Protein AF-A0A960W4I3-F1 (afdb_monomer)

Foldseek 3Di:
DDDVVVVVVVLVVQLPQDPPDPVSNVVSLVVLLLVLLVVVCVVLVLLVLLLVLLVLCVVLVLLQLLVVVLVCVVPPVCVVCVVVVVVVVVQVCLVLVNPDDCVVVVVVSVVSNVVLVVVPPVSVVVNLCSQCRSLVSLLVSLCSLLVPPDDDPPVVSSVLSVCCVPVVVVCLVVLVVVLVVVLVVQFFWFWFEWEAALVLWIWIFFAQLWIFTAHLQGHTDDTPVQAAEDPVPAFEAELQLDGPPDDDDDPSRHFTFNYWYDDHQWIWTATQQAWIWIDNHNRRYTHIYRHRRFGFHDKADLDRFWIWTAGPQQFIWIAGNPVSDIDGAEEPPDDRFRWQDKAAQHNQWIWTATQQQWIWIGRGRRNYIYTADRDDRFGWQDWADAHQAWIWIFAAQQWIWITRGNRNDIDTLGDRRFGWHDKFWDQDAPFIKIWIATPVQWIWIDRPRRPDTDTADHDPDFHWNDKWFNFCVSVFPDTPSRDHHRPPDNPVPPPGDPPNPATMWITTGQRWIWGWHQDPNHTDIDTPDPHQDCPRPSNVSVVVSVLVSQLVVQLCSLCPSHPDHFDSVLSSVLSNVLSVVVVVCVVVLSVVVVVCCVPPPDPCSVVVVVVSSSVVSSVNSSSSSSSSSSSSCVRDVCQSVDPPDSDDPVRVVLVVLLVVLLVLVLVQVLCCVVPVFFDAPVRSCVVVVDDPVSSVVSVCLCVVLQQWDADPRRGIDGRDDLQRDFSLVSSCSSCVVVPPDPPDPDCPPVVVVCVVVVVVVNVVVNVVRRVDRSVVVSVD

Radius of gyration: 38.79 Å; Cα contacts (8 Å, |Δi|>4): 1262; chains: 1; bounding box: 96×65×116 Å

Nearest PDB structures (foldseek):
  5ojr-assembly4_D  TM=7.569E-01  e=9.743E-11  Thermosynechococcus vestitus
  5ojp-assembly3_C  TM=5.994E-01  e=2.593E-09  Thermosynechococcus vestitus
  5n1a-assembly1_A  TM=5.872E-01  e=1.623E-08  Thermochaetoides thermophila DSM 1495
  5n1a-assembly2_B  TM=5.791E-01  e=2.168E-08  Thermochaetoides thermophila DSM 1495
  4a2l-assembly1_B  TM=3.421E-01  e=1.463E-05  Bacteroides thetaiotaomicron VPI-5482

Secondary structure (DSSP, 8-state):
--SSHHHHHHHHHHH---TT-HHHHHHHHHHHHHHHHHHHHHHTTHHHHHHHHHHHHHHHHHHHHHHHHHHHHHHH-GGGTHHHHHHHHHHHHHHTT-----HHHHHHHHHHHHHHHHTTHHHHHHHHHHHTHHHHHHHHHHHHHTT-S-PPPHHHHHHHHHHHHHHHHHHHHHHHHHHHHHHHHHSPPPEEEEEE-TTS-EEEEETTTEEEEE-TTS-EEEEGGGSEEEEEEEEEB-TTS-B-S--PPP-TTT--EEEEEEETTEEEEEETTSEEEEESSTTSEEEEEE-TT--EEEEEESSSSEEEEEETTS-EEEEETTTTEEEPPEETT-S---EEEEEESSSS-EEEEETTSEEEEESSSSSEEEEEEE--SS-EEEEEEETTTEEEEEEGGG-EEEESSTTSS-EE---TT--EEEEEEEEETTEEEEEEEETT--EEEESSTTSS-EEPPPPSSS-EEEEEE--GGG--S---TTSS-------TT----TT---SEEEEETTTEEEEEEEETTEEEEEEEE--S-TTSHHHHHHHHHHHHHHHHHHHHHHHHSSSS---HHHHHHHHHHHHHHHHHHHHHHHHHHHHHHHHHTTT-TTTTHHHHHHHHHHHHHHHHHHHHHHHHHHH-THHHH-SS----HHHHHHHHHHHHHHHHHHHHHHHHHHHSSPEEHHHHHHHHT--HHHHHHHHHHHHHTTSEEE-TTSEEEESS-TTT-BHHHHHHHHHTTTT-----TT-HHHHHHHHHHHHHHHHHHHHHHHSSBHHHHHH-

Structure (mmCIF, N/CA/C/O backbone):
data_AF-A0A960W4I3-F1
#
_entry.id   AF-A0A960W4I3-F1
#
loop_
_atom_site.group_PDB
_atom_site.id
_atom_site.type_symbol
_atom_site.label_atom_id
_atom_site.label_alt_id
_atom_site.label_comp_id
_atom_site.label_asym_id
_atom_site.label_entity_id
_atom_site.label_seq_id
_atom_site.pdbx_PDB_ins_code
_atom_site.Cartn_x
_atom_site.Cartn_y
_atom_site.Cartn_z
_atom_site.occupancy
_atom_site.B_iso_or_equiv
_atom_site.auth_seq_id
_atom_site.auth_comp_id
_atom_site.auth_asym_id
_atom_site.auth_atom_id
_atom_site.pdbx_PDB_model_num
ATOM 1 N N . MET A 1 1 ? 55.298 -3.498 -25.624 1.00 36.88 1 MET A N 1
ATOM 2 C CA . MET A 1 1 ? 55.144 -4.957 -25.841 1.00 36.88 1 MET A CA 1
ATOM 3 C C . MET A 1 1 ? 55.468 -5.607 -24.498 1.00 36.88 1 MET A C 1
ATOM 5 O O . MET A 1 1 ? 56.548 -5.331 -24.017 1.00 36.88 1 MET A O 1
ATOM 9 N N . THR A 1 2 ? 54.632 -6.303 -23.728 1.00 35.41 2 THR A N 1
ATOM 10 C CA . THR A 1 2 ? 53.445 -7.141 -23.965 1.00 35.41 2 THR A CA 1
ATOM 11 C C . THR A 1 2 ? 52.685 -7.308 -22.629 1.00 35.41 2 THR A C 1
ATOM 13 O O . THR A 1 2 ? 53.119 -8.071 -21.771 1.00 35.41 2 THR A O 1
ATOM 16 N N . THR A 1 3 ? 51.552 -6.630 -22.425 1.00 30.50 3 THR A N 1
ATOM 17 C CA . THR A 1 3 ? 50.623 -6.917 -21.298 1.00 30.50 3 THR A CA 1
ATOM 18 C C . THR A 1 3 ? 49.149 -6.916 -21.714 1.00 30.50 3 THR A C 1
ATOM 20 O O . THR A 1 3 ? 48.306 -7.422 -20.980 1.00 30.50 3 THR A O 1
ATOM 23 N N . THR A 1 4 ? 48.824 -6.449 -22.923 1.00 35.94 4 THR A N 1
ATOM 24 C CA . THR A 1 4 ? 47.460 -6.441 -23.475 1.00 35.94 4 THR A CA 1
ATOM 25 C C . THR A 1 4 ? 47.004 -7.808 -24.005 1.00 35.94 4 THR A C 1
ATOM 27 O O . THR A 1 4 ? 45.820 -8.111 -23.935 1.00 35.94 4 THR A O 1
ATOM 30 N N . GLY A 1 5 ? 47.922 -8.683 -24.440 1.00 32.22 5 GLY A N 1
ATOM 31 C CA . GLY A 1 5 ? 47.574 -9.988 -25.030 1.00 32.22 5 GLY A CA 1
ATOM 32 C C . GLY A 1 5 ? 47.015 -11.036 -24.053 1.00 32.22 5 GLY A C 1
ATOM 33 O O . GLY A 1 5 ? 46.162 -11.826 -24.431 1.00 32.22 5 GLY A O 1
ATOM 34 N N . LYS A 1 6 ? 47.425 -11.028 -22.774 1.00 36.38 6 LYS A N 1
ATOM 35 C CA . LYS A 1 6 ? 46.988 -12.051 -21.797 1.00 36.38 6 LYS A CA 1
ATOM 36 C C . LYS A 1 6 ? 45.564 -11.841 -21.258 1.00 36.38 6 LYS A C 1
ATOM 38 O O . LYS A 1 6 ? 44.947 -12.800 -20.809 1.00 36.38 6 LYS A O 1
ATOM 43 N N . LYS A 1 7 ? 45.034 -10.609 -21.286 1.00 41.50 7 LYS A N 1
ATOM 44 C CA . LYS A 1 7 ? 43.649 -10.322 -20.857 1.00 41.50 7 LYS A CA 1
ATOM 45 C C . LYS A 1 7 ? 42.609 -10.724 -21.911 1.00 41.50 7 LYS A C 1
ATOM 47 O O . LYS A 1 7 ? 41.525 -11.151 -21.525 1.00 41.50 7 LYS A O 1
ATOM 52 N N . HIS A 1 8 ? 42.943 -10.620 -23.200 1.00 43.59 8 HIS A N 1
ATOM 53 C CA . HIS A 1 8 ? 42.061 -11.046 -24.295 1.00 43.59 8 HIS A CA 1
ATOM 54 C C . HIS A 1 8 ? 41.866 -12.572 -24.314 1.00 43.59 8 HIS A C 1
ATOM 56 O O . HIS A 1 8 ? 40.732 -13.039 -24.373 1.00 43.59 8 HIS A O 1
ATOM 62 N N . ASP A 1 9 ? 42.942 -13.338 -24.109 1.00 46.53 9 ASP A N 1
ATOM 63 C CA . ASP A 1 9 ? 42.926 -14.811 -24.145 1.00 46.53 9 ASP A CA 1
ATOM 64 C C . ASP A 1 9 ? 42.040 -15.446 -23.043 1.00 46.53 9 ASP A C 1
ATOM 66 O O . ASP A 1 9 ? 41.340 -16.434 -23.261 1.00 46.53 9 ASP A O 1
ATOM 70 N N . PHE A 1 10 ? 41.987 -14.840 -21.849 1.00 47.94 10 PHE A N 1
ATOM 71 C CA . PHE A 1 10 ? 41.143 -15.325 -20.747 1.00 47.94 10 PHE A CA 1
ATOM 72 C C . PHE A 1 10 ? 39.641 -15.090 -20.988 1.00 47.94 10 PHE A C 1
ATOM 74 O O . PHE A 1 10 ? 38.822 -15.969 -20.708 1.00 47.94 10 PHE A O 1
ATOM 81 N N . LEU A 1 11 ? 39.272 -13.923 -21.528 1.00 46.06 11 LEU A N 1
ATOM 82 C CA . LEU A 1 11 ? 37.881 -13.584 -21.846 1.00 46.06 11 LEU A CA 1
ATOM 83 C C . LEU A 1 11 ? 37.356 -14.414 -23.024 1.00 46.06 11 LEU A C 1
ATOM 85 O O . LEU A 1 11 ? 36.238 -14.921 -22.955 1.00 46.06 11 LEU A O 1
ATOM 89 N N . GLU A 1 12 ? 38.167 -14.633 -24.060 1.00 51.50 12 GLU A N 1
ATOM 90 C CA . GLU A 1 12 ? 37.805 -15.509 -25.181 1.00 51.50 12 GLU A CA 1
ATOM 91 C C . GLU A 1 12 ? 37.559 -16.954 -24.732 1.00 51.50 12 GLU A C 1
ATOM 93 O O . GLU A 1 12 ? 36.610 -17.596 -25.188 1.00 51.50 12 GLU A O 1
ATOM 98 N N . ARG A 1 13 ? 38.374 -17.465 -23.801 1.00 50.94 13 ARG A N 1
ATOM 99 C CA . ARG A 1 13 ? 38.276 -18.848 -23.316 1.00 50.94 13 ARG A CA 1
ATOM 100 C C . ARG A 1 13 ? 37.033 -19.102 -22.460 1.00 50.94 13 ARG A C 1
ATOM 102 O O . ARG A 1 13 ? 36.449 -20.176 -22.573 1.00 50.94 13 ARG A O 1
ATOM 109 N N . ILE A 1 14 ? 36.612 -18.126 -21.651 1.00 51.62 14 ILE A N 1
ATOM 110 C CA . ILE A 1 14 ? 35.393 -18.209 -20.819 1.00 51.62 14 ILE A CA 1
ATOM 111 C C . ILE A 1 14 ? 34.118 -18.027 -21.648 1.00 51.62 14 ILE A C 1
ATOM 113 O O . ILE A 1 14 ? 33.072 -18.571 -21.300 1.00 51.62 14 ILE A O 1
ATOM 117 N N . LEU A 1 15 ? 34.188 -17.281 -22.752 1.00 53.25 15 LEU A N 1
ATOM 118 C CA . LEU A 1 15 ? 33.009 -16.935 -23.538 1.00 53.25 15 LEU A CA 1
ATOM 119 C C . LEU A 1 15 ? 32.723 -17.913 -24.683 1.00 53.25 15 LEU A C 1
ATOM 121 O O . LEU A 1 15 ? 31.699 -17.723 -25.333 1.00 53.25 15 LEU A O 1
ATOM 125 N N . ARG A 1 16 ? 33.547 -18.935 -24.967 1.00 56.81 16 ARG A N 1
ATOM 126 C CA . ARG A 1 16 ? 33.256 -19.940 -26.019 1.00 56.81 16 ARG A CA 1
ATOM 127 C C . ARG A 1 16 ? 31.893 -20.598 -25.783 1.00 56.81 16 ARG A C 1
ATOM 129 O O . ARG A 1 16 ? 31.634 -21.093 -24.695 1.00 56.81 16 ARG A O 1
ATOM 136 N N . ILE A 1 17 ? 31.034 -20.590 -26.805 1.00 56.00 17 ILE A N 1
ATOM 137 C CA . ILE A 1 17 ? 29.678 -21.148 -26.730 1.00 56.00 17 ILE A CA 1
ATOM 138 C C . ILE A 1 17 ? 29.792 -22.682 -26.722 1.00 56.00 17 ILE A C 1
ATOM 140 O O . ILE A 1 17 ? 30.289 -23.242 -27.698 1.00 56.00 17 ILE A O 1
ATOM 144 N N . PRO A 1 18 ? 29.391 -23.378 -25.645 1.00 54.22 18 PRO A N 1
ATOM 145 C CA . PRO A 1 18 ? 29.440 -24.829 -25.595 1.00 54.22 18 PRO A CA 1
ATOM 146 C C . PRO A 1 18 ? 28.271 -25.404 -26.398 1.00 54.22 18 PRO A C 1
ATOM 148 O O . PRO A 1 18 ? 27.114 -25.209 -26.041 1.00 54.22 18 PRO A O 1
ATOM 151 N N . GLU A 1 19 ? 28.572 -26.159 -27.453 1.00 54.84 19 GLU A N 1
ATOM 152 C CA . GLU A 1 19 ? 27.568 -26.721 -28.374 1.00 54.84 19 GLU A CA 1
ATOM 153 C C . GLU A 1 19 ? 26.652 -27.781 -27.729 1.00 54.84 19 GLU A C 1
ATOM 155 O O . GLU A 1 19 ? 25.603 -28.113 -28.273 1.00 54.84 19 GLU A O 1
ATOM 160 N N . ASN A 1 20 ? 27.022 -28.312 -26.556 1.00 54.16 20 ASN A N 1
ATOM 161 C CA . ASN A 1 20 ? 26.423 -29.531 -26.003 1.00 54.16 20 ASN A CA 1
ATOM 162 C C . ASN A 1 20 ? 25.460 -29.311 -24.814 1.00 54.16 20 ASN A C 1
ATOM 164 O O . ASN A 1 20 ? 24.875 -30.271 -24.317 1.00 54.16 20 ASN A O 1
ATOM 168 N N . ASN A 1 21 ? 25.272 -28.075 -24.324 1.00 70.81 21 ASN A N 1
ATOM 169 C CA . ASN A 1 21 ? 24.360 -27.792 -23.204 1.00 70.81 21 ASN A CA 1
ATOM 170 C C . ASN A 1 21 ? 23.607 -26.462 -23.387 1.00 70.81 21 ASN A C 1
ATOM 172 O O . ASN A 1 21 ? 24.147 -25.389 -23.119 1.00 70.81 21 ASN A O 1
ATOM 176 N N . LYS A 1 22 ? 22.319 -26.557 -23.752 1.00 69.62 22 LYS A N 1
ATOM 177 C CA . LYS A 1 22 ? 21.426 -25.411 -24.015 1.00 69.62 22 LYS A CA 1
ATOM 178 C C . LYS A 1 22 ? 21.293 -24.437 -22.836 1.00 69.62 22 LYS A C 1
ATOM 180 O O . LYS A 1 22 ? 21.096 -23.243 -23.046 1.00 69.62 22 LYS A O 1
ATOM 185 N N . PHE A 1 23 ? 21.390 -24.921 -21.594 1.00 72.94 23 PHE A N 1
ATOM 186 C CA . PHE A 1 23 ? 21.315 -24.059 -20.409 1.00 72.94 23 PHE A CA 1
ATOM 187 C C . PHE A 1 23 ? 22.592 -23.225 -20.245 1.00 72.94 23 PHE A C 1
ATOM 189 O O . PHE A 1 23 ? 22.523 -22.010 -20.058 1.00 72.94 23 PHE A O 1
ATOM 196 N N . LEU A 1 24 ? 23.759 -23.862 -20.387 1.00 70.06 24 LEU A N 1
ATOM 197 C CA . LEU A 1 24 ? 25.056 -23.181 -20.328 1.00 70.06 24 LEU A CA 1
ATOM 198 C C . LEU A 1 24 ? 25.237 -22.202 -21.497 1.00 70.06 24 LEU A C 1
ATOM 200 O O . LEU A 1 24 ? 25.736 -21.098 -21.295 1.00 70.06 24 LEU A O 1
ATOM 204 N N . GLU A 1 25 ? 24.785 -22.579 -22.694 1.00 70.25 25 GLU A N 1
ATOM 205 C CA . GLU A 1 25 ? 24.730 -21.706 -23.869 1.00 70.25 25 GLU A CA 1
ATOM 206 C C . GLU A 1 25 ? 23.920 -20.435 -23.576 1.00 70.25 25 GLU A C 1
ATOM 208 O O . GLU A 1 25 ? 24.416 -19.327 -23.785 1.00 70.25 25 GLU A O 1
ATOM 213 N N . SER A 1 26 ? 22.712 -20.571 -23.016 1.00 72.38 26 SER A N 1
ATOM 214 C CA . SER A 1 26 ? 21.868 -19.418 -22.682 1.00 72.38 26 SER A CA 1
ATOM 215 C C . SER A 1 26 ? 22.514 -18.498 -21.641 1.00 72.38 26 SER A C 1
ATOM 217 O O . SER A 1 26 ? 22.414 -17.276 -21.766 1.00 72.38 26 SER A O 1
ATOM 219 N N . ILE A 1 27 ? 23.194 -19.054 -20.632 1.00 75.75 27 ILE A N 1
ATOM 220 C CA . ILE A 1 27 ? 23.919 -18.265 -19.623 1.00 75.75 27 ILE A CA 1
ATOM 221 C C . ILE A 1 27 ? 25.090 -17.517 -20.262 1.00 75.75 27 ILE A C 1
ATOM 223 O O . ILE A 1 27 ? 25.242 -16.317 -20.042 1.00 75.75 27 ILE A O 1
ATOM 22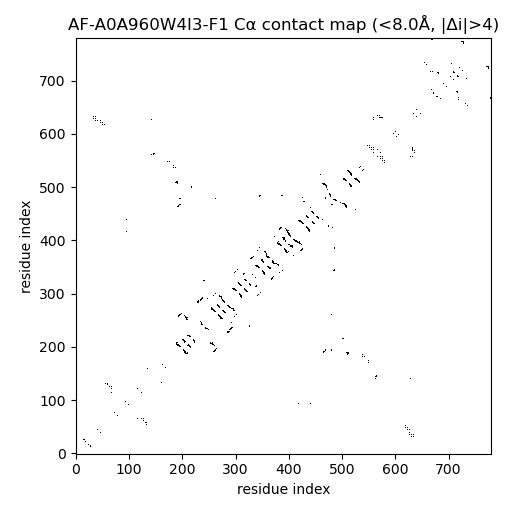7 N N . ILE A 1 28 ? 25.901 -18.188 -21.081 1.00 72.50 28 ILE A N 1
ATOM 228 C CA . ILE A 1 28 ? 27.069 -17.575 -21.727 1.00 72.50 28 ILE A CA 1
ATOM 229 C C . ILE A 1 28 ? 26.638 -16.469 -22.693 1.00 72.50 28 ILE A C 1
ATOM 231 O O . ILE A 1 28 ? 27.252 -15.403 -22.712 1.00 72.50 28 ILE A O 1
ATOM 235 N N . VAL A 1 29 ? 25.552 -16.667 -23.443 1.00 73.06 29 VAL A N 1
ATOM 236 C CA . VAL A 1 29 ? 24.968 -15.621 -24.296 1.00 73.06 29 VAL A CA 1
ATOM 237 C C . VAL A 1 29 ? 24.490 -14.434 -23.458 1.00 73.06 29 VAL A C 1
ATOM 239 O O . VAL A 1 29 ? 24.769 -13.292 -23.818 1.00 73.06 29 VAL A O 1
ATOM 242 N N . MET A 1 30 ? 23.840 -14.671 -22.316 1.00 79.75 30 MET A N 1
ATOM 243 C CA . MET A 1 30 ? 23.405 -13.600 -21.414 1.00 79.75 30 MET A CA 1
ATOM 244 C C . MET A 1 30 ? 24.594 -12.806 -20.850 1.00 79.75 30 MET A C 1
ATOM 246 O O . MET A 1 30 ? 24.578 -11.575 -20.870 1.00 79.75 30 MET A O 1
ATOM 250 N N . VAL A 1 31 ? 25.660 -13.490 -20.425 1.00 79.38 31 VAL A N 1
ATOM 251 C CA . VAL A 1 31 ? 26.904 -12.856 -19.957 1.00 79.38 31 VAL A CA 1
ATOM 252 C C . VAL A 1 31 ? 27.562 -12.047 -21.078 1.00 79.38 31 VAL A C 1
ATOM 254 O O . VAL A 1 31 ? 27.955 -10.902 -20.851 1.00 79.38 31 VAL A O 1
ATOM 257 N N . ARG A 1 32 ? 27.629 -12.585 -22.305 1.00 75.25 32 ARG A N 1
ATOM 258 C CA . ARG A 1 32 ? 28.133 -11.856 -23.483 1.00 75.25 32 ARG A CA 1
ATOM 259 C C . ARG A 1 32 ? 27.326 -10.590 -23.750 1.00 75.25 32 ARG A C 1
ATOM 261 O O . ARG A 1 32 ? 27.926 -9.539 -23.948 1.00 75.25 32 ARG A O 1
ATOM 268 N N . ILE A 1 33 ? 25.994 -10.671 -23.725 1.00 83.00 33 ILE A N 1
ATOM 269 C CA . ILE A 1 33 ? 25.113 -9.511 -23.923 1.00 83.00 33 ILE A CA 1
ATOM 270 C C . ILE A 1 33 ? 25.438 -8.423 -22.899 1.00 83.00 33 ILE A C 1
ATOM 272 O O . ILE A 1 33 ? 25.596 -7.268 -23.288 1.00 83.00 33 ILE A O 1
ATOM 276 N N . ILE A 1 34 ? 25.596 -8.775 -21.621 1.00 84.50 34 ILE A N 1
ATOM 277 C CA . ILE A 1 34 ? 25.927 -7.810 -20.562 1.00 84.50 34 ILE A CA 1
ATOM 278 C C . ILE A 1 34 ? 27.302 -7.175 -20.810 1.00 84.50 34 ILE A C 1
ATOM 280 O O . ILE A 1 34 ? 27.410 -5.950 -20.834 1.00 84.50 34 ILE A O 1
ATOM 284 N N . LEU A 1 35 ? 28.343 -7.978 -21.049 1.00 80.38 35 LEU A N 1
ATOM 285 C CA . LEU A 1 35 ? 29.708 -7.477 -21.261 1.00 80.38 35 LEU A CA 1
ATOM 286 C C . LEU A 1 35 ? 29.814 -6.572 -22.495 1.00 80.38 35 LEU A C 1
ATOM 288 O O . LEU A 1 35 ? 30.424 -5.502 -22.438 1.00 80.38 35 LEU A O 1
ATOM 292 N N . VAL A 1 36 ? 29.189 -6.975 -23.602 1.00 78.75 36 VAL A N 1
ATOM 293 C CA . VAL A 1 36 ? 29.138 -6.187 -24.838 1.00 78.75 36 VAL A CA 1
ATOM 294 C C . VAL A 1 36 ? 28.367 -4.892 -24.615 1.00 78.75 36 VAL A C 1
ATOM 296 O O . VAL A 1 36 ? 28.831 -3.840 -25.049 1.00 78.75 36 VAL A O 1
ATOM 299 N N . SER A 1 37 ? 27.238 -4.946 -23.904 1.00 86.81 37 SER A N 1
ATOM 300 C CA . SER A 1 37 ? 26.444 -3.753 -23.591 1.00 86.81 37 SER A CA 1
ATOM 301 C C . SER A 1 37 ? 27.236 -2.765 -22.737 1.00 86.81 37 SER A C 1
ATOM 303 O O . SER A 1 37 ? 27.201 -1.578 -23.024 1.00 86.81 37 SER A O 1
ATOM 305 N N . ILE A 1 38 ? 28.019 -3.228 -21.755 1.00 84.94 38 ILE A N 1
ATOM 306 C CA . ILE A 1 38 ? 28.894 -2.363 -20.940 1.00 84.94 38 ILE A CA 1
ATOM 307 C C . ILE A 1 38 ? 29.991 -1.719 -21.798 1.00 84.94 38 ILE A C 1
ATOM 309 O O . ILE A 1 38 ? 30.236 -0.519 -21.696 1.00 84.94 38 ILE A O 1
ATOM 313 N N . ASN A 1 39 ? 30.644 -2.486 -22.675 1.00 80.50 39 ASN A N 1
ATOM 314 C CA . ASN A 1 39 ? 31.664 -1.937 -23.573 1.00 80.50 39 ASN A CA 1
ATOM 315 C C . ASN A 1 39 ? 31.067 -0.888 -24.526 1.00 80.50 39 ASN A C 1
ATOM 317 O O . ASN A 1 39 ? 31.641 0.179 -24.738 1.00 80.50 39 ASN A O 1
ATOM 321 N N . ARG A 1 40 ? 29.885 -1.171 -25.081 1.00 80.94 40 ARG A N 1
ATOM 322 C CA . ARG A 1 40 ? 29.154 -0.233 -25.936 1.00 80.94 40 ARG A CA 1
ATOM 323 C C . ARG A 1 40 ? 28.702 1.007 -25.189 1.00 80.94 40 ARG A C 1
ATOM 325 O O . ARG A 1 40 ? 28.880 2.094 -25.710 1.00 80.94 40 ARG A O 1
ATOM 332 N N . PHE A 1 41 ? 28.214 0.858 -23.965 1.00 87.44 41 PHE A N 1
ATOM 333 C CA . PHE A 1 41 ? 27.813 1.968 -23.110 1.00 87.44 41 PHE A CA 1
ATOM 334 C C . PHE A 1 41 ? 28.937 3.003 -22.947 1.00 87.44 41 PHE A C 1
ATOM 336 O O . PHE A 1 41 ? 28.689 4.208 -22.973 1.00 87.44 41 PHE A O 1
ATOM 343 N N . MET A 1 42 ? 30.186 2.537 -22.838 1.00 83.31 42 MET A N 1
ATOM 344 C CA . MET A 1 42 ? 31.361 3.413 -22.830 1.00 83.31 42 MET A CA 1
ATOM 345 C C . MET A 1 42 ? 31.642 4.034 -24.205 1.00 83.31 42 MET A C 1
ATOM 347 O O . MET A 1 42 ? 31.939 5.219 -24.277 1.00 83.31 42 MET A O 1
ATOM 351 N N . LYS A 1 43 ? 31.548 3.255 -25.292 1.00 79.69 43 LYS A N 1
ATOM 352 C CA . LYS A 1 43 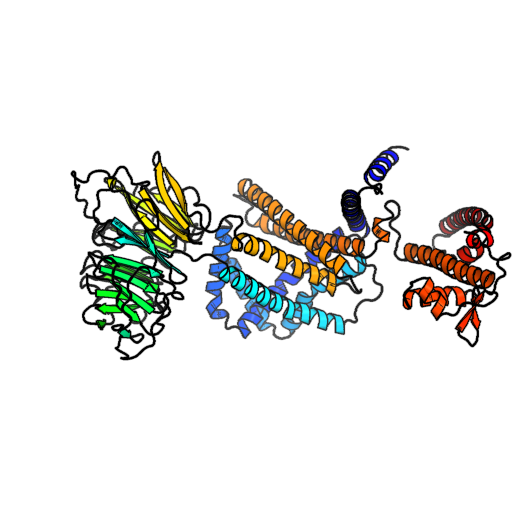? 31.819 3.724 -26.667 1.00 79.69 43 LYS A CA 1
ATOM 353 C C . LYS A 1 43 ? 30.779 4.703 -27.210 1.00 79.69 43 LYS A C 1
ATOM 355 O O . LYS A 1 43 ? 31.128 5.578 -27.990 1.00 79.69 43 LYS A O 1
ATOM 360 N N . ASP A 1 44 ? 29.517 4.526 -26.842 1.00 81.06 44 ASP A N 1
ATOM 361 C CA . ASP A 1 44 ? 28.398 5.355 -27.283 1.00 81.06 44 ASP A CA 1
ATOM 362 C C . ASP A 1 44 ? 28.229 6.595 -26.358 1.00 81.06 44 ASP A C 1
ATOM 364 O O . ASP A 1 44 ? 27.226 7.307 -26.446 1.00 81.06 44 ASP A O 1
ATOM 368 N N . ASP A 1 45 ? 29.223 6.895 -25.502 1.00 87.44 45 ASP A N 1
ATOM 369 C CA . ASP A 1 45 ? 29.294 8.039 -24.575 1.00 87.44 45 ASP A CA 1
ATOM 370 C C . ASP A 1 45 ? 28.087 8.155 -23.628 1.00 87.44 45 ASP A C 1
ATOM 372 O O . ASP A 1 45 ? 27.655 9.249 -23.242 1.00 87.44 45 ASP A O 1
ATOM 376 N N . CYS A 1 46 ? 27.513 7.020 -23.217 1.00 91.38 46 CYS A N 1
ATOM 377 C CA . CYS A 1 46 ? 26.300 7.007 -22.401 1.00 91.38 46 CYS A CA 1
ATOM 378 C C . CYS A 1 46 ? 26.479 7.697 -21.041 1.00 91.38 46 CYS A C 1
ATOM 380 O O . CYS A 1 46 ? 25.513 8.250 -20.523 1.00 91.38 46 CYS A O 1
ATOM 382 N N . MET A 1 47 ? 27.697 7.748 -20.489 1.00 93.19 47 MET A N 1
ATOM 383 C CA . MET A 1 47 ? 27.982 8.517 -19.268 1.00 93.19 47 MET A CA 1
ATOM 384 C C . MET A 1 47 ? 27.763 10.021 -19.468 1.00 93.19 47 MET A C 1
ATOM 386 O O . MET A 1 47 ? 27.074 10.660 -18.678 1.00 93.19 47 MET A O 1
ATOM 390 N N . ILE A 1 48 ? 28.282 10.585 -20.562 1.00 93.38 48 ILE A N 1
ATOM 391 C CA . ILE A 1 48 ? 28.115 12.011 -20.882 1.00 93.38 48 ILE A CA 1
ATOM 392 C C . ILE A 1 48 ? 26.635 12.315 -21.144 1.00 93.38 48 ILE A C 1
ATOM 394 O O . ILE A 1 48 ? 26.100 13.325 -20.683 1.00 93.38 48 ILE A O 1
ATOM 398 N N . ARG A 1 49 ? 25.934 11.407 -21.830 1.00 93.56 49 ARG A N 1
ATOM 399 C CA . ARG A 1 49 ? 24.488 11.529 -22.071 1.00 93.56 49 ARG A CA 1
ATOM 400 C C . ARG A 1 49 ? 23.678 11.476 -20.787 1.00 93.56 49 ARG A C 1
ATOM 402 O O . ARG A 1 49 ? 22.739 12.255 -20.648 1.00 93.56 49 ARG A O 1
ATOM 409 N N . ALA A 1 50 ? 24.033 10.591 -19.858 1.00 95.12 50 ALA A N 1
ATOM 410 C CA . ALA A 1 50 ? 23.390 10.513 -18.553 1.00 95.12 50 ALA A CA 1
ATOM 411 C C . ALA A 1 50 ? 23.533 11.838 -17.795 1.00 95.12 50 ALA A C 1
ATOM 413 O O . ALA A 1 50 ? 22.547 12.317 -17.238 1.00 95.12 50 ALA A O 1
ATOM 414 N N . SER A 1 51 ? 24.700 12.488 -17.863 1.00 94.25 51 SER A N 1
ATOM 415 C CA . SER A 1 51 ? 24.892 13.838 -17.314 1.00 94.25 51 SER A CA 1
ATOM 416 C C . SER A 1 51 ? 23.966 14.860 -17.974 1.00 94.25 51 SER A C 1
ATOM 418 O O . SER A 1 51 ? 23.348 15.663 -17.280 1.00 94.25 51 SER A O 1
ATOM 420 N N . GLY A 1 52 ? 23.804 14.806 -19.301 1.00 94.00 52 GLY A N 1
ATOM 421 C CA . GLY A 1 52 ? 22.872 15.671 -20.032 1.00 94.00 52 GLY A CA 1
ATOM 422 C C . GLY A 1 52 ? 21.404 15.454 -19.643 1.00 94.00 52 GLY A C 1
ATOM 423 O O . GLY A 1 52 ? 20.668 16.423 -19.446 1.00 94.00 52 GLY A O 1
ATOM 424 N N . ILE A 1 53 ? 20.977 14.198 -19.473 1.00 93.50 53 ILE A N 1
ATOM 425 C CA . ILE A 1 53 ? 19.632 13.849 -18.985 1.00 93.50 53 ILE A CA 1
ATOM 426 C C . ILE A 1 53 ? 19.440 14.348 -17.551 1.00 93.50 53 ILE A C 1
ATOM 428 O O . ILE A 1 53 ? 18.396 14.922 -17.243 1.00 93.50 53 ILE A O 1
ATOM 432 N N . ALA A 1 54 ? 20.435 14.166 -16.683 1.00 93.31 54 ALA A N 1
ATOM 433 C CA . ALA A 1 54 ? 20.360 14.606 -15.297 1.00 93.31 54 ALA A CA 1
ATOM 434 C C . ALA A 1 54 ? 20.261 16.132 -15.193 1.00 93.31 54 ALA A C 1
ATOM 436 O O . ALA A 1 54 ? 19.354 16.648 -14.543 1.00 93.31 54 ALA A O 1
ATOM 437 N N . PHE A 1 55 ? 21.119 16.852 -15.915 1.00 92.06 55 PHE A N 1
ATOM 438 C CA . PHE A 1 55 ? 21.089 18.311 -15.995 1.00 92.06 55 PHE A CA 1
ATOM 439 C C . PHE A 1 55 ? 19.754 18.832 -16.539 1.00 92.06 55 PHE A C 1
ATOM 441 O O . PHE A 1 55 ? 19.154 19.735 -15.957 1.00 92.06 55 PHE A O 1
ATOM 448 N N . THR A 1 56 ? 19.243 18.213 -17.610 1.00 92.06 56 THR A N 1
ATOM 449 C CA . THR A 1 56 ? 17.928 18.559 -18.168 1.00 92.06 56 THR A CA 1
ATOM 450 C C . THR A 1 56 ? 16.820 18.308 -17.147 1.00 92.06 56 THR A C 1
ATOM 452 O O . THR A 1 56 ? 15.959 19.165 -16.970 1.00 92.06 56 THR A O 1
ATOM 455 N N . SER A 1 57 ? 16.843 17.174 -16.440 1.00 91.25 57 SER A N 1
ATOM 456 C CA . SER A 1 57 ? 15.866 16.855 -15.390 1.00 91.25 57 SER A CA 1
ATOM 457 C C . SER A 1 57 ? 15.850 17.919 -14.296 1.00 91.25 57 SER A C 1
ATOM 459 O O . SER A 1 57 ? 14.779 18.354 -13.903 1.00 91.25 57 SER A O 1
ATOM 461 N N . ILE A 1 58 ? 17.011 18.412 -13.860 1.00 89.31 58 ILE A N 1
ATOM 462 C CA . ILE A 1 58 ? 17.103 19.453 -12.824 1.00 89.31 58 ILE A CA 1
ATOM 463 C C . ILE A 1 58 ? 16.533 20.787 -13.316 1.00 89.31 58 ILE A C 1
ATOM 465 O O . ILE A 1 58 ? 15.712 21.391 -12.629 1.00 89.31 58 ILE A O 1
ATOM 469 N N . ILE A 1 59 ? 16.930 21.235 -14.512 1.00 87.81 59 ILE A N 1
ATOM 470 C CA . ILE A 1 59 ? 16.448 22.506 -15.081 1.00 87.81 59 ILE A CA 1
ATOM 471 C C . ILE A 1 59 ? 14.939 22.472 -15.307 1.00 87.81 59 ILE A C 1
ATOM 473 O O . ILE A 1 59 ? 14.252 23.467 -15.091 1.00 87.81 59 ILE A O 1
ATOM 477 N N . THR A 1 60 ? 14.422 21.331 -15.753 1.00 88.44 60 THR A N 1
ATOM 478 C CA . THR A 1 60 ? 12.999 21.171 -16.058 1.00 88.44 60 THR A CA 1
ATOM 479 C C . THR A 1 60 ? 12.157 20.910 -14.813 1.00 88.44 60 THR A C 1
ATOM 481 O O . THR A 1 60 ? 10.962 21.202 -14.846 1.00 88.44 60 THR A O 1
ATOM 484 N N . LEU A 1 61 ? 12.746 20.437 -13.709 1.00 84.75 61 LEU A N 1
ATOM 485 C CA . LEU A 1 61 ? 12.028 20.095 -12.480 1.00 84.75 61 LEU A CA 1
ATOM 486 C C . LEU A 1 61 ? 11.286 21.296 -11.894 1.00 84.75 61 LEU A C 1
ATOM 488 O O . LEU A 1 61 ? 10.083 21.208 -11.667 1.00 84.75 61 LEU A O 1
ATOM 492 N N . VAL A 1 62 ? 11.983 22.416 -11.679 1.00 78.94 62 VAL A N 1
ATOM 493 C CA . VAL A 1 62 ? 11.403 23.588 -11.000 1.00 78.94 62 VAL A CA 1
ATOM 494 C C . VAL A 1 62 ? 10.249 24.201 -11.808 1.00 78.94 62 VAL A C 1
ATOM 496 O O . VAL A 1 62 ? 9.161 24.329 -11.246 1.00 78.94 62 VAL A O 1
ATOM 499 N N . PRO A 1 63 ? 10.390 24.508 -13.116 1.00 77.12 63 PRO A N 1
ATOM 500 C CA . PRO A 1 63 ? 9.283 25.048 -13.909 1.00 77.12 63 PRO A CA 1
ATOM 501 C C . PRO A 1 63 ? 8.114 24.068 -14.060 1.00 77.12 63 PRO A C 1
ATOM 503 O O . PRO A 1 63 ? 6.956 24.483 -14.053 1.00 77.12 63 PRO A O 1
ATOM 506 N N . THR A 1 64 ? 8.403 22.767 -14.182 1.00 80.44 64 THR A N 1
ATOM 507 C CA . THR A 1 64 ? 7.361 21.736 -14.316 1.00 80.44 64 THR A CA 1
ATOM 508 C C . THR A 1 64 ? 6.559 21.598 -13.028 1.00 80.44 64 THR A C 1
ATOM 510 O O . THR A 1 64 ? 5.333 21.554 -13.071 1.00 80.44 64 THR A O 1
ATOM 513 N N . LEU A 1 65 ? 7.235 21.585 -11.879 1.00 77.81 65 LEU A N 1
ATOM 514 C CA . LEU A 1 65 ? 6.597 21.504 -10.569 1.00 77.81 65 LEU A CA 1
ATOM 515 C C . LEU A 1 65 ? 5.772 22.764 -10.276 1.00 77.81 65 LEU A C 1
ATOM 517 O O . LEU A 1 65 ? 4.620 22.650 -9.868 1.00 77.81 65 LEU A O 1
ATOM 521 N N . ALA A 1 66 ? 6.322 23.948 -10.562 1.00 73.25 66 ALA A N 1
ATOM 522 C CA . ALA A 1 66 ? 5.647 25.232 -10.382 1.00 73.25 66 ALA A CA 1
ATOM 523 C C . ALA A 1 66 ? 4.310 25.305 -11.136 1.00 73.25 66 ALA A C 1
ATOM 525 O O . ALA A 1 66 ? 3.264 25.580 -10.549 1.00 73.25 66 ALA A O 1
ATOM 526 N N . VAL A 1 67 ? 4.337 25.026 -12.442 1.00 72.12 67 VAL A N 1
ATOM 527 C CA . VAL A 1 67 ? 3.147 25.146 -13.294 1.00 72.12 67 VAL A CA 1
ATOM 528 C C . VAL A 1 67 ? 2.206 23.951 -13.126 1.00 72.12 67 VAL A C 1
ATOM 530 O O . VAL A 1 67 ? 0.992 24.124 -13.200 1.00 72.12 67 VAL A O 1
ATOM 533 N N . GLY A 1 68 ? 2.728 22.755 -12.838 1.00 73.00 68 GLY A N 1
ATOM 534 C CA . GLY A 1 68 ? 1.912 21.581 -12.524 1.00 73.00 68 GLY A CA 1
ATOM 535 C C . GLY A 1 68 ? 1.075 21.776 -11.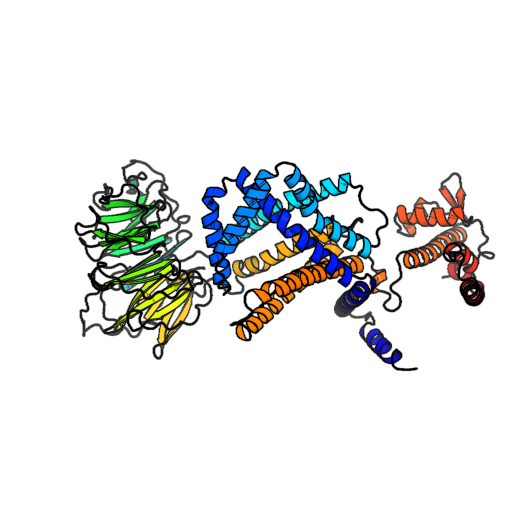258 1.00 73.00 68 GLY A C 1
ATOM 536 O O . GLY A 1 68 ? -0.128 21.520 -11.275 1.00 73.00 68 GLY A O 1
ATOM 537 N N . LEU A 1 69 ? 1.683 22.297 -10.188 1.00 71.19 69 LEU A N 1
ATOM 538 C CA . LEU A 1 69 ? 0.962 22.657 -8.965 1.00 71.19 69 LEU A CA 1
ATOM 539 C C . LEU A 1 69 ? -0.043 23.785 -9.218 1.00 71.19 69 LEU A C 1
ATOM 541 O O . LEU A 1 69 ? -1.189 23.658 -8.804 1.00 71.19 69 LEU A O 1
ATOM 545 N N . ALA A 1 70 ? 0.332 24.829 -9.965 1.00 69.75 70 ALA A N 1
ATOM 546 C CA . ALA A 1 70 ? -0.598 25.895 -10.349 1.00 69.75 70 ALA A CA 1
ATOM 547 C C . ALA A 1 70 ? -1.825 25.362 -11.115 1.00 69.75 70 ALA A C 1
ATOM 549 O O . ALA A 1 70 ? -2.954 25.771 -10.852 1.00 69.75 70 ALA A O 1
ATOM 550 N N . PHE A 1 71 ? -1.628 24.412 -12.033 1.00 69.94 71 PHE A N 1
ATOM 551 C CA . PHE A 1 71 ? -2.722 23.772 -12.763 1.00 69.94 71 PHE A CA 1
ATOM 552 C C . PHE A 1 71 ? -3.628 22.927 -11.853 1.00 69.94 71 PHE A C 1
ATOM 554 O O . PHE A 1 71 ? -4.852 22.979 -11.991 1.00 69.94 71 PHE A O 1
ATOM 561 N N . LEU A 1 72 ? -3.059 22.174 -10.905 1.00 68.00 72 LEU A N 1
ATOM 562 C CA . LEU A 1 72 ? -3.838 21.421 -9.912 1.00 68.00 72 LEU A CA 1
ATOM 563 C C . LEU A 1 72 ? -4.659 22.358 -9.021 1.00 68.00 72 LEU A C 1
ATOM 565 O O . LEU A 1 72 ? -5.854 22.134 -8.838 1.00 68.00 72 LEU A O 1
ATOM 569 N N . THR A 1 73 ? -4.066 23.460 -8.559 1.00 68.75 73 THR A N 1
ATOM 570 C CA . THR A 1 73 ? -4.775 24.504 -7.810 1.00 68.75 73 THR A CA 1
ATOM 571 C C . THR A 1 73 ? -5.996 25.028 -8.565 1.00 68.75 73 THR A C 1
ATOM 573 O O . THR A 1 73 ? -7.067 25.159 -7.973 1.00 68.75 73 THR A O 1
ATOM 576 N N . LEU A 1 74 ? -5.874 25.249 -9.877 1.00 66.81 74 LEU A N 1
ATOM 577 C CA . LEU A 1 74 ? -6.966 25.742 -10.723 1.00 66.81 74 LEU A CA 1
ATOM 578 C C . LEU A 1 74 ? -8.058 24.698 -11.009 1.00 66.81 74 LEU A C 1
ATOM 580 O O . LEU A 1 74 ? -9.215 25.070 -11.188 1.00 66.81 74 LEU A O 1
ATOM 584 N N . THR A 1 75 ? -7.709 23.410 -11.098 1.00 64.69 75 THR A N 1
ATOM 585 C CA . THR A 1 75 ? -8.618 22.366 -11.615 1.00 64.69 75 THR A CA 1
ATOM 586 C C . THR A 1 75 ? -9.236 21.467 -10.551 1.00 64.69 75 THR A C 1
ATOM 588 O O . THR A 1 75 ? -10.316 20.929 -10.787 1.00 64.69 75 THR A O 1
ATOM 591 N N . SER A 1 76 ? -8.598 21.293 -9.390 1.00 61.91 76 SER A N 1
ATOM 592 C CA . SER A 1 76 ? -9.026 20.310 -8.384 1.00 61.91 76 SER A CA 1
ATOM 593 C C . SER A 1 76 ? -9.490 20.909 -7.053 1.00 61.91 76 SER A C 1
ATOM 595 O O . SER A 1 76 ? -9.732 20.151 -6.116 1.00 61.91 76 SER A O 1
ATOM 597 N N . GLY A 1 77 ? -9.565 22.241 -6.924 1.00 61.22 77 GLY A N 1
ATOM 598 C CA . GLY A 1 77 ? -9.862 22.899 -5.642 1.00 61.22 77 GLY A CA 1
ATOM 599 C C . GLY A 1 77 ? -8.786 22.643 -4.578 1.00 61.22 77 GLY A C 1
ATOM 600 O O . GLY A 1 77 ? -9.090 22.571 -3.390 1.00 61.22 77 GLY A O 1
ATOM 601 N N . PHE A 1 78 ? -7.530 22.454 -5.011 1.00 63.06 78 PHE A N 1
ATOM 602 C CA . PHE A 1 78 ? -6.413 21.994 -4.176 1.00 63.06 78 PHE A CA 1
ATOM 603 C C . PHE A 1 78 ? -6.116 22.896 -2.969 1.00 63.06 78 PHE A C 1
ATOM 605 O O . PHE A 1 78 ? -5.550 22.404 -2.000 1.00 63.06 78 PHE A O 1
ATOM 612 N N . GLU A 1 79 ? -6.527 24.171 -2.981 1.00 61.72 79 GLU A N 1
ATOM 613 C CA . GLU A 1 79 ? -6.306 25.098 -1.858 1.00 61.72 79 GLU A CA 1
ATOM 614 C C . GLU A 1 79 ? -6.799 24.548 -0.509 1.00 61.72 79 GLU A C 1
ATOM 616 O O . GLU A 1 79 ? -6.123 24.739 0.494 1.00 61.72 79 GLU A O 1
ATOM 621 N N . GLN A 1 80 ? -7.907 23.793 -0.474 1.00 57.41 80 GLN A N 1
ATOM 622 C CA . GLN A 1 80 ? -8.420 23.196 0.772 1.00 57.41 80 GLN A CA 1
ATOM 623 C C . GLN A 1 80 ? -7.725 21.890 1.192 1.00 57.41 80 GLN A C 1
ATOM 625 O O . GLN A 1 80 ? -7.791 21.534 2.358 1.00 57.41 80 GLN A O 1
ATOM 630 N N . LYS A 1 81 ? -7.068 21.165 0.275 1.00 58.72 81 LYS A N 1
ATOM 631 C CA . LYS A 1 81 ? -6.427 19.850 0.543 1.00 58.72 81 LYS A CA 1
ATOM 632 C C . LYS A 1 81 ? -4.906 19.912 0.638 1.00 58.72 81 LYS A C 1
ATOM 634 O O . LYS A 1 81 ? -4.217 18.896 0.725 1.00 58.72 81 LYS A O 1
ATOM 639 N N . LYS A 1 82 ? -4.377 21.121 0.531 1.00 61.12 82 LYS A N 1
ATOM 640 C CA . LYS A 1 82 ? -2.955 21.404 0.488 1.00 61.12 82 LYS A CA 1
ATOM 641 C C . LYS A 1 82 ? -2.282 21.067 1.814 1.00 61.12 82 LYS A C 1
ATOM 643 O O . LYS A 1 82 ? -1.239 20.422 1.802 1.00 61.12 82 LYS A O 1
ATOM 648 N N . GLU A 1 83 ? -2.911 21.441 2.927 1.00 61.78 83 GLU A N 1
ATOM 649 C CA . GLU A 1 83 ? -2.439 21.117 4.277 1.00 61.78 83 GLU A CA 1
ATOM 650 C C . GLU A 1 83 ? -2.411 19.596 4.501 1.00 61.78 83 GLU A C 1
ATOM 652 O O . GLU A 1 83 ? -1.353 19.068 4.826 1.00 61.78 83 GLU A O 1
ATOM 657 N N . ASP A 1 84 ? -3.479 18.870 4.147 1.00 59.78 84 ASP A N 1
ATOM 658 C CA . ASP A 1 84 ? -3.542 17.400 4.263 1.00 59.78 84 ASP A CA 1
ATOM 659 C C . ASP A 1 84 ? -2.435 16.667 3.481 1.00 59.78 84 ASP A C 1
ATOM 661 O O . ASP A 1 84 ? -1.852 15.678 3.947 1.00 59.78 84 ASP A O 1
ATOM 665 N N . LEU A 1 85 ? -2.141 17.122 2.255 1.00 62.38 85 LEU A N 1
ATOM 666 C CA . LEU A 1 85 ? -1.103 16.512 1.423 1.00 62.38 85 LEU A CA 1
ATOM 667 C C . LEU A 1 85 ? 0.295 16.801 1.979 1.00 62.38 85 LEU A C 1
ATOM 669 O O . LEU A 1 85 ? 1.165 15.928 1.944 1.00 62.38 85 LEU A O 1
ATOM 673 N N . PHE A 1 86 ? 0.514 18.005 2.505 1.00 65.75 86 PHE A N 1
ATOM 674 C CA . PHE A 1 86 ? 1.784 18.372 3.119 1.00 65.75 86 PHE A CA 1
ATOM 675 C C . PHE A 1 86 ? 2.008 17.681 4.459 1.00 65.75 86 PHE A C 1
ATOM 677 O O . PHE A 1 86 ? 3.126 17.224 4.704 1.00 65.75 86 PHE A O 1
ATOM 684 N N . ASP A 1 87 ? 0.962 17.490 5.257 1.00 61.38 87 ASP A N 1
ATOM 685 C CA . ASP A 1 87 ? 1.018 16.662 6.459 1.00 61.38 87 ASP A CA 1
ATOM 686 C C . ASP A 1 87 ? 1.328 15.207 6.102 1.00 61.38 87 ASP A C 1
ATOM 688 O O . ASP A 1 87 ? 2.231 14.612 6.689 1.00 61.38 87 ASP A O 1
ATOM 692 N N . SER A 1 88 ? 0.710 14.664 5.048 1.00 63.75 88 SER A N 1
ATOM 693 C CA . SER A 1 88 ? 1.032 13.321 4.540 1.00 63.75 88 SER A CA 1
ATOM 694 C C . SER A 1 88 ? 2.487 13.197 4.068 1.00 63.75 88 SER A C 1
ATOM 696 O O . SER A 1 88 ? 3.143 12.182 4.318 1.00 63.75 88 SER A O 1
ATOM 698 N N . MET A 1 89 ? 3.027 14.222 3.397 1.00 60.22 89 MET A N 1
ATOM 699 C CA . MET A 1 89 ? 4.442 14.266 3.010 1.00 60.22 89 MET A CA 1
ATOM 700 C C . MET A 1 89 ? 5.358 14.342 4.232 1.00 60.22 89 MET A C 1
ATOM 702 O O . MET A 1 89 ? 6.375 13.648 4.269 1.00 60.22 89 MET A O 1
ATOM 706 N N . ASN A 1 90 ? 5.000 15.146 5.234 1.00 61.44 90 ASN A N 1
ATOM 707 C CA . ASN A 1 90 ? 5.740 15.253 6.485 1.00 61.44 90 ASN A CA 1
ATOM 708 C C . ASN A 1 90 ? 5.765 13.901 7.215 1.00 61.44 90 ASN A C 1
ATOM 710 O O . ASN A 1 90 ? 6.837 13.424 7.586 1.00 61.44 90 ASN A O 1
ATOM 714 N N . THR A 1 91 ? 4.621 13.217 7.310 1.00 60.25 91 THR A N 1
ATOM 715 C CA . THR A 1 91 ? 4.513 11.856 7.856 1.00 60.25 91 THR A CA 1
ATOM 716 C C . THR A 1 91 ? 5.354 10.857 7.062 1.00 60.25 91 THR A C 1
ATOM 718 O O . THR A 1 91 ? 6.086 10.066 7.651 1.00 60.25 91 THR A O 1
ATOM 721 N N . PHE A 1 92 ? 5.333 10.904 5.726 1.00 58.75 92 PHE A N 1
ATOM 722 C CA . PHE A 1 92 ? 6.168 10.027 4.899 1.00 58.75 92 PHE A CA 1
ATOM 723 C C . PHE A 1 92 ? 7.670 10.252 5.132 1.00 58.75 92 PHE A C 1
ATOM 725 O O . PHE A 1 92 ? 8.433 9.289 5.238 1.00 58.75 92 PHE A O 1
ATOM 732 N N . LEU A 1 93 ? 8.112 11.508 5.213 1.00 57.56 93 LEU A N 1
ATOM 733 C CA . LEU A 1 93 ? 9.511 11.849 5.482 1.00 57.56 93 LEU A CA 1
ATOM 734 C C . LEU A 1 93 ? 9.935 11.381 6.880 1.00 57.56 93 LEU A C 1
ATOM 736 O O . LEU A 1 93 ? 11.009 10.796 7.032 1.00 57.56 93 LEU A O 1
ATOM 740 N N . GLN A 1 94 ? 9.065 11.542 7.875 1.00 54.47 94 GLN A N 1
ATOM 741 C CA . GLN A 1 94 ? 9.297 11.080 9.245 1.00 54.47 94 GLN A CA 1
ATOM 742 C C . GLN A 1 94 ? 9.340 9.552 9.353 1.00 54.47 94 GLN A C 1
ATOM 744 O O . GLN A 1 94 ? 10.260 9.024 9.976 1.00 54.47 94 GLN A O 1
ATOM 749 N N . ASN A 1 95 ? 8.453 8.835 8.654 1.00 52.47 95 ASN A N 1
ATOM 750 C CA . ASN A 1 95 ? 8.474 7.367 8.562 1.00 52.47 95 ASN A CA 1
ATOM 751 C C . ASN A 1 95 ? 9.771 6.825 7.942 1.00 52.47 95 ASN A C 1
ATOM 753 O O . ASN A 1 95 ? 10.127 5.667 8.149 1.00 52.47 95 ASN A O 1
ATOM 757 N N . ASN A 1 96 ? 10.510 7.674 7.223 1.00 53.06 96 ASN A N 1
ATOM 758 C CA . ASN A 1 96 ? 11.830 7.376 6.675 1.00 53.06 96 ASN A CA 1
ATOM 759 C C . ASN A 1 96 ? 12.978 8.072 7.442 1.00 53.06 96 ASN A C 1
ATOM 761 O O . ASN A 1 96 ? 14.076 8.217 6.905 1.00 53.06 96 ASN A O 1
ATOM 765 N N . ASN A 1 97 ? 12.755 8.486 8.698 1.00 49.50 97 ASN A N 1
ATOM 766 C CA . ASN A 1 97 ? 13.726 9.137 9.594 1.00 49.50 97 ASN A CA 1
ATOM 767 C C . ASN A 1 97 ? 14.310 10.474 9.085 1.00 49.50 97 ASN A C 1
ATOM 769 O O . ASN A 1 97 ? 15.406 10.892 9.483 1.00 49.50 97 ASN A O 1
ATOM 773 N N . VAL A 1 98 ? 13.587 11.193 8.227 1.00 51.84 98 VAL A N 1
ATOM 774 C CA . VAL A 1 98 ? 13.992 12.507 7.714 1.00 51.84 98 VAL A CA 1
ATOM 775 C C . VAL A 1 98 ? 13.341 13.610 8.559 1.00 51.84 98 VAL A C 1
ATOM 777 O O . VAL A 1 98 ? 12.201 13.991 8.331 1.00 51.84 98 VAL A O 1
ATOM 780 N N . LEU A 1 99 ? 14.075 14.141 9.548 1.00 50.72 99 LEU A N 1
ATOM 781 C CA . LEU A 1 99 ? 13.622 15.250 10.410 1.00 50.72 99 LEU A CA 1
ATOM 782 C C . LEU A 1 99 ? 13.973 16.602 9.760 1.00 50.72 99 LEU A C 1
ATOM 784 O O . LEU A 1 99 ? 15.003 17.201 10.086 1.00 50.72 99 LEU A O 1
ATOM 788 N N . ILE A 1 100 ? 13.165 17.047 8.799 1.00 58.22 100 ILE A N 1
ATOM 789 C CA . ILE A 1 100 ? 13.288 18.363 8.153 1.00 58.22 100 ILE A CA 1
ATOM 790 C C . ILE A 1 100 ? 12.004 19.144 8.442 1.00 58.22 100 ILE A C 1
ATOM 792 O O . ILE A 1 100 ? 10.921 18.649 8.148 1.00 58.22 100 ILE A O 1
ATOM 796 N N . ASP A 1 101 ? 12.118 20.354 8.998 1.00 57.78 101 ASP A N 1
ATOM 797 C CA . ASP A 1 101 ? 10.988 21.287 9.060 1.00 57.78 101 ASP A CA 1
ATOM 798 C C . ASP A 1 101 ? 10.698 21.791 7.642 1.00 57.78 101 ASP A C 1
ATOM 800 O O . ASP A 1 101 ? 11.510 22.497 7.035 1.00 57.78 101 ASP A O 1
ATOM 804 N N . ILE A 1 102 ? 9.572 21.353 7.081 1.00 63.72 102 ILE A N 1
ATOM 805 C CA . ILE A 1 102 ? 9.208 21.648 5.696 1.00 63.72 102 ILE A CA 1
ATOM 806 C C . ILE A 1 102 ? 8.570 23.031 5.536 1.00 63.72 102 ILE A C 1
ATOM 808 O O . ILE A 1 102 ? 8.515 23.523 4.411 1.00 63.72 102 ILE A O 1
ATOM 812 N N . ASN A 1 103 ? 8.146 23.692 6.619 1.00 65.19 103 ASN A N 1
ATOM 813 C CA . ASN A 1 103 ? 7.366 24.934 6.552 1.00 65.19 103 ASN A CA 1
ATOM 814 C C . ASN A 1 103 ? 8.025 26.054 5.715 1.00 65.19 103 ASN A C 1
ATOM 816 O O . ASN A 1 103 ? 7.342 26.622 4.860 1.00 65.19 103 ASN A O 1
ATOM 820 N N . PRO A 1 104 ? 9.344 26.328 5.824 1.00 68.88 104 PRO A N 1
ATOM 821 C CA . PRO A 1 104 ? 10.004 27.325 4.968 1.00 68.88 104 PRO A CA 1
ATOM 822 C C . PRO A 1 104 ? 9.997 26.951 3.474 1.00 68.88 104 PRO A C 1
ATOM 824 O O . PRO A 1 104 ? 9.932 27.807 2.586 1.00 68.88 104 PRO A O 1
ATOM 827 N N . TYR A 1 105 ? 10.039 25.651 3.171 1.00 69.44 105 TYR A N 1
ATOM 828 C CA . TYR A 1 105 ? 9.941 25.148 1.802 1.00 69.44 105 TYR A CA 1
ATOM 829 C C . TYR A 1 105 ? 8.508 25.262 1.272 1.00 69.44 105 TYR A C 1
ATOM 831 O O . TYR A 1 105 ? 8.328 25.563 0.093 1.00 69.44 105 TYR A O 1
ATOM 839 N N . LEU A 1 106 ? 7.498 25.090 2.133 1.00 65.19 106 LEU A N 1
ATOM 840 C CA . LEU A 1 106 ? 6.086 25.283 1.786 1.00 65.19 106 LEU A CA 1
ATOM 841 C C . LEU A 1 106 ? 5.798 26.736 1.402 1.00 65.19 106 LEU A C 1
ATOM 843 O O . LEU A 1 106 ? 5.156 26.985 0.382 1.00 65.19 106 LEU A O 1
ATOM 847 N N . GLU A 1 107 ? 6.324 27.697 2.160 1.00 71.50 107 GLU A N 1
ATOM 848 C CA . GLU A 1 107 ? 6.196 29.119 1.828 1.00 71.50 107 GLU A CA 1
ATOM 849 C C . GLU A 1 107 ? 6.861 29.439 0.479 1.00 71.50 107 GLU A C 1
ATOM 851 O O . GLU A 1 107 ? 6.278 30.106 -0.380 1.00 71.50 107 GLU A O 1
ATOM 856 N N . THR A 1 108 ? 8.043 28.869 0.234 1.00 76.19 108 THR A N 1
ATOM 857 C CA . THR A 1 108 ? 8.752 29.012 -1.045 1.00 76.19 108 THR A CA 1
ATOM 858 C C . THR A 1 108 ? 7.949 28.423 -2.210 1.00 76.19 108 THR A C 1
ATOM 860 O O . THR A 1 108 ? 7.818 29.061 -3.256 1.00 76.19 108 THR A O 1
ATOM 863 N N . LEU A 1 109 ? 7.372 27.229 -2.042 1.00 67.38 109 LEU A N 1
ATOM 864 C CA . LEU A 1 109 ? 6.516 26.599 -3.050 1.00 67.38 109 LEU A CA 1
ATOM 865 C C . LEU A 1 109 ? 5.265 27.435 -3.333 1.00 67.38 109 LEU A C 1
ATOM 867 O O . LEU A 1 109 ? 4.911 27.614 -4.497 1.00 67.38 109 LEU A O 1
ATOM 871 N N . ASN A 1 110 ? 4.636 28.002 -2.303 1.00 72.69 110 ASN A N 1
ATOM 872 C CA . ASN A 1 110 ? 3.472 28.879 -2.455 1.00 72.69 110 ASN A CA 1
ATOM 873 C C . ASN A 1 110 ? 3.807 30.127 -3.267 1.00 72.69 110 ASN A C 1
ATOM 875 O O . ASN A 1 110 ? 3.066 30.490 -4.180 1.00 72.69 110 ASN A O 1
ATOM 879 N N . ASN A 1 111 ? 4.957 30.738 -2.990 1.00 77.81 111 ASN A N 1
ATOM 880 C CA . ASN A 1 111 ? 5.438 31.896 -3.735 1.00 77.81 111 ASN A CA 1
ATOM 881 C C . ASN A 1 111 ? 5.720 31.548 -5.205 1.00 77.81 111 ASN A C 1
ATOM 883 O O . ASN A 1 111 ? 5.355 32.313 -6.098 1.00 77.81 111 ASN A O 1
ATOM 887 N N . ILE A 1 112 ? 6.298 30.373 -5.476 1.00 70.56 112 ILE A N 1
ATOM 888 C CA . ILE A 1 112 ? 6.542 29.879 -6.840 1.00 70.56 112 ILE A CA 1
ATOM 889 C C . ILE A 1 112 ? 5.225 29.627 -7.591 1.00 70.56 112 ILE A C 1
ATOM 891 O O . ILE A 1 112 ? 5.100 30.018 -8.753 1.00 70.56 112 ILE A O 1
ATOM 895 N N . VAL A 1 113 ? 4.239 28.998 -6.945 1.00 69.88 113 VAL A N 1
ATOM 896 C CA . VAL A 1 113 ? 2.921 28.723 -7.543 1.00 69.88 113 VAL A CA 1
ATOM 897 C C . VAL A 1 113 ? 2.186 30.026 -7.855 1.00 69.88 113 VAL A C 1
ATOM 899 O O . VAL A 1 113 ? 1.693 30.192 -8.970 1.00 69.88 113 VAL A O 1
ATOM 902 N N . ASN A 1 114 ? 2.181 30.983 -6.925 1.00 73.69 114 ASN A N 1
ATOM 903 C CA . ASN A 1 114 ? 1.553 32.292 -7.119 1.00 73.69 114 ASN A CA 1
ATOM 904 C C . ASN A 1 114 ? 2.244 33.119 -8.215 1.00 73.69 114 ASN A C 1
ATOM 906 O O . ASN A 1 114 ? 1.579 33.803 -8.990 1.00 73.69 114 ASN A O 1
ATOM 910 N N . ALA A 1 115 ? 3.571 33.033 -8.333 1.00 71.00 115 ALA A N 1
ATOM 911 C CA . ALA A 1 115 ? 4.289 33.648 -9.446 1.00 71.00 115 ALA A CA 1
ATOM 912 C C . ALA A 1 115 ? 3.926 32.982 -10.787 1.00 71.00 115 ALA A C 1
ATOM 914 O O . ALA A 1 115 ? 3.722 33.666 -11.788 1.00 71.00 115 ALA A O 1
ATOM 915 N N . ALA A 1 116 ? 3.793 31.652 -10.819 1.00 65.50 116 ALA A N 1
ATOM 916 C CA . ALA A 1 116 ? 3.425 30.914 -12.024 1.00 65.50 116 ALA A CA 1
ATOM 917 C C . ALA A 1 116 ? 1.992 31.220 -12.503 1.00 65.50 116 ALA A C 1
ATOM 919 O O . ALA A 1 116 ? 1.780 31.350 -13.711 1.00 65.50 116 ALA A O 1
ATOM 920 N N . THR A 1 117 ? 1.023 31.384 -11.592 1.00 65.31 117 THR A N 1
ATOM 921 C CA . THR A 1 117 ? -0.360 31.767 -11.942 1.00 65.31 117 THR A CA 1
ATOM 922 C C . THR A 1 117 ? -0.441 33.186 -12.506 1.00 65.31 117 THR A C 1
ATOM 924 O O . THR A 1 117 ? -1.195 33.421 -13.451 1.00 65.31 117 THR A O 1
ATOM 927 N N . GLN A 1 118 ? 0.378 34.117 -12.005 1.00 71.56 118 GLN A N 1
ATOM 928 C CA . GLN A 1 118 ? 0.428 35.505 -12.486 1.00 71.56 118 GLN A CA 1
ATOM 929 C C . GLN A 1 118 ? 0.979 35.645 -13.916 1.00 71.56 118 GLN A C 1
ATOM 931 O O . GLN A 1 118 ? 0.576 36.552 -14.642 1.00 71.56 118 GLN A O 1
ATOM 936 N N . ILE A 1 119 ? 1.875 34.750 -14.350 1.00 64.94 119 ILE A N 1
ATOM 937 C CA . ILE A 1 119 ? 2.523 34.813 -15.677 1.00 64.94 119 ILE A CA 1
ATOM 938 C C . ILE A 1 119 ? 1.578 34.347 -16.815 1.00 64.94 119 ILE A C 1
ATOM 940 O O . ILE A 1 119 ? 1.824 34.623 -17.994 1.00 64.94 119 ILE A O 1
ATOM 944 N N . GLY A 1 120 ? 0.467 33.670 -16.499 1.00 71.25 120 GLY A N 1
ATOM 945 C CA . GLY A 1 120 ? -0.557 33.285 -17.478 1.00 71.25 120 GLY A CA 1
ATOM 946 C C . GLY A 1 120 ? -0.043 32.352 -18.591 1.00 71.25 120 GLY A C 1
ATOM 947 O O . GLY A 1 120 ? 0.640 31.359 -18.338 1.00 71.25 120 GLY A O 1
ATOM 948 N N . ALA A 1 121 ? -0.371 32.661 -19.854 1.00 68.75 121 ALA A N 1
ATOM 949 C CA . ALA A 1 121 ? -0.099 31.802 -21.017 1.00 68.75 121 ALA A CA 1
ATOM 950 C C . ALA A 1 121 ? 1.398 31.606 -21.344 1.00 68.75 121 ALA A C 1
ATOM 952 O O . ALA A 1 121 ? 1.777 30.567 -21.888 1.00 68.75 121 ALA A O 1
ATOM 953 N N . ILE A 1 122 ? 2.268 32.564 -20.995 1.00 72.19 122 ILE A N 1
ATOM 954 C CA . ILE A 1 122 ? 3.721 32.453 -21.229 1.00 72.19 122 ILE A CA 1
ATOM 955 C C . ILE A 1 122 ? 4.318 31.350 -20.342 1.00 72.19 122 ILE A C 1
ATOM 957 O O . ILE A 1 122 ? 5.110 30.533 -20.814 1.00 72.19 122 ILE A O 1
ATOM 961 N N . GLY A 1 123 ? 3.877 31.266 -19.082 1.00 68.25 123 GLY A N 1
ATOM 962 C CA . GLY A 1 123 ? 4.282 30.214 -18.148 1.00 68.25 123 GLY A CA 1
ATOM 963 C C . GLY A 1 123 ? 3.843 28.831 -18.627 1.00 68.25 123 GLY A C 1
ATOM 964 O O . GLY A 1 123 ? 4.605 27.872 -18.529 1.00 68.25 123 GLY A O 1
ATOM 965 N N . PHE A 1 124 ? 2.666 28.740 -19.252 1.00 71.75 124 PHE A N 1
ATOM 966 C CA . PHE A 1 124 ? 2.165 27.500 -19.846 1.00 71.75 124 PHE A CA 1
ATOM 967 C C . PHE A 1 124 ? 3.011 27.014 -21.040 1.00 71.75 124 PHE A C 1
ATOM 969 O O . PHE A 1 124 ? 3.283 25.819 -21.165 1.00 71.75 124 PHE A O 1
ATOM 976 N N . ILE A 1 125 ? 3.501 27.919 -21.894 1.00 76.38 125 ILE A N 1
ATOM 977 C CA . ILE A 1 125 ? 4.409 27.554 -22.999 1.00 76.38 125 ILE A CA 1
ATOM 978 C C . ILE A 1 125 ? 5.758 27.064 -22.453 1.00 76.38 125 ILE A C 1
ATOM 980 O O . ILE A 1 125 ? 6.262 26.022 -22.886 1.00 76.38 125 ILE A O 1
ATOM 984 N N . VAL A 1 126 ? 6.327 27.777 -21.474 1.00 75.69 126 VAL A N 1
ATOM 985 C CA . VAL A 1 126 ? 7.570 27.371 -20.792 1.00 75.69 126 VAL A CA 1
ATOM 986 C C . VAL A 1 126 ? 7.396 26.018 -20.103 1.00 75.69 126 VAL A C 1
ATOM 988 O O . VAL A 1 126 ? 8.306 25.189 -20.147 1.00 75.69 126 VAL A O 1
ATOM 991 N N . PHE A 1 127 ? 6.222 25.755 -19.533 1.00 76.69 127 PHE A N 1
ATOM 992 C CA . PHE A 1 127 ? 5.871 24.471 -18.943 1.00 76.69 127 PHE A CA 1
ATOM 993 C C . PHE A 1 127 ? 5.873 23.342 -19.964 1.00 76.69 127 PHE A C 1
ATOM 995 O O . PHE A 1 127 ? 6.575 22.362 -19.749 1.00 76.69 127 PHE A O 1
ATOM 1002 N N . ILE A 1 128 ? 5.179 23.474 -21.099 1.00 77.00 128 ILE A N 1
ATOM 1003 C CA . ILE A 1 128 ? 5.176 22.429 -22.139 1.00 77.00 128 ILE A CA 1
ATOM 1004 C C . ILE A 1 128 ? 6.603 22.164 -22.641 1.00 77.00 128 ILE A C 1
ATOM 1006 O O . ILE A 1 128 ? 7.021 21.012 -22.805 1.00 77.00 128 ILE A O 1
ATOM 1010 N N . PHE A 1 129 ? 7.385 23.220 -22.858 1.00 80.81 129 PHE A N 1
ATOM 1011 C CA . PHE A 1 129 ? 8.767 23.078 -23.307 1.00 80.81 129 PHE A CA 1
ATOM 1012 C C . PHE A 1 129 ? 9.660 22.392 -22.260 1.00 80.81 129 PHE A C 1
ATOM 1014 O O . PHE A 1 129 ? 10.491 21.550 -22.619 1.00 80.81 129 PHE A O 1
ATOM 1021 N N . SER A 1 130 ? 9.472 22.725 -20.980 1.00 82.12 130 SER A N 1
ATOM 1022 C CA . SER A 1 130 ? 10.216 22.145 -19.856 1.00 82.12 130 SER A CA 1
ATOM 1023 C C . SER A 1 130 ? 9.809 20.695 -19.606 1.00 82.12 130 SER A C 1
ATOM 1025 O O . SER A 1 130 ? 10.668 19.818 -19.578 1.00 82.12 130 SER A O 1
ATOM 1027 N N . ALA A 1 131 ? 8.509 20.413 -19.548 1.00 78.69 131 ALA A N 1
ATOM 1028 C CA . ALA A 1 131 ? 7.953 19.085 -19.316 1.00 78.69 131 ALA A CA 1
ATOM 1029 C C . ALA A 1 131 ? 8.400 18.076 -20.390 1.00 78.69 131 ALA A C 1
ATOM 1031 O O . ALA A 1 131 ? 8.707 16.924 -20.090 1.00 78.69 131 ALA A O 1
ATOM 1032 N N . THR A 1 132 ? 8.539 18.520 -21.645 1.00 86.31 132 THR A N 1
ATOM 1033 C CA . THR A 1 132 ? 9.061 17.675 -22.737 1.00 86.31 132 THR A CA 1
ATOM 1034 C C . THR A 1 132 ? 10.588 17.604 -22.797 1.00 86.31 132 THR A C 1
ATOM 1036 O O . THR A 1 132 ? 11.126 16.804 -23.563 1.00 86.31 132 THR A O 1
ATOM 1039 N N . GLY A 1 133 ? 11.318 18.425 -22.034 1.00 88.50 133 GLY A N 1
ATOM 1040 C CA . GLY A 1 133 ? 12.778 18.524 -22.102 1.00 88.50 133 GLY A CA 1
ATOM 1041 C C . GLY A 1 133 ? 13.479 17.195 -21.823 1.00 88.50 133 GLY A C 1
ATOM 1042 O O . GLY A 1 133 ? 14.297 16.755 -22.628 1.00 88.50 133 GLY A O 1
ATOM 1043 N N . VAL A 1 134 ? 13.104 16.510 -20.738 1.00 89.94 134 VAL A N 1
ATOM 1044 C CA . VAL A 1 134 ? 13.690 15.207 -20.374 1.00 89.94 134 VAL A CA 1
ATOM 1045 C C . VAL A 1 134 ? 13.410 14.155 -21.446 1.00 89.94 134 VAL A C 1
ATOM 1047 O O . VAL A 1 134 ? 14.330 13.447 -21.851 1.00 89.94 134 VAL A O 1
ATOM 1050 N N . LEU A 1 135 ? 12.174 14.088 -21.958 1.00 89.56 135 LEU A N 1
ATOM 1051 C CA . LEU A 1 135 ? 11.804 13.147 -23.021 1.00 89.56 135 LEU A CA 1
ATOM 1052 C C . LEU A 1 135 ? 12.596 13.408 -24.306 1.00 89.56 135 LEU A C 1
ATOM 1054 O O . LEU A 1 135 ? 13.053 12.455 -24.931 1.00 89.56 135 LEU A O 1
ATOM 1058 N N . ARG A 1 136 ? 12.809 14.678 -24.674 1.00 88.56 136 ARG A N 1
ATOM 1059 C CA . ARG A 1 136 ? 13.636 15.050 -25.832 1.00 88.56 136 ARG A CA 1
ATOM 1060 C C . ARG A 1 136 ? 15.068 14.571 -25.673 1.00 88.56 136 ARG A C 1
ATOM 1062 O O . ARG A 1 136 ? 15.587 13.910 -26.570 1.00 88.56 136 ARG A O 1
ATOM 1069 N N . THR A 1 137 ? 15.701 14.876 -24.542 1.00 91.69 137 THR A N 1
ATOM 1070 C CA . THR A 1 137 ? 17.087 14.467 -24.277 1.00 91.69 137 THR A CA 1
ATOM 1071 C C . THR A 1 137 ? 17.217 12.942 -24.244 1.00 91.69 137 THR A C 1
ATOM 1073 O O . THR A 1 137 ? 18.172 12.390 -24.794 1.00 91.69 137 THR A O 1
ATOM 1076 N N . LEU A 1 138 ? 16.231 12.249 -23.671 1.00 92.06 138 LEU A N 1
ATOM 1077 C CA . LEU A 1 138 ? 16.180 10.790 -23.614 1.00 92.06 138 LEU A CA 1
ATOM 1078 C C . LEU A 1 138 ? 15.982 10.168 -25.008 1.00 92.06 138 LEU A C 1
ATOM 1080 O O . LEU A 1 138 ? 16.708 9.240 -25.361 1.00 92.06 138 LEU A O 1
ATOM 1084 N N . GLU A 1 139 ? 15.093 10.713 -25.843 1.00 91.31 139 GLU A N 1
ATOM 1085 C CA . GLU A 1 139 ? 14.921 10.276 -27.235 1.00 91.31 139 GLU A CA 1
ATOM 1086 C C . GLU A 1 139 ? 16.204 10.464 -28.051 1.00 91.31 139 GLU A C 1
ATOM 1088 O O . GLU A 1 139 ? 16.619 9.542 -28.752 1.00 91.31 139 GLU A O 1
ATOM 1093 N N . HIS A 1 140 ? 16.878 11.612 -27.930 1.00 90.56 140 HIS A N 1
ATOM 1094 C CA . HIS A 1 140 ? 18.155 11.832 -28.616 1.00 90.56 140 HIS A CA 1
ATOM 1095 C C . HIS A 1 140 ? 19.233 10.843 -28.155 1.00 90.56 140 HIS A C 1
ATOM 1097 O O . HIS A 1 140 ? 20.012 10.364 -28.980 1.00 90.56 140 HIS A O 1
ATOM 1103 N N . ALA A 1 141 ? 19.278 10.495 -26.866 1.00 92.81 141 ALA A N 1
ATOM 1104 C CA . ALA A 1 141 ? 20.196 9.476 -26.368 1.00 92.81 141 ALA A CA 1
ATOM 1105 C C . ALA A 1 141 ? 19.869 8.086 -26.942 1.00 92.81 141 ALA A C 1
ATOM 1107 O O . ALA A 1 141 ? 20.767 7.397 -27.426 1.00 92.81 141 ALA A O 1
ATOM 1108 N N . PHE A 1 142 ? 18.591 7.697 -26.969 1.00 92.06 142 PHE A N 1
ATOM 1109 C CA . PHE A 1 142 ? 18.156 6.422 -27.546 1.00 92.06 142 PHE A CA 1
ATOM 1110 C C . PHE A 1 142 ? 18.438 6.358 -29.051 1.00 92.06 142 PHE A C 1
ATOM 1112 O O . PHE A 1 142 ? 19.041 5.404 -29.534 1.00 92.06 142 PHE A O 1
ATOM 1119 N N . ASN A 1 143 ? 18.104 7.391 -29.815 1.00 89.12 143 ASN A N 1
ATOM 1120 C CA . ASN A 1 143 ? 18.362 7.416 -31.256 1.00 89.12 143 ASN A CA 1
ATOM 1121 C C . ASN A 1 143 ? 19.850 7.219 -31.592 1.00 89.12 143 ASN A C 1
ATOM 1123 O O . ASN A 1 143 ? 20.177 6.600 -32.607 1.00 89.12 143 ASN A O 1
ATOM 1127 N N . GLN A 1 144 ? 20.755 7.655 -30.712 1.00 86.19 144 GLN A N 1
ATOM 1128 C CA . GLN A 1 144 ? 22.191 7.421 -30.867 1.00 86.19 144 GLN A CA 1
ATOM 1129 C C . GLN A 1 144 ? 22.602 5.979 -30.518 1.00 86.19 144 GLN A C 1
ATOM 1131 O O . GLN A 1 144 ? 23.327 5.369 -31.303 1.00 86.19 144 GLN A O 1
ATOM 1136 N N . ILE A 1 145 ? 22.051 5.375 -29.457 1.00 87.44 145 ILE A N 1
ATOM 1137 C CA . ILE A 1 145 ? 22.232 3.941 -29.117 1.00 87.44 145 ILE A CA 1
ATOM 1138 C C . ILE A 1 145 ? 21.780 3.021 -30.274 1.00 87.44 145 ILE A C 1
ATOM 1140 O O . ILE A 1 145 ? 22.456 2.056 -30.676 1.00 87.44 145 ILE A O 1
ATOM 1144 N N . TRP A 1 146 ? 20.618 3.330 -30.858 1.00 84.69 146 TRP A N 1
ATOM 1145 C CA . TRP A 1 146 ? 20.051 2.593 -31.992 1.00 84.69 146 TRP A CA 1
ATOM 1146 C C . TRP A 1 146 ? 20.609 3.032 -33.356 1.00 84.69 146 TRP A C 1
ATOM 1148 O O . TRP A 1 146 ? 20.310 2.381 -34.363 1.00 84.69 146 TRP A O 1
ATOM 1158 N N . LYS A 1 147 ? 21.449 4.077 -33.405 1.00 78.50 147 LYS A N 1
ATOM 1159 C CA . LYS A 1 147 ? 22.054 4.650 -34.623 1.00 78.50 147 LYS A CA 1
ATOM 1160 C C . LYS A 1 147 ? 21.009 4.875 -35.725 1.00 78.50 147 LYS A C 1
ATOM 1162 O O . LYS A 1 147 ? 21.103 4.330 -36.834 1.00 78.50 147 LYS A O 1
ATOM 1167 N N . THR A 1 148 ? 19.945 5.601 -35.391 1.00 76.94 148 THR A N 1
ATOM 1168 C CA . THR A 1 148 ? 18.833 5.917 -36.302 1.00 76.94 148 THR A CA 1
ATOM 1169 C C . THR A 1 148 ? 19.094 7.227 -37.040 1.00 76.94 148 THR A C 1
ATOM 1171 O O . THR A 1 148 ? 19.384 8.231 -36.402 1.00 76.94 148 THR A O 1
ATOM 1174 N N . ALA A 1 149 ? 18.961 7.225 -38.371 1.00 58.34 149 ALA A N 1
ATOM 1175 C CA . ALA A 1 149 ? 19.217 8.402 -39.210 1.00 58.34 149 ALA A CA 1
ATOM 1176 C C . ALA A 1 149 ? 18.014 9.359 -39.330 1.00 58.34 149 ALA A C 1
ATOM 1178 O O . ALA A 1 149 ? 18.201 10.535 -39.618 1.00 58.34 149 ALA A O 1
ATOM 1179 N N . ASN A 1 150 ? 16.791 8.866 -39.096 1.00 62.91 150 ASN A N 1
ATOM 1180 C CA . ASN A 1 150 ? 15.563 9.645 -39.254 1.00 62.91 150 ASN A CA 1
ATOM 1181 C C . ASN A 1 150 ? 14.929 9.909 -37.886 1.00 62.91 150 ASN A C 1
ATOM 1183 O O . ASN A 1 150 ? 14.458 8.978 -37.232 1.00 62.91 150 ASN A O 1
ATOM 1187 N N . GLU A 1 151 ? 14.900 11.172 -37.464 1.00 67.75 151 GLU A N 1
ATOM 1188 C CA . GLU A 1 151 ? 14.099 11.605 -36.318 1.00 67.75 151 GLU A CA 1
ATOM 1189 C C . GLU A 1 151 ? 12.633 11.815 -36.732 1.00 67.75 151 GLU A C 1
ATOM 1191 O O . GLU A 1 151 ? 12.324 12.098 -37.893 1.00 67.75 151 GLU A O 1
ATOM 1196 N N . ARG A 1 152 ? 11.702 11.678 -35.780 1.00 75.69 152 ARG A N 1
ATOM 1197 C CA . ARG A 1 152 ? 10.290 12.014 -36.017 1.00 75.69 152 ARG A CA 1
ATOM 1198 C C . ARG A 1 152 ? 10.176 13.513 -36.307 1.00 75.69 152 ARG A C 1
ATOM 1200 O O . ARG A 1 152 ? 10.831 14.318 -35.652 1.00 75.69 152 ARG A O 1
ATOM 1207 N N . SER A 1 153 ? 9.303 13.897 -37.241 1.00 81.00 153 SER A N 1
ATOM 1208 C CA . SER A 1 153 ? 9.006 15.318 -37.475 1.00 81.00 153 SER A CA 1
ATOM 1209 C C . SER A 1 153 ? 8.509 15.986 -36.185 1.00 81.00 153 SER A C 1
ATOM 1211 O O . SER A 1 153 ? 7.761 15.374 -35.415 1.00 81.00 153 SER A O 1
ATOM 1213 N N . TYR A 1 154 ? 8.911 17.243 -35.959 1.00 79.25 154 TYR A N 1
ATOM 1214 C CA . TYR A 1 154 ? 8.646 18.005 -34.731 1.00 79.25 154 TYR A CA 1
ATOM 1215 C C . TYR A 1 154 ? 7.173 17.979 -34.296 1.00 79.25 154 TYR A C 1
ATOM 1217 O O . TYR A 1 154 ? 6.890 17.882 -33.104 1.00 79.25 154 TYR A O 1
ATOM 1225 N N . PHE A 1 155 ? 6.234 18.000 -35.246 1.00 79.50 155 PHE A N 1
ATOM 1226 C CA . PHE A 1 155 ? 4.801 17.954 -34.949 1.00 79.50 155 PHE A CA 1
ATOM 1227 C C . PHE A 1 155 ? 4.368 16.617 -34.322 1.00 79.50 155 PHE A C 1
ATOM 1229 O O . PHE A 1 155 ? 3.760 16.593 -33.253 1.00 79.50 155 PHE A O 1
ATOM 1236 N N . TYR A 1 156 ? 4.751 15.490 -34.930 1.00 79.88 156 TYR A N 1
ATOM 1237 C CA . TYR A 1 156 ? 4.464 14.158 -34.385 1.00 79.88 156 TYR A CA 1
ATOM 1238 C C . TYR A 1 156 ? 5.202 13.904 -33.070 1.00 79.88 156 TYR A C 1
ATOM 1240 O O . TYR A 1 156 ? 4.678 13.216 -32.197 1.00 79.88 156 TYR A O 1
ATOM 1248 N N . LYS A 1 157 ? 6.393 14.489 -32.910 1.00 82.75 157 LYS A N 1
ATOM 1249 C CA . LYS A 1 157 ? 7.170 14.460 -31.667 1.00 82.75 157 LYS A CA 1
ATOM 1250 C C . LYS A 1 157 ? 6.407 15.153 -30.527 1.00 82.75 157 LYS A C 1
ATOM 1252 O O . LYS A 1 157 ? 6.261 14.565 -29.460 1.00 82.75 157 LYS A O 1
ATOM 1257 N N . MET A 1 158 ? 5.822 16.331 -30.776 1.00 78.75 158 MET A N 1
ATOM 1258 C CA . MET A 1 158 ? 4.979 17.030 -29.792 1.00 78.75 158 MET A CA 1
ATOM 1259 C C . MET A 1 158 ? 3.716 16.247 -29.419 1.00 78.75 158 MET A C 1
ATOM 1261 O O . MET A 1 158 ? 3.433 16.094 -28.233 1.00 78.75 158 MET A O 1
ATOM 1265 N N . ILE A 1 159 ? 2.988 15.709 -30.403 1.00 81.88 159 ILE A N 1
ATOM 1266 C CA . ILE A 1 159 ? 1.787 14.892 -30.154 1.00 81.88 159 ILE A CA 1
ATOM 1267 C C . ILE A 1 159 ? 2.138 13.651 -29.325 1.00 81.88 159 ILE A C 1
ATOM 1269 O O . ILE A 1 159 ? 1.465 13.338 -28.345 1.00 81.88 159 ILE A O 1
ATOM 1273 N N . PHE A 1 160 ? 3.217 12.958 -29.688 1.00 83.50 160 PHE A N 1
ATOM 1274 C CA . PHE A 1 160 ? 3.683 11.772 -28.978 1.00 83.50 160 PHE A CA 1
ATOM 1275 C C . PHE A 1 160 ? 4.048 12.076 -27.519 1.00 83.50 160 PHE A C 1
ATOM 1277 O O . PHE A 1 160 ? 3.641 11.341 -26.619 1.00 83.50 160 PHE A O 1
ATOM 1284 N N . TYR A 1 161 ? 4.757 13.179 -27.264 1.00 86.12 161 TYR A N 1
ATOM 1285 C CA . TYR A 1 161 ? 5.078 13.588 -25.898 1.00 86.12 161 TYR A CA 1
ATOM 1286 C C . TYR A 1 161 ? 3.851 14.001 -25.103 1.00 86.12 161 TYR A C 1
ATOM 1288 O O . TYR A 1 161 ? 3.745 13.623 -23.940 1.00 86.12 161 TYR A O 1
ATOM 1296 N N . PHE A 1 162 ? 2.912 14.723 -25.716 1.00 81.19 162 PHE A N 1
ATOM 1297 C CA . PHE A 1 162 ? 1.651 15.067 -25.069 1.00 81.19 162 PHE A CA 1
ATOM 1298 C C . PHE A 1 162 ? 0.913 13.806 -24.605 1.00 81.19 162 PHE A C 1
ATOM 1300 O O . PHE A 1 162 ? 0.499 13.732 -23.449 1.00 81.19 162 PHE A O 1
ATOM 1307 N N . PHE A 1 163 ? 0.821 12.781 -25.457 1.00 83.12 163 PHE A N 1
ATOM 1308 C CA . PHE A 1 163 ? 0.195 11.514 -25.087 1.00 83.12 163 PHE A CA 1
ATOM 1309 C C . PHE A 1 163 ? 0.948 10.778 -23.976 1.00 83.12 163 PHE A C 1
ATOM 1311 O O . PHE A 1 163 ? 0.312 10.317 -23.035 1.00 83.12 163 PHE A O 1
ATOM 1318 N N . ILE A 1 164 ? 2.282 10.695 -24.019 1.00 83.69 164 ILE A N 1
ATOM 1319 C CA . ILE A 1 164 ? 3.044 10.053 -22.932 1.00 83.69 164 ILE A CA 1
ATOM 1320 C C . ILE A 1 164 ? 2.862 10.799 -21.609 1.00 83.69 164 ILE A C 1
ATOM 1322 O O . ILE A 1 164 ? 2.662 10.159 -20.580 1.00 83.69 164 ILE A O 1
ATOM 1326 N N . MET A 1 165 ? 2.906 12.132 -21.626 1.00 78.00 165 MET A N 1
ATOM 1327 C CA . MET A 1 165 ? 2.795 12.938 -20.410 1.00 78.00 165 MET A CA 1
ATOM 1328 C C . MET A 1 165 ? 1.381 12.949 -19.817 1.00 78.00 165 MET A C 1
ATOM 1330 O O . MET A 1 165 ? 1.251 13.086 -18.608 1.00 78.00 165 MET A O 1
ATOM 1334 N N . THR A 1 166 ? 0.330 12.792 -20.629 1.00 79.12 166 THR A N 1
ATOM 1335 C CA . THR A 1 166 ? -1.068 12.801 -20.152 1.00 79.12 166 THR A CA 1
ATOM 1336 C C . THR A 1 166 ? -1.619 11.394 -19.922 1.00 79.12 166 THR A C 1
ATOM 1338 O O . THR A 1 166 ? -2.059 11.066 -18.822 1.00 79.12 166 THR A O 1
ATOM 1341 N N . ILE A 1 167 ? -1.561 10.528 -20.937 1.00 82.19 167 ILE A N 1
ATOM 1342 C CA . ILE A 1 167 ? -2.096 9.163 -20.876 1.00 82.19 167 ILE A CA 1
ATOM 1343 C C . ILE A 1 167 ? -1.205 8.261 -20.017 1.00 82.19 167 ILE A C 1
ATOM 1345 O O . ILE A 1 167 ? -1.724 7.390 -19.325 1.00 82.19 167 ILE A O 1
ATOM 1349 N N . GLY A 1 168 ? 0.117 8.462 -20.015 1.00 79.69 168 GLY A N 1
ATOM 1350 C CA . GLY A 1 168 ? 1.051 7.637 -19.239 1.00 79.69 168 GLY A CA 1
ATOM 1351 C C . GLY A 1 168 ? 0.722 7.595 -17.739 1.00 79.69 168 GLY A C 1
ATOM 1352 O O . GLY A 1 168 ? 0.479 6.503 -17.219 1.00 79.69 168 GLY A O 1
ATOM 1353 N N . PRO A 1 169 ? 0.648 8.746 -17.043 1.00 79.31 169 PRO A N 1
ATOM 1354 C CA . PRO A 1 169 ? 0.245 8.799 -15.637 1.00 79.31 169 PRO A CA 1
ATOM 1355 C C . PRO A 1 169 ? -1.167 8.265 -15.386 1.00 79.31 169 PRO A C 1
ATOM 1357 O O . PRO A 1 169 ? -1.381 7.575 -14.393 1.00 79.31 169 PRO A O 1
ATOM 1360 N N . LEU A 1 170 ? -2.118 8.516 -16.293 1.00 80.31 170 LEU A N 1
ATOM 1361 C CA . LEU A 1 170 ? -3.483 7.997 -16.170 1.00 80.31 170 LEU A CA 1
ATOM 1362 C C . LEU A 1 170 ? -3.508 6.463 -16.220 1.00 80.31 170 LEU A C 1
ATOM 1364 O O . LEU A 1 170 ? -4.136 5.825 -15.378 1.00 80.31 170 LEU A O 1
ATOM 1368 N N . LEU A 1 171 ? -2.785 5.856 -17.164 1.00 81.25 171 LEU A N 1
ATOM 1369 C CA . LEU A 1 171 ? -2.646 4.401 -17.251 1.00 81.25 171 LEU A CA 1
ATOM 1370 C C . LEU A 1 171 ? -1.926 3.826 -16.032 1.00 81.25 171 LEU A C 1
ATOM 1372 O O . LEU A 1 171 ? -2.303 2.756 -15.559 1.00 81.25 171 LEU A O 1
ATOM 1376 N N . PHE A 1 172 ? -0.922 4.529 -15.505 1.00 79.19 172 PHE A N 1
ATOM 1377 C CA . PHE A 1 172 ? -0.249 4.133 -14.271 1.00 79.19 172 PHE A CA 1
ATOM 1378 C C . PHE A 1 172 ? -1.203 4.176 -13.071 1.00 79.19 172 PHE A C 1
ATOM 1380 O O . PHE A 1 172 ? -1.224 3.227 -12.295 1.00 79.19 172 PHE A O 1
ATOM 1387 N N . MET A 1 173 ? -2.027 5.222 -12.949 1.00 78.12 173 MET A N 1
ATOM 1388 C CA . MET A 1 173 ? -3.023 5.376 -11.883 1.00 78.12 173 MET A CA 1
ATOM 1389 C C . MET A 1 173 ? -4.118 4.306 -11.960 1.00 78.12 173 MET A C 1
ATOM 1391 O O . MET A 1 173 ? -4.466 3.694 -10.955 1.00 78.12 173 MET A O 1
ATOM 1395 N N . VAL A 1 174 ? -4.647 4.039 -13.154 1.00 83.88 174 VAL A N 1
ATOM 1396 C CA . VAL A 1 174 ? -5.639 2.972 -13.351 1.00 83.88 174 VAL A CA 1
ATOM 1397 C C . VAL A 1 174 ? -5.006 1.604 -13.088 1.00 83.88 174 VAL A C 1
ATOM 1399 O O . VAL A 1 174 ? -5.589 0.778 -12.388 1.00 83.88 174 VAL A O 1
ATOM 1402 N N . GLY A 1 175 ? -3.795 1.367 -13.597 1.00 82.31 175 GLY A N 1
ATOM 1403 C CA . GLY A 1 175 ? -3.060 0.120 -13.399 1.00 82.31 175 GLY A CA 1
ATOM 1404 C C . GLY A 1 175 ? -2.732 -0.148 -11.931 1.00 82.31 175 GLY A C 1
ATOM 1405 O O . GLY A 1 175 ? -2.947 -1.263 -11.453 1.00 82.31 175 GLY A O 1
ATOM 1406 N N . SER A 1 176 ? -2.275 0.868 -11.194 1.00 80.56 176 SER A N 1
ATOM 1407 C CA . SER A 1 176 ? -2.035 0.763 -9.754 1.00 80.56 176 SER A CA 1
ATOM 1408 C C . SER A 1 176 ? -3.339 0.547 -8.987 1.00 80.56 176 SER A C 1
ATOM 1410 O O . SER A 1 176 ? -3.372 -0.313 -8.113 1.00 80.56 176 SER A O 1
ATOM 1412 N N . GLY A 1 177 ? -4.434 1.217 -9.361 1.00 81.56 177 GLY A N 1
ATOM 1413 C CA . GLY A 1 177 ? -5.760 1.000 -8.775 1.00 81.56 177 GLY A CA 1
ATOM 1414 C C . GLY A 1 177 ? -6.265 -0.436 -8.947 1.00 81.56 177 GLY A C 1
ATOM 1415 O O . GLY A 1 177 ? -6.714 -1.054 -7.981 1.00 81.56 177 GLY A O 1
ATOM 1416 N N . ILE A 1 178 ? -6.121 -1.011 -10.147 1.00 85.06 178 ILE A N 1
ATOM 1417 C CA . ILE A 1 178 ? -6.465 -2.418 -10.416 1.00 85.06 178 ILE A CA 1
ATOM 1418 C C . ILE A 1 178 ? -5.605 -3.352 -9.562 1.00 85.06 178 ILE A C 1
ATOM 1420 O O . ILE A 1 178 ? -6.133 -4.276 -8.946 1.00 85.06 178 ILE A O 1
ATOM 1424 N N . ILE A 1 179 ? -4.294 -3.108 -9.500 1.00 82.31 179 ILE A N 1
ATOM 1425 C CA . ILE A 1 179 ? -3.356 -3.887 -8.683 1.00 82.31 179 ILE A CA 1
ATOM 1426 C C . ILE A 1 179 ? -3.739 -3.839 -7.203 1.00 82.31 179 ILE A C 1
ATOM 1428 O O . ILE A 1 179 ? -3.780 -4.885 -6.555 1.00 82.31 179 ILE A O 1
ATOM 1432 N N . VAL A 1 180 ? -4.026 -2.650 -6.668 1.00 82.31 180 VAL A N 1
ATOM 1433 C CA . VAL A 1 180 ? -4.426 -2.468 -5.269 1.00 82.31 180 VAL A CA 1
ATOM 1434 C C . VAL A 1 180 ? -5.727 -3.216 -5.008 1.00 82.31 180 VAL A C 1
ATOM 1436 O O . VAL A 1 180 ? -5.790 -3.989 -4.058 1.00 82.31 180 VAL A O 1
ATOM 1439 N N . ASN A 1 181 ? -6.729 -3.080 -5.877 1.00 83.06 181 ASN A N 1
ATOM 1440 C CA . ASN A 1 181 ? -8.010 -3.765 -5.719 1.00 83.06 181 ASN A CA 1
ATOM 1441 C C . ASN A 1 181 ? -7.878 -5.301 -5.786 1.00 83.06 181 ASN A C 1
ATOM 1443 O O . ASN A 1 181 ? -8.428 -6.022 -4.950 1.00 83.06 181 ASN A O 1
ATOM 1447 N N . LEU A 1 182 ? -7.092 -5.814 -6.739 1.00 83.19 182 LEU A N 1
ATOM 1448 C CA . LEU A 1 182 ? -6.781 -7.243 -6.855 1.00 83.19 182 LEU A CA 1
ATOM 1449 C C . LEU A 1 182 ? -6.105 -7.757 -5.576 1.00 83.19 182 LEU A C 1
ATOM 1451 O O . LEU A 1 182 ? -6.490 -8.787 -5.023 1.00 83.19 182 LEU A O 1
ATOM 1455 N N . THR A 1 183 ? -5.120 -7.006 -5.088 1.00 80.38 183 THR A N 1
ATOM 1456 C CA . THR A 1 183 ? -4.353 -7.337 -3.886 1.00 80.38 183 THR A CA 1
ATOM 1457 C C . THR A 1 183 ? -5.253 -7.319 -2.643 1.00 80.38 183 THR A C 1
ATOM 1459 O O . THR A 1 183 ? -5.218 -8.264 -1.858 1.00 80.38 183 THR A O 1
ATOM 1462 N N . GLN A 1 184 ? -6.141 -6.328 -2.504 1.00 78.88 184 GLN A N 1
ATOM 1463 C CA . GLN A 1 184 ? -7.130 -6.239 -1.417 1.00 78.88 184 GLN A CA 1
ATOM 1464 C C . GLN A 1 184 ? -8.157 -7.380 -1.449 1.00 78.88 184 GLN A C 1
ATOM 1466 O O . GLN A 1 184 ? -8.552 -7.891 -0.402 1.00 78.88 184 GLN A O 1
ATOM 1471 N N . THR A 1 185 ? -8.555 -7.836 -2.638 1.00 81.38 185 THR A N 1
ATOM 1472 C CA . THR A 1 185 ? -9.502 -8.954 -2.786 1.00 81.38 185 THR A CA 1
ATOM 1473 C C . THR A 1 185 ? -8.907 -10.268 -2.271 1.00 81.38 185 THR A C 1
ATOM 1475 O O . THR A 1 185 ? -9.587 -11.043 -1.601 1.00 81.38 185 THR A O 1
ATOM 1478 N N . ILE A 1 186 ? -7.622 -10.509 -2.543 1.00 80.94 186 ILE A N 1
ATOM 1479 C CA . ILE A 1 186 ? -6.922 -11.755 -2.186 1.00 80.94 186 ILE A CA 1
ATOM 1480 C C . ILE A 1 186 ? -6.409 -11.735 -0.734 1.00 80.94 186 ILE A C 1
ATOM 1482 O O . ILE A 1 186 ? -6.178 -12.792 -0.148 1.00 80.94 186 ILE A O 1
ATOM 1486 N N . ARG A 1 187 ? -6.259 -10.546 -0.137 1.00 81.81 187 ARG A N 1
ATOM 1487 C CA . ARG A 1 187 ? -5.842 -10.351 1.260 1.00 81.81 187 ARG A CA 1
ATOM 1488 C C . ARG A 1 187 ? -6.735 -11.129 2.234 1.00 81.81 187 ARG A C 1
ATOM 1490 O O . ARG A 1 187 ? -7.955 -11.149 2.060 1.00 81.81 187 ARG A O 1
ATOM 1497 N N . SER A 1 188 ? -6.161 -11.722 3.281 1.00 80.25 188 SER A N 1
ATOM 1498 C CA . SER A 1 188 ? -6.924 -12.253 4.425 1.00 80.25 188 SER A CA 1
ATOM 1499 C C . SER A 1 188 ? -7.624 -11.142 5.228 1.00 80.25 188 SER A C 1
ATOM 1501 O O . SER A 1 188 ? -7.147 -10.010 5.272 1.00 80.25 188 SER A O 1
ATOM 1503 N N . SER A 1 189 ? -8.767 -11.438 5.857 1.00 83.06 189 SER A N 1
ATOM 1504 C CA . SER A 1 189 ? -9.521 -10.448 6.647 1.00 83.06 189 SER A CA 1
ATOM 1505 C C . SER A 1 189 ? -8.700 -9.905 7.820 1.00 83.06 189 SER A C 1
ATOM 1507 O O . SER A 1 189 ? -7.973 -10.651 8.477 1.00 83.06 189 SER A O 1
ATOM 1509 N N . HIS A 1 190 ? -8.808 -8.606 8.102 1.00 86.69 190 HIS A N 1
ATOM 1510 C CA . HIS A 1 190 ? -8.245 -8.033 9.325 1.00 86.69 190 HIS A CA 1
ATOM 1511 C C . HIS A 1 190 ? -9.142 -8.375 10.524 1.00 86.69 190 HIS A C 1
ATOM 1513 O O . HIS A 1 190 ? -10.371 -8.318 10.418 1.00 86.69 190 HIS A O 1
ATOM 1519 N N . LEU A 1 191 ? -8.534 -8.714 11.662 1.00 88.56 191 LEU A N 1
ATOM 1520 C CA . LEU A 1 191 ? -9.231 -8.824 12.944 1.00 88.56 191 LEU A CA 1
ATOM 1521 C C . LEU A 1 191 ? -9.167 -7.455 13.616 1.00 88.56 191 LEU A C 1
ATOM 1523 O O . LEU A 1 191 ? -8.088 -6.878 13.692 1.00 88.56 191 LEU A O 1
ATOM 1527 N N . LYS A 1 192 ? -10.308 -6.921 14.053 1.00 89.12 192 LYS A N 1
ATOM 1528 C CA . LYS A 1 192 ? -10.449 -5.510 14.445 1.00 89.12 192 LYS A CA 1
ATOM 1529 C C . LYS A 1 192 ? -10.610 -5.293 15.945 1.00 89.12 192 LYS A C 1
ATOM 1531 O O . LYS A 1 192 ? -10.130 -4.301 16.477 1.00 89.12 192 LYS A O 1
ATOM 1536 N N . SER A 1 193 ? -11.279 -6.205 16.645 1.00 90.44 193 SER A N 1
ATOM 1537 C CA . SER A 1 193 ? -11.533 -6.050 18.078 1.00 90.44 193 SER A CA 1
ATOM 1538 C C . SER A 1 193 ? -11.622 -7.394 18.772 1.00 90.44 193 SER A C 1
ATOM 1540 O O . SER A 1 193 ? -12.037 -8.385 18.170 1.00 90.44 193 SER A O 1
ATOM 1542 N N . VAL A 1 194 ? -11.275 -7.400 20.056 1.00 88.81 194 VAL A N 1
ATOM 1543 C CA . VAL A 1 194 ? -11.378 -8.559 20.939 1.00 88.81 194 VAL A CA 1
ATOM 1544 C C . VAL A 1 194 ? -12.036 -8.166 22.265 1.00 88.81 194 VAL A C 1
ATOM 1546 O O . VAL A 1 194 ? -11.842 -7.045 22.731 1.00 88.81 194 VAL A O 1
ATOM 1549 N N . ALA A 1 195 ? -12.828 -9.065 22.849 1.00 86.00 195 ALA A N 1
ATOM 1550 C CA . ALA A 1 195 ? -13.488 -8.887 24.143 1.00 86.00 195 ALA A CA 1
ATOM 1551 C C . ALA A 1 195 ? -13.527 -10.207 24.935 1.00 86.00 195 ALA A C 1
ATOM 1553 O O . ALA A 1 195 ? -13.634 -11.279 24.337 1.00 86.00 195 ALA A O 1
ATOM 1554 N N . ARG A 1 196 ? -13.458 -10.140 26.272 1.00 83.88 196 ARG A N 1
ATOM 1555 C CA . ARG A 1 196 ? -13.558 -11.306 27.172 1.00 83.88 196 ARG A CA 1
ATOM 1556 C C . ARG A 1 196 ? -14.960 -11.409 27.746 1.00 83.88 196 ARG A C 1
ATOM 1558 O O . ARG A 1 196 ? -15.400 -10.518 28.464 1.00 83.88 196 ARG A O 1
ATOM 1565 N N . SER A 1 197 ? -15.634 -12.512 27.462 1.00 82.88 197 SER A N 1
ATOM 1566 C CA . SER A 1 197 ? -16.952 -12.832 28.004 1.00 82.88 197 SER A CA 1
ATOM 1567 C C . SER A 1 197 ? -16.852 -13.354 29.447 1.00 82.88 197 SER A C 1
ATOM 1569 O O . SER A 1 197 ? -15.792 -13.794 29.889 1.00 82.88 197 SER A O 1
ATOM 1571 N N . SER A 1 198 ? -17.954 -13.313 30.204 1.00 79.19 198 SER A N 1
ATOM 1572 C CA . SER A 1 198 ? -17.981 -13.738 31.615 1.00 79.19 198 SER A CA 1
ATOM 1573 C C . SER A 1 198 ? -17.811 -15.250 31.823 1.00 79.19 198 SER A C 1
ATOM 1575 O O . SER A 1 198 ? -17.664 -15.691 32.957 1.00 79.19 198 SER A O 1
ATOM 1577 N N . ASP A 1 199 ? -17.900 -16.041 30.751 1.00 77.50 199 ASP A N 1
ATOM 1578 C CA . ASP A 1 199 ? -17.605 -17.481 30.700 1.00 77.50 199 ASP A CA 1
ATOM 1579 C C . ASP A 1 199 ? -16.133 -17.772 30.338 1.00 77.50 199 ASP A C 1
ATOM 1581 O O . ASP A 1 199 ? -15.817 -18.886 29.931 1.00 77.50 199 ASP A O 1
ATOM 1585 N N . ASP A 1 200 ? -15.253 -16.768 30.447 1.00 75.81 200 ASP A N 1
ATOM 1586 C CA . ASP A 1 200 ? -13.810 -16.821 30.156 1.00 75.81 200 ASP A CA 1
ATOM 1587 C C . ASP A 1 200 ? -13.440 -17.141 28.697 1.00 75.81 200 ASP A C 1
ATOM 1589 O O . ASP A 1 200 ? -12.272 -17.314 28.353 1.00 75.81 200 ASP A O 1
ATOM 1593 N N . PHE A 1 201 ? -14.415 -17.129 27.787 1.00 82.94 201 PHE A N 1
ATOM 1594 C CA . PHE A 1 201 ? -14.138 -17.177 26.356 1.00 82.94 201 PHE A CA 1
ATOM 1595 C C . PHE A 1 201 ? -13.838 -15.793 25.788 1.00 82.94 201 PHE A C 1
ATOM 1597 O O . PHE A 1 201 ? -14.399 -14.774 26.204 1.00 82.94 201 PHE A O 1
ATOM 1604 N N . LEU A 1 202 ? -12.991 -15.770 24.764 1.00 86.25 202 LEU A N 1
ATOM 1605 C CA . LEU A 1 202 ? -12.623 -14.552 24.059 1.00 86.25 202 LEU A CA 1
ATOM 1606 C C . LEU A 1 202 ? -13.372 -14.490 22.734 1.00 86.25 202 LEU A C 1
ATOM 1608 O O . LEU A 1 202 ? -13.478 -15.474 21.997 1.00 86.25 202 LEU A O 1
ATOM 1612 N N . TRP A 1 203 ? -13.876 -13.308 22.427 1.00 88.62 203 TRP A N 1
ATOM 1613 C CA . TRP A 1 203 ? -14.617 -13.030 21.215 1.00 88.62 203 TRP A CA 1
ATOM 1614 C C . TRP A 1 203 ? -13.838 -12.067 20.351 1.00 88.62 203 TRP A C 1
ATOM 1616 O O . TRP A 1 203 ? -13.485 -10.981 20.801 1.00 88.62 203 TRP A O 1
ATOM 1626 N N . ILE A 1 204 ? -13.588 -12.459 19.109 1.00 90.44 204 ILE A N 1
ATOM 1627 C CA . ILE A 1 204 ? -12.883 -11.644 18.128 1.00 90.44 204 ILE A CA 1
ATOM 1628 C C . ILE A 1 204 ? -13.835 -11.327 16.989 1.00 90.44 204 ILE A C 1
ATOM 1630 O O . ILE A 1 204 ? -14.501 -12.224 16.468 1.00 90.44 204 ILE A O 1
ATOM 1634 N N . VAL A 1 205 ? -13.845 -10.068 16.566 1.00 92.62 205 VAL A N 1
ATOM 1635 C CA . VAL A 1 205 ? -14.550 -9.638 15.359 1.00 92.62 205 VAL A CA 1
ATOM 1636 C C . VAL A 1 205 ? -13.606 -9.018 14.340 1.00 92.62 205 VAL A C 1
ATOM 1638 O O . VAL A 1 205 ? -12.524 -8.538 14.688 1.00 92.62 205 VAL A O 1
ATOM 1641 N N . GLY A 1 206 ? -14.005 -9.036 13.073 1.00 92.50 206 GLY A N 1
ATOM 1642 C CA . GLY A 1 206 ? -13.233 -8.453 11.986 1.00 92.50 206 GLY A CA 1
ATOM 1643 C C . GLY A 1 206 ? -13.995 -8.355 10.671 1.00 92.50 206 GLY A C 1
ATOM 1644 O O . GLY A 1 206 ? -15.217 -8.501 10.601 1.00 92.50 206 GLY A O 1
ATOM 1645 N N . GLU A 1 207 ? -13.237 -8.131 9.604 1.00 91.06 207 GLU A N 1
ATOM 1646 C CA . GLU A 1 207 ? -13.761 -7.956 8.247 1.00 91.06 207 GLU A CA 1
ATOM 1647 C C . GLU A 1 207 ? -14.413 -9.235 7.697 1.00 91.06 207 GLU A C 1
ATOM 1649 O O . GLU A 1 207 ? -14.081 -10.350 8.118 1.00 91.06 207 GLU A O 1
ATOM 1654 N N . ARG A 1 208 ? -15.284 -9.091 6.689 1.00 89.12 208 ARG A N 1
ATOM 1655 C CA . ARG A 1 208 ? -15.911 -10.213 5.955 1.00 89.12 208 ARG A CA 1
ATOM 1656 C C . ARG A 1 208 ? -16.692 -11.181 6.858 1.00 89.12 208 ARG A C 1
ATOM 1658 O O . ARG A 1 208 ? -16.551 -12.403 6.756 1.00 89.12 208 ARG A O 1
ATOM 1665 N N . GLY A 1 209 ? -17.478 -10.631 7.778 1.00 87.38 209 GLY A N 1
ATOM 1666 C CA . GLY A 1 209 ? -18.345 -11.375 8.689 1.00 87.38 209 GLY A CA 1
ATOM 1667 C C . GLY A 1 209 ? -17.596 -12.214 9.715 1.00 87.38 209 GLY A C 1
ATOM 1668 O O . GLY A 1 209 ? -18.111 -13.232 10.187 1.00 87.38 209 GLY A O 1
ATOM 1669 N N . THR A 1 210 ? -16.351 -11.849 10.021 1.00 89.00 210 THR A N 1
ATOM 1670 C CA . THR A 1 210 ? -15.539 -12.608 10.968 1.00 89.00 210 THR A CA 1
ATOM 1671 C C . THR A 1 210 ? -16.042 -12.336 12.381 1.00 89.00 210 THR A C 1
ATOM 1673 O O . THR A 1 210 ? -15.831 -11.251 12.906 1.00 89.00 210 THR A O 1
ATOM 1676 N N . ILE A 1 211 ? -16.681 -13.333 12.996 1.00 90.25 211 ILE A N 1
ATOM 1677 C CA . ILE A 1 211 ? -16.955 -13.401 14.438 1.00 90.25 211 ILE A CA 1
ATOM 1678 C C . ILE A 1 211 ? -16.490 -14.774 14.920 1.00 90.25 211 ILE A C 1
ATOM 1680 O O . ILE A 1 211 ? -16.940 -15.803 14.402 1.00 90.25 211 ILE A O 1
ATOM 1684 N N . LEU A 1 212 ? -15.550 -14.788 15.860 1.00 88.44 212 LEU A N 1
ATOM 1685 C CA . LEU A 1 212 ? -14.889 -15.986 16.372 1.00 88.44 212 LEU A CA 1
ATOM 1686 C C . LEU A 1 212 ? -15.013 -16.032 17.892 1.00 88.44 212 LEU A C 1
ATOM 1688 O O . LEU A 1 212 ? -14.671 -15.060 18.561 1.00 88.44 212 LEU A O 1
ATOM 1692 N N . LYS A 1 213 ? -15.421 -17.184 18.425 1.00 88.50 213 LYS A N 1
ATOM 1693 C CA . LYS A 1 213 ? -15.281 -17.528 19.843 1.00 88.50 213 LYS A CA 1
ATOM 1694 C C . LYS A 1 213 ? -14.060 -18.427 19.988 1.00 88.50 213 LYS A C 1
ATOM 1696 O O . LYS A 1 213 ? -14.011 -19.497 19.371 1.00 88.50 213 LYS A O 1
ATOM 1701 N N . ILE A 1 214 ? -13.076 -17.997 20.766 1.00 84.12 214 ILE A N 1
ATOM 1702 C CA . ILE A 1 214 ? -11.834 -18.732 21.030 1.00 84.12 214 ILE A CA 1
ATOM 1703 C C . ILE A 1 214 ? -11.672 -18.970 22.536 1.00 84.12 214 ILE A C 1
ATOM 1705 O O . ILE A 1 214 ? -12.217 -18.221 23.349 1.00 84.12 214 ILE A O 1
ATOM 1709 N N . ASP A 1 215 ? -10.946 -20.021 22.910 1.00 78.88 215 ASP A N 1
ATOM 1710 C CA . ASP A 1 215 ? -10.504 -20.199 24.299 1.00 78.88 215 ASP A CA 1
ATOM 1711 C C . ASP A 1 215 ? -9.274 -19.332 24.624 1.00 78.88 215 ASP A C 1
ATOM 1713 O O . ASP A 1 215 ? -8.650 -18.755 23.732 1.00 78.88 215 ASP A O 1
ATOM 1717 N N . GLU A 1 216 ? -8.908 -19.247 25.905 1.00 72.69 216 GLU A N 1
ATOM 1718 C CA . GLU A 1 216 ? -7.732 -18.491 26.371 1.00 72.69 216 GLU A CA 1
ATOM 1719 C C . GLU A 1 216 ? -6.404 -19.021 25.807 1.00 72.69 216 GLU A C 1
ATOM 1721 O O . GLU A 1 216 ? -5.412 -18.299 25.740 1.00 72.69 216 GLU A O 1
ATOM 1726 N N . ALA A 1 217 ? -6.375 -20.274 25.345 1.00 65.81 217 ALA A N 1
ATOM 1727 C CA . ALA A 1 217 ? -5.227 -20.847 24.650 1.00 65.81 217 ALA A CA 1
ATOM 1728 C C . ALA A 1 217 ? -5.180 -20.462 23.155 1.00 65.81 217 ALA A C 1
ATOM 1730 O O . ALA A 1 217 ? -4.260 -20.878 22.445 1.00 65.81 217 ALA A O 1
ATOM 1731 N N . GLY A 1 218 ? -6.144 -19.670 22.676 1.00 68.00 218 GLY A N 1
ATOM 1732 C CA . GLY A 1 218 ? -6.223 -19.169 21.308 1.00 68.00 218 GLY A CA 1
ATOM 1733 C C . GLY A 1 218 ? -6.849 -20.142 20.306 1.00 68.00 218 GLY A C 1
ATOM 1734 O O . GLY A 1 218 ? -6.810 -19.885 19.100 1.00 68.00 218 GLY A O 1
ATOM 1735 N N . ASN A 1 219 ? -7.433 -21.254 20.761 1.00 73.62 219 ASN A N 1
ATOM 1736 C CA . ASN A 1 219 ? -8.046 -22.239 19.874 1.00 73.62 219 ASN A CA 1
ATOM 1737 C C . ASN A 1 219 ? -9.486 -21.835 19.519 1.00 73.62 219 ASN A C 1
ATOM 1739 O O . ASN A 1 219 ? -10.278 -21.524 20.415 1.00 73.62 219 ASN A O 1
ATOM 1743 N N . PRO A 1 220 ? -9.880 -21.906 18.236 1.00 76.25 220 PRO A N 1
ATOM 1744 C CA . PRO A 1 220 ? -11.243 -21.599 17.824 1.00 76.25 220 PRO A CA 1
ATOM 1745 C C . PRO A 1 220 ? -12.233 -22.648 18.340 1.00 76.25 220 PRO A C 1
ATOM 1747 O O . PRO A 1 220 ? -12.023 -23.849 18.166 1.00 76.25 220 PRO A O 1
ATOM 1750 N N . LYS A 1 221 ? -13.334 -22.188 18.942 1.00 82.75 221 LYS A N 1
ATOM 1751 C CA . LYS A 1 221 ? -14.446 -23.027 19.421 1.00 82.75 221 LYS A CA 1
ATOM 1752 C C . LYS A 1 221 ? -15.683 -22.928 18.547 1.00 82.75 221 LYS A C 1
ATOM 1754 O O . LYS A 1 221 ? -16.325 -23.943 18.310 1.00 82.75 221 LYS A O 1
ATOM 1759 N N . ALA A 1 222 ? -16.005 -21.727 18.078 1.00 79.25 222 ALA A N 1
ATOM 1760 C CA . ALA A 1 222 ? -17.165 -21.483 17.231 1.00 79.25 222 ALA A CA 1
ATOM 1761 C C . ALA A 1 222 ? -16.940 -20.258 16.335 1.00 79.25 222 ALA A C 1
ATOM 1763 O O . ALA A 1 222 ? -16.149 -19.363 16.655 1.00 79.25 222 ALA A O 1
ATOM 1764 N N . LYS A 1 223 ? -17.624 -20.232 15.194 1.00 80.00 223 LYS A N 1
ATOM 1765 C CA . LYS A 1 223 ? -17.647 -19.129 14.225 1.00 80.00 223 LYS A CA 1
ATOM 1766 C C . LYS A 1 223 ? -19.072 -18.620 14.052 1.00 80.00 223 LYS A C 1
ATOM 1768 O O . LYS A 1 223 ? -20.013 -19.313 14.407 1.00 80.00 223 LYS A O 1
ATOM 1773 N N . LEU A 1 224 ? -19.237 -17.465 13.402 1.00 72.44 224 LEU A N 1
ATOM 1774 C CA . LEU A 1 224 ? -20.549 -16.851 13.135 1.00 72.44 224 LEU A CA 1
ATOM 1775 C C . LEU A 1 224 ? -21.650 -17.838 12.689 1.00 72.44 224 LEU A C 1
ATOM 1777 O O . LEU A 1 224 ? -22.779 -17.743 13.147 1.00 72.44 224 LEU A O 1
ATOM 1781 N N . LYS A 1 225 ? -21.320 -18.795 11.810 1.00 71.94 225 LYS A N 1
ATOM 1782 C CA . LYS A 1 225 ? -22.273 -19.792 11.282 1.00 71.94 225 LYS A CA 1
ATOM 1783 C C . LYS A 1 225 ? -22.829 -20.756 12.336 1.00 71.94 225 LYS A C 1
ATOM 1785 O O . LYS A 1 225 ? -23.841 -21.395 12.071 1.00 71.94 225 LYS A O 1
ATOM 1790 N N . ASP A 1 226 ? -22.153 -20.883 13.469 1.00 74.56 226 ASP A N 1
ATOM 1791 C CA . ASP A 1 226 ? -22.506 -21.806 14.542 1.00 74.56 226 ASP A CA 1
ATOM 1792 C C . ASP A 1 226 ? -23.487 -21.164 15.543 1.00 74.56 226 ASP A C 1
ATOM 1794 O O . ASP A 1 226 ? -24.046 -21.863 16.386 1.00 74.56 226 ASP A O 1
ATOM 1798 N N . PHE A 1 227 ? -23.724 -19.848 15.445 1.00 79.44 227 PHE A N 1
ATOM 1799 C CA . PHE A 1 227 ? -24.618 -19.103 16.334 1.00 79.44 227 PHE A CA 1
ATOM 1800 C C . PHE A 1 227 ? -25.980 -18.845 15.691 1.00 79.44 227 PHE A C 1
ATOM 1802 O O . PHE A 1 227 ? -26.098 -18.667 14.475 1.00 79.44 227 PHE A O 1
ATOM 1809 N N . LYS A 1 228 ? -27.026 -18.794 16.521 1.00 83.75 228 LYS A N 1
ATOM 1810 C CA . LYS A 1 228 ? -28.375 -18.449 16.068 1.00 83.75 228 LYS A CA 1
ATOM 1811 C C . LYS A 1 228 ? -28.506 -16.933 15.977 1.00 83.75 228 LYS A C 1
ATOM 1813 O O . LYS A 1 228 ? -28.259 -16.230 16.954 1.00 83.75 228 LYS A O 1
ATOM 1818 N N . VAL A 1 229 ? -28.909 -16.448 14.807 1.00 89.69 229 VAL A N 1
ATOM 1819 C CA . VAL A 1 229 ? -29.217 -15.035 14.573 1.00 89.69 229 VAL A CA 1
ATOM 1820 C C . VAL A 1 229 ? -30.706 -14.913 14.284 1.00 89.69 229 VAL A C 1
ATOM 1822 O O . VAL A 1 229 ? -31.215 -15.569 13.374 1.00 89.69 229 VAL A O 1
ATOM 1825 N N . ASP A 1 230 ? -31.394 -14.097 15.074 1.00 89.00 230 ASP A N 1
ATOM 1826 C CA . ASP A 1 230 ? -32.820 -13.829 14.933 1.00 89.00 230 ASP A CA 1
ATOM 1827 C C . ASP A 1 230 ? -33.047 -12.688 13.932 1.00 89.00 230 ASP A C 1
ATOM 1829 O O . ASP A 1 230 ? -32.982 -11.506 14.274 1.00 89.00 230 ASP A O 1
ATOM 1833 N N . PHE A 1 231 ? -33.281 -13.061 12.672 1.00 89.12 231 PHE A N 1
ATOM 1834 C CA . PHE A 1 231 ? -33.685 -12.127 11.619 1.00 89.12 231 PHE A CA 1
ATOM 1835 C C . PHE A 1 231 ? -35.200 -11.885 11.584 1.00 89.12 231 PHE A C 1
ATOM 1837 O O . PHE A 1 231 ? -35.639 -10.954 10.915 1.00 89.12 231 PHE A O 1
ATOM 1844 N N . GLU A 1 232 ? -36.005 -12.707 12.264 1.00 85.88 232 GLU A N 1
ATOM 1845 C CA . GLU A 1 232 ? -37.467 -12.566 12.261 1.00 85.88 232 GLU A CA 1
ATOM 1846 C C . GLU A 1 232 ? -37.900 -11.373 13.114 1.00 85.88 232 GLU A C 1
ATOM 1848 O O . GLU A 1 232 ? -38.803 -10.632 12.728 1.00 85.88 232 GLU A O 1
ATOM 1853 N N . ASN A 1 233 ? -37.208 -11.146 14.233 1.00 86.38 233 ASN A N 1
ATOM 1854 C CA . ASN A 1 233 ? -37.453 -10.023 15.138 1.00 86.38 233 ASN A CA 1
ATOM 1855 C C . ASN A 1 233 ? -36.425 -8.891 14.982 1.00 86.38 233 ASN A C 1
ATOM 1857 O O . ASN A 1 233 ? -36.195 -8.131 15.927 1.00 86.38 233 ASN A O 1
ATOM 1861 N N . MET A 1 234 ? -35.783 -8.774 13.813 1.00 89.50 234 MET A N 1
ATOM 1862 C CA . MET A 1 234 ? -34.789 -7.724 13.580 1.00 89.50 234 MET A CA 1
ATOM 1863 C C . MET A 1 234 ? -35.414 -6.323 13.598 1.00 89.50 234 MET A C 1
ATOM 1865 O O . MET A 1 234 ? -36.557 -6.122 13.179 1.00 89.50 234 MET A O 1
ATOM 1869 N N . LYS A 1 235 ? -34.637 -5.338 14.051 1.00 89.62 235 LYS A N 1
ATOM 1870 C CA . LYS A 1 235 ? -35.034 -3.928 14.071 1.00 89.62 235 LYS A CA 1
ATOM 1871 C C . LYS A 1 235 ? -34.444 -3.178 12.894 1.00 89.62 235 LYS A C 1
ATOM 1873 O O . LYS A 1 235 ? -33.255 -3.289 12.620 1.00 89.62 235 LYS A O 1
ATOM 1878 N N . CYS A 1 236 ? -35.288 -2.391 12.241 1.00 89.75 236 CYS A N 1
ATOM 1879 C CA . CYS A 1 236 ? -34.931 -1.585 11.086 1.00 89.75 236 CYS A CA 1
ATOM 1880 C C . CYS A 1 236 ? -34.988 -0.118 11.488 1.00 89.75 236 CYS A C 1
ATOM 1882 O O . CYS A 1 236 ? -36.065 0.412 11.753 1.00 89.75 236 CYS A O 1
ATOM 1884 N N . LEU A 1 237 ? -33.835 0.524 11.546 1.00 89.50 237 LEU A N 1
ATOM 1885 C CA . LEU A 1 237 ? -33.668 1.880 12.031 1.00 89.50 237 LEU A CA 1
ATOM 1886 C C . LEU A 1 237 ? -33.113 2.756 10.908 1.00 89.50 237 LEU A C 1
ATOM 1888 O O . LEU A 1 237 ? -32.326 2.307 10.075 1.00 89.50 237 LEU A O 1
ATOM 1892 N N . ASP A 1 238 ? -33.524 4.017 10.867 1.00 86.69 238 ASP A N 1
ATOM 1893 C CA . ASP A 1 238 ? -32.829 5.012 10.061 1.00 86.69 238 ASP A CA 1
ATOM 1894 C C . ASP A 1 238 ? -31.538 5.489 10.753 1.00 86.69 238 ASP A C 1
ATOM 1896 O O . ASP A 1 238 ? -31.140 5.006 11.818 1.00 86.69 238 ASP A O 1
ATOM 1900 N N . LYS A 1 239 ? -30.874 6.473 10.143 1.00 83.94 239 LYS A N 1
ATOM 1901 C CA . LYS A 1 239 ? -29.631 7.048 10.672 1.00 83.94 239 LYS A CA 1
ATOM 1902 C C . LYS A 1 239 ? -29.823 7.807 11.986 1.00 83.94 239 LYS A C 1
ATOM 1904 O O . LYS A 1 239 ? -28.848 7.995 12.701 1.00 83.94 239 LYS A O 1
ATOM 1909 N N . ASP A 1 240 ? -31.042 8.219 12.308 1.00 80.56 240 ASP A N 1
ATOM 1910 C CA . ASP A 1 240 ? -31.378 8.914 13.550 1.00 80.56 240 ASP A CA 1
ATOM 1911 C C . ASP A 1 240 ? -31.917 7.936 14.616 1.00 80.56 240 ASP A C 1
ATOM 1913 O O . ASP A 1 240 ? -32.284 8.341 15.720 1.00 80.56 240 ASP A O 1
ATOM 1917 N N . GLY A 1 241 ? -31.939 6.632 14.312 1.00 79.50 241 GLY A N 1
ATOM 1918 C CA . GLY A 1 241 ? -32.444 5.587 15.196 1.00 79.50 241 GLY A CA 1
ATOM 1919 C C . GLY A 1 241 ? -33.971 5.531 15.273 1.00 79.50 241 GLY A C 1
ATOM 1920 O O . GLY A 1 241 ? -34.511 5.023 16.259 1.00 79.50 241 GLY A O 1
ATOM 1921 N N . THR A 1 242 ? -34.674 6.063 14.271 1.00 83.12 242 THR A N 1
ATOM 1922 C CA . THR A 1 242 ? -36.133 5.977 14.156 1.00 83.12 242 THR A CA 1
ATOM 1923 C C . THR A 1 242 ? -36.557 4.701 13.430 1.00 83.12 242 THR A C 1
ATOM 1925 O O . THR A 1 242 ? -35.893 4.245 12.502 1.00 83.12 242 THR A O 1
ATOM 1928 N N . ASP A 1 243 ? -37.658 4.094 13.877 1.00 83.12 243 ASP A N 1
ATOM 1929 C CA . ASP A 1 243 ? -38.133 2.806 13.362 1.00 83.12 243 ASP A CA 1
ATOM 1930 C C . ASP A 1 243 ? -38.720 2.938 11.944 1.00 83.12 243 ASP A C 1
ATOM 1932 O O . ASP A 1 243 ? -39.760 3.570 11.728 1.00 83.12 243 ASP A O 1
ATOM 1936 N N . LEU A 1 244 ? -38.059 2.295 10.980 1.00 80.44 244 LEU A N 1
ATOM 1937 C CA . LEU A 1 244 ? -38.462 2.217 9.573 1.00 80.44 244 LEU A CA 1
ATOM 1938 C C . LEU A 1 244 ? -39.512 1.130 9.307 1.00 80.44 244 LEU A C 1
ATOM 1940 O O . LEU A 1 244 ? -40.058 1.064 8.203 1.00 80.44 244 LEU A O 1
ATOM 1944 N N . LYS A 1 245 ? -39.812 0.280 10.295 1.00 75.25 245 LYS A N 1
ATOM 1945 C CA . LYS A 1 245 ? -40.747 -0.858 10.268 1.00 75.25 245 LYS A CA 1
ATOM 1946 C C . LYS A 1 245 ? -40.385 -2.011 9.329 1.00 75.25 245 LYS A C 1
ATOM 1948 O O . LYS A 1 245 ? -40.758 -3.140 9.629 1.00 75.25 245 LYS A O 1
ATOM 1953 N N . VAL A 1 246 ? -39.715 -1.765 8.198 1.00 80.50 246 VAL A N 1
ATOM 1954 C CA . VAL A 1 246 ? -39.364 -2.799 7.208 1.00 80.50 246 VAL A CA 1
ATOM 1955 C C . VAL A 1 246 ? -37.993 -2.527 6.583 1.00 80.50 246 VAL A C 1
ATOM 1957 O O . VAL A 1 246 ? -37.741 -1.440 6.068 1.00 80.50 246 VAL A O 1
ATOM 1960 N N . CYS A 1 247 ? -37.136 -3.546 6.566 1.00 83.81 247 CYS A N 1
ATOM 1961 C CA . CYS A 1 247 ? -35.856 -3.577 5.861 1.00 83.81 247 CYS A CA 1
ATOM 1962 C C . CYS A 1 247 ? -35.528 -5.016 5.436 1.00 83.81 247 CYS A C 1
ATOM 1964 O O . CYS A 1 247 ? -36.174 -5.969 5.878 1.00 83.81 247 CYS A O 1
ATOM 1966 N N . ASN A 1 248 ? -34.556 -5.178 4.537 1.00 87.44 248 ASN A N 1
ATOM 1967 C CA . ASN A 1 248 ? -34.090 -6.500 4.124 1.00 87.44 248 ASN A CA 1
ATOM 1968 C C . ASN A 1 248 ? -33.032 -7.011 5.111 1.00 87.44 248 ASN A C 1
ATOM 1970 O O . ASN A 1 248 ? -32.181 -6.220 5.509 1.00 87.44 248 ASN A O 1
ATOM 1974 N N . PRO A 1 249 ? -33.019 -8.314 5.451 1.00 88.81 249 PRO A N 1
ATOM 1975 C CA . PRO A 1 249 ? -31.986 -8.870 6.317 1.00 88.81 249 PRO A CA 1
ATOM 1976 C C . PRO A 1 249 ? -30.574 -8.623 5.757 1.00 88.81 249 PRO A C 1
ATOM 1978 O O . PRO A 1 249 ? -30.336 -8.917 4.578 1.00 88.81 249 PRO A O 1
ATOM 1981 N N . PRO A 1 250 ? -29.628 -8.122 6.572 1.00 89.75 250 PRO A N 1
ATOM 1982 C CA . PRO A 1 250 ? -28.270 -7.854 6.114 1.00 89.75 250 PRO A CA 1
ATOM 1983 C C . PRO A 1 250 ? -27.485 -9.149 5.856 1.00 89.75 250 PRO A C 1
ATOM 1985 O O . PRO A 1 250 ? -27.625 -10.152 6.561 1.00 89.75 250 PRO A O 1
ATOM 1988 N N . ASP A 1 251 ? -26.599 -9.128 4.855 1.00 89.88 251 ASP A N 1
ATOM 1989 C CA . ASP A 1 251 ? -25.692 -10.246 4.566 1.00 89.88 251 ASP A CA 1
ATOM 1990 C C . ASP A 1 251 ? -24.466 -10.181 5.483 1.00 89.88 251 ASP A C 1
ATOM 1992 O O . ASP A 1 251 ? -23.414 -9.655 5.115 1.00 89.88 251 ASP A O 1
ATOM 1996 N N . LEU A 1 252 ? -24.587 -10.776 6.674 1.00 90.25 252 LEU A N 1
ATOM 1997 C CA . LEU A 1 252 ? -23.548 -10.743 7.712 1.00 90.25 252 LEU A CA 1
ATOM 1998 C C . LEU A 1 252 ? -22.166 -11.233 7.252 1.00 90.25 252 LEU A C 1
ATOM 2000 O O . LEU A 1 252 ? -21.174 -10.926 7.901 1.00 90.25 252 LEU A O 1
ATOM 2004 N N . LYS A 1 253 ? -22.058 -11.994 6.152 1.00 87.94 253 LYS A N 1
ATOM 2005 C CA . LYS A 1 253 ? -20.760 -12.447 5.611 1.00 87.94 253 LYS A CA 1
ATOM 2006 C C . LYS A 1 253 ? -19.992 -11.339 4.892 1.00 87.94 253 LYS A C 1
ATOM 2008 O O . LYS A 1 253 ? -18.784 -11.473 4.699 1.00 87.94 253 LYS A O 1
ATOM 2013 N N . LYS A 1 254 ? -20.682 -10.293 4.442 1.00 88.75 254 LYS A N 1
ATOM 2014 C CA . LYS A 1 254 ? -20.084 -9.128 3.775 1.00 88.75 254 LYS A CA 1
ATOM 2015 C C . LYS A 1 254 ? -19.826 -7.976 4.738 1.00 88.75 254 LYS A C 1
ATOM 2017 O O . LYS A 1 254 ? -19.029 -7.106 4.411 1.00 88.75 254 LYS A O 1
ATOM 2022 N N . GLU A 1 255 ? -20.456 -8.009 5.908 1.00 91.38 255 GLU A N 1
ATOM 2023 C CA . GLU A 1 255 ? -20.295 -7.000 6.949 1.00 91.38 255 GLU A CA 1
ATOM 2024 C C . GLU A 1 255 ? -18.866 -6.952 7.496 1.00 91.38 255 GLU A C 1
ATOM 2026 O O . GLU A 1 255 ? -18.216 -7.981 7.697 1.00 91.38 255 GLU A O 1
ATOM 2031 N N . ASN A 1 256 ? -18.376 -5.747 7.776 1.00 93.00 256 ASN A N 1
ATOM 2032 C CA . ASN A 1 256 ? -17.087 -5.540 8.424 1.00 93.00 256 ASN A CA 1
ATOM 2033 C C . ASN A 1 256 ? -17.322 -5.165 9.881 1.00 93.00 256 ASN A C 1
ATOM 2035 O O . ASN A 1 256 ? -17.598 -4.009 10.194 1.00 93.00 256 ASN A O 1
ATOM 2039 N N . PHE A 1 257 ? -17.195 -6.136 10.782 1.00 94.19 257 PHE A N 1
ATOM 2040 C CA . PHE A 1 257 ? -17.343 -5.878 12.207 1.00 94.19 257 PHE A CA 1
ATOM 2041 C C . PHE A 1 257 ? -16.104 -5.165 12.748 1.00 94.19 257 PHE A C 1
ATOM 2043 O O . PHE A 1 257 ? -15.002 -5.717 12.763 1.00 94.19 257 PHE A O 1
ATOM 2050 N N . ILE A 1 258 ? -16.298 -3.925 13.190 1.00 93.12 258 ILE A N 1
ATOM 2051 C CA . ILE A 1 258 ? -15.226 -3.022 13.623 1.00 93.12 258 ILE A CA 1
ATOM 2052 C C . ILE A 1 258 ? -14.948 -3.124 15.119 1.00 93.12 258 ILE A C 1
ATOM 2054 O O . ILE A 1 258 ? -13.817 -2.907 15.555 1.00 93.12 258 ILE A O 1
ATOM 2058 N N . LYS A 1 259 ? -15.962 -3.452 15.926 1.00 92.56 259 LYS A N 1
ATOM 2059 C CA . LYS A 1 259 ? -15.839 -3.428 17.382 1.00 92.56 259 LYS A CA 1
ATOM 2060 C C . LYS A 1 259 ? -16.750 -4.461 18.031 1.00 92.56 259 LYS A C 1
ATOM 2062 O O . LYS A 1 259 ? -17.891 -4.643 17.615 1.00 92.56 259 LYS A O 1
ATOM 2067 N N . ILE A 1 260 ? -16.235 -5.112 19.071 1.00 92.88 260 ILE A N 1
ATOM 2068 C CA . ILE A 1 260 ? -16.998 -5.977 19.971 1.00 92.88 260 ILE A CA 1
ATOM 2069 C C . ILE A 1 260 ? -16.726 -5.553 21.405 1.00 92.88 260 ILE A C 1
ATOM 2071 O O . ILE A 1 260 ? -15.577 -5.286 21.761 1.00 92.88 260 ILE A O 1
ATOM 2075 N N . ARG A 1 261 ? -17.783 -5.457 22.208 1.00 89.75 261 ARG A N 1
ATOM 2076 C CA . ARG A 1 261 ? -17.713 -5.153 23.639 1.00 89.75 261 ARG A CA 1
ATOM 2077 C C . ARG A 1 261 ? -18.765 -5.957 24.382 1.00 89.75 261 ARG A C 1
ATOM 2079 O O . ARG A 1 261 ? -19.793 -6.331 23.818 1.00 89.75 261 ARG A O 1
ATOM 2086 N N . ASN A 1 262 ? -18.516 -6.201 25.656 1.00 88.06 262 ASN A N 1
ATOM 2087 C CA . ASN A 1 262 ? -19.447 -6.893 26.528 1.00 88.06 262 ASN A CA 1
ATOM 2088 C C . ASN A 1 262 ? -19.511 -6.220 27.898 1.00 88.06 262 ASN A C 1
ATOM 2090 O O . ASN A 1 262 ? -18.539 -5.610 28.352 1.00 88.06 262 ASN A O 1
ATOM 2094 N N . LYS A 1 263 ? -20.663 -6.370 28.546 1.00 85.12 263 LYS A N 1
ATOM 2095 C CA . LYS A 1 263 ? -20.915 -5.976 29.931 1.00 85.12 263 LYS A CA 1
ATOM 2096 C C . LYS A 1 263 ? -21.852 -7.012 30.536 1.00 85.12 263 LYS A C 1
ATOM 2098 O O . LYS A 1 263 ? -22.882 -7.335 29.948 1.00 85.12 263 LYS A O 1
ATOM 2103 N N . ASN A 1 264 ? -21.466 -7.592 31.670 1.00 83.12 264 ASN A N 1
ATOM 2104 C CA . ASN A 1 264 ? -22.184 -8.712 32.280 1.00 83.12 264 ASN A CA 1
ATOM 2105 C C . ASN A 1 264 ? -22.407 -9.865 31.277 1.00 83.12 264 ASN A C 1
ATOM 2107 O O . ASN A 1 264 ? -21.443 -10.394 30.723 1.00 83.12 264 ASN A O 1
ATOM 2111 N N . LYS A 1 265 ? -23.667 -10.250 31.040 1.00 84.88 265 LYS A N 1
ATOM 2112 C CA . LYS A 1 265 ? -24.047 -11.272 30.051 1.00 84.88 265 LYS A CA 1
ATOM 2113 C C . LYS A 1 265 ? -24.319 -10.709 28.657 1.00 84.88 265 LYS A C 1
ATOM 2115 O O . LYS A 1 265 ? -24.504 -11.482 27.716 1.00 84.88 265 LYS A O 1
ATOM 2120 N N . HIS A 1 266 ? -24.345 -9.383 28.535 1.00 88.38 266 HIS A N 1
ATOM 2121 C CA . HIS A 1 266 ? -24.665 -8.700 27.298 1.00 88.38 266 HIS A CA 1
ATOM 2122 C C . HIS A 1 266 ? -23.433 -8.550 26.417 1.00 88.38 266 HIS A C 1
ATOM 2124 O O . HIS A 1 266 ? -22.355 -8.151 26.867 1.00 88.38 266 HIS A O 1
ATOM 2130 N N . MET A 1 267 ? -23.615 -8.845 25.139 1.00 90.38 267 MET A N 1
ATOM 2131 C CA . MET A 1 267 ? -22.594 -8.758 24.111 1.00 90.38 267 MET A CA 1
ATOM 2132 C C . MET A 1 267 ? -23.083 -7.910 22.950 1.00 90.38 267 MET A C 1
ATOM 2134 O O . MET A 1 267 ? -24.217 -8.056 22.501 1.00 90.38 267 MET A O 1
ATOM 2138 N N . TYR A 1 268 ? -22.197 -7.058 22.448 1.00 93.25 268 TYR A N 1
ATOM 2139 C CA . TYR A 1 268 ? -22.482 -6.106 21.387 1.00 93.25 268 TYR A CA 1
ATOM 2140 C C . TYR A 1 268 ? -21.386 -6.181 20.330 1.00 93.25 268 TYR A C 1
ATOM 2142 O O . TYR A 1 268 ? -20.212 -6.000 20.656 1.00 93.25 268 TYR A O 1
ATOM 2150 N N . ALA A 1 269 ? -21.754 -6.426 19.075 1.00 94.38 269 ALA A N 1
ATOM 2151 C CA . ALA A 1 269 ? -20.841 -6.372 17.937 1.00 94.38 269 ALA A CA 1
ATOM 2152 C C . ALA A 1 269 ? -21.382 -5.404 16.884 1.00 94.38 269 ALA A C 1
ATOM 2154 O O . ALA A 1 269 ? -22.517 -5.541 16.439 1.00 94.38 269 ALA A O 1
ATOM 2155 N N . LEU A 1 270 ? -20.567 -4.430 16.486 1.00 95.44 270 LEU A N 1
ATOM 2156 C CA . LEU A 1 270 ? -20.960 -3.368 15.565 1.00 95.44 270 LEU A CA 1
ATOM 2157 C C . LEU A 1 270 ? -20.217 -3.504 14.234 1.00 95.44 270 LEU A C 1
ATOM 2159 O O . LEU A 1 270 ? -18.987 -3.624 14.213 1.00 95.44 270 LEU A O 1
ATOM 2163 N N . SER A 1 271 ? -20.969 -3.471 13.136 1.00 95.62 271 SER A N 1
ATOM 2164 C CA . SER A 1 271 ? -20.462 -3.344 11.771 1.00 95.62 271 SER A CA 1
ATOM 2165 C C . SER A 1 271 ? -20.230 -1.884 11.397 1.00 95.62 271 SER A C 1
ATOM 2167 O O . SER A 1 271 ? -20.967 -0.992 11.815 1.00 95.62 271 SER A O 1
ATOM 2169 N N . GLU A 1 272 ? -19.230 -1.657 10.549 1.00 93.12 272 GLU A N 1
ATOM 2170 C CA . GLU A 1 272 ? -18.969 -0.371 9.906 1.00 93.12 272 GLU A CA 1
ATOM 2171 C C . GLU A 1 272 ? -20.200 0.172 9.170 1.00 93.12 272 GLU A C 1
ATOM 2173 O O . GLU A 1 272 ? -20.427 1.375 9.199 1.00 93.12 272 GLU A O 1
ATOM 2178 N N . MET A 1 273 ? -21.004 -0.709 8.560 1.00 91.62 273 MET A N 1
ATOM 2179 C CA . MET A 1 273 ? -22.183 -0.363 7.749 1.00 91.62 273 MET A CA 1
ATOM 2180 C C . MET A 1 273 ? -23.500 -0.384 8.542 1.00 91.62 273 MET A C 1
ATOM 2182 O O . MET A 1 273 ? -24.579 -0.474 7.962 1.00 91.62 273 MET A O 1
ATOM 2186 N N . GLY A 1 274 ? -23.435 -0.299 9.873 1.00 90.44 274 GLY A N 1
ATOM 2187 C CA . GLY A 1 274 ? -24.626 -0.047 10.686 1.00 90.44 274 GLY A CA 1
ATOM 2188 C C . GLY A 1 274 ? -25.434 -1.274 11.071 1.00 90.44 274 GLY A C 1
ATOM 2189 O O . GLY A 1 274 ? -26.560 -1.132 11.524 1.00 90.44 274 GLY A O 1
ATOM 2190 N N . VAL A 1 275 ? -24.853 -2.467 10.975 1.00 93.69 275 VAL A N 1
ATOM 2191 C CA . VAL A 1 275 ? -25.417 -3.671 11.597 1.00 93.69 275 VAL A CA 1
ATOM 2192 C C . VAL A 1 275 ? -24.904 -3.793 13.030 1.00 93.69 275 VAL A C 1
ATOM 2194 O O . VAL A 1 275 ? -23.709 -3.999 13.252 1.00 93.69 275 VAL A O 1
ATOM 2197 N N . LEU A 1 276 ? -25.800 -3.702 14.008 1.00 94.56 276 LEU A N 1
ATOM 2198 C CA . LEU A 1 276 ? -25.528 -3.971 15.416 1.00 94.56 276 LEU A CA 1
ATOM 2199 C C . LEU A 1 276 ? -26.094 -5.344 15.790 1.00 94.56 276 LEU A C 1
ATOM 2201 O O . LEU A 1 276 ? -27.297 -5.585 15.699 1.00 94.56 276 LEU A O 1
ATOM 2205 N N . LEU A 1 277 ? -25.222 -6.234 16.253 1.00 93.88 277 LEU A N 1
ATOM 2206 C CA . LEU A 1 277 ? -25.605 -7.503 16.855 1.00 93.88 277 LEU A CA 1
ATOM 2207 C C . LEU A 1 277 ? -25.597 -7.370 18.375 1.00 93.88 277 LEU A C 1
ATOM 2209 O O . LEU A 1 277 ? -24.606 -6.924 18.958 1.00 93.88 277 LEU A O 1
ATOM 2213 N N . HIS A 1 278 ? -26.680 -7.804 19.011 1.00 92.69 278 HIS A N 1
ATOM 2214 C CA . HIS A 1 278 ? -26.843 -7.808 20.463 1.00 92.69 278 HIS A CA 1
ATOM 2215 C C . HIS A 1 278 ? -27.203 -9.203 20.959 1.00 92.69 278 HIS A C 1
ATOM 2217 O O . HIS A 1 278 ? -28.096 -9.848 20.421 1.00 92.69 278 HIS A O 1
ATOM 2223 N N . SER A 1 279 ? -26.525 -9.673 21.995 1.00 91.56 279 SER A N 1
ATOM 2224 C CA . SER A 1 279 ? -26.850 -10.922 22.677 1.00 91.56 279 SER A CA 1
ATOM 2225 C C . SER A 1 279 ? -26.975 -10.675 24.175 1.00 91.56 279 SER A C 1
ATOM 2227 O O . SER A 1 279 ? -26.243 -9.865 24.738 1.00 91.56 279 SER A O 1
ATOM 2229 N N . GLU A 1 280 ? -27.900 -11.381 24.819 1.00 90.44 280 GLU A N 1
ATOM 2230 C CA . GLU A 1 280 ? -28.153 -11.333 26.270 1.00 90.44 280 GLU A CA 1
ATOM 2231 C C . GLU A 1 280 ? -27.696 -12.625 26.976 1.00 90.44 280 GLU A C 1
ATOM 2233 O O . GLU A 1 280 ? -27.839 -12.779 28.190 1.00 90.44 280 GLU A O 1
ATOM 2238 N N . ASP A 1 281 ? -27.153 -13.576 26.211 1.00 88.62 281 ASP A N 1
ATOM 2239 C CA . ASP A 1 281 ? -26.850 -14.938 26.640 1.00 88.62 281 ASP A CA 1
ATOM 2240 C C . ASP A 1 281 ? -25.430 -15.377 26.258 1.00 88.62 281 ASP A C 1
ATOM 2242 O O . ASP A 1 281 ? -25.199 -16.542 25.928 1.00 88.62 281 ASP A O 1
ATOM 2246 N N . LEU A 1 282 ? -24.468 -14.449 26.346 1.00 85.56 282 LEU A N 1
ATOM 2247 C CA . LEU A 1 282 ? -23.045 -14.688 26.055 1.00 85.56 282 LEU A CA 1
ATOM 2248 C C . LEU A 1 282 ? -22.776 -15.115 24.604 1.00 85.56 282 LEU A C 1
ATOM 2250 O O . LEU A 1 282 ? -21.879 -15.917 24.338 1.00 85.56 282 LEU A O 1
ATOM 2254 N N . GLY A 1 283 ? -23.562 -14.592 23.664 1.00 84.69 283 GLY A N 1
ATOM 2255 C CA . GLY A 1 283 ? -23.378 -14.790 22.229 1.00 84.69 283 GLY A CA 1
ATOM 2256 C C . GLY A 1 283 ? -23.963 -16.090 21.677 1.00 84.69 283 GLY A C 1
ATOM 2257 O O . GLY A 1 283 ? -23.585 -16.485 20.573 1.00 84.69 283 GLY A O 1
ATOM 2258 N N . ASN A 1 284 ? -24.856 -16.771 22.405 1.00 85.69 284 ASN A N 1
ATOM 2259 C CA . ASN A 1 284 ? -25.517 -17.979 21.897 1.00 85.69 284 ASN A CA 1
ATOM 2260 C C . ASN A 1 284 ? -26.662 -17.630 20.932 1.00 85.69 284 ASN A C 1
ATOM 2262 O O . ASN A 1 284 ? -26.801 -18.271 19.884 1.00 85.69 284 ASN A O 1
ATOM 2266 N N . ASN A 1 285 ? -27.437 -16.594 21.258 1.00 90.19 285 ASN A N 1
ATOM 2267 C CA . ASN A 1 285 ? -28.465 -16.010 20.406 1.00 90.19 285 ASN A CA 1
ATOM 2268 C C . ASN A 1 285 ? -28.184 -14.519 20.183 1.00 90.19 285 ASN A C 1
ATOM 2270 O O . ASN A 1 285 ? -27.971 -13.766 21.136 1.00 90.19 285 ASN A O 1
ATOM 2274 N N . TRP A 1 286 ? -28.214 -14.095 18.921 1.00 91.94 286 TRP A N 1
ATOM 2275 C CA . TRP A 1 286 ? -27.982 -12.711 18.511 1.00 91.94 286 TRP A CA 1
ATOM 2276 C C . TRP A 1 286 ? -29.243 -12.100 17.904 1.00 91.94 286 TRP A C 1
ATOM 2278 O O . TRP A 1 286 ? -29.799 -12.632 16.944 1.00 91.94 286 TRP A O 1
ATOM 2288 N N . LYS A 1 287 ? -29.655 -10.955 18.440 1.00 92.56 287 LYS A N 1
ATOM 2289 C CA . LYS A 1 287 ? -30.642 -10.040 17.863 1.00 92.56 287 LYS A CA 1
ATOM 2290 C C . LYS A 1 287 ? -29.936 -9.047 16.939 1.00 92.56 287 LYS A C 1
ATOM 2292 O O . LYS A 1 287 ? -28.774 -8.705 17.174 1.00 92.56 287 LYS A O 1
ATOM 2297 N N . VAL A 1 288 ? -30.639 -8.579 15.911 1.00 92.88 288 VAL A N 1
ATOM 2298 C CA . VAL A 1 288 ? -30.096 -7.663 14.895 1.00 92.88 288 VAL A CA 1
ATOM 2299 C C . VAL A 1 288 ? -30.829 -6.327 14.938 1.00 92.88 288 VAL A C 1
ATOM 2301 O O . VAL A 1 288 ? -32.058 -6.295 14.881 1.00 92.88 288 VAL A O 1
ATOM 2304 N N . ALA A 1 289 ? -30.073 -5.233 14.975 1.00 92.69 289 ALA A N 1
ATOM 2305 C CA . ALA A 1 289 ? -30.553 -3.892 14.663 1.00 92.69 289 ALA A CA 1
ATOM 2306 C C . ALA A 1 289 ? -29.763 -3.342 13.464 1.00 92.69 289 ALA A C 1
ATOM 2308 O O . ALA A 1 289 ? -28.540 -3.220 13.531 1.00 92.69 289 ALA A O 1
ATOM 2309 N N . ASP A 1 290 ? -30.452 -3.049 12.365 1.00 92.25 290 ASP A N 1
ATOM 2310 C CA . ASP A 1 290 ? -29.887 -2.488 11.135 1.00 92.25 290 ASP A CA 1
ATOM 2311 C C . ASP A 1 290 ? -30.220 -0.996 11.045 1.00 92.25 290 ASP A C 1
ATOM 2313 O O . ASP A 1 290 ? -31.388 -0.623 11.001 1.00 92.25 290 ASP A O 1
ATOM 2317 N N . PHE A 1 291 ? -29.193 -0.150 11.003 1.00 91.56 291 PHE A N 1
ATOM 2318 C CA . PHE A 1 291 ? -29.287 1.308 10.896 1.00 91.56 291 PHE A CA 1
ATOM 2319 C C . PHE A 1 291 ? -29.232 1.806 9.437 1.00 91.56 291 PHE A C 1
ATOM 2321 O O . PHE A 1 291 ? -28.752 2.910 9.161 1.00 91.56 291 PHE A O 1
ATOM 2328 N N . ASN A 1 292 ? -29.686 0.988 8.482 1.00 88.31 292 ASN A N 1
ATOM 2329 C CA . ASN A 1 292 ? -29.879 1.340 7.073 1.00 88.31 292 ASN A CA 1
ATOM 2330 C C . ASN A 1 292 ? -28.625 1.959 6.424 1.00 88.31 292 ASN A C 1
ATOM 2332 O O . ASN A 1 292 ? -28.656 3.068 5.874 1.00 88.31 292 ASN A O 1
ATOM 2336 N N . ASN A 1 293 ? -27.502 1.237 6.497 1.00 86.25 293 ASN A N 1
ATOM 2337 C CA . ASN A 1 293 ? -26.196 1.670 5.979 1.00 86.25 293 ASN A CA 1
ATOM 2338 C C . ASN A 1 293 ? -25.664 2.968 6.617 1.00 86.25 293 ASN A C 1
ATOM 2340 O O . ASN A 1 293 ? -24.975 3.764 5.971 1.00 86.25 293 ASN A O 1
ATOM 2344 N N . ALA A 1 294 ? -26.005 3.223 7.880 1.00 90.44 294 ALA A N 1
ATOM 2345 C CA . ALA A 1 294 ? -25.302 4.200 8.697 1.00 90.44 294 ALA A CA 1
ATOM 2346 C C . ALA A 1 294 ? -23.836 3.788 8.889 1.00 90.44 294 ALA A C 1
ATOM 2348 O O . ALA A 1 294 ? -23.546 2.653 9.251 1.00 90.44 294 ALA A O 1
ATOM 2349 N N . GLU A 1 295 ? -22.912 4.728 8.689 1.00 92.81 295 GLU A N 1
ATOM 2350 C CA . GLU A 1 295 ? -21.486 4.457 8.856 1.00 92.81 295 GLU A CA 1
ATOM 2351 C C . GLU A 1 295 ? -21.025 4.778 10.280 1.00 92.81 295 GLU A C 1
ATOM 2353 O O . GLU A 1 295 ? -21.049 5.943 10.692 1.00 92.81 295 GLU A O 1
ATOM 2358 N N . PHE A 1 296 ? -20.553 3.769 11.012 1.00 92.38 296 PHE A N 1
ATOM 2359 C CA . PHE A 1 296 ? -20.054 3.911 12.384 1.00 92.38 296 PHE A CA 1
ATOM 2360 C C . PHE A 1 296 ? -18.542 3.696 12.483 1.00 92.38 296 PHE A C 1
ATOM 2362 O O . PHE A 1 296 ? -17.943 3.014 11.653 1.00 92.38 296 PHE A O 1
ATOM 2369 N N . LYS A 1 297 ? -17.922 4.280 13.518 1.00 90.31 297 LYS A N 1
ATOM 2370 C CA . LYS A 1 297 ? -16.481 4.137 13.801 1.00 90.31 297 LYS A CA 1
ATOM 2371 C C . LYS A 1 297 ? -16.143 3.538 15.165 1.00 90.31 297 LYS A C 1
ATOM 2373 O O . LYS A 1 297 ? -15.121 2.871 15.296 1.00 90.31 297 LYS A O 1
ATOM 2378 N N . ASP A 1 298 ? -16.976 3.756 16.179 1.00 90.88 298 ASP A N 1
ATOM 2379 C CA . ASP A 1 298 ? -16.838 3.133 17.500 1.00 90.88 298 ASP A CA 1
ATOM 2380 C C . ASP A 1 298 ? -18.191 3.153 18.225 1.00 90.88 298 ASP A C 1
ATOM 2382 O O . ASP A 1 298 ? -19.127 3.833 17.803 1.00 90.88 298 ASP A O 1
ATOM 2386 N N . PHE A 1 299 ? -18.290 2.438 19.339 1.00 93.06 299 PHE A N 1
ATOM 2387 C CA . PHE A 1 299 ? -19.395 2.581 20.284 1.00 93.06 299 PHE A CA 1
ATOM 2388 C C . PHE A 1 299 ? -18.916 2.351 21.706 1.00 93.06 299 PHE A C 1
ATOM 2390 O O . PHE A 1 299 ? -17.940 1.635 21.892 1.00 93.06 299 PHE A O 1
ATOM 2397 N N . ALA A 1 300 ? -19.604 2.884 22.712 1.00 91.12 300 ALA A N 1
ATOM 2398 C CA . ALA A 1 300 ? -19.391 2.513 24.107 1.00 91.12 300 ALA A CA 1
ATOM 2399 C C . ALA A 1 300 ? -20.663 1.993 24.767 1.00 91.12 300 ALA A C 1
ATOM 2401 O O . ALA A 1 300 ? -21.771 2.356 24.388 1.00 91.12 300 ALA A O 1
ATOM 2402 N N . ILE A 1 301 ? -20.473 1.132 25.763 1.00 90.75 301 ILE A N 1
ATOM 2403 C CA . ILE A 1 301 ? -21.545 0.615 26.605 1.00 90.75 301 ILE A CA 1
ATOM 2404 C C . ILE A 1 301 ? -21.617 1.527 27.830 1.00 90.75 301 ILE A C 1
ATOM 2406 O O . ILE A 1 301 ? -20.619 1.664 28.531 1.00 90.75 301 ILE A O 1
ATOM 2410 N N . GLN A 1 302 ? -22.768 2.154 28.063 1.00 89.38 302 GLN A N 1
ATOM 2411 C CA . GLN A 1 302 ? -23.022 2.940 29.271 1.00 89.38 302 GLN A CA 1
ATOM 2412 C C . GLN A 1 302 ? -23.494 2.000 30.392 1.00 89.38 302 GLN A C 1
ATOM 2414 O O . GLN A 1 302 ? -22.887 1.898 31.457 1.00 89.38 302 GLN A O 1
ATOM 2419 N N . ASP A 1 303 ? -24.545 1.228 30.127 1.00 85.88 303 ASP A N 1
ATOM 2420 C CA . ASP A 1 303 ? -25.080 0.212 31.033 1.00 85.88 303 ASP A CA 1
ATOM 2421 C C . ASP A 1 303 ? -25.526 -1.031 30.249 1.00 85.88 303 ASP A C 1
ATOM 2423 O O . ASP A 1 303 ? -25.261 -1.145 29.054 1.00 85.88 303 ASP A O 1
ATOM 2427 N N . ASP A 1 304 ? -26.163 -1.992 30.920 1.00 85.88 304 ASP A N 1
ATOM 2428 C CA . ASP A 1 304 ? -26.578 -3.257 30.301 1.00 85.88 304 ASP A CA 1
ATOM 2429 C C . ASP A 1 304 ? -27.498 -3.076 29.083 1.00 85.88 304 ASP A C 1
ATOM 2431 O O . ASP A 1 304 ? -27.518 -3.945 28.213 1.00 85.88 304 ASP A O 1
ATOM 2435 N N . ASN A 1 305 ? -28.211 -1.947 28.987 1.00 87.00 305 ASN A N 1
ATOM 2436 C CA . ASN A 1 305 ? -29.230 -1.685 27.970 1.00 87.00 305 ASN A CA 1
ATOM 2437 C C . ASN A 1 305 ? -28.933 -0.456 27.103 1.00 87.00 305 ASN A C 1
ATOM 2439 O O . ASN A 1 305 ? -29.524 -0.315 26.036 1.00 87.00 305 ASN A O 1
ATOM 2443 N N . ASN A 1 306 ? -28.089 0.465 27.560 1.00 90.06 306 ASN A N 1
ATOM 2444 C CA . ASN A 1 306 ? -27.789 1.714 26.874 1.00 90.06 306 ASN A CA 1
ATOM 2445 C C . ASN A 1 306 ? -26.381 1.685 26.285 1.00 90.06 306 ASN A C 1
ATOM 2447 O O . ASN A 1 306 ? -25.385 1.474 26.986 1.00 90.06 306 ASN A O 1
ATOM 2451 N N . ILE A 1 307 ? -26.301 1.971 24.990 1.00 92.56 307 ILE A N 1
ATOM 2452 C CA . ILE A 1 307 ? -25.046 2.136 24.261 1.00 92.56 307 ILE A CA 1
ATOM 2453 C C . ILE A 1 307 ? -25.000 3.513 23.602 1.00 92.56 307 ILE A C 1
ATOM 2455 O O . ILE A 1 307 ? -26.035 4.073 23.250 1.00 92.56 307 ILE A O 1
ATOM 2459 N N . ILE A 1 308 ? -23.800 4.048 23.402 1.00 93.31 308 ILE A N 1
ATOM 2460 C CA . ILE A 1 308 ? -23.569 5.256 22.608 1.00 93.31 308 ILE A CA 1
ATOM 2461 C C . ILE A 1 308 ? -22.752 4.879 21.380 1.00 93.31 308 ILE A C 1
ATOM 2463 O O . ILE A 1 308 ? -21.612 4.433 21.499 1.00 93.31 308 ILE A O 1
ATOM 2467 N N . LEU A 1 309 ? -23.341 5.063 20.207 1.00 93.06 309 LEU A N 1
ATOM 2468 C CA . LEU A 1 309 ? -22.741 4.847 18.899 1.00 93.06 309 LEU A CA 1
ATOM 2469 C C . LEU A 1 309 ? -22.088 6.145 18.405 1.00 93.06 309 LEU A C 1
ATOM 2471 O O . LEU A 1 309 ? -22.632 7.233 18.607 1.00 93.06 309 LEU A O 1
ATOM 2475 N N . ILE A 1 310 ? -20.946 6.025 17.728 1.00 93.06 310 ILE A N 1
ATOM 2476 C CA . ILE A 1 310 ? -20.250 7.141 17.079 1.00 93.06 310 ILE A CA 1
ATOM 2477 C C . ILE A 1 310 ? -20.251 6.917 15.568 1.00 93.06 310 ILE A C 1
ATOM 2479 O O . ILE A 1 310 ? -19.688 5.932 15.078 1.00 93.06 310 ILE A O 1
ATOM 2483 N N . PHE A 1 311 ? -20.845 7.843 14.819 1.00 91.31 311 PHE A N 1
ATOM 2484 C CA . PHE A 1 311 ? -20.798 7.820 13.357 1.00 91.31 311 PHE A CA 1
ATOM 2485 C C . PHE A 1 311 ? -19.400 8.169 12.845 1.00 91.31 311 PHE A C 1
ATOM 2487 O O . PHE A 1 311 ? -18.636 8.872 13.510 1.00 91.31 311 PHE A O 1
ATOM 2494 N N . LYS A 1 312 ? -19.077 7.777 11.610 1.00 89.69 312 LYS A N 1
ATOM 2495 C CA . LYS A 1 312 ? -17.849 8.245 10.948 1.00 89.69 312 LYS A CA 1
ATOM 2496 C C . LYS A 1 312 ? -17.768 9.765 10.836 1.00 89.69 312 LYS A C 1
ATOM 2498 O O . LYS A 1 312 ? -16.675 10.305 10.905 1.00 89.69 312 LYS A O 1
ATOM 2503 N N . THR A 1 313 ? -18.911 10.449 10.750 1.00 86.25 313 THR A N 1
ATOM 2504 C CA . THR A 1 313 ? -18.991 11.920 10.772 1.00 86.25 313 THR A CA 1
ATOM 2505 C C . THR A 1 313 ? -18.742 12.526 12.161 1.00 86.25 313 THR A C 1
ATOM 2507 O O . THR A 1 313 ? -18.948 13.718 12.339 1.00 86.25 313 THR A O 1
ATOM 2510 N N . GLY A 1 314 ? -18.457 11.716 13.187 1.00 86.12 314 GLY A N 1
ATOM 2511 C CA . GLY A 1 314 ? -18.251 12.170 14.564 1.00 86.12 314 GLY A CA 1
ATOM 2512 C C . GLY A 1 314 ? -19.525 12.511 15.346 1.00 86.12 314 GLY A C 1
ATOM 2513 O O . GLY A 1 314 ? -19.436 12.964 16.481 1.00 86.12 314 GLY A O 1
ATOM 2514 N N . LYS A 1 315 ? -20.718 12.274 14.785 1.00 89.12 315 LYS A N 1
ATOM 2515 C CA . LYS A 1 315 ? -21.988 12.434 15.514 1.00 89.12 315 LYS A CA 1
ATOM 2516 C C . LYS A 1 315 ? -22.192 11.299 16.523 1.00 89.12 315 LYS A C 1
ATOM 2518 O O . LYS A 1 315 ? -21.665 10.203 16.335 1.00 89.12 315 LYS A O 1
ATOM 2523 N N . LEU A 1 316 ? -23.002 11.551 17.551 1.00 91.06 316 LEU A N 1
ATOM 2524 C CA . LEU A 1 316 ? -23.355 10.579 18.588 1.00 91.06 316 LEU A CA 1
ATOM 2525 C C . LEU A 1 316 ? -24.815 10.140 18.483 1.00 91.06 316 LEU A C 1
ATOM 2527 O O . LEU A 1 316 ? -25.689 10.960 18.205 1.00 91.06 316 LEU A O 1
ATOM 2531 N N . LEU A 1 317 ? -25.077 8.873 18.797 1.00 91.12 317 LEU A N 1
ATOM 2532 C CA . LEU A 1 317 ? -26.423 8.339 18.997 1.00 91.12 317 LEU A CA 1
ATOM 2533 C C . LEU A 1 317 ? -26.443 7.441 20.227 1.00 91.12 317 LEU A C 1
ATOM 2535 O O . LEU A 1 317 ? -25.753 6.425 20.267 1.00 91.12 317 LEU A O 1
ATOM 2539 N N . LYS A 1 318 ? -27.245 7.794 21.225 1.00 91.88 318 LYS A N 1
ATOM 2540 C CA . LYS A 1 318 ? -27.521 6.934 22.372 1.00 91.88 318 LYS A CA 1
ATOM 2541 C C . LYS A 1 318 ? -28.699 6.036 22.022 1.00 91.88 318 LYS A C 1
ATOM 2543 O O . LYS A 1 318 ? -29.748 6.522 21.616 1.00 91.88 318 LYS A O 1
ATOM 2548 N N . TYR A 1 319 ? -28.527 4.730 22.151 1.00 91.88 319 TYR A N 1
ATOM 2549 C CA . TYR A 1 319 ? -29.517 3.732 21.771 1.00 91.88 319 TYR A CA 1
ATOM 2550 C C . TYR A 1 319 ? -29.779 2.777 22.933 1.00 91.88 319 TYR A C 1
ATOM 2552 O O . TYR A 1 319 ? -28.847 2.205 23.502 1.00 91.88 319 TYR A O 1
ATOM 2560 N N . ASN A 1 320 ? -31.053 2.609 23.283 1.00 91.31 320 ASN A N 1
ATOM 2561 C CA . ASN A 1 320 ? -31.487 1.630 24.267 1.00 91.31 320 ASN A CA 1
ATOM 2562 C C . ASN A 1 320 ? -31.913 0.342 23.559 1.00 91.31 320 ASN A C 1
ATOM 2564 O O . ASN A 1 320 ? -32.894 0.348 22.819 1.00 91.31 320 ASN A O 1
ATOM 2568 N N . THR A 1 321 ? -31.217 -0.760 23.814 1.00 85.31 321 THR A N 1
ATOM 2569 C CA . THR A 1 321 ? -31.396 -2.036 23.104 1.00 85.31 321 THR A CA 1
ATOM 2570 C C . THR A 1 321 ? -32.663 -2.790 23.501 1.00 85.31 321 THR A C 1
ATOM 2572 O O . THR A 1 321 ? -33.151 -3.605 22.729 1.00 85.31 321 THR A O 1
ATOM 2575 N N . VAL A 1 322 ? -33.234 -2.494 24.673 1.00 83.06 322 VAL A N 1
ATOM 2576 C CA . VAL A 1 322 ? -34.457 -3.147 25.177 1.00 83.06 322 VAL A CA 1
ATOM 2577 C C . VAL A 1 322 ? -35.711 -2.354 24.819 1.00 83.06 322 VAL A C 1
ATOM 2579 O O . VAL A 1 322 ? -36.717 -2.915 24.399 1.00 83.06 322 VAL A O 1
ATOM 2582 N N . LYS A 1 323 ? -35.671 -1.033 25.015 1.00 82.38 323 LYS A N 1
ATOM 2583 C CA . LYS A 1 323 ? -36.766 -0.115 24.665 1.00 82.38 323 LYS A CA 1
ATOM 2584 C C . LYS A 1 323 ? -36.778 0.229 23.181 1.00 82.38 323 LYS A C 1
ATOM 2586 O O . LYS A 1 323 ? -37.760 0.811 22.733 1.00 82.38 323 LYS A O 1
ATOM 2591 N N . GLU A 1 324 ? -35.684 -0.061 22.478 1.00 80.25 324 GLU A N 1
ATOM 2592 C CA . GLU A 1 324 ? -35.478 0.207 21.053 1.00 80.25 324 GLU A CA 1
ATOM 2593 C C . GLU A 1 324 ? -35.699 1.683 20.708 1.00 80.25 324 GLU A C 1
ATOM 2595 O O . GLU A 1 324 ? -36.302 2.036 19.698 1.00 80.25 324 GLU A O 1
ATOM 2600 N N . LYS A 1 325 ? -35.233 2.568 21.593 1.00 81.62 325 LYS A N 1
ATOM 2601 C CA . LYS A 1 325 ? -35.347 4.020 21.432 1.00 81.62 325 LYS A CA 1
ATOM 2602 C C . LYS A 1 325 ? -33.973 4.643 21.329 1.00 81.62 325 LYS A C 1
ATOM 2604 O O . LYS A 1 325 ? -33.085 4.303 22.111 1.00 81.62 325 LYS A O 1
ATOM 2609 N N . ALA A 1 326 ? -33.848 5.588 20.409 1.00 85.38 326 ALA A N 1
ATOM 2610 C CA . ALA A 1 326 ? -32.657 6.394 20.251 1.00 85.38 326 ALA A CA 1
ATOM 2611 C C . ALA A 1 326 ? -32.866 7.824 20.769 1.00 85.38 326 ALA A C 1
ATOM 2613 O O . ALA A 1 326 ? -33.973 8.369 20.728 1.00 85.38 326 ALA A O 1
ATOM 2614 N N . SER A 1 327 ? -31.793 8.425 21.265 1.00 83.62 327 SER A N 1
ATOM 2615 C CA . SER A 1 327 ? -31.694 9.836 21.622 1.00 83.62 327 SER A CA 1
ATOM 2616 C C . SER A 1 327 ? -30.327 10.373 21.203 1.00 83.62 327 SER A C 1
ATOM 2618 O O . SER A 1 327 ? -29.359 9.626 21.065 1.00 83.62 327 SER A O 1
ATOM 2620 N N . VAL A 1 328 ? -30.233 11.682 20.981 1.00 82.06 328 VAL A N 1
ATOM 2621 C CA . VAL A 1 328 ? -28.972 12.339 20.619 1.00 82.06 328 VAL A CA 1
ATOM 2622 C C . VAL A 1 328 ? -28.393 13.002 21.872 1.00 82.06 328 VAL A C 1
ATOM 2624 O O . VAL A 1 328 ? -29.052 13.891 22.416 1.00 82.06 328 VAL A O 1
ATOM 2627 N N . PRO A 1 329 ? -27.198 12.594 22.343 1.00 77.75 329 PRO A N 1
ATOM 2628 C CA . PRO A 1 329 ? -26.498 13.272 23.432 1.00 77.75 329 PRO A CA 1
ATOM 2629 C C . PRO A 1 329 ? -26.284 14.761 23.165 1.00 77.75 329 PRO A C 1
ATOM 2631 O O . PRO A 1 329 ? -25.954 15.158 22.043 1.00 77.75 329 PRO A O 1
ATOM 2634 N N . PHE A 1 330 ? -26.409 15.585 24.202 1.00 75.00 330 PHE A N 1
ATOM 2635 C CA . PHE A 1 330 ? -26.166 17.019 24.115 1.00 75.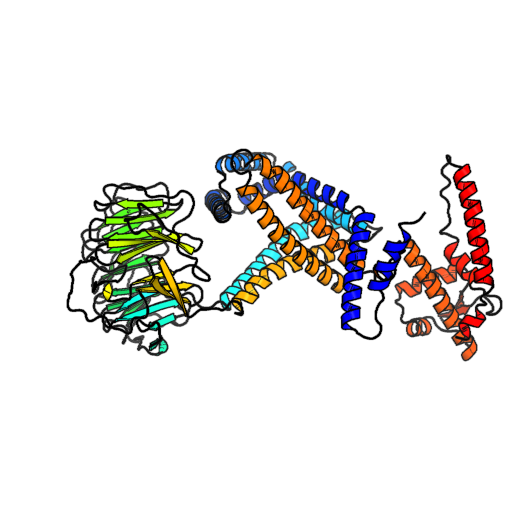00 330 PHE A CA 1
ATOM 2636 C C . PHE A 1 330 ? -24.717 17.370 24.485 1.00 75.00 330 PHE A C 1
ATOM 2638 O O . PHE A 1 330 ? -24.200 16.981 25.533 1.00 75.00 330 PHE A O 1
ATOM 2645 N N . LEU A 1 331 ? -24.050 18.143 23.626 1.00 75.12 331 LEU A N 1
ATOM 2646 C CA . LEU A 1 331 ? -22.693 18.655 23.843 1.00 75.12 331 LEU A CA 1
ATOM 2647 C C . LEU A 1 331 ? -22.777 20.150 24.181 1.00 75.12 331 LEU A C 1
ATOM 2649 O O . LEU A 1 331 ? -23.077 20.979 23.320 1.00 75.12 331 LEU A O 1
ATOM 2653 N N . PHE A 1 332 ? -22.537 20.512 25.444 1.00 65.75 332 PHE A N 1
ATOM 2654 C CA . PHE A 1 332 ? -22.677 21.896 25.901 1.00 65.75 332 PHE A CA 1
ATOM 2655 C C . PHE A 1 332 ? -21.664 22.829 25.221 1.00 65.75 332 PHE A C 1
ATOM 2657 O O . PHE A 1 332 ? -20.455 22.624 25.299 1.00 65.75 332 PHE A O 1
ATOM 2664 N N . GLY A 1 333 ? -22.157 23.917 24.621 1.00 58.25 333 GLY A N 1
ATOM 2665 C CA . GLY A 1 333 ? -21.317 25.017 24.134 1.00 58.25 333 GLY A CA 1
ATOM 2666 C C . GLY A 1 333 ? -20.673 24.817 22.758 1.00 58.25 333 GLY A C 1
ATOM 2667 O O . GLY A 1 333 ? -19.870 25.655 22.358 1.00 58.25 333 GLY A O 1
ATOM 2668 N N . SER A 1 334 ? -21.020 23.764 22.010 1.00 65.62 334 SER A N 1
ATOM 2669 C CA . SER A 1 334 ? -20.610 23.618 20.607 1.00 65.62 334 SER A CA 1
ATOM 2670 C C . SER A 1 334 ? -21.657 22.856 19.799 1.00 65.62 334 SER A C 1
ATOM 2672 O O . SER A 1 334 ? -22.185 21.846 20.250 1.00 65.62 334 SER A O 1
ATOM 2674 N N . THR A 1 335 ? -21.961 23.341 18.596 1.00 59.31 335 THR A N 1
ATOM 2675 C CA . THR A 1 335 ? -22.965 22.741 17.703 1.00 59.31 335 THR A CA 1
ATOM 2676 C C . THR A 1 335 ? -22.363 21.828 16.638 1.00 59.31 335 THR A C 1
ATOM 2678 O O . THR A 1 335 ? -23.113 21.128 15.961 1.00 59.31 335 THR A O 1
ATOM 2681 N N . ASN A 1 336 ? -21.034 21.812 16.480 1.00 72.25 336 ASN A N 1
ATOM 2682 C CA . ASN A 1 336 ? -20.358 21.029 15.448 1.00 72.25 336 ASN A CA 1
ATOM 2683 C C . ASN A 1 336 ? -19.056 20.423 15.994 1.00 72.25 336 ASN A C 1
ATOM 2685 O O . ASN A 1 336 ? -17.970 20.956 15.784 1.00 72.25 336 ASN A O 1
ATOM 2689 N N . VAL A 1 337 ? -19.192 19.349 16.774 1.00 81.12 337 VAL A N 1
ATOM 2690 C CA . VAL A 1 337 ? -18.069 18.593 17.344 1.00 81.12 337 VAL A CA 1
ATOM 2691 C C . VAL A 1 337 ? -17.993 17.247 16.644 1.00 81.12 337 VAL A C 1
ATOM 2693 O O . VAL A 1 337 ? -18.956 16.481 16.671 1.00 81.12 337 VAL A O 1
ATOM 2696 N N . GLU A 1 338 ? -16.842 16.954 16.049 1.00 87.25 338 GLU A N 1
ATOM 2697 C CA . GLU A 1 338 ? -16.559 15.649 15.461 1.00 87.25 338 GLU A CA 1
ATOM 2698 C C . GLU A 1 338 ? -15.883 14.774 16.513 1.00 87.25 338 GLU A C 1
ATOM 2700 O O . GLU A 1 338 ? -14.694 14.889 16.806 1.00 87.25 338 GLU A O 1
ATOM 2705 N N . VAL A 1 339 ? -16.683 13.932 17.161 1.00 89.12 339 VAL A N 1
ATOM 2706 C CA . VAL A 1 339 ? -16.218 13.055 18.234 1.00 89.12 339 VAL A CA 1
ATOM 2707 C C . VAL A 1 339 ? -15.340 11.959 17.660 1.00 89.12 339 VAL A C 1
ATOM 2709 O O . VAL A 1 339 ? -15.789 11.266 16.754 1.00 89.12 339 VAL A O 1
ATOM 2712 N N . ASN A 1 340 ? -14.168 11.706 18.242 1.00 88.00 340 ASN A N 1
ATOM 2713 C CA . ASN A 1 340 ? -13.298 10.596 17.864 1.00 88.00 340 ASN A CA 1
ATOM 2714 C C . ASN A 1 340 ? -13.573 9.308 18.652 1.00 88.00 340 ASN A C 1
ATOM 2716 O O . ASN A 1 340 ? -13.816 8.246 18.073 1.00 88.00 340 ASN A O 1
ATOM 2720 N N . LYS A 1 341 ? -13.560 9.401 19.985 1.00 90.06 341 LYS A N 1
ATOM 2721 C CA . LYS A 1 341 ? -13.578 8.242 20.888 1.00 90.06 341 LYS A CA 1
ATOM 2722 C C . LYS A 1 341 ? -14.407 8.536 22.130 1.00 90.06 341 LYS A C 1
ATOM 2724 O O . LYS A 1 341 ? -14.388 9.655 22.632 1.00 90.06 341 LYS A O 1
ATOM 2729 N N . ILE A 1 342 ? -15.077 7.512 22.656 1.00 90.50 342 ILE A N 1
ATOM 2730 C CA . ILE A 1 342 ? -15.826 7.581 23.917 1.00 90.50 342 ILE A CA 1
ATOM 2731 C C . ILE A 1 342 ? -15.518 6.380 24.813 1.00 90.50 342 ILE A C 1
ATOM 2733 O O . ILE A 1 342 ? -15.356 5.243 24.338 1.00 90.50 342 ILE A O 1
ATOM 2737 N N . ARG A 1 343 ? -15.423 6.637 26.118 1.00 89.12 343 ARG A N 1
ATOM 2738 C CA . ARG A 1 343 ? -15.192 5.648 27.173 1.00 89.12 343 ARG A CA 1
ATOM 2739 C C . ARG A 1 343 ? -16.014 5.983 28.410 1.00 89.12 343 ARG A C 1
ATOM 2741 O O . ARG A 1 343 ? -16.032 7.128 28.842 1.00 89.12 343 ARG A O 1
ATOM 2748 N N . PHE A 1 344 ? -16.659 4.975 28.982 1.00 87.06 344 PHE A N 1
ATOM 2749 C CA . PHE A 1 344 ? -17.352 5.084 30.262 1.00 87.06 344 PHE A CA 1
ATOM 2750 C C . PHE A 1 344 ? -16.492 4.466 31.360 1.00 87.06 344 PHE A C 1
ATOM 2752 O O . PHE A 1 344 ? -15.816 3.466 31.127 1.00 87.06 344 PHE A O 1
ATOM 2759 N N . VAL A 1 345 ? -16.481 5.111 32.525 1.00 82.62 345 VAL A N 1
ATOM 2760 C CA . VAL A 1 345 ? -15.866 4.583 33.751 1.00 82.62 345 VAL A CA 1
ATOM 2761 C C . VAL A 1 345 ? -16.899 3.846 34.590 1.00 82.62 345 VAL A C 1
ATOM 2763 O O . VAL A 1 345 ? -16.559 2.890 35.277 1.00 82.62 345 VAL A O 1
ATOM 2766 N N . ASP A 1 346 ? -18.136 4.329 34.572 1.00 81.81 346 ASP A N 1
ATOM 2767 C CA . ASP A 1 346 ? -19.300 3.667 35.136 1.00 81.81 346 ASP A CA 1
ATOM 2768 C C . ASP A 1 346 ? -20.560 4.111 34.365 1.00 81.81 346 ASP A C 1
ATOM 2770 O O . ASP A 1 346 ? -20.481 4.794 33.341 1.00 81.81 346 ASP A O 1
ATOM 2774 N N . HIS A 1 347 ? -21.738 3.709 34.847 1.00 87.12 347 HIS A N 1
ATOM 2775 C CA . HIS A 1 347 ? -23.022 4.027 34.216 1.00 87.12 347 HIS A CA 1
ATOM 2776 C C . HIS A 1 347 ? -23.368 5.529 34.141 1.00 87.12 347 HIS A C 1
ATOM 2778 O O . HIS A 1 347 ? -24.250 5.893 33.358 1.00 87.12 347 HIS A O 1
ATOM 2784 N N . GLU A 1 348 ? -22.697 6.389 34.914 1.00 87.50 348 GLU A N 1
ATOM 2785 C CA . GLU A 1 348 ? -22.924 7.841 34.949 1.00 87.50 348 GLU A CA 1
ATOM 2786 C C . GLU A 1 348 ? -21.733 8.625 34.385 1.00 87.50 348 GLU A C 1
ATOM 2788 O O . GLU A 1 348 ? -21.912 9.605 33.658 1.00 87.50 348 GLU A O 1
ATOM 2793 N N . PHE A 1 349 ? -20.509 8.203 34.697 1.00 87.38 349 PHE A N 1
ATOM 2794 C CA . PHE A 1 349 ? -19.289 8.932 34.380 1.00 87.38 349 PHE A CA 1
ATOM 2795 C C . PHE A 1 349 ? -18.606 8.405 33.123 1.00 87.38 349 PHE A C 1
ATOM 2797 O O . PHE A 1 349 ? -18.293 7.221 32.999 1.00 87.38 349 PHE A O 1
ATOM 2804 N N . GLY A 1 350 ? -18.271 9.318 32.214 1.00 88.62 350 GLY A N 1
ATOM 2805 C CA . GLY A 1 350 ? -17.567 8.991 30.980 1.00 88.62 350 GLY A CA 1
ATOM 2806 C C . GLY A 1 350 ? -16.765 10.155 30.417 1.00 88.62 350 GLY A C 1
ATOM 2807 O O . GLY A 1 350 ? -16.977 11.319 30.767 1.00 88.62 350 GLY A O 1
ATOM 2808 N N . TYR A 1 351 ? -15.842 9.813 29.527 1.00 89.69 351 TYR A N 1
ATOM 2809 C CA . TYR A 1 351 ? -14.974 10.731 28.812 1.00 89.69 351 TYR A CA 1
ATOM 2810 C C . TYR A 1 351 ? -15.118 10.535 27.310 1.00 89.69 351 TYR A C 1
ATOM 2812 O O . TYR A 1 351 ? -15.309 9.424 26.808 1.00 89.69 351 TYR A O 1
ATOM 2820 N N . LEU A 1 352 ? -14.990 11.637 26.594 1.00 89.75 352 LEU A N 1
ATOM 2821 C CA . LEU A 1 352 ? -15.068 11.686 25.151 1.00 89.75 352 LEU A CA 1
ATOM 2822 C C . LEU A 1 352 ? -13.982 12.616 24.624 1.00 89.75 352 LEU A C 1
ATOM 2824 O O . LEU A 1 352 ? -13.714 13.648 25.229 1.00 89.75 352 LEU A O 1
ATOM 2828 N N . ILE A 1 353 ? -13.375 12.268 23.498 1.00 89.88 353 ILE A N 1
ATOM 2829 C CA . ILE A 1 353 ? -12.408 13.123 22.802 1.00 89.88 353 ILE A CA 1
ATOM 2830 C C . ILE A 1 353 ? -12.916 13.471 21.410 1.00 89.88 353 ILE A C 1
ATOM 2832 O O . ILE A 1 353 ? -13.583 12.648 20.779 1.00 89.88 353 ILE A O 1
ATOM 2836 N N . ASP A 1 354 ? -12.604 14.674 20.938 1.00 86.88 354 ASP A N 1
ATOM 2837 C CA . ASP A 1 354 ? -12.915 15.133 19.581 1.00 86.88 354 ASP A CA 1
ATOM 2838 C C . ASP A 1 354 ? -11.662 15.267 18.702 1.00 86.88 354 ASP A C 1
ATOM 2840 O O . ASP A 1 354 ? -10.529 15.243 19.190 1.00 86.88 354 ASP A O 1
ATOM 2844 N N . ASP A 1 355 ? -11.873 15.409 17.394 1.00 81.06 355 ASP A N 1
ATOM 2845 C CA . ASP A 1 355 ? -10.794 15.514 16.403 1.00 81.06 355 ASP A CA 1
ATOM 2846 C C . ASP A 1 355 ? -9.981 16.819 16.545 1.00 81.06 355 ASP A C 1
ATOM 2848 O O . ASP A 1 355 ? -8.847 16.910 16.080 1.00 81.06 355 ASP A O 1
ATOM 2852 N N . SER A 1 356 ? -10.517 17.817 17.259 1.00 78.56 356 SER A N 1
ATOM 2853 C CA . SER A 1 356 ? -9.801 19.050 17.624 1.00 78.56 356 SER A CA 1
ATOM 2854 C C . SER A 1 356 ? -8.920 18.894 18.871 1.00 78.56 356 SER A C 1
ATOM 2856 O O . SER A 1 356 ? -8.299 19.865 19.302 1.00 78.56 356 SER A O 1
ATOM 2858 N N . GLY A 1 357 ? -8.873 17.701 19.468 1.00 78.44 357 GLY A N 1
ATOM 2859 C CA . GLY A 1 357 ? -8.063 17.398 20.643 1.00 78.44 357 GLY A CA 1
ATOM 2860 C C . GLY A 1 357 ? -8.641 17.916 21.959 1.00 78.44 357 GLY A C 1
ATOM 2861 O O . GLY A 1 357 ? -7.903 18.104 22.927 1.00 78.44 357 GLY A O 1
ATOM 2862 N N . ASN A 1 358 ? -9.952 18.150 22.030 1.00 83.88 358 ASN A N 1
ATOM 2863 C CA . ASN A 1 358 ? -10.613 18.490 23.286 1.00 83.88 358 ASN A CA 1
ATOM 2864 C C . ASN A 1 358 ? -11.077 17.234 24.020 1.00 83.88 358 ASN A C 1
ATOM 2866 O O . ASN A 1 358 ? -11.573 16.286 23.410 1.00 83.88 358 ASN A O 1
ATOM 2870 N N . LEU A 1 359 ? -11.000 17.282 25.348 1.00 88.19 359 LEU A N 1
ATOM 2871 C CA . LEU A 1 359 ? -11.602 16.289 26.227 1.00 88.19 359 LEU A CA 1
ATOM 2872 C C . LEU A 1 359 ? -12.949 16.795 26.742 1.00 88.19 359 LEU A C 1
ATOM 2874 O O . LEU A 1 359 ? -13.090 17.938 27.169 1.00 88.19 359 LEU A O 1
ATOM 2878 N N . TRP A 1 360 ? -13.935 15.915 26.744 1.00 88.81 360 TRP A N 1
ATOM 2879 C CA . TRP A 1 360 ? -15.290 16.146 27.211 1.00 88.81 360 TRP A CA 1
ATOM 2880 C C . TRP A 1 360 ? -15.617 15.140 28.309 1.00 88.81 360 TRP A C 1
ATOM 2882 O O . TRP A 1 360 ? -15.192 13.986 28.246 1.00 88.81 360 TRP A O 1
ATOM 2892 N N . LYS A 1 361 ? -16.385 15.565 29.311 1.00 89.38 361 LYS A N 1
ATOM 2893 C CA . LYS A 1 361 ? -16.789 14.731 30.447 1.00 89.38 361 LYS A CA 1
ATOM 2894 C C . LYS A 1 361 ? -18.302 14.735 30.622 1.00 89.38 361 LYS A C 1
ATOM 2896 O O . LYS A 1 361 ? -18.931 15.792 30.538 1.00 89.38 361 LYS A O 1
ATOM 2901 N N . THR A 1 362 ? -18.855 13.567 30.922 1.00 90.62 362 THR A N 1
ATOM 2902 C CA . THR A 1 362 ? -20.242 13.383 31.365 1.00 90.62 362 THR A CA 1
ATOM 2903 C C . THR A 1 362 ? -20.278 12.848 32.798 1.00 90.62 362 THR A C 1
ATOM 2905 O O . THR A 1 362 ? -19.336 12.189 33.253 1.00 90.62 362 THR A O 1
ATOM 2908 N N . SER A 1 363 ? -21.353 13.177 33.508 1.00 90.44 363 SER A N 1
ATOM 2909 C CA . SER A 1 363 ? -21.699 12.665 34.838 1.00 90.44 363 SER A CA 1
ATOM 2910 C C . SER A 1 363 ? -23.170 12.246 34.925 1.00 90.44 363 SER A C 1
ATOM 2912 O O . SER A 1 363 ? -23.709 12.129 36.018 1.00 90.44 363 SER A O 1
ATOM 2914 N N . ASP A 1 364 ? -23.843 12.111 33.782 1.00 90.25 364 ASP A N 1
ATOM 2915 C CA . ASP A 1 364 ? -25.262 11.763 33.669 1.00 90.25 364 ASP A CA 1
ATOM 2916 C C . ASP A 1 364 ? -25.493 10.638 32.649 1.00 90.25 364 ASP A C 1
ATOM 2918 O O . ASP A 1 364 ? -26.551 10.523 32.034 1.00 90.25 364 ASP A O 1
ATOM 2922 N N . GLY A 1 365 ? -24.479 9.797 32.440 1.00 84.75 365 GLY A N 1
ATOM 2923 C CA . GLY A 1 365 ? -24.584 8.647 31.551 1.00 84.75 365 GLY A CA 1
ATOM 2924 C C . GLY A 1 365 ? -24.563 9.028 30.072 1.00 84.75 365 GLY A C 1
ATOM 2925 O O . GLY A 1 365 ? -25.143 8.334 29.233 1.00 84.75 365 GLY A O 1
ATOM 2926 N N . GLY A 1 366 ? -23.915 10.144 29.743 1.00 86.50 366 GLY A N 1
ATOM 2927 C CA . GLY A 1 366 ? -23.747 10.620 28.376 1.00 86.50 366 GLY A CA 1
ATOM 2928 C C . GLY A 1 366 ? -25.000 11.238 27.770 1.00 86.50 366 GLY A C 1
ATOM 2929 O O . GLY A 1 366 ? -25.104 11.260 26.546 1.00 86.50 366 GLY A O 1
ATOM 2930 N N . ASP A 1 367 ? -25.936 11.726 28.587 1.00 87.38 367 ASP A N 1
ATOM 2931 C CA . ASP A 1 367 ? -27.008 12.596 28.093 1.00 87.38 367 ASP A CA 1
ATOM 2932 C C . ASP A 1 367 ? -26.471 14.011 27.857 1.00 87.38 367 ASP A C 1
ATOM 2934 O O . ASP A 1 367 ? -26.816 14.638 26.854 1.00 87.38 367 ASP A O 1
ATOM 2938 N N . ASN A 1 368 ? -25.554 14.470 28.715 1.00 89.25 368 ASN A N 1
ATOM 2939 C CA . ASN A 1 368 ? -24.850 15.731 28.558 1.00 89.25 368 ASN A CA 1
ATOM 2940 C C . ASN A 1 368 ? -23.329 15.587 28.699 1.00 89.25 368 ASN A C 1
ATOM 2942 O O . ASN A 1 368 ? -22.810 14.923 29.599 1.00 89.25 368 ASN A O 1
ATOM 2946 N N . PHE A 1 369 ? -22.600 16.305 27.844 1.00 90.00 369 PHE A N 1
ATOM 2947 C CA . PHE A 1 369 ? -21.142 16.403 27.877 1.00 90.00 369 PHE A CA 1
ATOM 2948 C C . PHE A 1 369 ? -20.682 17.845 28.079 1.00 90.00 369 PHE A C 1
ATOM 2950 O O . PHE A 1 369 ? -21.140 18.769 27.405 1.00 90.00 369 PHE A O 1
ATOM 2957 N N . THR A 1 370 ? -19.724 18.022 28.986 1.00 88.62 370 THR A N 1
ATOM 2958 C CA . THR A 1 370 ? -19.086 19.305 29.301 1.00 88.62 370 THR A CA 1
ATOM 2959 C C . THR A 1 370 ? -17.633 19.297 28.843 1.00 88.62 370 THR A C 1
ATOM 2961 O O . THR A 1 370 ? -16.891 18.354 29.123 1.00 88.62 370 THR A O 1
ATOM 2964 N N . LYS A 1 371 ? -17.220 20.338 28.117 1.00 85.50 371 LYS A N 1
ATOM 2965 C CA . LYS A 1 371 ? -15.847 20.477 27.625 1.00 85.50 371 LYS A CA 1
ATOM 2966 C C . LYS A 1 371 ? -14.886 20.785 28.778 1.00 85.50 371 LYS A C 1
ATOM 2968 O O . LYS A 1 371 ? -15.144 21.683 29.580 1.00 85.50 371 LYS A O 1
ATOM 2973 N N . LYS A 1 372 ? -13.772 20.060 28.840 1.00 80.75 372 LYS A N 1
ATOM 2974 C CA . LYS A 1 372 ? -12.578 20.397 29.627 1.00 80.75 372 LYS A CA 1
ATOM 2975 C C . LYS A 1 372 ? -11.599 21.184 28.748 1.00 80.75 372 LYS A C 1
ATOM 2977 O O . LYS A 1 372 ? -11.735 21.169 27.526 1.00 80.75 372 LYS A O 1
ATOM 2982 N N . GLU A 1 373 ? -10.696 21.951 29.366 1.00 68.25 373 GLU A N 1
ATOM 2983 C CA . GLU A 1 373 ? -9.793 22.872 28.654 1.00 68.25 373 GLU A CA 1
ATOM 2984 C C . GLU A 1 373 ? -9.102 22.215 27.445 1.00 68.25 373 GLU A C 1
ATOM 2986 O O . GLU A 1 373 ? -8.830 21.015 27.430 1.00 68.25 373 GLU A O 1
ATOM 2991 N N . SER A 1 374 ? -8.863 23.017 26.403 1.00 64.06 374 SER A N 1
ATOM 2992 C CA . SER A 1 374 ? -8.264 22.568 25.141 1.00 64.06 374 SER A CA 1
ATOM 2993 C C . SER A 1 374 ? -6.845 22.056 25.384 1.00 64.06 374 SER A C 1
ATOM 2995 O O . SER A 1 374 ? -6.014 22.790 25.913 1.00 64.06 374 SER A O 1
ATOM 2997 N N . LEU A 1 375 ? -6.566 20.817 24.980 1.00 63.56 375 LEU A N 1
ATOM 2998 C CA . LEU A 1 375 ? -5.375 20.095 25.429 1.00 63.56 375 LEU A CA 1
ATOM 2999 C C . LEU A 1 375 ? -4.137 20.362 24.570 1.00 63.56 375 LEU A C 1
ATOM 3001 O O . LEU A 1 375 ? -3.042 20.486 25.110 1.00 63.56 375 LEU A O 1
ATOM 3005 N N . ILE A 1 376 ? -4.285 20.432 23.239 1.00 61.41 376 ILE A N 1
ATOM 3006 C CA . ILE A 1 376 ? -3.172 20.551 22.276 1.00 61.41 376 ILE A CA 1
ATOM 3007 C C . ILE A 1 376 ? -3.674 21.153 20.948 1.00 61.41 376 ILE A C 1
ATOM 3009 O O . ILE A 1 376 ? -4.845 21.008 20.611 1.00 61.41 376 ILE A O 1
ATOM 3013 N N . SER A 1 377 ? -2.791 21.758 20.137 1.00 55.25 377 SER A N 1
ATOM 3014 C CA . SER A 1 377 ? -3.036 21.962 18.696 1.00 55.25 377 SER A CA 1
ATOM 3015 C C . SER A 1 377 ? -2.685 20.684 17.899 1.00 55.25 377 SER A C 1
ATOM 3017 O O . SER A 1 377 ? -1.608 20.572 17.289 1.00 55.25 377 SER A O 1
ATOM 3019 N N . GLY A 1 378 ? -3.556 19.677 17.949 1.00 63.16 378 GLY A N 1
ATOM 3020 C CA . GLY A 1 378 ? -3.385 18.416 17.216 1.00 63.16 378 GLY A CA 1
ATOM 3021 C C . GLY A 1 378 ? -4.439 17.368 17.573 1.00 63.16 378 GLY A C 1
ATOM 3022 O O . GLY A 1 378 ? -5.000 17.409 18.665 1.00 63.16 378 GLY A O 1
ATOM 3023 N N . GLY A 1 379 ? -4.704 16.437 16.651 1.00 76.69 379 GLY A N 1
ATOM 3024 C CA . GLY A 1 379 ? -5.709 15.389 16.836 1.00 76.69 379 GLY A CA 1
ATOM 3025 C C . GLY A 1 379 ? -5.291 14.353 17.882 1.00 76.69 379 GLY A C 1
ATOM 3026 O O . GLY A 1 379 ? -4.161 13.858 17.869 1.00 76.69 379 GLY A O 1
ATOM 3027 N N . ILE A 1 380 ? -6.209 14.013 18.790 1.00 86.56 380 ILE A N 1
ATOM 3028 C CA . ILE A 1 380 ? -6.053 12.906 19.744 1.00 86.56 380 ILE A CA 1
ATOM 3029 C C . ILE A 1 380 ? -6.695 11.661 19.135 1.00 86.56 380 ILE A C 1
ATOM 3031 O O . ILE A 1 380 ? -7.848 11.697 18.711 1.00 86.56 380 ILE A O 1
ATOM 3035 N N . ASN A 1 381 ? -5.950 10.558 19.099 1.00 87.06 381 ASN A N 1
ATOM 3036 C CA . ASN A 1 381 ? -6.334 9.331 18.403 1.00 87.06 381 ASN A CA 1
ATOM 3037 C C . ASN A 1 381 ? -6.976 8.291 19.333 1.00 87.06 381 ASN A C 1
ATOM 3039 O O . ASN A 1 381 ? -7.870 7.558 18.904 1.00 87.06 381 ASN A O 1
ATOM 3043 N N . ASP A 1 382 ? -6.533 8.199 20.590 1.00 88.88 382 ASP A N 1
ATOM 3044 C CA . ASP A 1 382 ? -7.053 7.207 21.537 1.00 88.88 382 ASP A CA 1
ATOM 3045 C C . ASP A 1 382 ? -6.929 7.671 22.997 1.00 88.88 382 ASP A C 1
ATOM 3047 O O . ASP A 1 382 ? -6.121 8.546 23.327 1.00 88.88 382 ASP A O 1
ATOM 3051 N N . ILE A 1 383 ? -7.756 7.083 23.864 1.00 88.75 383 ILE A N 1
ATOM 3052 C CA . ILE A 1 383 ? -7.870 7.413 25.291 1.00 88.75 383 ILE A CA 1
ATOM 3053 C C . ILE A 1 383 ? -7.915 6.136 26.128 1.00 88.75 383 ILE A C 1
ATOM 3055 O O . ILE A 1 383 ? -8.667 5.207 25.826 1.00 88.75 383 ILE A O 1
ATOM 3059 N N . VAL A 1 384 ? -7.159 6.131 27.223 1.00 87.19 384 VAL A N 1
ATOM 3060 C CA . VAL A 1 384 ? -7.195 5.089 28.254 1.00 87.19 384 VAL A CA 1
ATOM 3061 C C . VAL A 1 384 ? -7.451 5.720 29.616 1.00 87.19 384 VAL A C 1
ATOM 3063 O O . VAL A 1 384 ? -6.929 6.786 29.940 1.00 87.19 384 VAL A O 1
ATOM 3066 N N . LEU A 1 385 ? -8.273 5.041 30.413 1.00 84.00 385 LEU A N 1
ATOM 3067 C CA . LEU A 1 385 ? -8.671 5.461 31.752 1.00 84.00 385 LEU A CA 1
ATOM 3068 C C . LEU A 1 385 ? -8.125 4.459 32.771 1.00 84.00 385 LEU A C 1
ATOM 3070 O O . LEU A 1 385 ? -8.224 3.248 32.568 1.00 84.00 385 LEU A O 1
ATOM 3074 N N . ILE A 1 386 ? -7.557 4.962 33.866 1.00 79.62 386 ILE A N 1
ATOM 3075 C CA . ILE A 1 386 ? -7.113 4.156 35.008 1.00 79.62 386 ILE A CA 1
ATOM 3076 C C . ILE A 1 386 ? -7.895 4.644 36.234 1.00 79.62 386 ILE A C 1
ATOM 3078 O O . ILE A 1 386 ? -7.623 5.692 36.817 1.00 79.62 386 ILE A O 1
ATOM 3082 N N . GLY A 1 387 ? -8.943 3.908 36.601 1.00 73.75 387 GLY A N 1
ATOM 3083 C CA . GLY A 1 387 ? -9.903 4.377 37.606 1.00 73.75 387 GLY A CA 1
ATOM 3084 C C . GLY A 1 387 ? -10.686 5.616 37.139 1.00 73.75 387 GLY A C 1
ATOM 3085 O O . GLY A 1 387 ? -10.921 5.799 35.946 1.00 73.75 387 GLY A O 1
ATOM 3086 N N . LYS A 1 388 ? -11.125 6.463 38.084 1.00 74.19 388 LYS A N 1
ATOM 3087 C CA . LYS A 1 388 ? -11.985 7.636 37.797 1.00 74.19 388 LYS A CA 1
ATOM 3088 C C . LYS A 1 388 ? -11.222 8.919 37.447 1.00 74.19 388 LYS A C 1
ATOM 3090 O O . LYS A 1 388 ? -11.795 9.813 36.817 1.00 74.19 388 LYS A O 1
ATOM 3095 N N . GLU A 1 389 ? -9.959 9.012 37.860 1.00 80.00 389 GLU A N 1
ATOM 3096 C CA . GLU A 1 389 ? -9.185 10.262 37.841 1.00 80.00 389 GLU A CA 1
ATOM 3097 C C . GLU A 1 389 ? -7.980 10.227 36.900 1.00 80.00 389 GLU A C 1
ATOM 3099 O O . GLU A 1 389 ? -7.617 11.263 36.352 1.00 80.00 389 GLU A O 1
ATOM 3104 N N . GLN A 1 390 ? -7.361 9.069 36.672 1.00 85.12 390 GLN A N 1
ATOM 3105 C CA . GLN A 1 390 ? -6.174 9.007 35.827 1.00 85.12 390 GLN A CA 1
ATOM 3106 C C . GLN A 1 390 ? -6.564 8.808 34.360 1.00 85.12 390 GLN A C 1
ATOM 3108 O O . GLN A 1 390 ? -7.263 7.852 34.015 1.00 85.12 390 GLN A O 1
ATOM 3113 N N . VAL A 1 391 ? -6.103 9.713 33.495 1.00 87.12 391 VAL A N 1
ATOM 3114 C CA . VAL A 1 391 ? -6.442 9.743 32.064 1.00 87.12 391 VAL A CA 1
ATOM 3115 C C . VAL A 1 391 ? -5.166 9.814 31.241 1.00 87.12 391 VAL A C 1
ATOM 3117 O O . VAL A 1 391 ? -4.352 10.714 31.440 1.00 87.12 391 VAL A O 1
ATOM 3120 N N . PHE A 1 392 ? -5.016 8.900 30.288 1.00 88.69 392 PHE A N 1
ATOM 3121 C CA . PHE A 1 392 ? -3.959 8.939 29.285 1.00 88.69 392 PHE A CA 1
ATOM 3122 C C . PHE A 1 392 ? -4.540 9.207 27.901 1.00 88.69 392 PHE A C 1
ATOM 3124 O O . PHE A 1 392 ? -5.530 8.588 27.506 1.00 88.69 392 PHE A O 1
ATOM 3131 N N . LEU A 1 393 ? -3.886 10.091 27.154 1.00 89.31 393 LEU A N 1
ATOM 3132 C CA . LEU A 1 393 ? -4.230 10.423 25.776 1.00 89.31 393 LEU A CA 1
ATOM 3133 C C . LEU A 1 393 ? -3.021 10.245 24.877 1.00 89.31 393 LEU A C 1
ATOM 3135 O O . LEU A 1 393 ? -1.908 10.627 25.241 1.00 89.31 393 LEU A O 1
ATOM 3139 N N . VAL A 1 394 ? -3.262 9.727 23.679 1.00 89.06 394 VAL A N 1
ATOM 3140 C CA . VAL A 1 394 ? -2.248 9.662 22.628 1.00 89.06 394 VAL A CA 1
ATOM 3141 C C . VAL A 1 394 ? -2.772 10.262 21.342 1.00 89.06 394 VAL A C 1
ATOM 3143 O O . VAL A 1 394 ? -3.958 10.144 21.027 1.00 89.06 394 VAL A O 1
ATOM 3146 N N . GLY A 1 395 ? -1.894 10.912 20.591 1.00 86.50 395 GLY A N 1
ATOM 3147 C CA . GLY A 1 395 ? -2.306 11.658 19.415 1.00 86.50 395 GLY A CA 1
ATOM 3148 C C . GLY A 1 395 ? -1.217 11.854 18.378 1.00 86.50 395 GLY A C 1
ATOM 3149 O O . GLY A 1 395 ? -0.168 11.199 18.358 1.00 86.50 395 GLY A O 1
ATOM 3150 N N . ASP A 1 396 ? -1.514 12.781 17.484 1.00 80.19 396 ASP A N 1
ATOM 3151 C CA . ASP A 1 396 ? -0.624 13.199 16.417 1.00 80.19 396 ASP A CA 1
ATOM 3152 C C . ASP A 1 396 ? 0.623 13.902 16.971 1.00 80.19 396 ASP A C 1
ATOM 3154 O O . ASP A 1 396 ? 0.687 14.277 18.139 1.00 80.19 396 ASP A O 1
ATOM 3158 N N . LYS A 1 397 ? 1.655 14.066 16.134 1.00 75.31 397 LYS A N 1
ATOM 3159 C CA . LYS A 1 397 ? 2.913 14.761 16.491 1.00 75.31 397 LYS A CA 1
ATOM 3160 C C . LYS A 1 397 ? 3.654 14.187 17.716 1.00 75.31 397 LYS A C 1
ATOM 3162 O O . LYS A 1 397 ? 4.480 14.874 18.315 1.00 75.31 397 LYS A O 1
ATOM 3167 N N . GLY A 1 398 ? 3.404 12.930 18.073 1.00 76.25 398 GLY A N 1
ATOM 3168 C CA . GLY A 1 398 ? 4.068 12.263 19.196 1.00 76.25 398 GLY A CA 1
ATOM 3169 C C . GLY A 1 398 ? 3.438 12.540 20.540 1.00 76.25 398 GLY A C 1
ATOM 3170 O O . GLY A 1 398 ? 4.069 12.237 21.553 1.00 76.25 398 GLY A O 1
ATOM 3171 N N . SER A 1 399 ? 2.226 13.100 20.544 1.00 81.38 399 SER A N 1
ATOM 3172 C CA . SER A 1 399 ? 1.543 13.487 21.763 1.00 81.38 399 SER A CA 1
ATOM 3173 C C . SER A 1 399 ? 1.241 12.285 22.650 1.00 81.38 399 SER A C 1
ATOM 3175 O O . SER A 1 399 ? 0.536 11.368 22.230 1.00 81.38 399 SER A O 1
ATOM 3177 N N . ILE A 1 400 ? 1.763 12.317 23.876 1.00 87.81 400 ILE A N 1
ATOM 3178 C CA . ILE A 1 400 ? 1.391 11.425 24.976 1.00 87.81 400 ILE A CA 1
ATOM 3179 C C . ILE A 1 400 ? 1.116 12.322 26.177 1.00 87.81 400 ILE A C 1
ATOM 3181 O O . ILE A 1 400 ? 2.035 12.944 26.704 1.00 87.81 400 ILE A O 1
ATOM 3185 N N . LEU A 1 401 ? -0.140 12.413 26.601 1.00 87.38 401 LEU A N 1
ATOM 3186 C CA . LEU A 1 401 ? -0.531 13.226 27.746 1.00 87.38 401 LEU A CA 1
ATOM 3187 C C . LEU A 1 401 ? -1.058 12.354 28.873 1.00 87.38 401 LEU A C 1
ATOM 3189 O O . LEU A 1 401 ? -1.823 11.418 28.638 1.00 87.38 401 LEU A O 1
ATOM 3193 N N . PHE A 1 402 ? -0.702 12.718 30.098 1.00 88.75 402 PHE A N 1
ATOM 3194 C CA . PHE A 1 402 ? -1.161 12.050 31.303 1.00 88.75 402 PHE A CA 1
ATOM 3195 C C . PHE A 1 402 ? -1.755 13.049 32.293 1.00 88.75 402 PHE A C 1
ATOM 3197 O O . PHE A 1 402 ? -1.126 14.044 32.639 1.00 88.75 402 PHE A O 1
ATOM 3204 N N . SER A 1 403 ? -2.957 12.772 32.781 1.00 88.19 403 SER A N 1
ATOM 3205 C CA . SER A 1 403 ? -3.601 13.522 33.854 1.00 88.19 403 SER A CA 1
ATOM 3206 C C . SER A 1 403 ? -3.817 12.623 35.064 1.00 88.19 403 SER A C 1
ATOM 3208 O O . SER A 1 403 ? -4.209 11.464 34.921 1.00 88.19 403 SER A O 1
ATOM 3210 N N . LYS A 1 404 ? -3.586 13.172 36.261 1.00 88.19 404 LYS A N 1
ATOM 3211 C CA . LYS A 1 404 ? -3.850 12.505 37.547 1.00 88.19 404 LYS A CA 1
ATOM 3212 C C . LYS A 1 404 ? -5.153 12.965 38.207 1.00 88.19 404 LYS A C 1
ATOM 3214 O O . LYS A 1 404 ? -5.512 12.425 39.243 1.00 88.19 404 LYS A O 1
ATOM 3219 N N . ASP A 1 405 ? -5.824 13.965 37.645 1.00 87.31 405 ASP A N 1
ATOM 3220 C CA . ASP A 1 405 ? -6.906 14.714 38.288 1.00 87.31 405 ASP A CA 1
ATOM 3221 C C . ASP A 1 405 ? -8.121 14.896 37.363 1.00 87.31 405 ASP A C 1
ATOM 3223 O O . ASP A 1 405 ? -8.740 15.960 37.310 1.00 87.31 405 ASP A O 1
ATOM 3227 N N . ALA A 1 406 ? -8.488 13.838 36.640 1.00 82.12 406 ALA A N 1
ATOM 3228 C CA . ALA A 1 406 ? -9.647 13.762 35.750 1.00 82.12 406 ALA A CA 1
ATOM 3229 C C . ALA A 1 406 ? -9.604 14.751 34.570 1.00 82.12 406 ALA A C 1
ATOM 3231 O O . ALA A 1 406 ? -10.649 15.228 34.110 1.00 82.12 406 ALA A O 1
ATOM 3232 N N . GLY A 1 407 ? -8.402 15.053 34.075 1.00 81.25 407 GLY A N 1
ATOM 3233 C CA . GLY A 1 407 ? -8.170 15.939 32.937 1.00 81.25 407 GLY A CA 1
ATOM 3234 C C . GLY A 1 407 ? -8.192 17.427 33.284 1.00 81.25 407 GLY A C 1
ATOM 3235 O O . GLY A 1 407 ? -8.368 18.237 32.373 1.00 81.25 407 GLY A O 1
ATOM 3236 N N . ASN A 1 408 ? -8.055 17.797 34.564 1.00 83.06 408 ASN A N 1
ATOM 3237 C CA . ASN A 1 408 ? -7.960 19.204 34.965 1.00 83.06 408 ASN A CA 1
ATOM 3238 C C . ASN A 1 408 ? -6.532 19.746 34.771 1.00 83.06 408 ASN A C 1
ATOM 3240 O O . ASN A 1 408 ? -6.371 20.883 34.340 1.00 83.06 408 ASN A O 1
ATOM 3244 N N . THR A 1 409 ? -5.505 18.936 35.031 1.00 85.75 409 THR A N 1
ATOM 3245 C CA . THR A 1 409 ? -4.096 19.235 34.749 1.00 85.75 409 THR A CA 1
ATOM 3246 C C . THR A 1 409 ? -3.440 18.103 33.966 1.00 85.75 409 THR A C 1
ATOM 3248 O O . THR A 1 409 ? -3.859 16.943 34.033 1.00 85.75 409 THR A O 1
ATOM 3251 N N . TRP A 1 410 ? -2.404 18.452 33.197 1.00 86.00 410 TRP A N 1
ATOM 3252 C CA . TRP A 1 410 ? -1.751 17.548 32.253 1.00 86.00 410 TRP A CA 1
ATOM 3253 C C . TRP A 1 410 ? -0.237 17.561 32.397 1.00 86.00 410 TRP A C 1
ATOM 3255 O O . TRP A 1 410 ? 0.392 18.610 32.531 1.00 86.00 410 TRP A O 1
ATOM 3265 N N . ILE A 1 411 ? 0.331 16.365 32.329 1.00 86.88 411 ILE A N 1
ATOM 3266 C CA . ILE A 1 411 ? 1.754 16.082 32.236 1.00 86.88 411 ILE A CA 1
ATOM 3267 C C . ILE A 1 411 ? 2.015 15.660 30.791 1.00 86.88 411 ILE A C 1
ATOM 3269 O O . ILE A 1 411 ? 1.434 14.686 30.307 1.00 86.88 411 ILE A O 1
ATOM 3273 N N . ASP A 1 412 ? 2.867 16.412 30.101 1.00 85.38 412 ASP A N 1
ATOM 3274 C CA . ASP A 1 412 ? 3.277 16.111 28.733 1.00 85.38 412 ASP A CA 1
ATOM 3275 C C . ASP A 1 412 ? 4.445 15.108 28.739 1.00 85.38 412 ASP A C 1
ATOM 3277 O O . ASP A 1 412 ? 5.540 15.414 29.213 1.00 85.38 412 ASP A O 1
ATOM 3281 N N . LEU A 1 413 ? 4.194 13.904 28.224 1.00 84.31 413 LEU A N 1
ATOM 3282 C CA . LEU A 1 413 ? 5.138 12.787 28.099 1.00 84.31 413 LEU A CA 1
ATOM 3283 C C . LEU A 1 413 ? 5.537 12.545 26.628 1.00 84.31 413 LEU A C 1
ATOM 3285 O O . LEU A 1 413 ? 6.000 11.460 26.267 1.00 84.31 413 LEU A O 1
ATOM 3289 N N . SER A 1 414 ? 5.307 13.528 25.755 1.00 77.62 414 SER A N 1
ATOM 3290 C CA . SER A 1 414 ? 5.426 13.383 24.303 1.00 77.62 414 SER A CA 1
ATOM 3291 C C . SER A 1 414 ? 6.861 13.184 23.818 1.00 77.62 414 SER A C 1
ATOM 3293 O O . SER A 1 414 ? 7.787 13.906 24.192 1.00 77.62 414 SER A O 1
ATOM 3295 N N . HIS A 1 415 ? 7.026 12.282 22.847 1.00 66.88 415 HIS A N 1
ATOM 3296 C CA . HIS A 1 415 ? 8.281 12.067 22.119 1.00 66.88 415 HIS A CA 1
ATOM 3297 C C . HIS A 1 415 ? 8.093 12.538 20.673 1.00 66.88 415 HIS A C 1
ATOM 3299 O O . HIS A 1 415 ? 7.335 11.920 19.930 1.00 66.88 415 HIS A O 1
ATOM 3305 N N . ARG A 1 416 ? 8.767 13.622 20.255 1.00 58.62 416 ARG A N 1
ATOM 3306 C CA . ARG A 1 416 ? 8.481 14.422 19.031 1.00 58.62 416 ARG A CA 1
ATOM 3307 C C . ARG A 1 416 ? 8.706 13.746 17.659 1.00 58.62 416 ARG A C 1
ATOM 3309 O O . ARG A 1 416 ? 8.962 14.438 16.679 1.00 58.62 416 ARG A O 1
ATOM 3316 N N . ASN A 1 417 ? 8.624 12.423 17.557 1.00 58.12 417 ASN A N 1
ATOM 3317 C CA . ASN A 1 417 ? 9.095 11.696 16.375 1.00 58.12 417 ASN A CA 1
ATOM 3318 C C . ASN A 1 417 ? 8.055 10.797 15.678 1.00 58.12 417 ASN A C 1
ATOM 3320 O O . ASN A 1 417 ? 8.355 10.337 14.582 1.00 58.12 417 ASN A O 1
ATOM 3324 N N . PHE A 1 418 ? 6.875 10.523 16.257 1.00 69.56 418 PHE A N 1
ATOM 3325 C CA . PHE A 1 418 ? 5.934 9.527 15.701 1.00 69.56 418 PHE A CA 1
ATOM 3326 C C . PHE A 1 418 ? 4.464 9.896 15.914 1.00 69.56 418 PHE A C 1
ATOM 3328 O O . PHE A 1 418 ? 4.147 10.526 16.907 1.00 69.56 418 PHE A O 1
ATOM 3335 N N . LYS A 1 419 ? 3.537 9.468 15.050 1.00 80.88 419 LYS A N 1
ATOM 3336 C CA . LYS A 1 419 ? 2.089 9.559 15.323 1.00 80.88 419 LYS A CA 1
ATOM 3337 C C . LYS A 1 419 ? 1.651 8.345 16.142 1.00 80.88 419 LYS A C 1
ATOM 3339 O O . LYS A 1 419 ? 1.780 7.223 15.658 1.00 80.88 419 LYS A O 1
ATOM 3344 N N . TYR A 1 420 ? 1.122 8.547 17.349 1.00 85.00 420 TYR A N 1
ATOM 3345 C CA . TYR A 1 420 ? 0.601 7.450 18.170 1.00 85.00 420 TYR A CA 1
ATOM 3346 C C . TYR A 1 420 ? -0.883 7.229 17.888 1.00 85.00 420 TYR A C 1
ATOM 3348 O O . TYR A 1 420 ? -1.688 8.155 17.973 1.00 85.00 420 TYR A O 1
ATOM 3356 N N . THR A 1 421 ? -1.240 6.002 17.515 1.00 85.56 421 THR A N 1
ATOM 3357 C CA . THR A 1 421 ? -2.584 5.642 17.040 1.00 85.56 421 THR A CA 1
ATOM 3358 C C . THR A 1 421 ? -3.417 4.918 18.088 1.00 85.56 421 THR A C 1
ATOM 3360 O O . THR A 1 421 ? -4.643 4.991 18.024 1.00 85.56 421 THR A O 1
ATOM 3363 N N . LYS A 1 422 ? -2.777 4.202 19.020 1.00 87.19 422 LYS A N 1
ATOM 3364 C CA . LYS A 1 422 ? -3.436 3.381 20.044 1.00 87.19 422 LYS A CA 1
ATOM 3365 C C . LYS A 1 422 ? -2.687 3.432 21.365 1.00 87.19 422 LYS A C 1
ATOM 3367 O O . LYS A 1 422 ? -1.455 3.514 21.379 1.00 87.19 422 LYS A O 1
ATOM 3372 N N . ILE A 1 423 ? -3.440 3.310 22.453 1.00 88.06 423 ILE A N 1
ATOM 3373 C CA . ILE A 1 423 ? -2.916 3.154 23.809 1.00 88.06 423 ILE A CA 1
ATOM 3374 C C . ILE A 1 423 ? -3.686 2.063 24.552 1.00 88.06 423 ILE A C 1
ATOM 3376 O O . ILE A 1 423 ? -4.899 1.930 24.405 1.00 88.06 423 ILE A O 1
ATOM 3380 N N . TRP A 1 424 ? -2.972 1.288 25.363 1.00 85.88 424 TRP A N 1
ATOM 3381 C CA . TRP A 1 424 ? -3.524 0.269 26.248 1.00 85.88 424 TRP A CA 1
ATOM 3382 C C . TRP A 1 424 ? -2.941 0.422 27.650 1.00 85.88 424 TRP A C 1
ATOM 3384 O O . TRP A 1 424 ? -1.757 0.723 27.805 1.00 85.88 424 TRP A O 1
ATOM 3394 N N . SER A 1 425 ? -3.764 0.167 28.664 1.00 80.44 425 SER A N 1
ATOM 3395 C CA . SER A 1 425 ? -3.315 -0.091 30.031 1.00 80.44 425 SER A CA 1
ATOM 3396 C C . SER A 1 425 ? -3.373 -1.587 30.310 1.00 80.44 425 SER A C 1
ATOM 3398 O O . SER A 1 425 ? -4.340 -2.268 29.956 1.00 80.44 425 SER A O 1
ATOM 3400 N N . ILE A 1 426 ? -2.326 -2.106 30.942 1.00 74.50 426 ILE A N 1
ATOM 3401 C CA . ILE A 1 426 ? -2.230 -3.506 31.341 1.00 74.50 426 ILE A CA 1
ATOM 3402 C C . ILE A 1 426 ? -1.912 -3.539 32.830 1.00 74.50 426 ILE A C 1
ATOM 3404 O O . ILE A 1 426 ? -0.867 -3.035 33.241 1.00 74.50 426 ILE A O 1
ATOM 3408 N N . PRO A 1 427 ? -2.798 -4.090 33.667 1.00 66.75 427 PRO A N 1
ATOM 3409 C CA . PRO A 1 427 ? -2.475 -4.268 35.067 1.00 66.75 427 PRO A CA 1
ATOM 3410 C C . PRO A 1 427 ? -1.411 -5.357 35.223 1.00 66.75 427 PRO A C 1
ATOM 3412 O O . PRO A 1 427 ? -1.481 -6.397 34.571 1.00 66.75 427 PRO A O 1
ATOM 3415 N N . ASN A 1 428 ? -0.447 -5.116 36.105 1.00 62.16 428 ASN A N 1
ATOM 3416 C CA . ASN A 1 428 ? 0.630 -6.027 36.460 1.00 62.16 428 ASN A CA 1
ATOM 3417 C C . ASN A 1 428 ? 0.814 -6.031 37.985 1.00 62.16 428 ASN A C 1
ATOM 3419 O O . ASN A 1 428 ? 1.427 -5.118 38.540 1.00 62.16 428 ASN A O 1
ATOM 3423 N N . ASP A 1 429 ? 0.255 -7.042 38.655 1.00 63.72 429 ASP A N 1
ATOM 3424 C CA . ASP A 1 429 ? 0.177 -7.145 40.117 1.00 63.72 429 ASP A CA 1
ATOM 3425 C C . ASP A 1 429 ? -0.358 -5.847 40.770 1.00 63.72 429 ASP A C 1
ATOM 3427 O O . ASP A 1 429 ? -1.552 -5.557 40.682 1.00 63.72 429 ASP A O 1
ATOM 3431 N N . ASP A 1 430 ? 0.525 -5.046 41.383 1.00 57.06 430 ASP A N 1
ATOM 3432 C CA . ASP A 1 430 ? 0.213 -3.782 42.072 1.00 57.06 430 ASP A CA 1
ATOM 3433 C C . ASP A 1 430 ? 0.479 -2.521 41.213 1.00 57.06 430 ASP A C 1
ATOM 3435 O O . ASP A 1 430 ? 0.389 -1.392 41.705 1.00 57.06 430 ASP A O 1
ATOM 3439 N N . LYS A 1 431 ? 0.858 -2.674 39.938 1.00 65.81 431 LYS A N 1
ATOM 3440 C CA . LYS A 1 431 ? 1.194 -1.570 39.020 1.00 65.81 431 LYS A CA 1
ATOM 3441 C C . LYS A 1 431 ? 0.368 -1.628 37.738 1.00 65.81 431 LYS A C 1
ATOM 3443 O O . LYS A 1 431 ? -0.179 -2.663 37.379 1.00 65.81 431 LYS A O 1
ATOM 3448 N N . VAL A 1 432 ? 0.293 -0.503 37.028 1.00 71.38 432 VAL A N 1
ATOM 3449 C CA . VAL A 1 432 ? -0.294 -0.435 35.684 1.00 71.38 432 VAL A CA 1
ATOM 3450 C C . VAL A 1 432 ? 0.808 -0.101 34.692 1.00 71.38 432 VAL A C 1
ATOM 3452 O O . VAL A 1 432 ? 1.490 0.914 34.831 1.00 71.38 432 VAL A O 1
ATOM 3455 N N . GLU A 1 433 ? 0.976 -0.964 33.700 1.00 78.06 433 GLU A N 1
ATOM 3456 C CA . GLU A 1 433 ? 1.857 -0.743 32.562 1.00 78.06 433 GLU A CA 1
ATOM 3457 C C . GLU A 1 433 ? 1.079 -0.086 31.422 1.00 78.06 433 GLU A C 1
ATOM 3459 O O . GLU A 1 433 ? -0.101 -0.377 31.202 1.00 78.06 433 GLU A O 1
ATOM 3464 N N . ILE A 1 434 ? 1.739 0.804 30.687 1.00 84.50 434 ILE A N 1
ATOM 3465 C CA . ILE A 1 434 ? 1.159 1.485 29.530 1.00 84.50 434 ILE A CA 1
ATOM 3466 C C . ILE A 1 434 ? 1.850 0.995 28.270 1.00 84.50 434 ILE A C 1
ATOM 3468 O O . ILE A 1 434 ? 3.077 0.972 28.207 1.00 84.50 434 ILE A O 1
ATOM 3472 N N . ILE A 1 435 ? 1.069 0.656 27.249 1.00 85.88 435 ILE A N 1
ATOM 3473 C CA . ILE A 1 435 ? 1.571 0.317 25.918 1.00 85.88 435 ILE A CA 1
ATOM 3474 C C . ILE A 1 435 ? 1.002 1.309 24.914 1.00 85.88 435 ILE A C 1
ATOM 3476 O O . ILE A 1 435 ? -0.208 1.514 24.866 1.00 85.88 435 ILE A O 1
ATOM 3480 N N . VAL A 1 436 ? 1.859 1.885 24.077 1.00 86.81 436 VAL A N 1
ATOM 3481 C CA . VAL A 1 436 ? 1.451 2.736 22.953 1.00 86.81 436 VAL A CA 1
ATOM 3482 C C . VAL A 1 436 ? 1.941 2.152 21.639 1.00 86.81 436 VAL A C 1
ATOM 3484 O O . VAL A 1 436 ? 3.031 1.577 21.562 1.00 86.81 436 VAL A O 1
ATOM 3487 N N . GLN A 1 437 ? 1.137 2.313 20.593 1.00 86.69 437 GLN A N 1
ATOM 3488 C CA . GLN A 1 437 ? 1.495 1.943 19.229 1.00 86.69 437 GLN A CA 1
ATOM 3489 C C . GLN A 1 437 ? 1.514 3.174 18.336 1.00 86.69 437 GLN A C 1
ATOM 3491 O O . GLN A 1 437 ? 0.618 4.017 18.406 1.00 86.69 437 GLN A O 1
ATOM 3496 N N . ASN A 1 438 ? 2.533 3.266 17.485 1.00 82.50 438 ASN A N 1
ATOM 3497 C CA . ASN A 1 438 ? 2.568 4.265 16.426 1.00 82.50 438 ASN A CA 1
ATOM 3498 C C . ASN A 1 438 ? 1.942 3.759 15.116 1.00 82.50 438 ASN A C 1
ATOM 3500 O O . ASN A 1 438 ? 1.663 2.574 14.946 1.00 82.50 438 ASN A O 1
ATOM 3504 N N . ASP A 1 439 ? 1.743 4.665 14.168 1.00 76.88 439 ASP A N 1
ATOM 3505 C CA . ASP A 1 439 ? 1.236 4.382 12.820 1.00 76.88 439 ASP A CA 1
ATOM 3506 C C . ASP A 1 439 ? 2.072 3.349 12.037 1.00 76.88 439 ASP A C 1
ATOM 3508 O O . ASP A 1 439 ? 1.526 2.599 11.226 1.00 76.88 439 ASP A O 1
ATOM 3512 N N . ALA A 1 440 ? 3.370 3.249 12.337 1.00 71.31 440 ALA A N 1
ATOM 3513 C CA . ALA A 1 440 ? 4.277 2.230 11.807 1.00 71.31 440 ALA A CA 1
ATOM 3514 C C . ALA A 1 440 ? 4.187 0.855 12.514 1.00 71.31 440 ALA A C 1
ATOM 3516 O O . ALA A 1 440 ? 4.953 -0.055 12.186 1.00 71.31 440 ALA A O 1
ATOM 3517 N N . GLY A 1 441 ? 3.308 0.694 13.507 1.00 74.25 441 GLY A N 1
ATOM 3518 C CA . GLY A 1 441 ? 3.085 -0.566 14.223 1.00 74.25 441 GLY A CA 1
ATOM 3519 C C . GLY A 1 441 ? 4.110 -0.884 15.312 1.00 74.25 441 GLY A C 1
ATOM 3520 O O . GLY A 1 441 ? 4.036 -1.948 15.934 1.00 74.25 441 GLY A O 1
ATOM 3521 N N . LYS A 1 442 ? 5.062 0.016 15.581 1.00 77.94 442 LYS A N 1
ATOM 3522 C CA . LYS A 1 442 ? 6.040 -0.129 16.664 1.00 77.94 442 LYS A CA 1
ATOM 3523 C C . LYS A 1 442 ? 5.351 0.056 18.012 1.00 77.94 442 LYS A C 1
ATOM 3525 O O . LYS A 1 442 ? 4.586 1.000 18.194 1.00 77.94 442 LYS A O 1
ATOM 3530 N N . LEU A 1 443 ? 5.669 -0.833 18.948 1.00 80.38 443 LEU A N 1
ATOM 3531 C CA . LEU A 1 443 ? 5.167 -0.793 20.314 1.00 80.38 443 LEU A CA 1
ATOM 3532 C C . LEU A 1 443 ? 6.221 -0.204 21.249 1.00 80.38 443 LEU A C 1
ATOM 3534 O O . LEU A 1 443 ? 7.384 -0.622 21.228 1.00 80.38 443 LEU A O 1
ATOM 3538 N N . LEU A 1 444 ? 5.792 0.733 22.084 1.00 80.94 444 LEU A N 1
ATOM 3539 C CA . LEU A 1 444 ? 6.543 1.191 23.246 1.00 80.94 444 LEU A CA 1
ATOM 3540 C C . LEU A 1 444 ? 5.760 0.809 24.492 1.00 80.94 444 LEU A C 1
ATOM 3542 O O . LEU A 1 444 ? 4.536 0.946 24.512 1.00 80.94 444 LEU A O 1
ATOM 3546 N N . TYR A 1 445 ? 6.458 0.346 25.518 1.00 81.06 445 TYR A N 1
ATOM 3547 C CA . TYR A 1 445 ? 5.856 0.035 26.803 1.00 81.06 445 TYR A CA 1
ATOM 3548 C C . TYR A 1 445 ? 6.556 0.798 27.922 1.00 81.06 445 TYR A C 1
ATOM 3550 O O . TYR A 1 445 ? 7.751 1.083 27.850 1.00 81.06 445 TYR A O 1
ATOM 3558 N N . SER A 1 446 ? 5.795 1.132 28.953 1.00 82.94 446 SER A N 1
ATOM 3559 C CA . SER A 1 446 ? 6.270 1.823 30.141 1.00 82.94 446 SER A CA 1
ATOM 3560 C C . SER A 1 446 ? 5.770 1.111 31.393 1.00 82.94 446 SER A C 1
ATOM 3562 O O . SER A 1 446 ? 4.589 0.775 31.502 1.00 82.94 446 SER A O 1
ATOM 3564 N N . LYS A 1 447 ? 6.685 0.903 32.344 1.00 78.88 447 LYS A N 1
ATOM 3565 C CA . LYS A 1 447 ? 6.434 0.255 33.647 1.00 78.88 447 LYS A CA 1
ATOM 3566 C C . LYS A 1 447 ? 6.198 1.261 34.780 1.00 78.88 447 LYS A C 1
ATOM 3568 O O . LYS A 1 447 ? 5.982 0.875 35.929 1.00 78.88 447 LYS A O 1
ATOM 3573 N N . ASP A 1 448 ? 6.289 2.546 34.464 1.00 79.31 448 ASP A N 1
ATOM 3574 C CA . ASP A 1 448 ? 6.310 3.671 35.394 1.00 79.31 448 ASP A CA 1
ATOM 3575 C C . ASP A 1 448 ? 5.392 4.807 34.921 1.00 79.31 448 ASP A C 1
ATOM 3577 O O . ASP A 1 448 ? 5.705 5.983 35.065 1.00 79.31 448 ASP A O 1
ATOM 3581 N N . LEU A 1 449 ? 4.222 4.447 34.374 1.00 79.00 449 LEU A N 1
ATOM 3582 C CA . LEU A 1 449 ? 3.173 5.393 33.964 1.00 79.00 449 LEU A CA 1
ATOM 3583 C C . LEU A 1 449 ? 3.643 6.442 32.937 1.00 79.00 449 LEU A C 1
ATOM 3585 O O . LEU A 1 449 ? 3.159 7.572 32.907 1.00 79.00 449 LEU A O 1
ATOM 3589 N N . GLY A 1 450 ? 4.557 6.042 32.059 1.00 77.19 450 GLY A N 1
ATOM 3590 C CA . GLY A 1 450 ? 5.040 6.820 30.925 1.00 77.19 450 GLY A CA 1
ATOM 3591 C C . GLY A 1 450 ? 6.269 7.685 31.209 1.00 77.19 450 GLY A C 1
ATOM 3592 O O . GLY A 1 450 ? 6.639 8.467 30.331 1.00 77.19 450 GLY A O 1
ATOM 3593 N N . GLU A 1 451 ? 6.913 7.551 32.375 1.00 78.06 451 GLU A N 1
ATOM 3594 C CA . GLU A 1 451 ? 8.178 8.243 32.670 1.00 78.06 451 GLU A CA 1
ATOM 3595 C C . GLU A 1 451 ? 9.333 7.688 31.822 1.00 78.06 451 GLU A C 1
ATOM 3597 O O . GLU A 1 451 ? 10.075 8.457 31.207 1.00 78.06 451 GLU A O 1
ATOM 3602 N N . ASN A 1 452 ? 9.445 6.362 31.710 1.00 80.69 452 ASN A N 1
ATOM 3603 C CA . ASN A 1 452 ? 10.411 5.684 30.853 1.00 80.69 452 ASN A CA 1
ATOM 3604 C C . ASN A 1 452 ? 9.717 4.743 29.867 1.00 80.69 452 ASN A C 1
ATOM 3606 O O . ASN A 1 452 ? 8.757 4.046 30.197 1.00 80.69 452 ASN A O 1
ATOM 3610 N N . TRP A 1 453 ? 10.247 4.704 28.643 1.00 81.38 453 TRP A N 1
ATOM 3611 C CA . TRP A 1 453 ? 9.713 3.902 27.547 1.00 81.38 453 TRP A CA 1
ATOM 3612 C C . TRP A 1 453 ? 10.763 2.931 27.027 1.00 81.38 453 TRP A C 1
ATOM 3614 O O . TRP A 1 453 ? 11.854 3.327 26.613 1.00 81.38 453 TRP A O 1
ATOM 3624 N N . GLU A 1 454 ? 10.400 1.659 26.989 1.00 79.00 454 GLU A N 1
ATOM 3625 C CA . GLU A 1 454 ? 11.180 0.589 26.386 1.00 79.00 454 GLU A CA 1
ATOM 3626 C C . GLU A 1 454 ? 10.510 0.181 25.063 1.00 79.00 454 GLU A C 1
ATOM 3628 O O . GLU A 1 454 ? 9.284 0.101 24.949 1.00 79.00 454 GLU A O 1
ATOM 3633 N N . ALA A 1 455 ? 11.308 -0.035 24.017 1.00 73.25 455 ALA A N 1
ATOM 3634 C CA . ALA A 1 455 ? 10.788 -0.518 22.743 1.00 73.25 455 ALA A CA 1
ATOM 3635 C C . ALA A 1 455 ? 10.661 -2.043 22.787 1.00 73.25 455 ALA A C 1
ATOM 3637 O O . ALA A 1 455 ? 11.631 -2.735 23.084 1.00 73.25 455 ALA A O 1
ATOM 3638 N N . SER A 1 456 ? 9.481 -2.561 22.449 1.00 67.31 456 SER A N 1
ATOM 3639 C CA . SER A 1 456 ? 9.296 -3.996 22.217 1.00 67.31 456 SER A CA 1
ATOM 3640 C C . SER A 1 456 ? 9.845 -4.378 20.843 1.00 67.31 456 SER A C 1
ATOM 3642 O O . SER A 1 456 ? 9.786 -3.583 19.897 1.00 67.31 456 SER A O 1
ATOM 3644 N N . ASP A 1 457 ? 10.295 -5.628 20.712 1.00 59.44 457 ASP A N 1
ATOM 3645 C CA . ASP A 1 457 ? 10.561 -6.230 19.408 1.00 59.44 457 ASP A CA 1
ATOM 3646 C C . ASP A 1 457 ? 9.326 -6.111 18.509 1.00 59.44 457 ASP A C 1
ATOM 3648 O O . ASP A 1 457 ? 8.178 -6.210 18.961 1.00 59.44 457 ASP A O 1
ATOM 3652 N N . HIS A 1 458 ? 9.568 -5.879 17.218 1.00 56.75 458 HIS A N 1
ATOM 3653 C CA . HIS A 1 458 ? 8.506 -5.818 16.226 1.00 56.75 458 HIS A CA 1
ATOM 3654 C C . HIS A 1 458 ? 7.742 -7.143 16.187 1.00 56.75 458 HIS A C 1
ATOM 3656 O O . HIS A 1 458 ? 8.325 -8.206 15.957 1.00 56.75 458 HIS A O 1
ATOM 3662 N N . LEU A 1 459 ? 6.414 -7.075 16.318 1.00 57.12 459 LEU A N 1
ATOM 3663 C CA . LEU A 1 459 ? 5.566 -8.191 15.923 1.00 57.12 459 LEU A CA 1
ATOM 3664 C C . LEU A 1 459 ? 5.817 -8.521 14.442 1.00 57.12 459 LEU A C 1
ATOM 3666 O O . LEU A 1 459 ? 5.910 -7.610 13.613 1.00 57.12 459 LEU A O 1
ATOM 3670 N N . PRO A 1 460 ? 5.890 -9.807 14.060 1.00 47.53 460 PRO A N 1
ATOM 3671 C CA . PRO A 1 460 ? 6.026 -10.192 12.662 1.00 47.53 460 PRO A CA 1
ATOM 3672 C C . PRO A 1 460 ? 4.786 -9.826 11.814 1.00 47.53 460 PRO A C 1
ATOM 3674 O O . PRO A 1 460 ? 3.894 -10.645 11.580 1.00 47.53 460 PRO A O 1
ATOM 3677 N N . GLY A 1 461 ? 4.762 -8.607 11.267 1.00 51.50 461 GLY A N 1
ATOM 3678 C CA . GLY A 1 461 ? 4.022 -8.216 10.061 1.00 51.50 461 GLY A CA 1
ATOM 3679 C C . GLY A 1 461 ? 2.644 -7.564 10.239 1.00 51.50 461 GLY A C 1
ATOM 3680 O O . GLY A 1 461 ? 1.629 -8.242 10.097 1.00 51.50 461 GLY A O 1
ATOM 3681 N N . GLY A 1 462 ? 2.620 -6.238 10.354 1.00 62.69 462 GLY A N 1
ATOM 3682 C CA . GLY A 1 462 ? 1.404 -5.416 10.287 1.00 62.69 462 GLY A CA 1
ATOM 3683 C C . GLY A 1 462 ? 1.012 -4.815 11.633 1.00 62.69 462 GLY A C 1
ATOM 3684 O O . GLY A 1 462 ? 1.588 -5.166 12.667 1.00 62.69 462 GLY A O 1
ATOM 3685 N N . ASN A 1 463 ? 0.045 -3.902 11.604 1.00 72.94 463 ASN A N 1
ATOM 3686 C CA . ASN A 1 463 ? -0.405 -3.188 12.796 1.00 72.94 463 ASN A CA 1
ATOM 3687 C C . ASN A 1 463 ? -1.309 -4.073 13.668 1.00 72.94 463 ASN A C 1
ATOM 3689 O O . ASN A 1 463 ? -1.975 -5.000 13.189 1.00 72.94 463 ASN A O 1
ATOM 3693 N N . LEU A 1 464 ? -1.316 -3.786 14.970 1.00 79.50 464 LEU A N 1
ATOM 3694 C CA . LEU A 1 464 ? -2.267 -4.399 15.889 1.00 79.50 464 LEU A CA 1
ATOM 3695 C C . LEU A 1 464 ? -3.520 -3.542 15.934 1.00 79.50 464 LEU A C 1
ATOM 3697 O O . LEU A 1 464 ? -3.459 -2.320 15.909 1.00 79.50 464 LEU A O 1
ATOM 3701 N N . GLU A 1 465 ? -4.664 -4.200 16.005 1.00 83.38 465 GLU A N 1
ATOM 3702 C CA . GLU A 1 465 ? -5.956 -3.517 16.010 1.00 83.38 465 GLU A CA 1
ATOM 3703 C C . GLU A 1 465 ? -6.563 -3.532 17.415 1.00 83.38 465 GLU A C 1
ATOM 3705 O O . GLU A 1 465 ? -7.191 -2.560 17.841 1.00 83.38 465 GLU A O 1
ATOM 3710 N N . ALA A 1 466 ? -6.311 -4.603 18.179 1.00 83.00 466 ALA A N 1
ATOM 3711 C CA . ALA A 1 466 ? -6.698 -4.692 19.579 1.00 83.00 466 ALA A CA 1
ATOM 3712 C C . ALA A 1 466 ? -5.776 -5.617 20.392 1.00 83.00 466 ALA A C 1
ATOM 3714 O O . ALA A 1 466 ? -5.242 -6.603 19.879 1.00 83.00 466 ALA A O 1
ATOM 3715 N N . MET A 1 467 ? -5.644 -5.311 21.684 1.00 82.75 467 MET A N 1
ATOM 3716 C CA . MET A 1 467 ? -4.976 -6.135 22.692 1.00 82.75 467 MET A CA 1
ATOM 3717 C C . MET A 1 467 ? -5.893 -6.343 23.899 1.00 82.75 467 MET A C 1
ATOM 3719 O O . MET A 1 467 ? -6.709 -5.476 24.215 1.00 82.75 467 MET A O 1
ATOM 3723 N N . LEU A 1 468 ? -5.741 -7.482 24.573 1.00 79.19 468 LEU A N 1
ATOM 3724 C CA . LEU A 1 468 ? -6.533 -7.877 25.732 1.00 79.19 468 LEU A CA 1
ATOM 3725 C C . LEU A 1 468 ? -5.716 -8.766 26.683 1.00 79.19 468 LEU A C 1
ATOM 3727 O O . LEU A 1 468 ? -5.221 -9.804 26.248 1.00 79.19 468 LEU A O 1
ATOM 3731 N N . PRO A 1 469 ? -5.594 -8.422 27.972 1.00 74.62 469 PRO A N 1
ATOM 3732 C CA . PRO A 1 469 ? -4.970 -9.295 28.969 1.00 74.62 469 PRO A CA 1
ATOM 3733 C C . PRO A 1 469 ? -5.801 -10.564 29.227 1.00 74.62 469 PRO A C 1
ATOM 3735 O O . PRO A 1 469 ? -7.027 -10.493 29.331 1.00 74.62 469 PRO A O 1
ATOM 3738 N N . ILE A 1 470 ? -5.149 -11.728 29.326 1.00 71.56 470 ILE A N 1
ATOM 3739 C CA . ILE A 1 470 ? -5.821 -13.041 29.428 1.00 71.56 470 ILE A CA 1
ATOM 3740 C C . ILE A 1 470 ? -5.404 -13.896 30.639 1.00 71.56 470 ILE A C 1
ATOM 3742 O O . ILE A 1 470 ? -6.168 -14.781 31.012 1.00 71.56 470 ILE A O 1
ATOM 3746 N N . ASN A 1 471 ? -4.271 -13.635 31.306 1.00 63.88 471 ASN A N 1
ATOM 3747 C CA . ASN A 1 471 ? -3.808 -14.461 32.436 1.00 63.88 471 ASN A CA 1
ATOM 3748 C C . ASN A 1 471 ? -4.509 -14.114 33.778 1.00 63.88 471 ASN A C 1
ATOM 3750 O O . ASN A 1 471 ? -4.527 -12.948 34.177 1.00 63.88 471 ASN A O 1
ATOM 3754 N N . PRO A 1 472 ? -5.024 -15.109 34.532 1.00 48.31 472 PRO A N 1
ATOM 3755 C CA . PRO A 1 472 ? -5.675 -14.907 35.828 1.00 48.31 472 PRO A CA 1
ATOM 3756 C C . PRO A 1 472 ? -4.738 -14.509 36.981 1.00 48.31 472 PRO A C 1
ATOM 3758 O O . PRO A 1 472 ? -5.240 -14.037 38.000 1.00 48.31 472 PRO A O 1
ATOM 3761 N N . LYS A 1 473 ? -3.403 -14.634 36.861 1.00 46.81 473 LYS A N 1
ATOM 3762 C CA . LYS A 1 473 ? -2.452 -14.068 37.848 1.00 46.81 473 LYS A CA 1
ATOM 3763 C C . LYS A 1 473 ? -2.639 -12.568 38.042 1.00 46.81 473 LYS A C 1
ATOM 3765 O O . LYS A 1 473 ? -2.392 -12.074 39.134 1.00 46.81 473 LYS A O 1
ATOM 3770 N N . PHE A 1 474 ? -3.133 -11.879 37.016 1.00 51.34 474 PHE A N 1
ATOM 3771 C CA . PHE A 1 474 ? -3.465 -10.471 37.122 1.00 51.34 474 PHE A CA 1
ATOM 3772 C C . PHE A 1 474 ? -4.690 -10.220 38.014 1.00 51.34 474 PHE A C 1
ATOM 3774 O O . PHE A 1 474 ? -4.937 -9.079 38.324 1.00 51.34 474 PHE A O 1
ATOM 3781 N N . GLY A 1 475 ? -5.447 -11.212 38.501 1.00 35.12 475 GLY A N 1
ATOM 3782 C CA . GLY A 1 475 ? -6.398 -11.037 39.617 1.00 35.12 475 GLY A CA 1
ATOM 3783 C C . GLY A 1 475 ? -7.611 -10.119 39.378 1.00 35.12 475 GLY A C 1
ATOM 3784 O O . GLY A 1 475 ? -8.482 -10.032 40.242 1.00 35.12 475 GLY A O 1
ATOM 3785 N N . PHE A 1 476 ? -7.731 -9.471 38.219 1.00 37.59 476 PHE A N 1
ATOM 3786 C CA . PHE A 1 476 ? -8.826 -8.553 37.921 1.00 37.59 476 PHE A CA 1
ATOM 3787 C C . PHE A 1 476 ? -9.965 -9.284 37.216 1.00 37.59 476 PHE A C 1
ATOM 3789 O O . PHE A 1 476 ? -9.902 -9.599 36.027 1.00 37.59 476 PHE A O 1
ATOM 3796 N N . LYS A 1 477 ? -11.076 -9.469 37.930 1.00 36.03 477 LYS A N 1
ATOM 3797 C CA . LYS A 1 477 ? -12.368 -9.871 37.357 1.00 36.03 477 LYS A CA 1
ATOM 3798 C C . LYS A 1 477 ? -13.036 -8.699 36.610 1.00 36.03 477 LYS A C 1
ATOM 3800 O O . LYS A 1 477 ? -14.219 -8.450 36.797 1.00 36.03 477 LYS A O 1
ATOM 3805 N N . ALA A 1 478 ? -12.257 -7.955 35.822 1.00 36.53 478 ALA A N 1
ATOM 3806 C CA . ALA A 1 478 ? -12.671 -6.825 34.989 1.00 36.53 478 ALA A CA 1
ATOM 3807 C C . ALA A 1 478 ? -11.501 -6.376 34.091 1.00 36.53 478 ALA A C 1
ATOM 3809 O O . ALA A 1 478 ? -11.010 -5.259 34.188 1.00 36.53 478 ALA A O 1
ATOM 3810 N N . LEU A 1 479 ? -11.007 -7.256 33.220 1.00 38.25 479 LEU A N 1
ATOM 3811 C CA . LEU A 1 479 ? -10.130 -6.849 32.117 1.00 38.25 479 LEU A CA 1
ATOM 3812 C C . LEU A 1 479 ? -10.910 -6.950 30.818 1.00 38.25 479 LEU A C 1
ATOM 3814 O O . LEU A 1 479 ? -10.689 -7.819 29.983 1.00 38.25 479 LEU A O 1
ATOM 3818 N N . ASN A 1 480 ? -11.870 -6.049 30.670 1.00 41.38 480 ASN A N 1
ATOM 3819 C CA . ASN A 1 480 ? -12.173 -5.514 29.359 1.00 41.38 480 ASN A CA 1
ATOM 3820 C C . ASN A 1 480 ? -11.456 -4.149 29.353 1.00 41.38 480 ASN A C 1
ATOM 3822 O O . ASN A 1 480 ? -11.702 -3.364 30.265 1.00 41.38 480 ASN A O 1
ATOM 3826 N N . PRO A 1 481 ? -10.545 -3.858 28.405 1.00 41.72 481 PRO A N 1
ATOM 3827 C CA . PRO A 1 481 ? -9.841 -2.570 28.325 1.00 41.72 481 PRO A CA 1
ATOM 3828 C C . PRO A 1 481 ? -10.802 -1.372 28.204 1.00 41.72 481 PRO A C 1
ATOM 3830 O O . PRO A 1 481 ? -10.375 -0.226 28.287 1.00 41.72 481 PRO A O 1
ATOM 3833 N N . ASP A 1 482 ? -12.098 -1.652 28.027 1.00 44.12 482 ASP A N 1
ATOM 3834 C CA . ASP A 1 482 ? -13.192 -0.697 27.979 1.00 44.12 482 ASP A CA 1
ATOM 3835 C C . ASP A 1 482 ? -14.254 -0.903 29.106 1.00 44.12 482 ASP A C 1
ATOM 3837 O O . ASP A 1 482 ? -15.348 -0.358 28.963 1.00 44.12 482 ASP A O 1
ATOM 3841 N N . ALA A 1 483 ? -14.007 -1.694 30.170 1.00 35.47 483 ALA A N 1
ATOM 3842 C CA . ALA A 1 483 ? -14.962 -1.907 31.277 1.00 35.47 483 ALA A CA 1
ATOM 3843 C C . ALA A 1 483 ? -14.681 -1.086 32.538 1.00 35.47 483 ALA A C 1
ATOM 3845 O O . ALA A 1 483 ? -13.545 -0.757 32.876 1.00 35.47 483 ALA A O 1
ATOM 3846 N N . ASP A 1 484 ? -15.797 -0.821 33.211 1.00 42.19 484 ASP A N 1
ATOM 3847 C CA . ASP A 1 484 ? -15.973 -0.015 34.401 1.00 42.19 484 ASP A CA 1
ATOM 3848 C C . ASP A 1 484 ? -14.967 -0.367 35.505 1.00 42.19 484 ASP A C 1
ATOM 3850 O O . ASP A 1 484 ? -14.956 -1.492 35.991 1.00 42.19 484 ASP A O 1
ATOM 3854 N N . GLU A 1 485 ? -14.168 0.625 35.903 1.00 35.38 485 GLU A N 1
ATOM 3855 C CA . GLU A 1 485 ? -13.295 0.629 37.082 1.00 35.38 485 GLU A CA 1
ATOM 3856 C C . GLU A 1 485 ? -12.319 -0.571 37.211 1.00 35.38 485 GLU A C 1
ATOM 3858 O O . GLU A 1 485 ? -12.698 -1.695 37.537 1.00 35.38 485 GLU A O 1
ATOM 3863 N N . ILE A 1 486 ? -11.003 -0.322 37.109 1.00 39.25 486 ILE A N 1
ATOM 3864 C CA .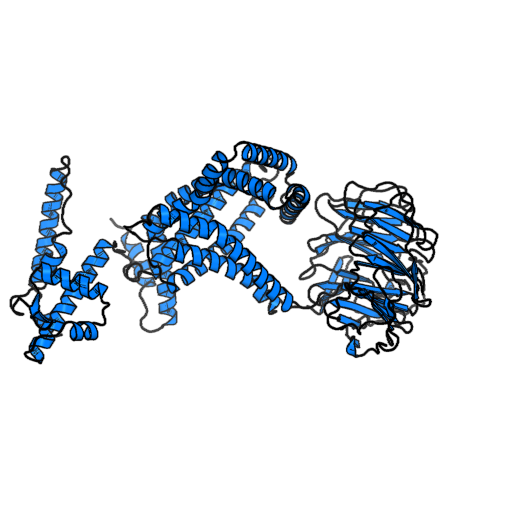 ILE A 1 486 ? -10.004 -1.258 37.660 1.00 39.25 486 ILE A CA 1
ATOM 3865 C C . ILE A 1 486 ? -10.139 -1.209 39.189 1.00 39.25 486 ILE A C 1
ATOM 3867 O O . ILE A 1 486 ? -9.436 -0.460 39.870 1.00 39.25 486 ILE A O 1
ATOM 3871 N N . LYS A 1 487 ? -11.072 -1.978 39.753 1.00 34.56 487 LYS A N 1
ATOM 3872 C CA . LYS A 1 487 ? -11.087 -2.243 41.190 1.00 34.56 487 LYS A CA 1
ATOM 3873 C C . LYS A 1 487 ? -9.986 -3.247 41.490 1.00 34.56 487 LYS A C 1
ATOM 3875 O O . LYS A 1 487 ? -10.072 -4.412 41.108 1.00 34.56 487 LYS A O 1
ATOM 3880 N N . VAL A 1 488 ? -8.954 -2.787 42.190 1.00 34.09 488 VAL A N 1
ATOM 3881 C CA . VAL A 1 488 ? -7.946 -3.642 42.825 1.00 34.09 488 VAL A CA 1
ATOM 3882 C C . VAL A 1 488 ? -8.607 -4.383 43.986 1.00 34.09 488 VAL A C 1
ATOM 3884 O O . VAL A 1 488 ? -8.505 -3.985 45.141 1.00 34.09 488 VAL A O 1
ATOM 3887 N N . GLU A 1 489 ? -9.328 -5.459 43.684 1.00 33.03 489 GLU A N 1
ATOM 3888 C CA . GLU A 1 489 ? -9.748 -6.431 44.689 1.00 33.03 489 GLU A CA 1
ATOM 3889 C C . GLU A 1 489 ? -8.840 -7.659 44.592 1.00 33.03 489 GLU A C 1
ATOM 3891 O O . GLU A 1 489 ? -8.953 -8.471 43.676 1.00 33.03 489 GLU A O 1
ATOM 3896 N N . GLN A 1 490 ? -7.921 -7.802 45.555 1.00 31.22 490 GLN A N 1
ATOM 3897 C CA . GLN A 1 490 ? -7.093 -9.000 45.705 1.00 31.22 490 GLN A CA 1
ATOM 3898 C C . GLN A 1 490 ? -7.978 -10.213 46.010 1.00 31.22 490 GLN A C 1
ATOM 3900 O O . GLN A 1 490 ? -8.258 -10.525 47.171 1.00 31.22 490 GLN A O 1
ATOM 3905 N N . ASN A 1 491 ? -8.395 -10.947 44.983 1.00 34.50 491 ASN A N 1
ATOM 3906 C CA . ASN A 1 491 ? -9.083 -12.210 45.193 1.00 34.50 491 ASN A CA 1
ATOM 3907 C C . ASN A 1 491 ? -8.049 -13.329 45.396 1.00 34.50 491 ASN A C 1
ATOM 3909 O O . ASN A 1 491 ? -7.680 -14.043 44.466 1.00 34.50 491 ASN A O 1
ATOM 3913 N N . LYS A 1 492 ? -7.569 -13.489 46.638 1.00 34.66 492 LYS A N 1
ATOM 3914 C CA . LYS A 1 492 ? -6.547 -14.487 47.038 1.00 34.66 492 LYS A CA 1
ATOM 3915 C C . LYS A 1 492 ? -6.924 -15.958 46.772 1.00 34.66 492 LYS A C 1
ATOM 3917 O O . LYS A 1 492 ? -6.091 -16.833 46.978 1.00 34.66 492 LYS A O 1
ATOM 3922 N N . ASN A 1 493 ? -8.144 -16.235 46.306 1.00 31.69 493 ASN A N 1
ATOM 3923 C CA . ASN A 1 493 ? -8.671 -17.587 46.105 1.00 31.69 493 ASN A CA 1
ATOM 3924 C C . ASN A 1 493 ? -8.859 -17.991 44.631 1.00 31.69 493 ASN A C 1
ATOM 3926 O O . ASN A 1 493 ? -9.457 -19.035 44.367 1.00 31.69 493 ASN A O 1
ATOM 3930 N N . MET A 1 494 ? -8.371 -17.212 43.660 1.00 38.50 494 MET A N 1
ATOM 3931 C CA . MET A 1 494 ? -8.440 -17.615 42.252 1.00 38.50 494 MET A CA 1
ATOM 3932 C C . MET A 1 494 ? -7.324 -18.629 41.955 1.00 38.50 494 MET A C 1
ATOM 3934 O O . MET A 1 494 ? -6.142 -18.291 41.921 1.00 38.50 494 MET A O 1
ATOM 3938 N N . ALA A 1 495 ? -7.693 -19.905 41.815 1.00 36.31 495 ALA A N 1
ATOM 3939 C CA . ALA A 1 495 ? -6.757 -20.955 41.433 1.00 36.31 495 ALA A CA 1
ATOM 3940 C C . ALA A 1 495 ? -6.150 -20.616 40.062 1.00 36.31 495 ALA A C 1
ATOM 3942 O O . ALA A 1 495 ? -6.879 -20.435 39.092 1.00 36.31 495 ALA A O 1
ATOM 3943 N N . ILE A 1 496 ? -4.819 -20.522 39.998 1.00 41.94 496 ILE A N 1
ATOM 3944 C CA . ILE A 1 496 ? -4.070 -20.332 38.752 1.00 41.94 496 ILE A CA 1
ATOM 3945 C C . ILE A 1 496 ? -4.405 -21.511 37.834 1.00 41.94 496 ILE A C 1
ATOM 3947 O O . ILE A 1 496 ? -4.000 -22.643 38.127 1.00 41.94 496 ILE A O 1
ATOM 3951 N N . ASP A 1 497 ? -5.140 -21.266 36.747 1.00 43.75 497 ASP A N 1
ATOM 3952 C CA . ASP A 1 497 ? -5.319 -22.288 35.723 1.00 43.75 497 ASP A CA 1
ATOM 3953 C C . ASP A 1 497 ? -3.947 -22.561 35.096 1.00 43.75 497 ASP A C 1
ATOM 3955 O O . ASP A 1 497 ? -3.302 -21.686 34.521 1.00 43.75 497 ASP A O 1
ATOM 3959 N N . LYS A 1 498 ? -3.458 -23.792 35.252 1.00 43.34 498 LYS A N 1
ATOM 3960 C CA . LYS A 1 498 ? -2.151 -24.211 34.730 1.00 43.34 498 LYS A CA 1
ATOM 3961 C C . LYS A 1 498 ? -2.122 -24.264 33.195 1.00 43.34 498 LYS A C 1
ATOM 3963 O O . LYS A 1 498 ? -1.054 -24.510 32.639 1.00 43.34 498 LYS A O 1
ATOM 3968 N N . ASN A 1 499 ? -3.256 -24.049 32.522 1.00 45.47 499 ASN A N 1
ATOM 3969 C CA . ASN A 1 499 ? -3.389 -24.143 31.069 1.00 45.47 499 ASN A CA 1
ATOM 3970 C C . ASN A 1 499 ? -3.300 -22.808 30.303 1.00 45.47 499 ASN A C 1
ATOM 3972 O O . ASN A 1 499 ? -3.261 -22.848 29.069 1.00 45.47 499 ASN A O 1
ATOM 3976 N N . THR A 1 500 ? -3.232 -21.641 30.957 1.00 51.16 500 THR A N 1
ATOM 3977 C CA . THR A 1 500 ? -3.060 -20.360 30.242 1.00 51.16 500 THR A CA 1
ATOM 3978 C C . THR A 1 500 ? -1.666 -20.261 29.622 1.00 51.16 500 THR A C 1
ATOM 3980 O O . THR A 1 500 ? -0.659 -20.280 30.329 1.00 51.16 500 THR A O 1
ATOM 3983 N N . LYS A 1 501 ? -1.601 -20.160 28.287 1.00 50.78 501 LYS A N 1
ATOM 3984 C CA . LYS A 1 501 ? -0.344 -20.124 27.516 1.00 50.78 501 LYS A CA 1
ATOM 3985 C C . LYS A 1 501 ? 0.327 -18.746 27.432 1.00 50.78 501 LYS A C 1
ATOM 3987 O O . LYS A 1 501 ? 1.438 -18.678 26.916 1.00 50.78 501 LYS A O 1
ATOM 3992 N N . GLY A 1 502 ? -0.296 -17.677 27.927 1.00 59.91 502 GLY A N 1
ATOM 3993 C CA . GLY A 1 502 ? 0.345 -16.364 27.992 1.00 59.91 502 GLY A CA 1
ATOM 3994 C C . GLY A 1 502 ? -0.497 -15.289 28.664 1.00 59.91 502 GLY A C 1
ATOM 3995 O O . GLY A 1 502 ? -1.575 -15.569 29.182 1.00 59.91 502 GLY A O 1
ATOM 3996 N N . ASP A 1 503 ? 0.038 -14.072 28.665 1.00 71.00 503 ASP A N 1
ATOM 3997 C CA . ASP A 1 503 ? -0.412 -12.946 29.484 1.00 71.00 503 ASP A CA 1
ATOM 3998 C C . ASP A 1 503 ? -1.355 -12.007 28.734 1.00 71.00 503 ASP A C 1
ATOM 4000 O O . ASP A 1 503 ? -2.319 -11.502 29.311 1.00 71.00 503 ASP A O 1
ATOM 4004 N N . ILE A 1 504 ? -1.106 -11.801 27.439 1.00 77.56 504 ILE A N 1
ATOM 4005 C CA . ILE A 1 504 ? -1.818 -10.838 26.594 1.00 77.56 504 ILE A CA 1
ATOM 4006 C C . ILE A 1 504 ? -2.188 -11.507 25.275 1.00 77.56 504 ILE A C 1
ATOM 4008 O O . ILE A 1 504 ? -1.339 -12.100 24.623 1.00 77.56 504 ILE A O 1
ATOM 4012 N N . LEU A 1 505 ? -3.431 -11.365 24.832 1.00 81.69 505 LEU A N 1
ATOM 4013 C CA . LEU A 1 505 ? -3.858 -11.693 23.478 1.00 81.69 505 LEU A CA 1
ATOM 4014 C C . LEU A 1 505 ? -3.877 -10.422 22.627 1.00 81.69 505 LEU A C 1
ATOM 4016 O O . LEU A 1 505 ? -4.486 -9.425 23.007 1.00 81.69 505 LEU A O 1
ATOM 4020 N N . ALA A 1 506 ? -3.276 -10.471 21.446 1.00 81.81 506 ALA A N 1
ATOM 4021 C CA . ALA A 1 506 ? -3.362 -9.414 20.453 1.00 81.81 506 ALA A CA 1
ATOM 4022 C C . ALA A 1 506 ? -3.932 -9.940 19.140 1.00 81.81 506 ALA A C 1
ATOM 4024 O O . ALA A 1 506 ? -3.623 -11.051 18.693 1.00 81.81 506 ALA A O 1
ATOM 4025 N N . VAL A 1 507 ? -4.750 -9.106 18.510 1.00 85.06 507 VAL A N 1
ATOM 4026 C CA . VAL A 1 507 ? -5.314 -9.343 17.186 1.00 85.06 507 VAL A CA 1
ATOM 4027 C C . VAL A 1 507 ? -4.970 -8.175 16.279 1.00 85.06 507 VAL A C 1
ATOM 4029 O O . VAL A 1 507 ? -4.850 -7.029 16.721 1.00 85.06 507 VAL A O 1
ATOM 4032 N N . GLY A 1 508 ? -4.797 -8.463 14.997 1.00 81.31 508 GLY A N 1
ATOM 4033 C CA . GLY A 1 508 ? -4.428 -7.425 14.052 1.00 81.31 508 GLY A CA 1
ATOM 4034 C C . GLY A 1 508 ? -4.613 -7.831 12.609 1.00 81.31 508 GLY A C 1
ATOM 4035 O O . GLY A 1 508 ? -5.459 -8.660 12.246 1.00 81.31 508 GLY A O 1
ATOM 4036 N N . GLU A 1 509 ? -3.808 -7.207 11.764 1.00 80.25 509 GLU A N 1
ATOM 4037 C CA . GLU A 1 509 ? -3.948 -7.349 10.332 1.00 80.25 509 GLU A CA 1
ATOM 4038 C C . GLU A 1 509 ? -3.679 -8.784 9.831 1.00 80.25 509 GLU A C 1
ATOM 4040 O O . GLU A 1 509 ? -2.927 -9.545 10.435 1.00 80.25 509 GLU A O 1
ATOM 4045 N N . PHE A 1 510 ? -4.266 -9.156 8.685 1.00 78.06 510 PHE A N 1
ATOM 4046 C CA . PHE A 1 510 ? -4.027 -10.435 8.004 1.00 78.06 510 PHE A CA 1
ATOM 4047 C C . PHE A 1 510 ? -4.403 -11.685 8.817 1.00 78.06 510 PHE A C 1
ATOM 4049 O O . PHE A 1 510 ? -3.677 -12.684 8.818 1.00 78.06 510 PHE A O 1
ATOM 4056 N N . ASN A 1 511 ? -5.544 -11.630 9.512 1.00 77.00 511 ASN A N 1
ATOM 4057 C CA . ASN A 1 511 ? -6.090 -12.711 10.334 1.00 77.00 511 ASN A CA 1
ATOM 4058 C C . ASN A 1 511 ? -5.108 -13.229 11.403 1.00 77.00 511 ASN A C 1
ATOM 4060 O O . ASN A 1 511 ? -5.036 -14.432 11.679 1.00 77.00 511 ASN A O 1
ATOM 4064 N N . LYS A 1 512 ? -4.305 -12.324 11.969 1.00 77.88 512 LYS A N 1
ATOM 4065 C CA . LYS A 1 512 ? -3.258 -12.667 12.931 1.00 77.88 512 LYS A CA 1
ATOM 4066 C C . LYS A 1 512 ? -3.764 -12.628 14.357 1.00 77.88 512 LYS A C 1
ATOM 4068 O O . LYS A 1 512 ? -4.420 -11.676 14.774 1.00 77.88 512 LYS A O 1
ATOM 4073 N N . ILE A 1 513 ? -3.380 -13.659 15.099 1.00 80.00 513 ILE A N 1
ATOM 4074 C CA . ILE A 1 513 ? -3.615 -13.782 16.534 1.00 80.00 513 ILE A CA 1
ATOM 4075 C C . ILE A 1 513 ? -2.268 -14.105 17.171 1.00 80.00 513 ILE A C 1
ATOM 4077 O O . ILE A 1 513 ? -1.618 -15.084 16.786 1.00 80.00 513 ILE A O 1
ATOM 4081 N N . ALA A 1 514 ? -1.849 -13.287 18.126 1.00 78.81 514 ALA A N 1
ATOM 4082 C CA . ALA A 1 514 ? -0.608 -13.460 18.866 1.00 78.81 514 ALA A CA 1
ATOM 4083 C C . ALA A 1 514 ? -0.889 -13.469 20.368 1.00 78.81 514 ALA A C 1
ATOM 4085 O O . ALA A 1 514 ? -1.763 -12.749 20.843 1.00 78.81 514 ALA A O 1
ATOM 4086 N N . ILE A 1 515 ? -0.138 -14.279 21.105 1.00 78.75 515 ILE A N 1
ATOM 4087 C CA . ILE A 1 515 ? -0.142 -14.299 22.563 1.00 78.75 515 ILE A CA 1
ATOM 4088 C C . ILE A 1 515 ? 1.212 -13.772 23.037 1.00 78.75 515 ILE A C 1
ATOM 4090 O O . ILE A 1 515 ? 2.257 -14.328 22.707 1.00 78.75 515 ILE A O 1
ATOM 4094 N N . GLY A 1 516 ? 1.197 -12.673 23.776 1.00 76.25 516 GLY A N 1
ATOM 4095 C CA . GLY A 1 516 ? 2.346 -12.105 24.462 1.00 76.25 516 GLY A CA 1
ATOM 4096 C C . GLY A 1 516 ? 2.501 -12.727 25.845 1.00 76.25 516 GLY A C 1
ATOM 4097 O O . GLY A 1 516 ? 1.513 -12.937 26.545 1.00 76.25 516 GLY A O 1
ATOM 4098 N N . SER A 1 517 ? 3.732 -13.033 26.240 1.00 75.62 517 SER A N 1
ATOM 4099 C CA . SER A 1 517 ? 4.078 -13.452 27.603 1.00 75.62 517 SER A CA 1
ATOM 4100 C C . SER A 1 517 ? 5.269 -12.651 28.103 1.00 75.62 517 SER A C 1
ATOM 4102 O O . SER A 1 517 ? 6.237 -12.465 27.359 1.00 75.62 517 SER A O 1
ATOM 4104 N N . PHE A 1 518 ? 5.235 -12.214 29.355 1.00 70.12 518 PHE A N 1
ATOM 4105 C CA . PHE A 1 518 ? 6.372 -11.555 29.982 1.00 70.12 518 PHE A CA 1
ATOM 4106 C C . PHE A 1 518 ? 7.419 -12.598 30.384 1.00 70.12 518 PHE A C 1
ATOM 4108 O O . PHE A 1 518 ? 7.187 -13.448 31.245 1.00 70.12 518 PHE A O 1
ATOM 4115 N N . LYS A 1 519 ? 8.596 -12.542 29.756 1.00 68.31 519 LYS A N 1
ATOM 4116 C CA . LYS A 1 519 ? 9.775 -13.342 30.115 1.00 68.31 519 LYS A CA 1
ATOM 4117 C C . LYS A 1 519 ? 10.878 -12.384 30.543 1.00 68.31 519 LYS A C 1
ATOM 4119 O O . LYS A 1 519 ? 11.265 -11.518 29.767 1.00 68.31 519 LYS A O 1
ATOM 4124 N N . ASP A 1 520 ? 11.325 -12.495 31.793 1.00 64.44 520 ASP A N 1
ATOM 4125 C CA . ASP A 1 520 ? 12.349 -11.622 32.391 1.00 64.44 520 ASP A CA 1
ATOM 4126 C C . ASP A 1 520 ? 12.038 -10.113 32.270 1.00 64.44 520 ASP A C 1
ATOM 4128 O O . ASP A 1 520 ? 12.921 -9.280 32.084 1.00 64.44 520 ASP A O 1
ATOM 4132 N N . GLY A 1 521 ? 10.753 -9.747 32.359 1.00 59.22 521 GLY A N 1
ATOM 4133 C CA . GLY A 1 521 ? 10.293 -8.359 32.243 1.00 59.22 521 GLY A CA 1
ATOM 4134 C C . GLY A 1 521 ? 10.234 -7.816 30.811 1.00 59.22 521 GLY A C 1
ATOM 4135 O O . GLY A 1 521 ? 9.969 -6.625 30.642 1.00 59.22 521 GLY A O 1
ATOM 4136 N N . ILE A 1 522 ? 10.456 -8.660 29.800 1.00 62.53 522 ILE A N 1
ATOM 4137 C CA . ILE A 1 522 ? 10.316 -8.332 28.378 1.00 62.53 522 ILE A CA 1
ATOM 4138 C C . ILE A 1 522 ? 9.083 -9.052 27.831 1.00 62.53 522 ILE A C 1
ATOM 4140 O O . ILE A 1 522 ? 8.896 -10.250 28.055 1.00 62.53 522 ILE A O 1
ATOM 4144 N N . LEU A 1 523 ? 8.240 -8.327 27.097 1.00 69.00 523 LEU A N 1
ATOM 4145 C CA . LEU A 1 523 ? 7.076 -8.907 26.439 1.00 69.00 523 LEU A CA 1
ATOM 4146 C C . LEU A 1 523 ? 7.503 -9.658 25.172 1.00 69.00 523 LEU A C 1
ATOM 4148 O O . LEU A 1 523 ? 7.944 -9.055 24.195 1.00 69.00 523 LEU A O 1
ATOM 4152 N N . VAL A 1 524 ? 7.348 -10.981 25.179 1.00 72.56 524 VAL A N 1
ATOM 4153 C CA . VAL A 1 524 ? 7.689 -11.853 24.050 1.00 72.56 524 VAL A CA 1
ATOM 4154 C C . VAL A 1 524 ? 6.414 -12.360 23.389 1.00 72.56 524 VAL A C 1
ATOM 4156 O O . VAL A 1 524 ? 5.574 -12.978 24.041 1.00 72.56 524 VAL A O 1
ATOM 4159 N N . TRP A 1 525 ? 6.287 -12.135 22.082 1.00 75.19 525 TRP A N 1
ATOM 4160 C CA . TRP A 1 525 ? 5.116 -12.528 21.299 1.00 75.19 525 TRP A CA 1
ATOM 4161 C C . TRP A 1 525 ? 5.279 -13.903 20.648 1.00 75.19 525 TRP A C 1
ATOM 4163 O O . TRP A 1 525 ? 6.224 -14.146 19.896 1.00 75.19 525 TRP A O 1
ATOM 4173 N N . GLU A 1 526 ? 4.303 -14.781 20.862 1.00 74.50 526 GLU A N 1
ATOM 4174 C CA . GLU A 1 526 ? 4.148 -16.053 20.164 1.00 74.50 526 GLU A CA 1
ATOM 4175 C C . GLU A 1 526 ? 2.914 -16.001 19.251 1.00 74.50 526 GLU A C 1
ATOM 4177 O O . GLU A 1 526 ? 1.794 -15.733 19.681 1.00 74.50 526 GLU A O 1
ATOM 4182 N N . ALA A 1 527 ? 3.103 -16.243 17.954 1.00 71.81 527 ALA A N 1
ATOM 4183 C CA . ALA A 1 527 ? 1.994 -16.251 17.005 1.00 71.81 527 ALA A CA 1
ATOM 4184 C C . ALA A 1 527 ? 1.174 -17.545 17.139 1.00 71.81 527 ALA A C 1
ATOM 4186 O O . ALA A 1 527 ? 1.660 -18.618 16.778 1.00 71.81 527 ALA A O 1
ATOM 4187 N N . VAL A 1 528 ? -0.082 -17.429 17.579 1.00 73.31 528 VAL A N 1
ATOM 4188 C CA . VAL A 1 528 ? -1.062 -18.532 17.598 1.00 73.31 528 VAL A CA 1
ATOM 4189 C C . VAL A 1 528 ? -1.528 -18.833 16.181 1.00 73.31 528 VAL A C 1
ATOM 4191 O O . VAL A 1 528 ? -1.535 -19.978 15.734 1.00 73.31 528 VAL A O 1
ATOM 4194 N N . ASN A 1 529 ? -1.872 -17.774 15.450 1.00 72.19 529 ASN A N 1
ATOM 4195 C CA . ASN A 1 529 ? -2.155 -17.834 14.031 1.00 72.19 529 ASN A CA 1
ATOM 4196 C C . ASN A 1 529 ? -1.201 -16.881 13.314 1.00 72.19 529 ASN A C 1
ATOM 4198 O O . ASN A 1 529 ? -1.290 -15.663 13.469 1.00 72.19 529 ASN A O 1
ATOM 4202 N N . LYS A 1 530 ? -0.285 -17.443 12.517 1.00 61.66 530 LYS A N 1
ATOM 4203 C CA . LYS A 1 530 ? 0.713 -16.670 11.760 1.00 61.66 530 LYS A CA 1
ATOM 4204 C C . LYS A 1 530 ? 0.097 -15.835 10.627 1.00 61.66 530 LYS A C 1
ATOM 4206 O O . LYS A 1 530 ? 0.819 -15.049 10.016 1.00 61.66 530 LYS A O 1
ATOM 4211 N N . GLY A 1 531 ? -1.209 -15.974 10.377 1.00 65.62 531 GLY A N 1
ATOM 4212 C CA . GLY A 1 531 ? -1.904 -15.272 9.304 1.00 65.62 531 GLY A CA 1
ATOM 4213 C C . GLY A 1 531 ? -1.338 -15.645 7.935 1.00 65.62 531 GLY A C 1
ATOM 4214 O O . GLY A 1 531 ? -0.810 -16.744 7.738 1.00 65.62 531 GLY A O 1
ATOM 4215 N N . ASP A 1 532 ? -1.417 -14.712 6.990 1.00 61.78 532 ASP A N 1
ATOM 4216 C CA . ASP A 1 532 ? -0.800 -14.873 5.674 1.00 61.78 532 ASP A CA 1
ATOM 4217 C C . ASP A 1 532 ? 0.730 -15.027 5.795 1.00 61.78 532 ASP A C 1
ATOM 4219 O O . ASP A 1 532 ? 1.451 -14.106 6.184 1.00 61.78 532 ASP A O 1
ATOM 4223 N N . SER A 1 533 ? 1.238 -16.213 5.440 1.00 63.50 533 SER A N 1
ATOM 4224 C CA . SER A 1 533 ? 2.677 -16.510 5.427 1.00 63.50 533 SER A CA 1
ATOM 4225 C C . SER A 1 533 ? 3.453 -15.615 4.446 1.00 63.50 533 SER A C 1
ATOM 4227 O O . SER A 1 533 ? 2.876 -15.014 3.541 1.00 63.50 533 SER A O 1
ATOM 4229 N N . PHE A 1 534 ? 4.789 -15.593 4.547 1.00 56.78 534 PHE A N 1
ATOM 4230 C CA . PHE A 1 534 ? 5.654 -14.903 3.576 1.00 56.78 534 PHE A CA 1
ATOM 4231 C C . PHE A 1 534 ? 5.408 -15.338 2.118 1.00 56.78 534 PHE A C 1
ATOM 4233 O O . PHE A 1 534 ? 5.648 -14.542 1.210 1.00 56.78 534 PHE A O 1
ATOM 4240 N N . LEU A 1 535 ? 4.917 -16.562 1.891 1.00 64.81 535 LEU A N 1
ATOM 4241 C CA . LEU A 1 535 ? 4.585 -17.120 0.574 1.00 64.81 535 LEU A CA 1
ATOM 4242 C C . LEU A 1 535 ? 3.076 -17.092 0.265 1.00 64.81 535 LEU A C 1
ATOM 4244 O O . LEU A 1 535 ? 2.633 -17.779 -0.655 1.00 64.81 535 LEU A O 1
ATOM 4248 N N . SER A 1 536 ? 2.269 -16.347 1.026 1.00 71.81 536 SER A N 1
ATOM 4249 C CA . SER A 1 536 ? 0.848 -16.204 0.709 1.00 71.81 536 SER A CA 1
ATOM 4250 C C . SER A 1 536 ? 0.662 -15.576 -0.682 1.00 71.81 536 SER A C 1
ATOM 4252 O O . SER A 1 536 ? 1.496 -14.783 -1.132 1.00 71.81 536 SER A O 1
ATOM 4254 N N . PRO A 1 537 ? -0.443 -15.881 -1.387 1.00 75.50 537 PRO A N 1
ATOM 4255 C CA . PRO A 1 537 ? -0.746 -15.228 -2.657 1.00 75.50 537 PRO A CA 1
ATOM 4256 C C . PRO A 1 537 ? -0.712 -13.697 -2.544 1.00 75.50 537 PRO A C 1
ATOM 4258 O O . PRO A 1 537 ? -0.163 -13.032 -3.416 1.00 75.50 537 PRO A O 1
ATOM 4261 N N . TYR A 1 538 ? -1.207 -13.144 -1.432 1.00 79.06 538 TYR A N 1
ATOM 4262 C CA . TYR A 1 538 ? -1.155 -11.712 -1.142 1.00 79.06 538 TYR A CA 1
ATOM 4263 C C . TYR A 1 538 ? 0.280 -11.167 -1.067 1.00 79.06 538 TYR A C 1
ATOM 4265 O O . TYR A 1 538 ? 0.599 -10.175 -1.726 1.00 79.06 538 TYR A O 1
ATOM 4273 N N . SER A 1 539 ? 1.168 -11.793 -0.288 1.00 73.56 539 SER A N 1
ATOM 4274 C CA . SER A 1 539 ? 2.537 -11.293 -0.089 1.00 73.56 539 SER A CA 1
ATOM 4275 C C . SER A 1 539 ? 3.380 -11.395 -1.360 1.00 73.56 539 SER A C 1
ATOM 4277 O O . SER A 1 539 ? 4.222 -10.536 -1.623 1.00 73.56 539 SER A O 1
ATOM 4279 N N . VAL A 1 540 ? 3.149 -12.431 -2.166 1.00 78.94 540 VAL A N 1
ATOM 4280 C CA . VAL A 1 540 ? 3.814 -12.620 -3.457 1.00 78.94 540 VAL A CA 1
ATOM 4281 C C . VAL A 1 540 ? 3.311 -11.588 -4.464 1.00 78.94 540 VAL A C 1
ATOM 4283 O O . VAL A 1 540 ? 4.123 -10.891 -5.074 1.00 78.94 540 VAL A O 1
ATOM 4286 N N . ILE A 1 541 ? 1.990 -11.435 -4.604 1.00 81.25 541 ILE A N 1
ATOM 4287 C CA . ILE A 1 541 ? 1.388 -10.487 -5.550 1.00 81.25 541 ILE A CA 1
ATOM 4288 C C . ILE A 1 541 ? 1.757 -9.051 -5.189 1.00 81.25 541 ILE A C 1
ATOM 4290 O O . ILE A 1 541 ? 2.207 -8.331 -6.069 1.00 81.25 541 ILE A O 1
ATOM 4294 N N . SER A 1 542 ? 1.649 -8.648 -3.921 1.00 76.50 542 SER A N 1
ATOM 4295 C CA . SER A 1 542 ? 1.977 -7.281 -3.480 1.00 76.50 542 SER A CA 1
ATOM 4296 C C . SER A 1 542 ? 3.444 -6.900 -3.717 1.00 76.50 542 SER A C 1
ATOM 4298 O O . SER A 1 542 ? 3.743 -5.762 -4.076 1.00 76.50 542 SER A O 1
ATOM 4300 N N . LYS A 1 543 ? 4.385 -7.842 -3.566 1.00 76.69 543 LYS A N 1
ATOM 4301 C CA . LYS A 1 543 ? 5.806 -7.597 -3.870 1.00 76.69 543 LYS A CA 1
ATOM 4302 C C . LYS A 1 543 ? 6.078 -7.555 -5.369 1.00 76.69 543 LYS A C 1
ATOM 4304 O O . LYS A 1 543 ? 6.845 -6.713 -5.834 1.00 76.69 543 LYS A O 1
ATOM 4309 N N . ILE A 1 544 ? 5.464 -8.460 -6.130 1.00 82.62 544 ILE A N 1
ATOM 4310 C CA . ILE A 1 544 ? 5.647 -8.535 -7.583 1.00 82.62 544 ILE A CA 1
ATOM 4311 C C . ILE A 1 544 ? 4.936 -7.375 -8.288 1.00 82.62 544 ILE A C 1
ATOM 4313 O O . ILE A 1 544 ? 5.421 -6.892 -9.308 1.00 82.62 544 ILE A O 1
ATOM 4317 N N . SER A 1 545 ? 3.820 -6.880 -7.765 1.00 80.69 545 SER A N 1
ATOM 4318 C CA . SER A 1 545 ? 3.012 -5.863 -8.433 1.00 80.69 545 SER A CA 1
ATOM 4319 C C . SER A 1 545 ? 3.754 -4.544 -8.621 1.00 80.69 545 SER A C 1
ATOM 4321 O O . SER A 1 545 ? 3.700 -3.954 -9.701 1.00 80.69 545 SER A O 1
ATOM 4323 N N . SER A 1 546 ? 4.520 -4.124 -7.613 1.00 76.69 546 SER A N 1
ATOM 4324 C CA . SER A 1 546 ? 5.398 -2.955 -7.715 1.00 76.69 546 SER A CA 1
ATOM 4325 C C . SER A 1 546 ? 6.466 -3.144 -8.800 1.00 76.69 546 SER A C 1
ATOM 4327 O O . SER A 1 546 ? 6.790 -2.202 -9.521 1.00 76.69 546 SER A O 1
ATOM 4329 N N . LEU A 1 547 ? 6.963 -4.372 -8.989 1.00 84.31 547 LEU A N 1
ATOM 4330 C CA . LEU A 1 547 ? 7.924 -4.699 -10.049 1.00 84.31 547 LEU A CA 1
ATOM 4331 C C . LEU A 1 547 ? 7.292 -4.697 -11.434 1.00 84.31 547 LEU A C 1
ATOM 4333 O O . LEU A 1 547 ? 7.899 -4.189 -12.373 1.00 84.31 547 LEU A O 1
ATOM 4337 N N . ILE A 1 548 ? 6.070 -5.214 -11.562 1.00 86.25 548 ILE A N 1
ATOM 4338 C CA . ILE A 1 548 ? 5.333 -5.216 -12.828 1.00 86.25 548 ILE A CA 1
ATOM 4339 C C . ILE A 1 548 ? 5.134 -3.783 -13.323 1.00 86.25 548 ILE A C 1
ATOM 4341 O O . ILE A 1 548 ? 5.375 -3.513 -14.497 1.00 86.25 548 ILE A O 1
ATOM 4345 N N . LEU A 1 549 ? 4.755 -2.852 -12.443 1.00 84.06 549 LEU A N 1
ATOM 4346 C CA . LEU A 1 549 ? 4.591 -1.444 -12.814 1.00 84.06 549 LEU A CA 1
ATOM 4347 C C . LEU A 1 549 ? 5.903 -0.819 -13.305 1.00 84.06 549 LEU A C 1
ATOM 4349 O O . LEU A 1 549 ? 5.918 -0.160 -14.345 1.00 84.06 549 LEU A O 1
ATOM 4353 N N . ILE A 1 550 ? 7.012 -1.082 -12.608 1.00 87.69 550 ILE A N 1
ATOM 4354 C CA . ILE A 1 550 ? 8.349 -0.635 -13.023 1.00 87.69 550 ILE A CA 1
ATOM 4355 C C . ILE A 1 550 ? 8.719 -1.230 -14.391 1.00 87.69 550 ILE A C 1
ATOM 4357 O O . ILE A 1 550 ? 9.229 -0.524 -15.265 1.00 87.69 550 ILE A O 1
ATOM 4361 N N . TRP A 1 551 ? 8.442 -2.515 -14.615 1.00 90.88 551 TRP A N 1
ATOM 4362 C CA . TRP A 1 551 ? 8.724 -3.179 -15.886 1.00 90.88 551 TRP A CA 1
ATOM 4363 C C . TRP A 1 551 ? 7.877 -2.631 -17.027 1.00 90.88 551 TRP A C 1
ATOM 4365 O O . TRP A 1 551 ? 8.425 -2.391 -18.098 1.00 90.88 551 TRP A O 1
ATOM 4375 N N . ILE A 1 552 ? 6.583 -2.383 -16.809 1.00 89.94 552 ILE A N 1
ATOM 4376 C CA . ILE A 1 552 ? 5.695 -1.765 -17.804 1.00 89.94 552 ILE A CA 1
ATOM 4377 C C . ILE A 1 552 ? 6.196 -0.363 -18.161 1.00 89.94 552 ILE A C 1
ATOM 4379 O O . ILE A 1 552 ? 6.239 -0.012 -19.342 1.00 89.94 552 ILE A O 1
ATOM 4383 N N . PHE A 1 553 ? 6.622 0.417 -17.166 1.00 89.44 553 PHE A N 1
ATOM 4384 C CA . PHE A 1 553 ? 7.177 1.750 -17.383 1.00 89.44 553 PHE A CA 1
ATOM 4385 C C . PHE A 1 553 ? 8.427 1.708 -18.276 1.00 89.44 553 PHE A C 1
ATOM 4387 O O . PHE A 1 553 ? 8.444 2.335 -19.336 1.00 89.44 553 PHE A O 1
ATOM 4394 N N . PHE A 1 554 ? 9.446 0.918 -17.920 1.00 93.12 554 PHE A N 1
ATOM 4395 C CA . PHE A 1 554 ? 10.664 0.817 -18.736 1.00 93.12 554 PHE A CA 1
ATOM 4396 C C . PHE A 1 554 ? 10.425 0.145 -20.090 1.00 93.12 554 PHE A C 1
ATOM 4398 O O . PHE A 1 554 ? 11.028 0.546 -21.084 1.00 93.12 554 PHE A O 1
ATOM 4405 N N . PHE A 1 555 ? 9.517 -0.830 -20.159 1.00 94.31 555 PHE A N 1
ATOM 4406 C CA . PHE A 1 555 ? 9.092 -1.434 -21.418 1.00 94.31 555 PHE A CA 1
ATOM 4407 C C . PHE A 1 555 ? 8.527 -0.367 -22.357 1.00 94.31 555 PHE A C 1
ATOM 4409 O O . PHE A 1 555 ? 8.947 -0.291 -23.508 1.00 94.31 555 PHE A O 1
ATOM 4416 N N . SER A 1 556 ? 7.638 0.494 -21.853 1.00 90.31 556 SER A N 1
ATOM 4417 C CA . SER A 1 556 ? 7.072 1.614 -22.605 1.00 90.31 556 SER A CA 1
ATOM 4418 C C . SER A 1 556 ? 8.162 2.567 -23.102 1.00 90.31 556 SER A C 1
ATOM 4420 O O . SER A 1 556 ? 8.186 2.895 -24.290 1.00 90.31 556 SER A O 1
ATOM 4422 N N . LEU A 1 557 ? 9.130 2.932 -22.249 1.00 91.38 557 LEU A N 1
ATOM 4423 C CA . LEU A 1 557 ? 10.258 3.778 -22.657 1.00 91.38 557 LEU A CA 1
ATOM 4424 C C . LEU A 1 557 ? 11.059 3.141 -23.803 1.00 91.38 557 LEU A C 1
ATOM 4426 O O . LEU A 1 557 ? 11.280 3.784 -24.827 1.00 91.38 557 LEU A O 1
ATOM 4430 N N . TYR A 1 558 ? 11.466 1.878 -23.669 1.00 93.94 558 TYR A N 1
ATOM 4431 C CA . TYR A 1 558 ? 12.314 1.208 -24.662 1.00 93.94 558 TYR A CA 1
ATOM 4432 C C . TYR A 1 558 ? 11.576 0.786 -25.930 1.00 93.94 558 TYR A C 1
ATOM 4434 O O . TYR A 1 558 ? 12.206 0.610 -26.970 1.00 93.94 558 TYR A O 1
ATOM 4442 N N . PHE A 1 559 ? 10.261 0.596 -25.861 1.00 92.06 559 PHE A N 1
ATOM 4443 C CA . PHE A 1 559 ? 9.447 0.217 -27.008 1.00 92.06 559 PHE A CA 1
ATOM 4444 C C . PHE A 1 559 ? 8.960 1.434 -27.804 1.00 92.06 559 PHE A C 1
ATOM 4446 O O . PHE A 1 559 ? 8.976 1.400 -29.033 1.00 92.06 559 PHE A O 1
ATOM 4453 N N . LEU A 1 560 ? 8.537 2.509 -27.126 1.00 89.06 560 LEU A N 1
ATOM 4454 C CA . LEU A 1 560 ? 7.865 3.640 -27.770 1.00 89.06 560 LEU A CA 1
ATOM 4455 C C . LEU A 1 560 ? 8.793 4.799 -28.129 1.00 89.06 560 LEU A C 1
ATOM 4457 O O . LEU A 1 560 ? 8.508 5.495 -29.103 1.00 89.06 560 LEU A O 1
ATOM 4461 N N . ILE A 1 561 ? 9.845 5.065 -27.349 1.00 89.25 561 ILE A N 1
ATOM 4462 C CA . ILE A 1 561 ? 10.653 6.286 -27.522 1.00 89.25 561 ILE A CA 1
ATOM 4463 C C . ILE A 1 561 ? 11.635 6.205 -28.695 1.00 89.25 561 ILE A C 1
ATOM 4465 O O . ILE A 1 561 ? 11.703 7.184 -29.439 1.00 89.25 561 ILE A O 1
ATOM 4469 N N . PRO A 1 562 ? 12.379 5.102 -28.920 1.00 88.50 562 PRO A N 1
ATOM 4470 C CA . PRO A 1 562 ? 13.333 5.050 -30.022 1.00 88.50 562 PRO A CA 1
ATOM 4471 C C . PRO A 1 562 ? 12.690 5.366 -31.384 1.00 88.50 562 PRO A C 1
ATOM 4473 O O . PRO A 1 562 ? 11.562 4.967 -31.686 1.00 88.50 562 PRO A O 1
ATOM 4476 N N . GLY A 1 563 ? 13.433 6.048 -32.256 1.00 83.31 563 GLY A N 1
ATOM 4477 C CA . GLY A 1 563 ? 13.036 6.383 -33.630 1.00 83.31 563 GLY A CA 1
ATOM 4478 C C . GLY A 1 563 ? 13.004 5.188 -34.594 1.00 83.31 563 GLY A C 1
ATOM 4479 O O . GLY A 1 563 ? 13.027 5.369 -35.807 1.00 83.31 563 GLY A O 1
ATOM 4480 N N . THR A 1 564 ? 12.986 3.958 -34.080 1.00 82.62 564 THR A N 1
ATOM 4481 C CA . THR A 1 564 ? 13.008 2.710 -34.853 1.00 82.62 564 THR A CA 1
ATOM 4482 C C . THR A 1 564 ? 11.996 1.710 -34.303 1.00 82.62 564 THR A C 1
ATOM 4484 O O . THR A 1 564 ? 11.570 1.806 -33.155 1.00 82.62 564 THR A O 1
ATOM 4487 N N . LYS A 1 565 ? 11.614 0.720 -35.115 1.00 83.81 565 LYS A N 1
ATOM 4488 C CA . LYS A 1 565 ? 10.754 -0.384 -34.677 1.00 83.81 565 LYS A CA 1
ATOM 4489 C C . LYS A 1 565 ? 11.572 -1.335 -33.799 1.00 83.81 565 LYS A C 1
ATOM 4491 O O . LYS A 1 565 ? 12.389 -2.107 -34.303 1.00 83.81 565 LYS A O 1
ATOM 4496 N N . VAL A 1 566 ? 11.372 -1.265 -32.486 1.00 88.00 566 VAL A N 1
ATOM 4497 C CA . VAL A 1 566 ? 12.038 -2.138 -31.507 1.00 88.00 566 VAL A CA 1
ATOM 4498 C C . VAL A 1 566 ? 11.233 -3.425 -31.322 1.00 88.00 566 VAL A C 1
ATOM 4500 O O . VAL A 1 566 ? 10.004 -3.414 -31.283 1.00 88.00 566 VAL A O 1
ATOM 4503 N N . SER A 1 567 ? 11.920 -4.566 -31.226 1.00 89.38 567 SER A N 1
ATOM 4504 C CA . SER A 1 567 ? 11.248 -5.850 -31.000 1.00 89.38 567 SER A CA 1
ATOM 4505 C C . SER A 1 567 ? 10.714 -5.954 -29.565 1.00 89.38 567 SER A C 1
ATOM 4507 O O . SER A 1 567 ? 11.459 -5.722 -28.615 1.00 89.38 567 SER A O 1
ATOM 4509 N N . ILE A 1 568 ? 9.464 -6.404 -29.405 1.00 90.50 568 ILE A N 1
ATOM 4510 C CA . ILE A 1 568 ? 8.807 -6.563 -28.091 1.00 90.50 568 ILE A CA 1
ATOM 4511 C C . ILE A 1 568 ? 9.637 -7.456 -27.154 1.00 90.50 568 ILE A C 1
ATOM 4513 O O . ILE A 1 568 ? 9.800 -7.144 -25.978 1.00 90.50 568 ILE A O 1
ATOM 4517 N N . LYS A 1 569 ? 10.210 -8.547 -27.683 1.00 89.94 569 LYS A N 1
ATOM 4518 C CA . LYS A 1 569 ? 11.035 -9.484 -26.902 1.00 89.94 569 LYS A CA 1
ATOM 4519 C C . LYS A 1 569 ? 12.281 -8.810 -26.322 1.00 89.94 569 LYS A C 1
ATOM 4521 O O . LYS A 1 569 ? 12.584 -9.023 -25.155 1.00 89.94 569 LYS A O 1
ATOM 4526 N N . ALA A 1 570 ? 12.978 -7.991 -27.114 1.00 89.56 570 ALA A N 1
ATOM 4527 C CA . ALA A 1 570 ? 14.147 -7.262 -26.629 1.00 89.56 570 ALA A CA 1
ATOM 4528 C C . ALA A 1 570 ? 13.758 -6.237 -25.558 1.00 89.56 570 ALA A C 1
ATOM 4530 O O . ALA A 1 570 ? 14.402 -6.194 -24.512 1.00 89.56 570 ALA A O 1
ATOM 4531 N N . SER A 1 571 ? 12.685 -5.466 -25.785 1.00 93.69 571 SER A N 1
ATOM 4532 C CA . SER A 1 571 ? 12.213 -4.455 -24.829 1.00 93.69 571 SER A CA 1
ATOM 4533 C C . SER A 1 571 ? 11.802 -5.066 -23.491 1.00 93.69 571 SER A C 1
ATOM 4535 O O . SER A 1 571 ? 12.134 -4.492 -22.463 1.00 93.69 571 SER A O 1
ATOM 4537 N N . LEU A 1 572 ? 11.139 -6.232 -23.487 1.00 94.44 572 LEU A N 1
ATOM 4538 C CA . LEU A 1 572 ? 10.748 -6.936 -22.256 1.00 94.44 572 LEU A CA 1
ATOM 4539 C C . LEU A 1 572 ? 11.955 -7.413 -21.439 1.00 94.44 572 LEU A C 1
ATOM 4541 O O . LEU A 1 572 ? 11.973 -7.278 -20.217 1.00 94.44 572 LEU A O 1
ATOM 4545 N N . ILE A 1 573 ? 12.972 -7.972 -22.103 1.00 91.62 573 ILE A N 1
ATOM 4546 C CA . ILE A 1 573 ? 14.186 -8.437 -21.417 1.00 91.62 573 ILE A CA 1
ATOM 4547 C C . ILE A 1 573 ? 14.974 -7.234 -20.882 1.00 91.62 573 ILE A C 1
ATOM 4549 O O . ILE A 1 573 ? 15.396 -7.238 -19.726 1.00 91.62 573 ILE A O 1
ATOM 4553 N N . GLY A 1 574 ? 15.123 -6.181 -21.691 1.00 93.06 574 GLY A N 1
ATOM 4554 C CA . GLY A 1 574 ? 15.778 -4.941 -21.280 1.00 93.06 574 GLY A CA 1
ATOM 4555 C C . GLY A 1 574 ? 15.076 -4.259 -20.105 1.00 93.06 574 GLY A C 1
ATOM 4556 O O . GLY A 1 574 ? 15.736 -3.888 -19.135 1.00 93.06 574 GLY A O 1
ATOM 4557 N N . SER A 1 575 ? 13.743 -4.155 -20.126 1.00 95.25 575 SER A N 1
ATOM 4558 C CA . SER A 1 575 ? 12.964 -3.566 -19.029 1.00 95.25 575 SER A CA 1
ATOM 4559 C C . SER A 1 575 ? 13.040 -4.388 -17.743 1.00 95.25 575 SER A C 1
ATOM 4561 O O . SER A 1 575 ? 13.155 -3.808 -16.664 1.00 95.25 575 SER A O 1
ATOM 4563 N N . ALA A 1 576 ? 13.033 -5.722 -17.841 1.00 94.00 576 ALA A N 1
ATOM 4564 C CA . ALA A 1 576 ? 13.180 -6.600 -16.683 1.00 94.00 576 ALA A CA 1
ATOM 4565 C C . ALA A 1 576 ? 14.551 -6.426 -16.011 1.00 94.00 576 ALA A C 1
ATOM 4567 O O . ALA A 1 576 ? 14.622 -6.228 -14.796 1.00 94.00 576 ALA A O 1
ATOM 4568 N N . ILE A 1 577 ? 15.632 -6.421 -16.802 1.00 92.94 577 ILE A N 1
ATOM 4569 C CA . ILE A 1 577 ? 16.996 -6.199 -16.295 1.00 92.94 577 ILE A CA 1
ATOM 4570 C C . ILE A 1 577 ? 17.118 -4.803 -15.674 1.00 92.94 577 ILE A C 1
ATOM 4572 O O . ILE A 1 577 ? 17.635 -4.670 -14.569 1.00 92.94 577 ILE A O 1
ATOM 4576 N N . THR A 1 578 ? 16.573 -3.778 -16.330 1.00 95.56 578 THR A N 1
ATOM 4577 C CA . THR A 1 578 ? 16.570 -2.398 -15.811 1.00 95.56 578 THR A CA 1
ATOM 4578 C C . THR A 1 578 ? 15.839 -2.299 -14.475 1.00 95.56 578 THR A C 1
ATOM 4580 O O . THR A 1 578 ? 16.339 -1.670 -13.546 1.00 95.56 578 THR A O 1
ATOM 4583 N N . GLY A 1 579 ? 14.688 -2.966 -14.337 1.00 93.06 579 GLY A N 1
ATOM 4584 C CA . GLY A 1 579 ? 13.956 -3.023 -13.073 1.00 93.06 579 GLY A CA 1
ATOM 4585 C C . GLY A 1 579 ? 14.765 -3.678 -11.949 1.00 93.06 579 GLY A C 1
ATOM 4586 O O . GLY A 1 579 ? 14.784 -3.165 -10.834 1.00 93.06 579 GLY A O 1
ATOM 4587 N N . ILE A 1 580 ? 15.492 -4.763 -12.241 1.00 92.12 580 ILE A N 1
ATOM 4588 C CA . ILE A 1 580 ? 16.391 -5.411 -11.268 1.00 92.12 580 ILE A CA 1
ATOM 4589 C C . ILE A 1 580 ? 17.531 -4.467 -10.867 1.00 92.12 580 ILE A C 1
ATOM 4591 O O . ILE A 1 580 ? 17.837 -4.334 -9.683 1.00 92.12 580 ILE A O 1
ATOM 4595 N N . MET A 1 581 ? 18.140 -3.774 -11.832 1.00 93.62 581 MET A N 1
ATOM 4596 C CA . MET A 1 581 ? 19.187 -2.786 -11.560 1.00 93.62 581 MET A CA 1
ATOM 4597 C C . MET A 1 581 ? 18.681 -1.641 -10.680 1.00 93.62 581 MET A C 1
ATOM 4599 O O . MET A 1 581 ? 19.388 -1.218 -9.768 1.00 93.62 581 MET A O 1
ATOM 4603 N N . LEU A 1 582 ? 17.451 -1.176 -10.911 1.00 93.00 582 LEU A N 1
ATOM 4604 C CA . LEU A 1 582 ? 16.822 -0.133 -10.106 1.00 93.00 582 LEU A CA 1
ATOM 4605 C C . LEU A 1 582 ? 16.587 -0.586 -8.657 1.00 93.00 582 LEU A C 1
ATOM 4607 O O . LEU A 1 582 ? 16.825 0.191 -7.737 1.00 93.00 582 LEU A O 1
ATOM 4611 N N . LEU A 1 583 ? 16.177 -1.840 -8.439 1.00 91.00 583 LEU A N 1
ATOM 4612 C CA . LEU A 1 583 ? 16.039 -2.401 -7.090 1.00 91.00 583 LEU A CA 1
ATOM 4613 C C . LEU A 1 583 ? 17.377 -2.490 -6.356 1.00 91.00 583 LEU A C 1
ATOM 4615 O O . LEU A 1 583 ? 17.469 -2.093 -5.196 1.00 91.00 583 LEU A O 1
ATOM 4619 N N . LEU A 1 584 ? 18.409 -3.008 -7.030 1.00 91.62 584 LEU A N 1
ATOM 4620 C CA . LEU A 1 584 ? 19.757 -3.109 -6.466 1.00 91.62 584 LEU A CA 1
ATOM 4621 C C . LEU A 1 584 ? 20.308 -1.725 -6.120 1.00 91.62 584 LEU A C 1
ATOM 4623 O O . LEU A 1 584 ? 20.885 -1.545 -5.048 1.00 91.62 584 LEU A O 1
ATOM 4627 N N . PHE A 1 585 ? 20.080 -0.744 -6.996 1.00 92.81 585 PHE A N 1
ATOM 4628 C CA . PHE A 1 585 ? 20.417 0.647 -6.733 1.00 92.81 585 PHE A CA 1
ATOM 4629 C C . PHE A 1 585 ? 19.654 1.190 -5.525 1.00 92.81 585 PHE A C 1
ATOM 4631 O O . PHE A 1 585 ? 20.286 1.727 -4.628 1.00 92.81 585 PHE A O 1
ATOM 4638 N N . GLY A 1 586 ? 18.331 1.014 -5.452 1.00 87.75 586 GLY A N 1
ATOM 4639 C CA . GLY A 1 586 ? 17.523 1.495 -4.328 1.00 87.75 586 GLY A CA 1
ATOM 4640 C C . GLY A 1 586 ? 17.967 0.908 -2.986 1.00 87.75 586 GLY A C 1
ATOM 4641 O O . GLY A 1 586 ? 18.141 1.645 -2.018 1.00 87.75 586 GLY A O 1
ATOM 4642 N N . TYR A 1 587 ? 18.234 -0.400 -2.943 1.00 86.94 587 TYR A N 1
ATOM 4643 C CA . TYR A 1 587 ? 18.752 -1.070 -1.749 1.00 86.94 587 TYR A CA 1
ATOM 4644 C C . TYR A 1 587 ? 20.150 -0.564 -1.361 1.00 86.94 587 TYR A C 1
ATOM 4646 O O . TYR A 1 587 ? 20.374 -0.175 -0.214 1.00 86.94 587 TYR A O 1
ATOM 4654 N N . GLY A 1 588 ? 21.082 -0.507 -2.318 1.00 86.88 588 GLY A N 1
ATOM 4655 C CA . GLY A 1 588 ? 22.442 -0.016 -2.076 1.00 86.88 588 GLY A CA 1
ATOM 4656 C C . GLY A 1 588 ? 22.483 1.461 -1.676 1.00 86.88 588 GLY A C 1
ATOM 4657 O O . GLY A 1 588 ? 23.225 1.840 -0.771 1.00 86.88 588 GLY A O 1
ATOM 4658 N N . PHE A 1 589 ? 21.644 2.291 -2.295 1.00 85.50 589 PHE A N 1
ATOM 4659 C CA . PHE A 1 589 ? 21.502 3.708 -1.971 1.00 85.50 589 PHE A CA 1
ATOM 4660 C C . PHE A 1 589 ? 20.903 3.904 -0.574 1.00 85.50 589 PHE A C 1
ATOM 4662 O O . PHE A 1 589 ? 21.359 4.775 0.160 1.00 85.50 589 PHE A O 1
ATOM 4669 N N . GLY A 1 590 ? 19.958 3.053 -0.159 1.00 78.56 590 GLY A N 1
ATOM 4670 C CA . GLY A 1 590 ? 19.424 3.041 1.205 1.00 78.56 590 GLY A CA 1
ATOM 4671 C C . GLY A 1 590 ? 20.496 2.753 2.262 1.00 78.56 590 GLY A C 1
ATOM 4672 O O . GLY A 1 590 ? 20.605 3.498 3.233 1.00 78.56 590 GLY A O 1
ATOM 4673 N N . ILE A 1 591 ? 21.338 1.734 2.045 1.00 81.19 591 ILE A N 1
ATOM 4674 C CA . ILE A 1 591 ? 22.489 1.437 2.924 1.00 81.19 591 ILE A CA 1
ATOM 4675 C C . ILE A 1 591 ? 23.453 2.626 2.983 1.00 81.19 591 ILE A C 1
ATOM 4677 O O . ILE A 1 591 ? 23.945 2.997 4.049 1.00 81.19 591 ILE A O 1
ATOM 4681 N N . TYR A 1 592 ? 23.729 3.236 1.833 1.00 81.44 592 TYR A N 1
ATOM 4682 C CA . TYR A 1 592 ? 24.601 4.399 1.768 1.00 81.44 592 TYR A CA 1
ATOM 4683 C C . TYR A 1 592 ? 24.033 5.582 2.563 1.00 81.44 592 TYR A C 1
ATOM 4685 O O . TYR A 1 592 ? 24.764 6.188 3.345 1.00 81.44 592 TYR A O 1
ATOM 4693 N N . LEU A 1 593 ? 22.735 5.873 2.436 1.00 75.94 593 LEU A N 1
ATOM 4694 C CA . LEU A 1 593 ? 22.073 6.938 3.189 1.00 75.94 593 LEU A CA 1
ATOM 4695 C C . LEU A 1 593 ? 22.081 6.684 4.698 1.00 75.94 593 LEU A C 1
ATOM 4697 O O . LEU A 1 593 ? 22.357 7.614 5.452 1.00 75.94 593 LEU A O 1
ATOM 4701 N N . THR A 1 594 ? 21.817 5.460 5.162 1.00 69.75 594 THR A N 1
ATOM 4702 C CA . THR A 1 594 ? 21.817 5.156 6.605 1.00 69.75 594 THR A CA 1
ATOM 4703 C C . THR A 1 594 ? 23.221 5.256 7.201 1.00 69.75 594 THR A C 1
ATOM 4705 O O . THR A 1 594 ? 23.400 5.856 8.266 1.00 69.75 594 THR A O 1
ATOM 4708 N N . SER A 1 595 ? 24.237 4.767 6.486 1.00 74.06 595 SER A N 1
ATOM 4709 C CA . SER A 1 595 ? 25.641 4.930 6.878 1.00 74.06 595 SER A CA 1
ATOM 4710 C C . SER A 1 595 ? 26.061 6.402 6.886 1.00 74.06 595 SER A C 1
ATOM 4712 O O . SER A 1 595 ? 26.674 6.861 7.848 1.00 74.06 595 SER A O 1
ATOM 4714 N N . PHE A 1 596 ? 25.715 7.156 5.839 1.00 68.94 596 PHE A N 1
ATOM 4715 C CA . PHE A 1 596 ? 26.043 8.577 5.719 1.00 68.94 596 PHE A CA 1
ATOM 4716 C C . PHE A 1 596 ? 25.360 9.406 6.812 1.00 68.94 596 PHE A C 1
ATOM 4718 O O . PHE A 1 596 ? 26.006 10.238 7.455 1.00 68.94 596 PHE A O 1
ATOM 4725 N N . SER A 1 597 ? 24.079 9.124 7.072 1.00 60.56 597 SER A N 1
ATOM 4726 C CA . SER A 1 597 ? 23.291 9.753 8.129 1.00 60.56 597 SER A CA 1
ATOM 4727 C C . SER A 1 597 ? 23.926 9.521 9.493 1.00 60.56 597 SER A C 1
ATOM 4729 O O . SER A 1 597 ? 24.105 10.475 10.231 1.00 60.56 597 SER A O 1
ATOM 4731 N N . THR A 1 598 ? 24.330 8.296 9.828 1.00 62.50 598 THR A N 1
ATOM 4732 C CA . THR A 1 598 ? 24.844 7.981 11.174 1.00 62.50 598 THR A CA 1
ATOM 4733 C C . THR A 1 598 ? 26.212 8.621 11.448 1.00 62.50 598 THR A C 1
ATOM 4735 O O . THR A 1 598 ? 26.484 9.038 12.570 1.00 62.50 598 THR A O 1
ATOM 4738 N N . SER A 1 599 ? 27.076 8.744 10.433 1.00 59.75 599 SER A N 1
ATOM 4739 C CA . SER A 1 599 ? 28.467 9.186 10.622 1.00 59.75 599 SER A CA 1
ATOM 4740 C C . SER A 1 599 ? 28.711 10.696 10.480 1.00 59.75 599 SER A C 1
ATOM 4742 O O . SER A 1 599 ? 29.749 11.170 10.932 1.00 59.75 599 SER A O 1
ATOM 4744 N N . THR A 1 600 ? 27.809 11.469 9.859 1.00 58.03 600 THR A N 1
ATOM 4745 C CA . THR A 1 600 ? 28.061 12.895 9.516 1.00 58.03 600 THR A CA 1
ATOM 4746 C C . THR A 1 600 ? 26.977 13.878 10.000 1.00 58.03 600 THR A C 1
ATOM 4748 O O . THR A 1 600 ? 27.014 15.070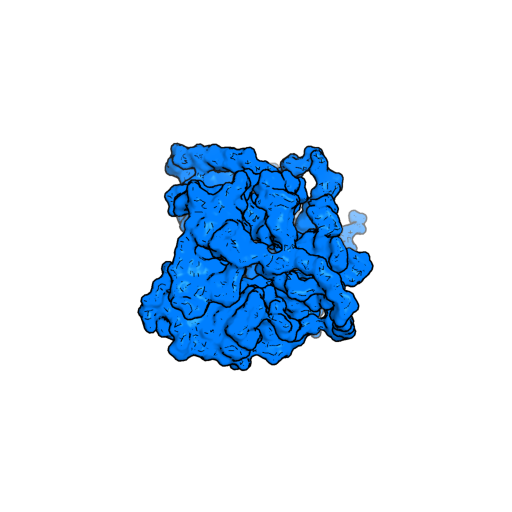 9.680 1.00 58.03 600 THR A O 1
ATOM 4751 N N . MET A 1 601 ? 26.024 13.391 10.807 1.00 49.81 601 MET A N 1
ATOM 4752 C CA . MET A 1 601 ? 24.674 13.952 10.991 1.00 49.81 601 MET A CA 1
ATOM 4753 C C . MET A 1 601 ? 24.543 15.359 11.594 1.00 49.81 601 MET A C 1
ATOM 4755 O O . MET A 1 601 ? 23.478 15.953 11.451 1.00 49.81 601 MET A O 1
ATOM 4759 N N . ILE A 1 602 ? 25.553 15.909 12.275 1.00 52.72 602 ILE A N 1
ATOM 4760 C CA . ILE A 1 602 ? 25.325 17.096 13.124 1.00 52.72 602 ILE A CA 1
ATOM 4761 C C . ILE A 1 602 ? 25.483 18.429 12.362 1.00 52.72 602 ILE A C 1
ATOM 4763 O O . ILE A 1 602 ? 24.796 19.387 12.696 1.00 52.72 602 ILE A O 1
ATOM 4767 N N . ILE A 1 603 ? 26.323 18.516 11.317 1.00 56.41 603 ILE A N 1
ATOM 4768 C CA . ILE A 1 603 ? 26.715 19.825 10.732 1.00 56.41 603 ILE A CA 1
ATOM 4769 C C . ILE A 1 603 ? 26.320 19.992 9.249 1.00 56.41 603 ILE A C 1
ATOM 4771 O O . ILE A 1 603 ? 26.051 21.105 8.808 1.00 56.41 603 ILE A O 1
ATOM 4775 N N . TYR A 1 604 ? 26.209 18.911 8.466 1.00 58.84 604 TYR A N 1
ATOM 4776 C CA . TYR A 1 604 ? 26.055 18.994 6.998 1.00 58.84 604 TYR A CA 1
ATOM 4777 C C . TYR A 1 604 ? 24.672 18.593 6.455 1.00 58.84 604 TYR A C 1
ATOM 4779 O O . TYR A 1 604 ? 24.509 18.419 5.245 1.00 58.84 604 TYR A O 1
ATOM 4787 N N . ARG A 1 605 ? 23.660 18.462 7.325 1.00 59.88 605 ARG A N 1
ATOM 4788 C CA . ARG A 1 605 ? 22.373 17.811 7.010 1.00 59.88 605 ARG A CA 1
ATOM 4789 C C . ARG A 1 605 ? 21.649 18.390 5.785 1.00 59.88 605 ARG A C 1
ATOM 4791 O O . ARG A 1 605 ? 21.197 17.627 4.940 1.00 59.88 605 ARG A O 1
ATOM 4798 N N . ALA A 1 606 ? 21.579 19.716 5.658 1.00 61.91 606 ALA A N 1
ATOM 4799 C CA . ALA A 1 606 ? 20.929 20.369 4.517 1.00 61.91 606 ALA A CA 1
ATOM 4800 C C . ALA A 1 606 ? 21.835 20.452 3.272 1.00 61.91 606 ALA A C 1
ATOM 4802 O O . ALA A 1 606 ? 21.357 20.317 2.147 1.00 61.91 606 ALA A O 1
ATOM 4803 N N . LEU A 1 607 ? 23.151 20.626 3.455 1.00 68.12 607 LEU A N 1
ATOM 4804 C CA . LEU A 1 607 ? 24.100 20.780 2.345 1.00 68.12 607 LEU A CA 1
ATOM 4805 C C . LEU A 1 607 ? 24.311 19.467 1.575 1.00 68.12 607 LEU A C 1
ATOM 4807 O O . LEU A 1 607 ? 24.482 19.487 0.358 1.00 68.12 607 LEU A O 1
ATOM 4811 N N . ALA A 1 608 ? 24.258 18.323 2.264 1.00 72.06 608 ALA A N 1
ATOM 4812 C CA . ALA A 1 608 ? 24.425 17.008 1.649 1.00 72.06 608 ALA A CA 1
ATOM 4813 C C . ALA A 1 608 ? 23.255 16.605 0.734 1.00 72.06 608 ALA A C 1
ATOM 4815 O O . ALA A 1 608 ? 23.443 15.794 -0.172 1.00 72.06 608 ALA A O 1
ATOM 4816 N N . ALA A 1 609 ? 22.065 17.187 0.917 1.00 72.62 609 ALA A N 1
ATOM 4817 C CA . ALA A 1 609 ? 20.887 16.844 0.125 1.00 72.62 609 ALA A CA 1
ATOM 4818 C C . ALA A 1 609 ? 21.089 17.119 -1.375 1.00 72.62 609 ALA A C 1
ATOM 4820 O O . ALA A 1 609 ? 20.695 16.299 -2.203 1.00 72.62 609 ALA A O 1
ATOM 4821 N N . ILE A 1 610 ? 21.753 18.228 -1.731 1.00 80.88 610 ILE A N 1
ATOM 4822 C CA . ILE A 1 610 ? 21.953 18.620 -3.134 1.00 80.88 610 ILE A CA 1
ATOM 4823 C C . ILE A 1 610 ? 22.861 17.613 -3.866 1.00 80.88 610 ILE A C 1
ATOM 4825 O O . ILE A 1 610 ? 22.404 17.042 -4.857 1.00 80.88 610 ILE A O 1
ATOM 4829 N N . PRO A 1 611 ? 24.097 17.308 -3.413 1.00 82.81 611 PRO A N 1
ATOM 4830 C CA . PRO A 1 611 ? 24.933 16.306 -4.078 1.00 82.81 611 PRO A CA 1
ATOM 4831 C C . PRO A 1 611 ? 24.301 14.911 -4.127 1.00 82.81 611 PRO A C 1
ATOM 4833 O O . PRO A 1 611 ? 24.431 14.226 -5.140 1.00 82.81 611 PRO A O 1
ATOM 4836 N N . LEU A 1 612 ? 23.593 14.493 -3.071 1.00 84.25 612 LEU A N 1
ATOM 4837 C CA . LEU A 1 612 ? 22.908 13.196 -3.025 1.00 84.25 612 LEU A CA 1
ATOM 4838 C C . LEU A 1 612 ? 21.777 13.109 -4.052 1.00 84.25 612 LEU A C 1
ATOM 4840 O O . LEU A 1 612 ? 21.621 12.089 -4.725 1.00 84.25 612 LEU A O 1
ATOM 4844 N N . PHE A 1 613 ? 21.017 14.191 -4.203 1.00 85.31 613 PHE A N 1
ATOM 4845 C CA . PHE A 1 613 ? 19.968 14.300 -5.206 1.00 85.31 613 PHE A CA 1
ATOM 4846 C C . PHE A 1 613 ? 20.532 14.317 -6.635 1.00 85.31 613 PHE A C 1
ATOM 4848 O O . PHE A 1 613 ? 20.021 13.634 -7.519 1.00 85.31 613 PHE A O 1
ATOM 4855 N N . LEU A 1 614 ? 21.632 15.038 -6.869 1.00 88.75 614 LEU A N 1
ATOM 4856 C CA . LEU A 1 614 ? 22.321 15.027 -8.164 1.00 88.75 614 LEU A CA 1
ATOM 4857 C C . LEU A 1 614 ? 22.842 13.627 -8.512 1.00 88.75 614 LEU A C 1
ATOM 4859 O O . LEU A 1 614 ? 22.666 13.157 -9.639 1.00 88.75 614 LEU A O 1
ATOM 4863 N N . LEU A 1 615 ? 23.448 12.949 -7.536 1.00 90.19 615 LEU A N 1
ATOM 4864 C CA . LEU A 1 615 ? 23.954 11.591 -7.690 1.00 90.19 615 LEU A CA 1
ATOM 4865 C C . LEU A 1 615 ? 22.827 10.604 -8.014 1.00 90.19 615 LEU A C 1
ATOM 4867 O O . LEU A 1 615 ? 23.021 9.724 -8.856 1.00 90.19 615 LEU A O 1
ATOM 4871 N N . SER A 1 616 ? 21.658 10.745 -7.383 1.00 91.19 616 SER A N 1
ATOM 4872 C CA . SER A 1 616 ? 20.526 9.850 -7.623 1.00 91.19 616 SER A CA 1
ATOM 4873 C C . SER A 1 616 ? 19.965 10.017 -9.036 1.00 91.19 616 SER A C 1
ATOM 4875 O O . SER A 1 616 ? 19.852 9.023 -9.752 1.00 91.19 616 SER A O 1
ATOM 4877 N N . ILE A 1 617 ? 19.721 11.248 -9.497 1.00 92.31 617 ILE A N 1
ATOM 4878 C CA . ILE A 1 617 ? 19.242 11.504 -10.866 1.00 92.31 617 ILE A CA 1
ATOM 4879 C C . ILE A 1 617 ? 20.255 11.004 -11.902 1.00 92.31 617 ILE A C 1
ATOM 4881 O O . ILE A 1 617 ? 19.872 10.351 -12.876 1.00 92.31 617 ILE A O 1
ATOM 4885 N N . TYR A 1 618 ? 21.547 11.276 -11.699 1.00 95.38 618 TYR A N 1
ATOM 4886 C CA . TYR A 1 618 ? 22.595 10.801 -12.603 1.00 95.38 618 TYR A CA 1
ATOM 4887 C C . TYR A 1 618 ? 22.647 9.268 -12.664 1.00 95.38 618 TYR A C 1
ATOM 4889 O O . TYR A 1 618 ? 22.668 8.692 -13.752 1.00 95.38 618 TYR A O 1
ATOM 4897 N N . SER A 1 619 ? 22.583 8.597 -11.511 1.00 95.25 619 SER A N 1
ATOM 4898 C CA . SER A 1 619 ? 22.583 7.130 -11.434 1.00 95.25 619 SER A CA 1
ATOM 4899 C C . SER A 1 619 ? 21.351 6.519 -12.103 1.00 95.25 619 SER A C 1
ATOM 4901 O O . SER A 1 619 ? 21.476 5.538 -12.837 1.00 95.25 619 SER A O 1
ATOM 4903 N N . LEU A 1 620 ? 20.173 7.124 -11.927 1.00 95.19 620 LEU A N 1
ATOM 4904 C CA . LEU A 1 620 ? 18.952 6.708 -12.618 1.00 95.19 620 LEU A CA 1
ATOM 4905 C C . LEU A 1 620 ? 19.112 6.817 -14.137 1.00 95.19 620 LEU A C 1
ATOM 4907 O O . LEU A 1 620 ? 18.791 5.868 -14.851 1.00 95.19 620 LEU A O 1
ATOM 4911 N N . ALA A 1 621 ? 19.667 7.924 -14.636 1.00 95.81 621 ALA A N 1
ATOM 4912 C CA . ALA A 1 621 ? 19.922 8.100 -16.063 1.00 95.81 621 ALA A CA 1
ATOM 4913 C C . ALA A 1 621 ? 20.910 7.053 -16.612 1.00 95.81 621 ALA A C 1
ATOM 4915 O O . ALA A 1 621 ? 20.675 6.508 -17.693 1.00 95.81 621 ALA A O 1
ATOM 4916 N N . LEU A 1 622 ? 21.966 6.709 -15.863 1.00 96.56 622 LEU A N 1
ATOM 4917 C CA . LEU A 1 622 ? 22.888 5.626 -16.233 1.00 96.56 622 LEU A CA 1
ATOM 4918 C C . LEU A 1 622 ? 22.164 4.278 -16.343 1.00 96.56 622 LEU A C 1
ATOM 4920 O O . LEU A 1 622 ? 22.348 3.569 -17.332 1.00 96.56 622 LEU A O 1
ATOM 4924 N N . ILE A 1 623 ? 21.322 3.939 -15.361 1.00 96.56 623 ILE A N 1
ATOM 4925 C CA . ILE A 1 623 ? 20.547 2.689 -15.350 1.00 96.56 623 ILE A CA 1
ATOM 4926 C C . ILE A 1 623 ? 19.612 2.630 -16.563 1.00 96.56 623 ILE A C 1
ATOM 4928 O O . ILE A 1 623 ? 19.592 1.622 -17.272 1.00 96.56 623 ILE A O 1
ATOM 4932 N N . VAL A 1 624 ? 18.891 3.720 -16.855 1.00 96.62 624 VAL A N 1
ATOM 4933 C CA . VAL A 1 624 ? 17.981 3.793 -18.010 1.00 96.62 624 VAL A CA 1
ATOM 4934 C C . VAL A 1 624 ? 18.735 3.588 -19.325 1.00 96.62 624 VAL A C 1
ATOM 4936 O O . VAL A 1 624 ? 18.273 2.825 -20.176 1.00 96.62 624 VAL A O 1
ATOM 4939 N N . LEU A 1 625 ? 19.885 4.244 -19.503 1.00 96.62 625 LEU A N 1
ATOM 4940 C CA . LEU A 1 625 ? 20.682 4.130 -20.727 1.00 96.62 625 LEU A CA 1
ATOM 4941 C C . LEU A 1 625 ? 21.344 2.755 -20.869 1.00 96.62 625 LEU A C 1
ATOM 4943 O O . LEU A 1 625 ? 21.425 2.232 -21.979 1.00 96.62 625 LEU A O 1
ATOM 4947 N N . LEU A 1 626 ? 21.765 2.132 -19.768 1.00 96.00 626 LEU A N 1
ATOM 4948 C CA . LEU A 1 626 ? 22.333 0.787 -19.807 1.00 96.00 626 LEU A CA 1
ATOM 4949 C C . LEU A 1 626 ? 21.264 -0.248 -20.183 1.00 96.00 626 LEU A C 1
ATOM 4951 O O . LEU A 1 626 ? 21.514 -1.115 -21.018 1.00 96.00 626 LEU A O 1
ATOM 4955 N N . GLY A 1 627 ? 20.045 -0.106 -19.662 1.00 95.75 627 GLY A N 1
ATOM 4956 C CA . GLY A 1 627 ? 18.899 -0.907 -20.094 1.00 95.75 627 GLY A CA 1
ATOM 4957 C C . GLY A 1 627 ? 18.552 -0.738 -21.577 1.00 95.75 627 GLY A C 1
ATOM 4958 O O . GLY A 1 627 ? 18.230 -1.714 -22.265 1.00 95.75 627 GLY A O 1
ATOM 4959 N N . ALA A 1 628 ? 18.687 0.480 -22.104 1.00 95.00 628 ALA A N 1
ATOM 4960 C CA . ALA A 1 628 ? 18.519 0.762 -23.526 1.00 95.00 628 ALA A CA 1
ATOM 4961 C C . ALA A 1 628 ? 19.604 0.089 -24.389 1.00 95.00 628 ALA A C 1
ATOM 4963 O O . ALA A 1 628 ? 19.273 -0.536 -25.397 1.00 95.00 628 ALA A O 1
ATOM 4964 N N . GLU A 1 629 ? 20.877 0.131 -23.981 1.00 92.75 629 GLU A N 1
ATOM 4965 C CA . GLU A 1 629 ? 21.971 -0.578 -24.668 1.00 92.75 629 GLU A CA 1
ATOM 4966 C C . GLU A 1 629 ? 21.782 -2.097 -24.661 1.00 92.75 629 GLU A C 1
ATOM 4968 O O . GLU A 1 629 ? 21.983 -2.754 -25.687 1.00 92.75 629 GLU A O 1
ATOM 4973 N N . ILE A 1 630 ? 21.333 -2.664 -23.539 1.00 92.69 630 ILE A N 1
ATOM 4974 C CA . ILE A 1 630 ? 21.002 -4.091 -23.441 1.00 92.69 630 ILE A CA 1
ATOM 4975 C C . ILE A 1 630 ? 19.873 -4.435 -24.416 1.00 92.69 630 ILE A C 1
ATOM 4977 O O . ILE A 1 630 ? 19.982 -5.397 -25.179 1.00 92.69 630 ILE A O 1
ATOM 4981 N N . THR A 1 631 ? 18.821 -3.614 -24.460 1.00 93.88 631 THR A N 1
ATOM 4982 C CA . THR A 1 631 ? 17.707 -3.781 -25.405 1.00 93.88 631 THR A CA 1
ATOM 4983 C C . THR A 1 631 ? 18.199 -3.746 -26.854 1.00 93.88 631 THR A C 1
ATOM 4985 O O . THR A 1 631 ? 17.871 -4.629 -27.649 1.00 93.88 631 THR A O 1
ATOM 4988 N N . ALA A 1 632 ? 19.025 -2.759 -27.203 1.00 88.75 632 ALA A N 1
ATOM 4989 C CA . ALA A 1 632 ? 19.566 -2.608 -28.548 1.00 88.75 632 ALA A CA 1
ATOM 4990 C C . ALA A 1 632 ? 20.522 -3.756 -28.922 1.00 88.75 632 ALA A C 1
ATOM 4992 O O . ALA A 1 632 ? 20.529 -4.213 -30.065 1.00 88.75 632 ALA A O 1
ATOM 4993 N N . THR A 1 633 ? 21.304 -4.263 -27.969 1.00 85.44 633 THR A N 1
ATOM 4994 C CA . THR A 1 633 ? 22.208 -5.405 -28.166 1.00 85.44 633 THR A CA 1
ATOM 4995 C C . THR A 1 633 ? 21.432 -6.701 -28.392 1.00 85.44 633 THR A C 1
ATOM 4997 O O . THR A 1 633 ? 21.765 -7.451 -29.304 1.00 85.44 633 THR A O 1
ATOM 5000 N N . ILE A 1 634 ? 20.349 -6.939 -27.647 1.00 85.81 634 ILE A N 1
ATOM 5001 C CA . ILE A 1 634 ? 19.463 -8.096 -27.865 1.00 85.81 634 ILE A CA 1
ATOM 5002 C C . ILE A 1 634 ? 18.754 -8.002 -29.221 1.00 85.81 634 ILE A C 1
ATOM 5004 O O . ILE A 1 634 ? 18.577 -9.016 -29.899 1.00 85.81 634 ILE A O 1
ATOM 5008 N N . GLN A 1 635 ? 18.353 -6.795 -29.630 1.00 84.62 635 GLN A N 1
ATOM 5009 C CA . GLN A 1 635 ? 17.693 -6.572 -30.915 1.00 84.62 635 GLN A CA 1
ATOM 5010 C C . GLN A 1 635 ? 18.601 -6.912 -32.109 1.00 84.62 635 GLN A C 1
ATOM 5012 O O . GLN A 1 635 ? 18.123 -7.504 -33.076 1.00 84.62 635 GLN A O 1
ATOM 5017 N N . TYR A 1 636 ? 19.891 -6.567 -32.050 1.00 78.94 636 TYR A N 1
ATOM 5018 C CA . TYR A 1 636 ? 20.846 -6.805 -33.138 1.00 78.94 636 TYR A CA 1
ATOM 5019 C C . TYR A 1 636 ? 21.850 -7.899 -32.763 1.00 78.94 636 TYR A C 1
ATOM 5021 O O . TYR A 1 636 ? 22.899 -7.617 -32.185 1.00 78.94 636 TYR A O 1
ATOM 5029 N N . LYS A 1 637 ? 21.546 -9.151 -33.134 1.00 65.75 637 LYS A N 1
ATOM 5030 C CA . LYS A 1 637 ? 22.326 -10.340 -32.734 1.00 65.75 637 LYS A CA 1
ATOM 5031 C C . LYS A 1 637 ? 23.821 -10.255 -33.045 1.00 65.75 637 LYS A C 1
ATOM 5033 O O . LYS A 1 637 ? 24.648 -10.701 -32.256 1.00 65.75 637 LYS A O 1
ATOM 5038 N N . GLU A 1 638 ? 24.171 -9.636 -34.164 1.00 56.47 638 GLU A N 1
ATOM 5039 C CA . GLU A 1 638 ? 25.557 -9.468 -34.617 1.00 56.47 638 GLU A CA 1
ATOM 5040 C C . GLU A 1 638 ? 26.400 -8.635 -33.639 1.00 56.47 638 GLU A C 1
ATOM 5042 O O . GLU A 1 638 ? 27.610 -8.836 -33.558 1.00 56.47 638 GLU A O 1
ATOM 5047 N N . ARG A 1 639 ? 25.771 -7.774 -32.819 1.00 61.84 639 ARG A N 1
ATOM 5048 C CA . ARG A 1 639 ? 26.471 -6.958 -31.813 1.00 61.84 639 ARG A CA 1
ATOM 5049 C C . ARG A 1 639 ? 27.154 -7.801 -30.737 1.00 61.84 639 ARG A C 1
ATOM 5051 O O . ARG A 1 639 ? 28.199 -7.382 -30.257 1.00 61.84 639 ARG A O 1
ATOM 5058 N N . TYR A 1 640 ? 26.587 -8.946 -30.343 1.00 61.09 640 TYR A N 1
ATOM 5059 C CA . TYR A 1 640 ? 27.130 -9.789 -29.263 1.00 61.09 640 TYR A CA 1
ATOM 5060 C C . TYR A 1 640 ? 27.749 -11.113 -29.739 1.00 61.09 640 TYR A C 1
ATOM 5062 O O . TYR A 1 640 ? 28.280 -11.881 -28.930 1.00 61.09 640 TYR A O 1
ATOM 5070 N N . LEU A 1 641 ? 27.695 -11.388 -31.044 1.00 53.12 641 LEU A N 1
ATOM 5071 C CA . LEU A 1 641 ? 28.347 -12.548 -31.652 1.00 53.12 641 LEU A CA 1
ATOM 5072 C C . LEU A 1 641 ? 29.834 -12.287 -31.954 1.00 53.12 641 LEU A C 1
ATOM 5074 O O . LEU A 1 641 ? 30.631 -13.215 -31.824 1.00 53.12 641 LEU A O 1
ATOM 5078 N N . HIS A 1 642 ? 30.222 -11.039 -32.247 1.00 51.81 642 HIS A N 1
ATOM 5079 C CA . HIS A 1 642 ? 31.609 -10.634 -32.513 1.00 51.81 642 HIS A CA 1
ATOM 5080 C C . HIS A 1 642 ? 32.151 -9.725 -31.396 1.00 51.81 642 HIS A C 1
ATOM 5082 O O . HIS A 1 642 ? 31.851 -8.534 -31.346 1.00 51.81 642 HIS A O 1
ATOM 5088 N N . ILE A 1 643 ? 32.941 -10.301 -30.482 1.00 47.78 643 ILE A N 1
ATOM 5089 C CA . ILE A 1 643 ? 33.445 -9.628 -29.268 1.00 47.78 643 ILE A CA 1
ATOM 5090 C C . ILE A 1 643 ? 34.564 -8.621 -29.592 1.00 47.78 643 ILE A C 1
ATOM 5092 O O . ILE A 1 643 ? 34.577 -7.526 -29.029 1.00 47.78 643 ILE A O 1
ATOM 5096 N N . ASP A 1 644 ? 35.462 -8.958 -30.524 1.00 41.06 644 ASP A N 1
ATOM 5097 C CA . ASP A 1 644 ? 36.668 -8.159 -30.804 1.00 41.06 644 ASP A CA 1
ATOM 5098 C C . ASP A 1 644 ? 36.426 -6.986 -31.755 1.00 41.06 644 ASP A C 1
ATOM 5100 O O . ASP A 1 644 ? 37.145 -5.988 -31.713 1.00 41.06 644 ASP A O 1
ATOM 5104 N N . ASN A 1 645 ? 35.383 -7.071 -32.581 1.00 44.00 645 ASN A N 1
ATOM 5105 C CA . ASN A 1 645 ? 35.003 -6.003 -33.494 1.00 44.00 645 ASN A CA 1
ATOM 5106 C C . ASN A 1 645 ? 33.471 -5.912 -33.580 1.00 44.00 645 ASN A C 1
ATOM 5108 O O . ASN A 1 645 ? 32.873 -6.479 -34.496 1.00 44.00 645 ASN A O 1
ATOM 5112 N N . PRO A 1 646 ? 32.805 -5.265 -32.602 1.00 44.09 646 PRO A N 1
ATOM 5113 C CA . PRO A 1 646 ? 31.368 -5.036 -32.658 1.00 44.09 646 PRO A CA 1
ATOM 5114 C C . PRO A 1 646 ? 31.099 -4.055 -33.801 1.00 44.09 646 PRO A C 1
ATOM 5116 O O . PRO A 1 646 ? 31.187 -2.839 -33.623 1.00 44.09 646 PRO A O 1
ATOM 5119 N N . LEU A 1 647 ? 30.850 -4.620 -34.980 1.00 41.28 647 LEU A N 1
ATOM 5120 C CA . LEU A 1 647 ? 30.741 -3.933 -36.259 1.00 41.28 647 LEU A CA 1
ATOM 5121 C C . LEU A 1 647 ? 29.821 -2.705 -36.152 1.00 41.28 647 LEU A C 1
ATOM 5123 O O . LEU A 1 647 ? 28.738 -2.741 -35.546 1.00 41.28 647 LEU A O 1
ATOM 5127 N N . SER A 1 648 ? 30.253 -1.595 -36.748 1.00 45.34 648 SER A N 1
ATOM 5128 C CA . SER A 1 648 ? 29.380 -0.445 -36.973 1.00 45.34 648 SER A CA 1
ATOM 5129 C C . SER A 1 648 ? 28.222 -0.839 -37.904 1.00 45.34 648 SER A C 1
ATOM 5131 O O . SER A 1 648 ? 28.317 -1.796 -38.668 1.00 45.34 648 SER A O 1
ATOM 5133 N N . LYS A 1 649 ? 27.096 -0.109 -37.852 1.00 41.31 649 LYS A N 1
ATOM 5134 C CA . LYS A 1 649 ? 25.907 -0.390 -38.686 1.00 41.31 649 LYS A CA 1
ATOM 5135 C C . LYS A 1 649 ? 26.250 -0.461 -40.183 1.00 41.31 649 LYS A C 1
ATOM 5137 O O . LYS A 1 649 ? 25.620 -1.208 -40.918 1.00 41.31 649 LYS A O 1
ATOM 5142 N N . GLU A 1 650 ? 27.259 0.297 -40.602 1.00 45.28 650 GLU A N 1
ATOM 5143 C CA . GLU A 1 650 ? 27.794 0.294 -41.959 1.00 45.28 650 GLU A CA 1
ATOM 5144 C C . GLU A 1 650 ? 28.573 -0.998 -42.249 1.00 45.28 650 GLU A C 1
ATOM 5146 O O . GLU A 1 650 ? 28.233 -1.706 -43.191 1.00 45.28 650 GLU A O 1
ATOM 5151 N N . GLU A 1 651 ? 29.528 -1.393 -41.404 1.00 44.00 651 GLU A N 1
ATOM 5152 C CA . GLU A 1 651 ? 30.327 -2.614 -41.611 1.00 44.00 651 GLU A CA 1
ATOM 5153 C C . GLU A 1 651 ? 29.495 -3.909 -41.545 1.00 44.00 651 GLU A C 1
ATOM 5155 O O . GLU A 1 651 ? 29.724 -4.818 -42.346 1.00 44.00 651 GLU A O 1
ATOM 5160 N N . VAL A 1 652 ? 28.491 -3.972 -40.658 1.00 46.59 652 VAL A N 1
ATOM 5161 C CA . VAL A 1 652 ? 27.512 -5.076 -40.601 1.00 46.59 652 VAL A CA 1
ATOM 5162 C C . VAL A 1 652 ? 26.746 -5.191 -41.916 1.00 46.59 652 VAL A C 1
ATOM 5164 O O . VAL A 1 652 ? 26.660 -6.272 -42.499 1.00 46.59 652 VAL A O 1
ATOM 5167 N N . GLN A 1 653 ? 26.197 -4.073 -42.401 1.00 51.97 653 GLN A N 1
ATOM 5168 C CA . GLN A 1 653 ? 25.372 -4.062 -43.605 1.00 51.97 653 GLN A CA 1
ATOM 5169 C C . GLN A 1 653 ? 26.181 -4.495 -44.833 1.00 51.97 653 GLN A C 1
ATOM 5171 O O . GLN A 1 653 ? 25.661 -5.233 -45.665 1.00 51.97 653 GLN A O 1
ATOM 5176 N N . TYR A 1 654 ? 27.449 -4.086 -44.952 1.00 54.66 654 TYR A N 1
ATOM 5177 C CA . TYR A 1 654 ? 28.294 -4.456 -46.092 1.00 54.66 654 TYR A CA 1
ATOM 5178 C C . TYR A 1 654 ? 28.694 -5.935 -46.088 1.00 54.66 654 TYR A C 1
ATOM 5180 O O . TYR A 1 654 ? 28.592 -6.585 -47.131 1.00 54.66 654 TYR A O 1
ATOM 5188 N N . GLN A 1 655 ? 29.100 -6.491 -44.940 1.00 53.25 655 GLN A N 1
ATOM 5189 C CA . GLN A 1 655 ? 29.453 -7.914 -44.844 1.00 53.25 655 GLN A CA 1
ATOM 5190 C C . GLN A 1 655 ? 28.228 -8.816 -45.044 1.00 53.25 655 GLN A C 1
ATOM 5192 O O . GLN A 1 655 ? 28.307 -9.807 -45.775 1.00 53.25 655 GLN A O 1
ATOM 5197 N N . PHE A 1 656 ? 27.074 -8.427 -44.490 1.00 59.09 656 PHE A N 1
ATOM 5198 C CA . PHE A 1 656 ? 25.803 -9.108 -44.728 1.00 59.09 656 PHE A CA 1
ATOM 5199 C C . PHE A 1 656 ? 25.388 -9.032 -46.204 1.00 59.09 656 PHE A C 1
ATOM 5201 O O . PHE A 1 656 ? 25.043 -10.052 -46.799 1.00 59.09 656 PHE A O 1
ATOM 5208 N N . ASN A 1 657 ? 25.487 -7.855 -46.834 1.00 64.88 657 ASN A N 1
ATOM 5209 C CA . ASN A 1 657 ? 25.159 -7.677 -48.250 1.00 64.88 657 ASN A CA 1
ATOM 5210 C C . ASN A 1 657 ? 26.073 -8.503 -49.163 1.00 64.88 657 ASN A C 1
ATOM 5212 O O . ASN A 1 657 ? 25.581 -9.071 -50.135 1.00 64.88 657 ASN A O 1
ATOM 5216 N N . LEU A 1 658 ? 27.373 -8.601 -48.868 1.00 67.25 658 LEU A N 1
ATOM 5217 C CA . LEU A 1 658 ? 28.314 -9.412 -49.644 1.00 67.25 658 LEU A CA 1
ATOM 5218 C C . LEU A 1 658 ? 27.981 -10.903 -49.541 1.00 67.25 658 LEU A C 1
ATOM 5220 O O . LEU A 1 658 ? 27.808 -11.557 -50.568 1.00 67.25 658 LEU A O 1
ATOM 5224 N N . TYR A 1 659 ? 27.835 -11.427 -48.321 1.00 65.81 659 TYR A N 1
ATOM 5225 C CA . TYR A 1 659 ? 27.476 -12.829 -48.097 1.00 65.81 659 TYR A CA 1
ATOM 5226 C C . TYR A 1 659 ? 26.146 -13.181 -48.772 1.00 65.81 659 TYR A C 1
ATOM 5228 O O . TYR A 1 659 ? 26.065 -14.153 -49.521 1.00 65.81 659 TYR A O 1
ATOM 5236 N N . ARG A 1 660 ? 25.119 -12.345 -48.582 1.00 68.00 660 ARG A N 1
ATOM 5237 C CA . ARG A 1 660 ? 23.806 -12.541 -49.204 1.00 68.00 660 ARG A CA 1
ATOM 5238 C C . ARG A 1 660 ? 23.840 -12.414 -50.723 1.00 68.00 660 ARG A C 1
ATOM 5240 O O . ARG A 1 660 ? 23.105 -13.126 -51.393 1.00 68.00 660 ARG A O 1
ATOM 5247 N N . SER A 1 661 ? 24.693 -11.553 -51.274 1.00 76.12 661 SER A N 1
ATOM 5248 C CA . SER A 1 661 ? 24.889 -11.439 -52.725 1.00 76.12 661 SER A CA 1
ATOM 5249 C C . SER A 1 661 ? 25.569 -12.681 -53.307 1.00 76.12 661 SER A C 1
ATOM 5251 O O . SER A 1 661 ? 25.164 -13.148 -54.370 1.00 76.12 661 SER A O 1
ATOM 5253 N N . ILE A 1 662 ? 26.550 -13.252 -52.597 1.00 75.31 662 ILE A N 1
ATOM 5254 C CA . ILE A 1 662 ? 27.176 -14.534 -52.958 1.00 75.31 662 ILE A CA 1
ATOM 5255 C C . ILE A 1 662 ? 26.130 -15.649 -52.904 1.00 75.31 662 ILE A C 1
ATOM 5257 O O . ILE A 1 662 ? 25.957 -16.360 -53.885 1.00 75.31 662 ILE A O 1
ATOM 5261 N N . GLU A 1 663 ? 25.388 -15.771 -51.803 1.00 72.06 663 GLU A N 1
ATOM 5262 C CA . GLU A 1 663 ? 24.333 -16.778 -51.627 1.00 72.06 663 GLU A CA 1
ATOM 5263 C C . GLU A 1 663 ? 23.256 -16.677 -52.724 1.00 72.06 663 GLU A C 1
ATOM 5265 O O . GLU A 1 663 ? 22.863 -17.683 -53.320 1.00 72.06 663 GLU A O 1
ATOM 5270 N N . PHE A 1 664 ? 22.831 -15.451 -53.043 1.00 82.44 664 PHE A N 1
ATOM 5271 C CA . PHE A 1 664 ? 21.880 -15.157 -54.111 1.00 82.44 664 PHE A CA 1
ATOM 5272 C C . PHE A 1 664 ? 22.396 -15.636 -55.472 1.00 82.44 664 PHE A C 1
ATOM 5274 O O . PHE A 1 664 ? 21.708 -16.397 -56.155 1.00 82.44 664 PHE A O 1
ATOM 5281 N N . LEU A 1 665 ? 23.612 -15.235 -55.860 1.00 81.38 665 LEU A N 1
ATOM 5282 C CA . LEU A 1 665 ? 24.210 -15.619 -57.141 1.00 81.38 665 LEU A CA 1
ATOM 5283 C C . LEU A 1 665 ? 24.479 -17.126 -57.213 1.00 81.38 665 LEU A C 1
ATOM 5285 O O . LEU A 1 665 ? 24.135 -17.757 -58.211 1.00 81.38 665 LEU A O 1
ATOM 5289 N N . THR A 1 666 ? 25.008 -17.734 -56.151 1.00 78.12 666 THR A N 1
ATOM 5290 C CA . THR A 1 666 ? 25.239 -19.183 -56.074 1.00 78.12 666 THR A CA 1
ATOM 5291 C C . THR A 1 666 ? 23.945 -19.955 -56.301 1.00 78.12 666 THR A C 1
ATOM 5293 O O . THR A 1 666 ? 23.933 -20.919 -57.066 1.00 78.12 666 THR A O 1
ATOM 5296 N N . MET A 1 667 ? 22.829 -19.518 -55.711 1.00 78.06 667 MET A N 1
ATOM 5297 C CA . MET A 1 667 ? 21.534 -20.169 -55.906 1.00 78.06 667 MET A CA 1
ATOM 5298 C C . MET A 1 667 ? 21.018 -20.029 -57.347 1.00 78.06 667 MET A C 1
ATOM 5300 O O . MET A 1 667 ? 20.518 -21.005 -57.915 1.00 78.06 667 MET A O 1
ATOM 5304 N N . VAL A 1 668 ? 21.175 -18.848 -57.956 1.00 83.44 668 VAL A N 1
ATOM 5305 C CA . VAL A 1 668 ? 20.822 -18.596 -59.366 1.00 83.44 668 VAL A CA 1
ATOM 5306 C C . VAL A 1 668 ? 21.615 -19.527 -60.290 1.00 83.44 668 VAL A C 1
ATOM 5308 O O . VAL A 1 668 ? 21.016 -20.259 -61.083 1.00 83.44 668 VAL A O 1
ATOM 5311 N N . TYR A 1 669 ? 22.940 -19.587 -60.139 1.00 82.12 669 TYR A N 1
ATOM 5312 C CA . TYR A 1 669 ? 23.794 -20.442 -60.970 1.00 82.12 669 TYR A CA 1
ATOM 5313 C C . TYR A 1 669 ? 23.584 -21.939 -60.707 1.00 82.12 669 TYR A C 1
ATOM 5315 O O . TYR A 1 669 ? 23.574 -22.734 -61.649 1.00 82.12 669 TYR A O 1
ATOM 5323 N N . LYS A 1 670 ? 23.348 -22.356 -59.456 1.00 80.44 670 LYS A N 1
ATOM 5324 C CA . LYS A 1 670 ? 23.047 -23.758 -59.105 1.00 80.44 670 LYS A CA 1
ATOM 5325 C C . LYS A 1 670 ? 21.729 -24.214 -59.735 1.00 80.44 670 LYS A C 1
ATOM 5327 O O . LYS A 1 670 ? 21.647 -25.330 -60.254 1.00 80.44 670 LYS A O 1
ATOM 5332 N N . TYR A 1 671 ? 20.717 -23.344 -59.759 1.00 83.25 671 TYR A N 1
ATOM 5333 C CA . TYR A 1 671 ? 19.448 -23.618 -60.433 1.00 83.25 671 TYR A CA 1
ATOM 5334 C C . TYR A 1 671 ? 19.607 -23.688 -61.956 1.00 83.25 671 TYR A C 1
ATOM 5336 O O . TYR A 1 671 ? 19.103 -24.632 -62.571 1.00 83.25 671 TYR A O 1
ATOM 5344 N N . GLN A 1 672 ? 20.355 -22.758 -62.557 1.00 83.19 672 GLN A N 1
ATOM 5345 C CA . GLN A 1 672 ? 20.649 -22.757 -63.992 1.00 83.19 672 GLN A CA 1
ATOM 5346 C C . GLN A 1 672 ? 21.398 -24.030 -64.414 1.00 83.19 672 GLN A C 1
ATOM 5348 O O . GLN A 1 672 ? 20.990 -24.699 -65.364 1.00 83.19 672 GLN A O 1
ATOM 5353 N N . LYS A 1 673 ? 22.435 -24.427 -63.662 1.00 81.31 673 LYS A N 1
ATOM 5354 C CA . LYS A 1 673 ? 23.230 -25.641 -63.917 1.00 81.31 673 LYS A CA 1
ATOM 5355 C C . LYS A 1 673 ? 22.387 -26.917 -63.830 1.00 81.31 673 LYS A C 1
ATOM 5357 O O . LYS A 1 673 ? 22.579 -27.829 -64.629 1.00 81.31 673 LYS A O 1
ATOM 5362 N N . LYS A 1 674 ? 21.439 -26.984 -62.885 1.00 82.06 674 LYS A N 1
ATOM 5363 C CA . LYS A 1 674 ? 20.585 -28.165 -62.666 1.00 82.06 674 LYS A CA 1
ATOM 5364 C C . LYS A 1 674 ? 19.402 -28.257 -63.635 1.00 82.06 674 LYS A C 1
ATOM 5366 O O . LYS A 1 674 ? 19.069 -29.350 -64.078 1.00 82.06 674 LYS A O 1
ATOM 5371 N N . SER A 1 675 ? 18.738 -27.140 -63.925 1.00 79.25 675 SER A N 1
ATOM 5372 C CA . SER A 1 675 ? 17.462 -27.121 -64.660 1.00 79.25 675 SER A CA 1
ATOM 5373 C C . SER A 1 675 ? 17.579 -26.676 -66.120 1.00 79.25 675 SER A C 1
ATOM 5375 O O . SER A 1 675 ? 16.612 -26.815 -66.867 1.00 79.25 675 SER A O 1
ATOM 5377 N N . LYS A 1 676 ? 18.734 -26.122 -66.525 1.00 81.12 676 LYS A N 1
ATOM 5378 C CA . LYS A 1 676 ? 18.938 -25.409 -67.801 1.00 81.12 676 LYS A CA 1
ATOM 5379 C C . LYS A 1 676 ? 17.935 -24.263 -68.043 1.00 81.12 676 LYS A C 1
ATOM 5381 O O . LYS A 1 676 ? 17.758 -23.840 -69.181 1.00 81.12 676 LYS A O 1
ATOM 5386 N N . LYS A 1 677 ? 17.278 -23.763 -66.988 1.00 83.94 677 LYS A N 1
ATOM 5387 C CA . LYS A 1 677 ? 16.326 -22.640 -67.002 1.00 83.94 677 LYS A CA 1
ATOM 5388 C C . LYS A 1 677 ? 16.733 -21.578 -65.978 1.00 83.94 677 LYS A C 1
ATOM 5390 O O . LYS A 1 677 ? 17.493 -21.865 -65.053 1.00 83.94 677 LYS A O 1
ATOM 5395 N N . PHE A 1 678 ? 16.204 -20.366 -66.123 1.00 85.06 678 PHE A N 1
ATOM 5396 C CA . PHE A 1 678 ? 16.421 -19.273 -65.176 1.00 85.06 678 PHE A CA 1
ATOM 5397 C C . PHE A 1 678 ? 15.435 -19.344 -64.003 1.00 85.06 678 PHE A C 1
ATOM 5399 O O . PHE A 1 678 ? 14.321 -19.853 -64.136 1.00 85.06 678 PHE A O 1
ATOM 5406 N N . ILE A 1 679 ? 15.862 -18.882 -62.825 1.00 85.06 679 ILE A N 1
ATOM 5407 C CA . ILE A 1 679 ? 15.021 -18.885 -61.623 1.00 85.06 679 ILE A CA 1
ATOM 5408 C C . ILE A 1 679 ? 14.146 -17.629 -61.594 1.00 85.06 679 ILE A C 1
ATOM 5410 O O . ILE A 1 679 ? 14.624 -16.524 -61.846 1.00 85.06 679 ILE A O 1
ATOM 5414 N N . THR A 1 680 ? 12.863 -17.781 -61.267 1.00 87.31 680 THR A N 1
ATOM 5415 C CA . THR A 1 680 ? 11.958 -16.636 -61.108 1.00 87.31 680 THR A CA 1
ATOM 5416 C C . THR A 1 680 ? 12.151 -15.962 -59.754 1.00 87.31 680 THR A C 1
ATOM 5418 O O . THR A 1 680 ? 12.451 -16.616 -58.745 1.00 87.31 680 THR A O 1
ATOM 5421 N N . LYS A 1 681 ? 11.899 -14.650 -59.701 1.00 83.62 681 LYS A N 1
ATOM 5422 C CA . LYS A 1 681 ? 11.951 -13.844 -58.468 1.00 83.62 681 LYS A CA 1
ATOM 5423 C C . LYS A 1 681 ? 11.192 -14.485 -57.299 1.00 83.62 681 LYS A C 1
ATOM 5425 O O . LYS A 1 681 ? 11.711 -14.578 -56.184 1.00 83.62 681 LYS A O 1
ATOM 5430 N N . GLN A 1 682 ? 9.980 -14.981 -57.553 1.00 80.12 682 GLN A N 1
ATOM 5431 C CA . GLN A 1 682 ? 9.126 -15.574 -56.520 1.00 80.12 682 GLN A CA 1
ATOM 5432 C C . GLN A 1 682 ? 9.685 -16.901 -55.978 1.00 80.12 682 GLN A C 1
ATOM 5434 O O . GLN A 1 682 ? 9.588 -17.175 -54.778 1.00 80.12 682 GLN A O 1
ATOM 5439 N N . MET A 1 683 ? 10.296 -17.715 -56.839 1.00 79.12 683 MET A N 1
ATOM 5440 C CA . MET A 1 683 ? 10.882 -19.000 -56.458 1.00 79.12 683 MET A CA 1
ATOM 5441 C C . MET A 1 683 ? 12.196 -18.819 -55.692 1.00 79.12 683 MET A C 1
ATOM 5443 O O . MET A 1 683 ? 12.419 -19.495 -54.683 1.00 79.12 683 MET A O 1
ATOM 5447 N N . LEU A 1 684 ? 13.027 -17.857 -56.102 1.00 81.31 684 LEU A N 1
ATOM 5448 C CA . LEU A 1 684 ? 14.272 -17.534 -55.406 1.00 81.31 684 LEU A CA 1
ATOM 5449 C C . LEU A 1 684 ? 14.000 -17.005 -53.992 1.00 81.31 684 LEU A C 1
ATOM 5451 O O . LEU A 1 684 ? 14.593 -17.492 -53.030 1.00 81.31 684 LEU A O 1
ATOM 5455 N N . LYS A 1 685 ? 13.031 -16.093 -53.842 1.00 76.56 685 LYS A N 1
ATOM 5456 C CA . LYS A 1 685 ? 12.632 -15.554 -52.533 1.00 76.56 685 LYS A CA 1
ATOM 5457 C C . LYS A 1 685 ? 12.148 -16.646 -51.574 1.00 76.56 685 LYS A C 1
ATOM 5459 O O . LYS A 1 685 ? 12.549 -16.672 -50.412 1.00 76.56 685 LYS A O 1
ATOM 5464 N N . ARG A 1 686 ? 11.319 -17.579 -52.062 1.00 74.44 686 ARG A N 1
ATOM 5465 C CA . ARG A 1 686 ? 10.850 -18.729 -51.267 1.00 74.44 686 ARG A CA 1
ATOM 5466 C C . ARG A 1 686 ? 11.997 -19.633 -50.826 1.00 74.44 686 ARG A C 1
ATOM 5468 O O . ARG A 1 686 ? 11.956 -20.159 -49.718 1.00 74.44 686 ARG A O 1
ATOM 5475 N N . THR A 1 687 ? 13.009 -19.794 -51.673 1.00 70.44 687 THR A N 1
ATOM 5476 C CA . THR A 1 687 ? 14.126 -20.701 -51.397 1.00 70.44 687 THR A CA 1
ATOM 5477 C C . THR A 1 687 ? 15.132 -20.101 -50.417 1.00 70.44 687 THR A C 1
ATOM 5479 O O . THR A 1 687 ? 15.562 -20.789 -49.496 1.00 70.44 687 THR A O 1
ATOM 5482 N N . LEU A 1 688 ? 15.440 -18.807 -50.550 1.00 66.69 688 LEU A N 1
ATOM 5483 C CA . LEU A 1 688 ? 16.359 -18.086 -49.658 1.00 66.69 688 LEU A CA 1
ATOM 5484 C C . LEU A 1 688 ? 15.730 -17.690 -48.309 1.00 66.69 688 LEU A C 1
ATOM 5486 O O . LEU A 1 688 ? 16.445 -17.279 -47.399 1.00 66.69 688 LEU A O 1
ATOM 5490 N N . LYS A 1 689 ? 14.399 -17.809 -48.166 1.00 69.69 689 LYS A N 1
ATOM 5491 C CA . LYS A 1 689 ? 13.637 -17.416 -46.963 1.00 69.69 689 LYS A CA 1
ATOM 5492 C C . LYS A 1 689 ? 13.940 -15.979 -46.499 1.00 69.69 689 LYS A C 1
ATOM 5494 O O . LYS A 1 689 ? 14.049 -15.725 -45.302 1.00 69.69 689 LYS A O 1
ATOM 5499 N N . ILE A 1 690 ? 14.069 -15.051 -47.447 1.00 67.69 690 ILE A N 1
ATOM 5500 C CA . ILE A 1 690 ? 14.357 -13.630 -47.189 1.00 67.69 690 ILE A CA 1
ATOM 5501 C C . ILE A 1 690 ? 13.113 -12.749 -47.323 1.00 67.69 690 ILE A C 1
ATOM 5503 O O . ILE A 1 690 ? 12.174 -13.075 -48.060 1.00 67.69 690 ILE A O 1
ATOM 5507 N N . THR A 1 691 ? 13.098 -11.640 -46.583 1.00 67.50 691 THR A N 1
ATOM 5508 C CA . THR A 1 691 ? 12.010 -10.648 -46.606 1.00 67.50 691 THR A CA 1
ATOM 5509 C C . THR A 1 691 ? 12.003 -9.835 -47.910 1.00 67.50 691 THR A C 1
ATOM 5511 O O . THR A 1 691 ? 12.978 -9.846 -48.660 1.00 67.50 691 THR A O 1
ATOM 5514 N N . ASP A 1 692 ? 10.894 -9.148 -48.222 1.00 67.81 692 ASP A N 1
ATOM 5515 C CA . ASP A 1 692 ? 10.796 -8.300 -49.429 1.00 67.81 692 ASP A CA 1
ATOM 5516 C C . ASP A 1 692 ? 11.821 -7.164 -49.439 1.00 67.81 692 ASP A C 1
ATOM 5518 O O . ASP A 1 692 ? 12.437 -6.902 -50.471 1.00 67.81 692 ASP A O 1
ATOM 5522 N N . ASP A 1 693 ? 12.039 -6.542 -48.281 1.00 58.53 693 ASP A N 1
ATOM 5523 C CA . ASP A 1 693 ? 12.971 -5.426 -48.134 1.00 58.53 693 ASP A CA 1
ATOM 5524 C C . ASP A 1 693 ? 14.422 -5.886 -48.347 1.00 58.53 693 ASP A C 1
ATOM 5526 O O . ASP A 1 693 ? 15.166 -5.275 -49.115 1.00 58.53 693 ASP A O 1
ATOM 5530 N N . GLU A 1 694 ? 14.814 -7.015 -47.742 1.00 61.59 694 GLU A N 1
ATOM 5531 C CA . GLU A 1 694 ? 16.139 -7.619 -47.941 1.00 61.59 694 GLU A CA 1
ATOM 5532 C C . GLU A 1 694 ? 16.359 -8.029 -49.402 1.00 61.59 694 GLU A C 1
ATOM 5534 O O . GLU A 1 694 ? 17.411 -7.738 -49.976 1.00 61.59 694 GLU A O 1
ATOM 5539 N N . PHE A 1 695 ? 15.357 -8.661 -50.028 1.00 75.44 695 PHE A N 1
ATOM 5540 C CA . PHE A 1 695 ? 15.418 -9.040 -51.440 1.00 75.44 695 PHE A CA 1
ATOM 5541 C C . PHE A 1 695 ? 15.602 -7.808 -52.332 1.00 75.44 695 PHE A C 1
ATOM 5543 O O . PHE A 1 695 ? 16.433 -7.834 -53.237 1.00 75.44 695 PHE A O 1
ATOM 5550 N N . GLY A 1 696 ? 14.866 -6.724 -52.068 1.00 74.25 696 GLY A N 1
ATOM 5551 C CA . GLY A 1 696 ? 14.950 -5.477 -52.829 1.00 74.25 696 GLY A CA 1
ATOM 5552 C C . GLY A 1 696 ? 16.327 -4.815 -52.754 1.00 74.25 696 GLY A C 1
ATOM 5553 O O . GLY A 1 696 ? 16.848 -4.368 -53.776 1.00 74.25 696 GLY A O 1
ATOM 5554 N N . ILE A 1 697 ? 16.953 -4.799 -51.574 1.00 68.19 697 ILE A N 1
ATOM 5555 C CA . ILE A 1 697 ? 18.301 -4.240 -51.375 1.00 68.19 697 ILE A CA 1
ATOM 5556 C C . ILE A 1 697 ? 19.340 -5.032 -52.178 1.00 68.19 697 ILE A C 1
ATOM 5558 O O . ILE A 1 697 ? 20.129 -4.439 -52.920 1.00 68.19 697 ILE A O 1
ATOM 5562 N N . ILE A 1 698 ? 19.324 -6.364 -52.071 1.00 74.44 698 ILE A N 1
ATOM 5563 C CA . ILE A 1 698 ? 20.265 -7.246 -52.782 1.00 74.44 698 ILE A CA 1
ATOM 5564 C C . ILE A 1 698 ? 20.031 -7.153 -54.295 1.00 74.44 698 ILE A C 1
ATOM 5566 O O . ILE A 1 698 ? 20.977 -6.939 -55.054 1.00 74.44 698 ILE A O 1
ATOM 5570 N N . GLN A 1 699 ? 18.768 -7.224 -54.727 1.00 82.56 699 GLN A N 1
ATOM 5571 C CA . GLN A 1 699 ? 18.362 -7.098 -56.126 1.00 82.56 699 GLN A CA 1
ATOM 5572 C C . GLN A 1 699 ? 18.878 -5.790 -56.735 1.00 82.56 699 GLN A C 1
ATOM 5574 O O . GLN A 1 699 ? 19.536 -5.817 -57.771 1.00 82.56 699 GLN A O 1
ATOM 5579 N N . ASN A 1 700 ? 18.601 -4.648 -56.103 1.00 79.31 700 ASN A N 1
ATOM 5580 C CA . ASN A 1 700 ? 19.010 -3.345 -56.626 1.00 79.31 700 ASN A CA 1
ATOM 5581 C C . ASN A 1 700 ? 20.534 -3.192 -56.655 1.00 79.31 700 ASN A C 1
ATOM 5583 O O . ASN A 1 700 ? 21.071 -2.577 -57.574 1.00 79.31 700 ASN A O 1
ATOM 5587 N N . THR A 1 701 ? 21.234 -3.779 -55.681 1.00 75.81 701 THR A N 1
ATOM 5588 C CA . THR A 1 701 ? 22.701 -3.757 -55.621 1.00 75.81 701 THR A CA 1
ATOM 5589 C C . THR A 1 701 ? 23.321 -4.548 -56.774 1.00 75.81 701 THR A C 1
ATOM 5591 O O . THR A 1 701 ? 24.237 -4.049 -57.429 1.00 75.81 701 THR A O 1
ATOM 5594 N N . LEU A 1 702 ? 22.808 -5.751 -57.048 1.00 81.56 702 LEU A N 1
ATOM 5595 C CA . LEU A 1 702 ? 23.293 -6.614 -58.129 1.00 81.56 702 LEU A CA 1
ATOM 5596 C C . LEU A 1 702 ? 22.882 -6.105 -59.518 1.00 81.56 702 LEU A C 1
ATOM 5598 O O . LEU A 1 702 ? 23.683 -6.192 -60.446 1.00 81.56 702 LEU A O 1
ATOM 5602 N N . LEU A 1 703 ? 21.681 -5.528 -59.656 1.00 84.00 703 LEU A N 1
ATOM 5603 C CA . LEU A 1 703 ? 21.214 -4.907 -60.902 1.00 84.00 703 LEU A CA 1
ATOM 5604 C C . LEU A 1 703 ? 22.045 -3.683 -61.279 1.00 84.00 703 LEU A C 1
ATOM 5606 O O . LEU A 1 703 ? 22.517 -3.579 -62.406 1.00 84.00 703 LEU A O 1
ATOM 5610 N N . LYS A 1 704 ? 22.243 -2.754 -60.333 1.00 81.56 704 LYS A N 1
ATOM 5611 C CA . LYS A 1 704 ? 22.978 -1.502 -60.577 1.00 81.56 704 LYS A CA 1
ATOM 5612 C C . LYS A 1 704 ? 24.421 -1.750 -61.025 1.00 81.56 704 LYS A C 1
ATOM 5614 O O . LYS A 1 704 ? 25.016 -0.890 -61.663 1.00 81.56 704 LYS A O 1
ATOM 5619 N N . ARG A 1 705 ? 24.984 -2.898 -60.646 1.00 79.56 705 ARG A N 1
ATOM 5620 C CA . ARG A 1 705 ? 26.362 -3.302 -60.942 1.00 79.56 705 ARG A CA 1
ATOM 5621 C C . ARG A 1 705 ? 26.444 -4.397 -62.009 1.00 79.56 705 ARG A C 1
ATOM 5623 O O . ARG A 1 705 ? 27.488 -5.020 -62.141 1.00 79.56 705 ARG A O 1
ATOM 5630 N N . GLU A 1 706 ? 25.352 -4.616 -62.744 1.00 82.31 706 GLU A N 1
ATOM 5631 C CA . GLU A 1 706 ? 25.283 -5.483 -63.927 1.00 82.31 706 GLU A CA 1
ATOM 5632 C C . GLU A 1 706 ? 25.661 -6.954 -63.673 1.00 82.31 706 GLU A C 1
ATOM 5634 O O . GLU A 1 706 ? 26.131 -7.646 -64.571 1.00 82.31 706 GLU A O 1
ATOM 5639 N N . PHE A 1 707 ? 25.431 -7.475 -62.463 1.00 84.00 707 PHE A N 1
ATOM 5640 C CA . PHE A 1 707 ? 25.616 -8.908 -62.184 1.00 84.00 707 PHE A CA 1
ATOM 5641 C C . PHE A 1 707 ? 24.414 -9.752 -62.612 1.00 84.00 707 PHE A C 1
ATOM 5643 O O . PHE A 1 707 ? 24.572 -10.932 -62.931 1.00 84.00 707 PHE A O 1
ATOM 5650 N N . ILE A 1 708 ? 23.217 -9.158 -62.609 1.00 86.88 708 ILE A N 1
ATOM 5651 C CA . ILE A 1 708 ? 21.964 -9.800 -63.013 1.00 86.88 708 ILE A CA 1
ATOM 5652 C C . ILE A 1 708 ? 21.118 -8.845 -63.860 1.00 86.88 708 ILE A C 1
ATOM 5654 O O . ILE A 1 708 ? 21.165 -7.634 -63.653 1.00 86.88 708 ILE A O 1
ATOM 5658 N N . ILE A 1 709 ? 20.285 -9.397 -64.738 1.00 86.94 709 ILE A N 1
ATOM 5659 C CA . ILE A 1 709 ? 19.180 -8.705 -65.415 1.00 86.94 709 ILE A CA 1
ATOM 5660 C C . ILE A 1 709 ? 17.877 -9.490 -65.243 1.00 86.94 709 ILE A C 1
ATOM 5662 O O . ILE A 1 709 ? 17.888 -10.687 -64.947 1.00 86.94 709 ILE A O 1
ATOM 5666 N N . PHE A 1 710 ? 16.747 -8.810 -65.434 1.00 85.50 710 PHE A N 1
ATOM 5667 C CA . PHE A 1 710 ? 15.425 -9.431 -65.418 1.00 85.50 710 PHE A CA 1
ATOM 5668 C C . PHE A 1 710 ? 14.899 -9.625 -66.840 1.00 85.50 710 PHE A C 1
ATOM 5670 O O . PHE A 1 710 ? 14.950 -8.711 -67.662 1.00 85.50 710 PHE A O 1
ATOM 5677 N N . SER A 1 711 ? 14.377 -10.818 -67.113 1.00 82.94 711 SER A N 1
ATOM 5678 C CA . SER A 1 711 ? 13.587 -11.103 -68.313 1.00 82.94 711 SER A CA 1
ATOM 5679 C C . SER A 1 711 ? 12.186 -10.487 -68.206 1.00 82.94 711 SER A C 1
ATOM 5681 O O . SER A 1 711 ? 11.722 -10.168 -67.112 1.00 82.94 711 SER A O 1
ATOM 5683 N N . GLN A 1 712 ? 11.462 -10.405 -69.327 1.00 75.81 712 GLN A N 1
ATOM 5684 C CA . GLN A 1 712 ? 10.063 -9.945 -69.373 1.00 75.81 712 GLN A CA 1
ATOM 5685 C C . GLN A 1 712 ? 9.112 -10.789 -68.497 1.00 75.81 712 GLN A C 1
ATOM 5687 O O . GLN A 1 712 ? 8.045 -10.313 -68.126 1.00 75.81 712 GLN A O 1
ATOM 5692 N N . ASN A 1 713 ? 9.520 -12.009 -68.123 1.00 76.62 713 ASN A N 1
ATOM 5693 C CA . ASN A 1 713 ? 8.764 -12.940 -67.276 1.00 76.62 713 ASN A CA 1
ATOM 5694 C C . ASN A 1 713 ? 9.286 -13.030 -65.822 1.00 76.62 713 ASN A C 1
ATOM 5696 O O . ASN A 1 713 ? 9.122 -14.067 -65.179 1.00 76.62 713 ASN A O 1
ATOM 5700 N N . ASP A 1 714 ? 9.958 -11.995 -65.302 1.00 81.12 714 ASP A N 1
ATOM 5701 C CA . ASP A 1 714 ? 10.531 -11.964 -63.936 1.00 81.12 714 ASP A CA 1
ATOM 5702 C C . ASP A 1 714 ? 11.568 -13.074 -63.638 1.00 81.12 714 ASP A C 1
ATOM 5704 O O . ASP A 1 714 ? 11.821 -13.451 -62.483 1.00 81.12 714 ASP A O 1
ATOM 5708 N N . GLU A 1 715 ? 12.201 -13.601 -64.686 1.00 85.81 715 GLU A N 1
ATOM 5709 C CA . GLU A 1 715 ? 13.328 -14.527 -64.577 1.00 85.81 715 GLU A CA 1
ATOM 5710 C C . GLU A 1 715 ? 14.639 -13.767 -64.369 1.00 85.81 715 GLU A C 1
ATOM 5712 O O . GLU A 1 715 ? 14.891 -12.756 -65.026 1.00 85.81 715 GLU A O 1
ATOM 5717 N N . ILE A 1 716 ? 15.481 -14.268 -63.465 1.00 87.25 716 ILE A N 1
ATOM 5718 C CA . ILE A 1 716 ? 16.780 -13.677 -63.135 1.00 87.25 716 ILE A CA 1
ATOM 5719 C C . ILE A 1 716 ? 17.848 -14.315 -64.020 1.00 87.25 716 ILE A C 1
ATOM 5721 O O . ILE A 1 716 ? 18.134 -15.510 -63.895 1.00 87.25 716 ILE A O 1
ATOM 5725 N N . ILE A 1 717 ? 18.449 -13.505 -64.887 1.00 86.38 717 ILE A N 1
ATOM 5726 C CA . ILE A 1 717 ? 19.514 -13.915 -65.800 1.00 86.38 717 ILE A CA 1
ATOM 5727 C C . ILE A 1 717 ? 20.842 -13.367 -65.258 1.00 86.38 717 ILE A C 1
ATOM 5729 O O . ILE A 1 717 ? 20.973 -12.150 -65.119 1.00 86.38 717 ILE A O 1
ATOM 5733 N N . PRO A 1 718 ? 21.826 -14.221 -64.932 1.00 86.06 718 PRO A N 1
ATOM 5734 C CA . PRO A 1 718 ? 23.167 -13.759 -64.597 1.00 86.06 718 PRO A CA 1
ATOM 5735 C C . PRO A 1 718 ? 23.872 -13.203 -65.842 1.00 86.06 718 PRO A C 1
ATOM 5737 O O . PRO A 1 718 ? 23.806 -13.806 -66.912 1.00 86.06 718 PRO A O 1
ATOM 5740 N N . CYS A 1 719 ? 24.562 -12.070 -65.709 1.00 83.31 719 CYS A N 1
ATOM 5741 C CA . CYS A 1 719 ? 25.253 -11.422 -66.835 1.00 83.31 719 CYS A CA 1
ATOM 5742 C C . CYS A 1 719 ? 26.655 -11.982 -67.100 1.00 83.31 719 CYS A C 1
ATOM 5744 O O . CYS A 1 719 ? 27.236 -11.723 -68.150 1.00 83.31 719 CYS A O 1
ATOM 5746 N N . TRP A 1 720 ? 27.211 -12.714 -66.136 1.00 78.94 720 TRP A N 1
ATOM 5747 C CA . TRP A 1 720 ? 28.571 -13.236 -66.183 1.00 78.94 720 TRP A CA 1
ATOM 5748 C C . TRP A 1 720 ? 28.544 -14.750 -66.395 1.00 78.94 720 TRP A C 1
ATOM 5750 O O . TRP A 1 720 ? 27.632 -15.443 -65.940 1.00 78.94 720 TRP A O 1
ATOM 5760 N N . SER A 1 721 ? 29.558 -15.280 -67.079 1.00 77.94 721 SER A N 1
ATOM 5761 C CA . SER A 1 721 ? 29.811 -16.719 -67.053 1.00 77.94 721 SER A CA 1
ATOM 5762 C C . SER A 1 721 ? 30.323 -17.117 -65.667 1.00 77.94 721 SER A C 1
ATOM 5764 O O . SER A 1 721 ? 31.069 -16.370 -65.033 1.00 77.94 721 SER A O 1
ATOM 5766 N N . VAL A 1 722 ? 29.960 -18.315 -65.204 1.00 73.00 722 VAL A N 1
ATOM 5767 C CA . VAL A 1 722 ? 30.423 -18.857 -63.914 1.00 73.00 722 VAL A CA 1
ATOM 5768 C C . VAL A 1 722 ? 31.951 -18.942 -63.846 1.00 73.00 722 VAL A C 1
ATOM 5770 O O . VAL A 1 722 ? 32.522 -18.761 -62.773 1.00 73.00 722 VAL A O 1
ATOM 5773 N N . ASP A 1 723 ? 32.603 -19.213 -64.978 1.00 71.94 723 ASP A N 1
ATOM 5774 C CA . ASP A 1 723 ? 34.058 -19.376 -65.051 1.00 71.94 723 ASP A CA 1
ATOM 5775 C C . ASP A 1 723 ? 34.812 -18.036 -65.069 1.00 71.94 723 ASP A C 1
ATOM 5777 O O . ASP A 1 723 ? 35.970 -17.985 -64.652 1.00 71.94 723 ASP A O 1
ATOM 5781 N N . ASP A 1 724 ? 34.137 -16.954 -65.473 1.00 72.38 724 ASP A N 1
ATOM 5782 C CA . ASP A 1 724 ? 34.700 -15.599 -65.549 1.00 72.38 724 ASP A CA 1
ATOM 5783 C C . ASP A 1 724 ? 34.412 -14.770 -64.284 1.00 72.38 724 ASP A C 1
ATOM 5785 O O . ASP A 1 724 ? 35.043 -13.738 -64.039 1.00 72.38 724 ASP A O 1
ATOM 5789 N N . LEU A 1 725 ? 33.466 -15.214 -63.449 1.00 76.94 725 LEU A N 1
ATOM 5790 C CA . LEU A 1 725 ? 33.120 -14.551 -62.198 1.00 76.94 725 LEU A CA 1
ATOM 5791 C C . LEU A 1 725 ? 34.098 -14.953 -61.083 1.00 76.94 725 LEU A C 1
ATOM 5793 O O . LEU A 1 725 ? 34.212 -16.123 -60.715 1.00 76.94 725 LEU A O 1
ATOM 5797 N N . SER A 1 726 ? 34.763 -13.966 -60.478 1.00 74.50 726 SER A N 1
ATOM 5798 C CA . SER A 1 726 ? 35.544 -14.167 -59.251 1.00 74.50 726 SER A CA 1
ATOM 5799 C C . SER A 1 726 ? 34.871 -13.514 -58.047 1.00 74.50 726 SER A C 1
ATOM 5801 O O . SER A 1 726 ? 34.181 -12.496 -58.168 1.00 74.50 726 SER A O 1
ATOM 5803 N N . VAL A 1 727 ? 35.110 -14.075 -56.857 1.00 69.94 727 VAL A N 1
ATOM 5804 C CA . VAL A 1 727 ? 34.628 -13.494 -55.592 1.00 69.94 727 VAL A CA 1
ATOM 5805 C C . VAL A 1 727 ? 35.214 -12.094 -55.390 1.00 69.94 727 VAL A C 1
ATOM 5807 O O . VAL A 1 727 ? 34.541 -11.221 -54.847 1.00 69.94 727 VAL A O 1
ATOM 5810 N N . PHE A 1 728 ? 36.425 -11.848 -55.906 1.00 71.62 728 PHE A N 1
ATOM 5811 C CA . PHE A 1 728 ? 37.041 -10.525 -55.910 1.00 71.62 728 PHE A CA 1
ATOM 5812 C C . PHE A 1 728 ? 36.224 -9.481 -56.685 1.00 71.62 728 PHE A C 1
ATOM 5814 O O . PHE A 1 728 ? 36.001 -8.403 -56.150 1.00 71.62 728 PHE A O 1
ATOM 5821 N N . HIS A 1 729 ? 35.729 -9.780 -57.893 1.00 72.56 729 HIS A N 1
ATOM 5822 C CA . HIS A 1 729 ? 34.919 -8.814 -58.655 1.00 72.56 729 HIS A CA 1
ATOM 5823 C C . HIS A 1 729 ? 33.629 -8.449 -57.911 1.00 72.56 729 HIS A C 1
ATOM 5825 O O . HIS A 1 729 ? 33.229 -7.284 -57.876 1.00 72.56 729 HIS A O 1
ATOM 5831 N N . LEU A 1 730 ? 33.002 -9.428 -57.255 1.00 72.69 730 LEU A N 1
ATOM 5832 C CA . LEU A 1 730 ? 31.824 -9.185 -56.431 1.00 72.69 730 LEU A CA 1
ATOM 5833 C C . LEU A 1 730 ? 32.173 -8.356 -55.183 1.00 72.69 730 LEU A C 1
ATOM 5835 O O . LEU A 1 730 ? 31.490 -7.377 -54.896 1.00 72.69 730 LEU A O 1
ATOM 5839 N N . TYR A 1 731 ? 33.263 -8.692 -54.492 1.00 72.06 731 TYR A N 1
ATOM 5840 C CA . TYR A 1 731 ? 33.777 -7.947 -53.343 1.00 72.06 731 TYR A CA 1
ATOM 5841 C C . TYR A 1 731 ? 34.111 -6.497 -53.700 1.00 72.06 731 TYR A C 1
ATOM 5843 O O . TYR A 1 731 ? 33.577 -5.587 -53.070 1.00 72.06 731 TYR A O 1
ATOM 5851 N N . GLU A 1 732 ? 34.932 -6.271 -54.729 1.00 71.62 732 GLU A N 1
ATOM 5852 C CA . GLU A 1 732 ? 35.340 -4.945 -55.197 1.00 71.62 732 GLU A CA 1
ATOM 5853 C C . GLU A 1 732 ? 34.114 -4.128 -55.590 1.00 71.62 732 GLU A C 1
ATOM 5855 O O . GLU A 1 732 ? 33.955 -2.997 -55.142 1.00 71.62 732 GLU A O 1
ATOM 5860 N N . SER A 1 733 ? 33.200 -4.710 -56.370 1.00 70.12 733 SER A N 1
ATOM 5861 C CA . SER A 1 733 ? 31.984 -4.015 -56.774 1.00 70.12 733 SER A CA 1
ATOM 5862 C C . SER A 1 733 ? 31.145 -3.618 -55.559 1.00 70.12 733 SER A C 1
ATOM 5864 O O . SER A 1 733 ? 30.669 -2.490 -55.518 1.00 70.12 733 SER A O 1
ATOM 5866 N N . ILE A 1 734 ? 31.020 -4.487 -54.545 1.00 68.12 734 ILE A N 1
ATOM 5867 C CA . ILE A 1 734 ? 30.204 -4.247 -53.352 1.00 68.12 734 ILE A CA 1
ATOM 5868 C C . ILE A 1 734 ? 30.815 -3.208 -52.413 1.00 68.12 734 ILE A C 1
ATOM 5870 O O . ILE A 1 734 ? 30.072 -2.410 -51.833 1.00 68.12 734 ILE A O 1
ATOM 5874 N N . THR A 1 735 ? 32.142 -3.161 -52.343 1.00 63.81 735 THR A N 1
ATOM 5875 C CA . THR A 1 735 ? 32.906 -2.366 -51.371 1.00 63.81 735 THR A CA 1
ATOM 5876 C C . THR A 1 735 ? 33.508 -1.072 -51.929 1.00 63.81 735 THR A C 1
ATOM 5878 O O . THR A 1 735 ? 33.892 -0.210 -51.144 1.00 63.81 735 THR A O 1
ATOM 5881 N N . LYS A 1 736 ? 33.541 -0.851 -53.253 1.00 58.66 736 LYS A N 1
ATOM 5882 C CA . LYS A 1 736 ? 34.221 0.309 -53.882 1.00 58.66 736 LYS A CA 1
ATOM 5883 C C . LYS A 1 736 ? 33.793 1.688 -53.360 1.00 58.66 736 LYS A C 1
ATOM 5885 O O . LYS A 1 736 ? 34.568 2.638 -53.427 1.00 58.66 736 LYS A O 1
ATOM 5890 N N . ASP A 1 737 ? 32.578 1.807 -52.830 1.00 49.81 737 ASP A N 1
ATOM 5891 C CA . ASP A 1 737 ? 32.039 3.067 -52.306 1.00 49.81 737 ASP A CA 1
ATOM 5892 C C . ASP A 1 737 ? 32.458 3.378 -50.852 1.00 49.81 737 ASP A C 1
ATOM 5894 O O . ASP A 1 737 ? 32.341 4.530 -50.431 1.00 49.81 737 ASP A O 1
ATOM 5898 N N . SER A 1 738 ? 32.985 2.411 -50.086 1.00 45.47 738 SER A N 1
ATOM 5899 C CA . SER A 1 738 ? 33.316 2.592 -48.659 1.00 45.47 738 SER A CA 1
ATOM 5900 C C . SER A 1 738 ? 34.709 3.181 -48.397 1.00 45.47 738 SER A C 1
ATOM 5902 O O . SER A 1 738 ? 35.023 3.530 -47.263 1.00 45.47 738 SER A O 1
ATOM 5904 N N . LEU A 1 739 ? 35.549 3.324 -49.428 1.00 47.22 739 LEU A N 1
ATOM 5905 C CA . LEU A 1 739 ? 36.925 3.839 -49.331 1.00 47.22 739 LEU A CA 1
ATOM 5906 C C . LEU A 1 739 ? 37.073 5.285 -49.838 1.00 47.22 739 LEU A C 1
ATOM 5908 O O . LEU A 1 739 ? 38.139 5.688 -50.310 1.00 47.22 739 LEU A O 1
ATOM 5912 N N . LYS A 1 740 ? 36.025 6.112 -49.744 1.00 42.22 740 LYS A N 1
ATOM 5913 C CA . LYS A 1 740 ? 36.162 7.552 -50.012 1.00 42.22 740 LYS A CA 1
ATOM 5914 C C . LYS A 1 740 ? 36.896 8.224 -48.852 1.00 42.22 740 LYS A C 1
ATOM 5916 O O . LYS A 1 740 ? 36.297 8.550 -47.832 1.00 42.22 740 LYS A O 1
ATOM 5921 N N . ILE A 1 741 ? 38.199 8.455 -49.020 1.00 43.16 741 ILE A N 1
ATOM 5922 C CA . ILE A 1 741 ? 38.968 9.327 -48.124 1.00 43.16 741 ILE A CA 1
ATOM 59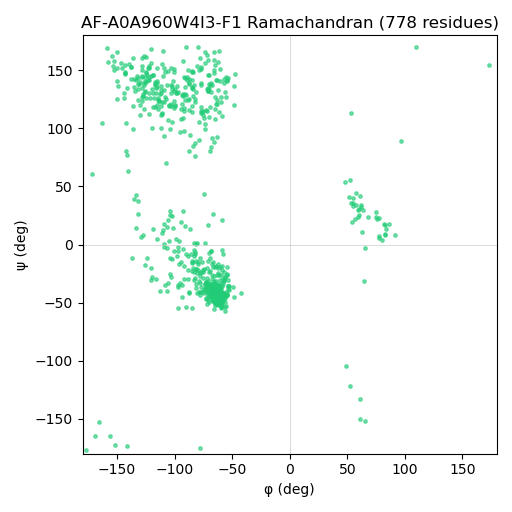23 C C . ILE A 1 741 ? 38.382 10.743 -48.265 1.00 43.16 741 ILE A C 1
ATOM 5925 O O . ILE A 1 741 ? 38.368 11.268 -49.382 1.00 43.16 741 ILE A O 1
ATOM 5929 N N . PRO A 1 742 ? 37.886 11.378 -47.188 1.00 38.03 742 PRO A N 1
ATOM 5930 C CA . PRO A 1 742 ? 37.422 12.754 -47.260 1.00 38.03 742 PRO A CA 1
ATOM 5931 C C . PRO A 1 742 ? 38.620 13.656 -47.566 1.00 38.03 742 PRO A C 1
ATOM 5933 O O . PRO A 1 742 ? 39.487 13.867 -46.718 1.00 38.03 742 PRO A O 1
ATOM 5936 N N . VAL A 1 743 ? 38.690 14.183 -48.787 1.00 43.50 743 VAL A N 1
ATOM 5937 C CA . VAL A 1 743 ? 39.678 15.202 -49.146 1.00 43.50 743 VAL A CA 1
ATOM 5938 C C . VAL A 1 743 ? 39.161 16.532 -48.604 1.00 43.50 743 VAL A C 1
ATOM 5940 O O . VAL A 1 743 ? 38.383 17.224 -49.253 1.00 43.50 743 VAL A O 1
ATOM 5943 N N . LYS A 1 744 ? 39.537 16.852 -47.363 1.00 41.25 744 LYS A N 1
ATOM 5944 C CA . LYS A 1 744 ? 39.544 18.230 -46.859 1.00 41.25 744 LYS A CA 1
ATOM 5945 C C . LYS A 1 744 ? 40.992 18.717 -46.839 1.00 41.25 744 LYS A C 1
ATOM 5947 O O . LYS A 1 744 ? 41.873 18.017 -46.342 1.00 41.25 744 LYS A O 1
ATOM 5952 N N . GLU A 1 745 ? 41.190 19.896 -47.411 1.00 45.69 745 GLU A N 1
ATOM 5953 C CA . GLU A 1 745 ? 42.421 20.507 -47.943 1.00 45.69 745 GLU A CA 1
ATOM 5954 C C . GLU A 1 745 ? 43.631 20.711 -47.002 1.00 45.69 745 GLU A C 1
ATOM 5956 O O . GLU A 1 745 ? 44.514 21.481 -47.344 1.00 45.69 745 GLU A O 1
ATOM 5961 N N . GLU A 1 746 ? 43.788 20.017 -45.866 1.00 43.34 746 GLU A N 1
ATOM 5962 C CA . GLU A 1 746 ? 44.906 20.336 -44.944 1.00 43.34 746 GLU A CA 1
ATOM 5963 C C . GLU A 1 746 ? 45.797 19.177 -44.462 1.00 43.34 746 GLU A C 1
ATOM 5965 O O . GLU A 1 746 ? 46.705 19.404 -43.662 1.00 43.34 746 GLU A O 1
ATOM 5970 N N . LYS A 1 747 ? 45.653 17.933 -44.953 1.00 46.12 747 LYS A N 1
ATOM 5971 C CA . LYS A 1 747 ? 46.601 16.841 -44.600 1.00 46.12 747 LYS A CA 1
ATOM 5972 C C . LYS A 1 747 ? 46.965 15.910 -45.764 1.00 46.12 747 LYS A C 1
ATOM 5974 O O . LYS A 1 747 ? 46.749 14.699 -45.689 1.00 46.12 747 LYS A O 1
ATOM 5979 N N . GLU A 1 748 ? 47.604 16.453 -46.804 1.00 51.16 748 GLU A N 1
ATOM 5980 C CA . GLU A 1 748 ? 48.094 15.685 -47.967 1.00 51.16 748 GLU A CA 1
ATOM 5981 C C . GLU A 1 748 ? 49.019 14.512 -47.587 1.00 51.16 748 GLU A C 1
ATOM 5983 O O . GLU A 1 748 ? 48.835 13.403 -48.080 1.00 51.16 748 GLU A O 1
ATOM 5988 N N . LYS A 1 749 ? 49.965 14.684 -46.651 1.00 50.38 749 LYS A N 1
ATOM 5989 C CA . LYS A 1 749 ? 50.921 13.609 -46.300 1.00 50.38 749 LYS A CA 1
ATOM 5990 C C . LYS A 1 749 ? 50.277 12.389 -45.633 1.00 50.38 749 LYS A C 1
ATOM 5992 O O . LYS A 1 749 ? 50.658 11.262 -45.937 1.00 50.38 749 LYS A O 1
ATOM 5997 N N . LEU A 1 750 ? 49.309 12.589 -44.734 1.00 46.69 750 LEU A N 1
ATOM 5998 C CA . LEU A 1 750 ? 48.629 11.477 -44.058 1.00 46.69 750 LEU A CA 1
ATOM 5999 C C . LEU A 1 750 ? 47.723 10.728 -45.039 1.00 46.69 750 LEU A C 1
ATOM 6001 O O . LEU A 1 750 ? 47.724 9.501 -45.044 1.00 46.69 750 LEU A O 1
ATOM 6005 N N . ALA A 1 751 ? 47.006 11.463 -45.892 1.00 48.06 751 ALA A N 1
ATOM 6006 C CA . ALA A 1 751 ? 46.155 10.886 -46.924 1.00 48.06 751 ALA A CA 1
ATOM 6007 C C . ALA A 1 751 ? 46.965 10.056 -47.932 1.00 48.06 751 ALA A C 1
ATOM 6009 O O . ALA A 1 751 ? 46.540 8.959 -48.282 1.00 48.06 751 ALA A O 1
ATOM 6010 N N . ILE A 1 752 ? 48.151 10.523 -48.339 1.00 53.78 752 ILE A N 1
ATOM 6011 C CA . ILE A 1 752 ? 49.045 9.792 -49.250 1.00 53.78 752 ILE A CA 1
ATOM 6012 C C . ILE A 1 752 ? 49.573 8.505 -48.596 1.00 53.78 752 ILE A C 1
ATOM 6014 O O . ILE A 1 752 ? 49.462 7.436 -49.193 1.00 53.78 752 ILE A O 1
ATOM 6018 N N . VAL A 1 753 ? 50.066 8.570 -47.352 1.00 55.19 753 VAL A N 1
ATOM 6019 C CA . VAL A 1 753 ? 50.596 7.390 -46.635 1.00 55.19 753 VAL A CA 1
ATOM 6020 C C . VAL A 1 753 ? 49.498 6.368 -46.322 1.00 55.19 753 VAL A C 1
ATOM 6022 O O . VAL A 1 753 ? 49.724 5.163 -46.452 1.00 55.19 753 VAL A O 1
ATOM 6025 N N . LEU A 1 754 ? 48.297 6.817 -45.934 1.00 48.88 754 LEU A N 1
ATOM 6026 C CA . LEU A 1 754 ? 47.151 5.922 -45.750 1.00 48.88 754 LEU A CA 1
ATOM 6027 C C . LEU A 1 754 ? 46.715 5.301 -47.071 1.00 48.88 754 LEU A C 1
ATOM 6029 O O . LEU A 1 754 ? 46.468 4.102 -47.100 1.00 48.88 754 LEU A O 1
ATOM 6033 N N . LYS A 1 755 ? 46.662 6.077 -48.158 1.00 53.12 755 LYS A N 1
ATOM 6034 C CA . LYS A 1 755 ? 46.313 5.567 -49.486 1.00 53.12 755 LYS A CA 1
ATOM 6035 C C . LYS A 1 755 ? 47.300 4.493 -49.935 1.00 53.12 755 LYS A C 1
ATOM 6037 O O . LYS A 1 755 ? 46.868 3.441 -50.381 1.00 53.12 755 LYS A O 1
ATOM 6042 N N . GLU A 1 756 ? 48.602 4.699 -49.749 1.00 57.66 756 GLU A N 1
ATOM 6043 C CA . GLU A 1 756 ? 49.630 3.720 -50.122 1.00 57.66 756 GLU A CA 1
ATOM 6044 C C . GLU A 1 756 ? 49.552 2.430 -49.282 1.00 57.66 756 GLU A C 1
ATOM 6046 O O . GLU A 1 756 ? 49.652 1.325 -49.818 1.00 57.66 756 GLU A O 1
ATOM 6051 N N . LYS A 1 757 ? 49.318 2.542 -47.965 1.00 54.50 757 LYS A N 1
ATOM 6052 C CA . LYS A 1 757 ? 49.142 1.366 -47.094 1.00 54.50 757 LYS A CA 1
ATOM 6053 C C . LYS A 1 757 ? 47.831 0.627 -47.357 1.00 54.50 757 LYS A C 1
ATOM 6055 O O . LYS A 1 757 ? 47.834 -0.600 -47.364 1.00 54.50 757 LYS A O 1
ATOM 6060 N N . LEU A 1 758 ? 46.739 1.350 -47.595 1.00 52.31 758 LEU A N 1
ATOM 6061 C CA . LEU A 1 758 ? 45.447 0.763 -47.948 1.00 52.31 758 LEU A CA 1
ATOM 6062 C C . LEU A 1 758 ? 45.511 0.076 -49.312 1.00 52.31 758 LEU A C 1
ATOM 6064 O O . LEU A 1 758 ? 45.002 -1.028 -49.428 1.00 52.31 758 LEU A O 1
ATOM 6068 N N . LEU A 1 759 ? 46.214 0.649 -50.295 1.00 57.56 759 LEU A N 1
ATOM 6069 C CA . LEU A 1 759 ? 46.459 0.004 -51.589 1.00 57.56 759 LEU A CA 1
ATOM 6070 C C . LEU A 1 759 ? 47.218 -1.322 -51.436 1.00 57.56 759 LEU A C 1
ATOM 6072 O O . LEU A 1 759 ? 46.859 -2.296 -52.085 1.00 57.56 759 LEU A O 1
ATOM 6076 N N . LYS A 1 760 ? 48.214 -1.401 -50.541 1.00 59.56 760 LYS A N 1
ATOM 6077 C CA . LYS A 1 760 ? 48.914 -2.667 -50.243 1.00 59.56 760 LYS A CA 1
ATOM 6078 C C . LYS A 1 760 ? 48.000 -3.707 -49.587 1.00 59.56 760 LYS A C 1
ATOM 6080 O O . LYS A 1 760 ? 48.072 -4.879 -49.939 1.00 59.56 760 LYS A O 1
ATOM 6085 N N . VAL A 1 761 ? 47.139 -3.296 -48.652 1.00 57.22 761 VAL A N 1
ATOM 6086 C CA . VAL A 1 761 ? 46.146 -4.192 -48.023 1.00 57.22 761 VAL A CA 1
ATOM 6087 C C . VAL A 1 761 ? 45.118 -4.668 -49.051 1.00 57.22 761 VAL A C 1
ATOM 6089 O O . VAL A 1 761 ? 44.792 -5.853 -49.090 1.00 57.22 761 VAL A O 1
ATOM 6092 N N . ASP A 1 762 ? 44.658 -3.778 -49.925 1.00 59.47 762 ASP A N 1
ATOM 6093 C CA . ASP A 1 762 ? 43.714 -4.096 -50.995 1.00 59.47 762 ASP A CA 1
ATOM 6094 C C . ASP A 1 762 ? 44.340 -5.060 -52.013 1.00 59.47 762 ASP A C 1
ATOM 6096 O O . ASP A 1 762 ? 43.699 -6.006 -52.454 1.00 59.47 762 ASP A O 1
ATOM 6100 N N . GLN A 1 763 ? 45.638 -4.919 -52.295 1.00 59.91 763 GLN A N 1
ATOM 6101 C CA . GLN A 1 763 ? 46.388 -5.808 -53.182 1.00 59.91 763 GLN A CA 1
ATOM 6102 C C . GLN A 1 763 ? 46.544 -7.234 -52.617 1.00 59.91 763 GLN A C 1
ATOM 6104 O O . GLN A 1 763 ? 46.296 -8.199 -53.337 1.00 59.91 763 GLN A O 1
ATOM 6109 N N . VAL A 1 764 ? 46.850 -7.388 -51.323 1.00 66.81 764 VAL A N 1
ATOM 6110 C CA . VAL A 1 764 ? 46.893 -8.707 -50.648 1.00 66.81 764 VAL A CA 1
ATOM 6111 C C . VAL A 1 764 ? 45.500 -9.349 -50.586 1.00 66.81 764 VAL A C 1
ATOM 6113 O O . VAL A 1 764 ? 45.343 -10.555 -50.799 1.00 66.81 764 VAL A O 1
ATOM 6116 N N . THR A 1 765 ? 44.471 -8.540 -50.325 1.00 60.25 765 THR A N 1
ATOM 6117 C CA . THR A 1 765 ? 43.068 -8.990 -50.304 1.00 60.25 765 THR A CA 1
ATOM 6118 C C . THR A 1 765 ? 42.617 -9.429 -51.699 1.00 60.25 765 THR A C 1
ATOM 6120 O O . THR A 1 765 ? 41.977 -10.469 -51.852 1.00 60.25 765 THR A O 1
ATOM 6123 N N . LYS A 1 766 ? 43.025 -8.682 -52.730 1.00 62.34 766 LYS A N 1
ATOM 6124 C CA . LYS A 1 766 ? 42.798 -8.983 -54.143 1.00 62.34 766 LYS A CA 1
ATOM 6125 C C . LYS A 1 766 ? 43.431 -10.300 -54.558 1.00 62.34 766 LYS A C 1
ATOM 6127 O O . LYS A 1 766 ? 42.739 -11.135 -55.128 1.00 62.34 766 LYS A O 1
ATOM 6132 N N . GLU A 1 767 ? 44.703 -10.517 -54.245 1.00 66.38 767 GLU A N 1
ATOM 6133 C CA . GLU A 1 767 ? 45.394 -11.777 -54.546 1.00 66.38 767 GLU A CA 1
ATOM 6134 C C . GLU A 1 767 ? 44.723 -12.973 -53.854 1.00 66.38 767 GLU A C 1
ATOM 6136 O O . GLU A 1 767 ? 44.489 -14.004 -54.486 1.00 66.38 767 GLU A O 1
ATOM 6141 N N . SER A 1 768 ? 44.310 -12.807 -52.594 1.00 62.31 768 SER A N 1
ATOM 6142 C CA . SER A 1 768 ? 43.635 -13.864 -51.830 1.00 62.31 768 S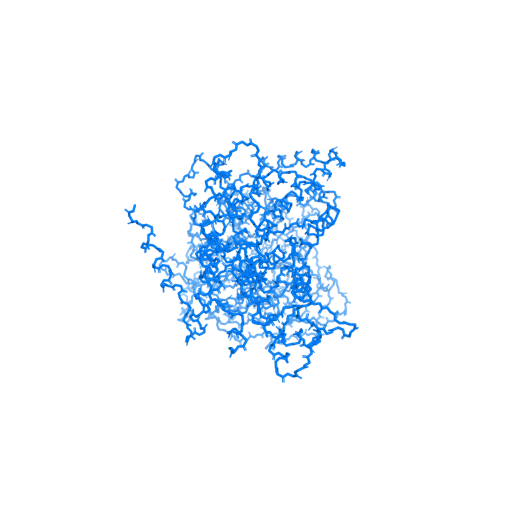ER A CA 1
ATOM 6143 C C . SER A 1 768 ? 42.246 -14.198 -52.395 1.00 62.31 768 SER A C 1
ATOM 6145 O O . SER A 1 768 ? 41.899 -15.367 -52.540 1.00 62.31 768 SER A O 1
ATOM 6147 N N . LEU A 1 769 ? 41.448 -13.198 -52.776 1.00 60.97 769 LEU A N 1
ATOM 6148 C CA . LEU A 1 769 ? 40.091 -13.405 -53.305 1.00 60.97 769 LEU A CA 1
ATOM 6149 C C . LEU A 1 769 ? 40.061 -13.804 -54.786 1.00 60.97 769 LEU A C 1
ATOM 6151 O O . LEU A 1 769 ? 39.097 -14.432 -55.220 1.00 60.97 769 LEU A O 1
ATOM 6155 N N . LEU A 1 770 ? 41.093 -13.466 -55.564 1.00 64.25 770 LEU A N 1
ATOM 6156 C CA . LEU A 1 770 ? 41.263 -13.972 -56.930 1.00 64.25 770 LEU A CA 1
ATOM 6157 C C . LEU A 1 770 ? 41.616 -15.464 -56.950 1.00 64.25 770 LEU A C 1
ATOM 6159 O O . LEU A 1 770 ? 41.335 -16.128 -57.946 1.00 64.25 770 LEU A O 1
ATOM 6163 N N . SER A 1 771 ? 42.193 -15.997 -55.866 1.00 63.72 771 SER A N 1
ATOM 6164 C CA . SER A 1 771 ? 42.504 -17.428 -55.762 1.00 63.72 771 SER A CA 1
ATOM 6165 C C . SER A 1 771 ? 41.262 -18.314 -55.586 1.00 63.72 771 SER A C 1
ATOM 6167 O O . SER A 1 771 ? 41.309 -19.489 -55.933 1.00 63.72 771 SER A O 1
ATOM 6169 N N . VAL A 1 772 ? 40.135 -17.747 -55.133 1.00 65.62 772 VAL A N 1
ATOM 6170 C CA . VAL A 1 772 ? 38.856 -18.456 -54.977 1.00 65.62 772 VAL A CA 1
ATOM 6171 C C . VAL A 1 772 ? 37.992 -18.258 -56.223 1.00 65.62 772 VAL A C 1
ATOM 6173 O O . VAL A 1 772 ? 37.437 -17.177 -56.459 1.00 65.62 772 VAL A O 1
ATOM 6176 N N . LYS A 1 773 ? 37.838 -19.316 -57.026 1.00 68.75 773 LYS A N 1
ATOM 6177 C CA . LYS A 1 773 ? 36.943 -19.293 -58.193 1.00 68.75 773 LYS A CA 1
ATOM 6178 C C . LYS A 1 773 ? 35.490 -19.443 -57.754 1.00 68.75 773 LYS A C 1
ATOM 6180 O O . LYS A 1 773 ? 35.163 -20.315 -56.954 1.00 68.75 773 LYS A O 1
ATOM 6185 N N . PHE A 1 774 ? 34.581 -18.656 -58.333 1.00 69.94 774 PHE A N 1
ATOM 6186 C CA . PHE A 1 774 ? 33.158 -18.724 -57.973 1.00 69.94 774 PHE A CA 1
ATOM 6187 C C . PHE A 1 774 ? 32.529 -20.096 -58.300 1.00 69.94 774 PHE A C 1
ATOM 6189 O O . PHE A 1 774 ? 31.609 -20.541 -57.617 1.00 69.94 774 PHE A O 1
ATOM 6196 N N . ASN A 1 775 ? 33.074 -20.820 -59.286 1.00 65.56 775 ASN A N 1
ATOM 6197 C CA . ASN A 1 775 ? 32.667 -22.188 -59.628 1.00 65.56 775 ASN A CA 1
ATOM 6198 C C . ASN A 1 775 ? 32.850 -23.185 -58.460 1.00 65.56 775 ASN A C 1
ATOM 6200 O O . ASN A 1 775 ? 32.026 -24.085 -58.282 1.00 65.56 775 ASN A O 1
ATOM 6204 N N . GLU A 1 776 ? 33.865 -22.995 -57.609 1.00 65.31 776 GLU A N 1
ATOM 6205 C CA . GLU A 1 776 ? 34.084 -23.837 -56.422 1.00 65.31 776 GLU A CA 1
ATOM 6206 C C . GLU A 1 776 ? 32.931 -23.686 -55.420 1.00 65.31 776 GLU A C 1
ATOM 6208 O O . GLU A 1 776 ? 32.438 -24.682 -54.895 1.00 65.31 776 GLU A O 1
ATOM 6213 N N . LEU A 1 777 ? 32.399 -22.471 -55.250 1.00 62.31 777 LEU A N 1
ATOM 6214 C CA . LEU A 1 777 ? 31.276 -22.185 -54.346 1.00 62.31 777 LEU A CA 1
ATOM 6215 C C . LEU A 1 777 ? 29.948 -22.812 -54.796 1.00 62.31 777 LEU A C 1
ATOM 6217 O O . LEU A 1 777 ? 29.092 -23.091 -53.962 1.00 62.31 777 LEU A O 1
ATOM 6221 N N . ILE A 1 778 ? 29.764 -23.051 -56.098 1.00 62.97 778 ILE A N 1
ATOM 6222 C CA . ILE A 1 778 ? 28.565 -23.714 -56.646 1.00 62.97 778 ILE A CA 1
ATOM 6223 C C . ILE A 1 778 ? 28.624 -25.238 -56.449 1.00 62.97 778 ILE A C 1
ATOM 6225 O O . ILE A 1 778 ? 27.584 -25.904 -56.448 1.00 62.97 778 ILE A O 1
ATOM 6229 N N . SER A 1 779 ? 29.834 -25.794 -56.326 1.00 56.09 779 SER A N 1
ATOM 6230 C CA . SER A 1 779 ? 30.067 -27.233 -56.144 1.00 56.09 779 SER A CA 1
ATOM 6231 C C . SER A 1 779 ? 29.861 -27.723 -54.706 1.00 56.09 779 SER A C 1
ATOM 6233 O O . SER A 1 779 ? 29.674 -28.923 -54.501 1.00 56.09 779 SER A O 1
ATOM 6235 N N . ILE A 1 780 ? 29.837 -26.788 -53.752 1.00 51.47 780 ILE A N 1
ATOM 6236 C CA . ILE A 1 780 ? 29.467 -26.975 -52.342 1.00 51.47 780 ILE A CA 1
ATOM 6237 C C . ILE A 1 780 ? 27.929 -26.996 -52.223 1.00 51.47 780 ILE A C 1
ATOM 6239 O O . ILE A 1 780 ? 27.399 -27.820 -51.449 1.00 51.47 780 ILE A O 1
#

Sequence (780 aa):
MTTTGKKHDFLERILRIPENNKFLESIIVMVRIILVSINRFMKDDCMIRASGIAFTSIITLVPTLAVGLAFLTLTSGFEQKKEDLFDSMNTFLQNNNVLIDINPYLETLNNIVNAATQIGAIGFIVFIFSATGVLRTLEHAFNQIWKTANERSYFYKMIFYFFIMTIGPLLFM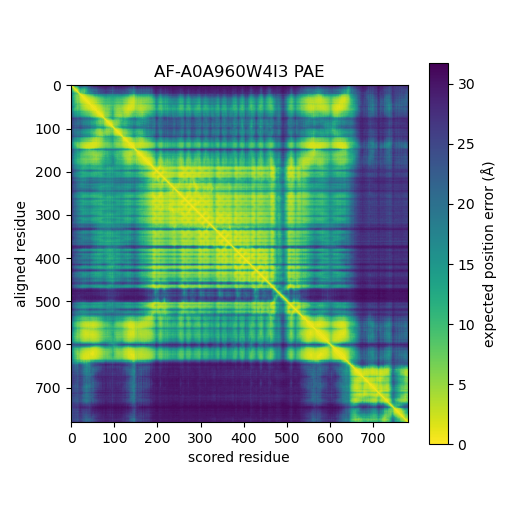VGSGIIVNLTQTIRSSHLKSVARSSDDFLWIVGERGTILKIDEAGNPKAKLKDFKVDFENMKCLDKDGTDLKVCNPPDLKKENFIKIRNKNKHMYALSEMGVLLHSEDLGNNWKVADFNNAEFKDFAIQDDNNIILIFKTGKLLKYNTVKEKASVPFLFGSTNVEVNKIRFVDHEFGYLIDDSGNLWKTSDGGDNFTKKESLISGGINDIVLIGKEQVFLVGDKGSILFSKDAGNTWIDLSHRNFKYTKIWSIPNDDKVEIIVQNDAGKLLYSKDLGENWEASDHLPGGNLEAMLPINPKFGFKALNPDADEIKVEQNKNMAIDKNTKGDILAVGEFNKIAIGSFKDGILVWEAVNKGDSFLSPYSVISKISSLILIWIFFFSLYFLIPGTKVSIKASLIGSAITGIMLLLFGYGFGIYLTSFSTSTMIIYRALAAIPLFLLSIYSLALIVLLGAEITATIQYKERYLHIDNPLSKEEVQYQFNLYRSIEFLTMVYKYQKKSKKFITKQMLKRTLKITDDEFGIIQNTLLKREFIIFSQNDEIIPCWSVDDLSVFHLYESITKDSLKIPVKEEKEKLAIVLKEKLLKVDQVTKESLLSVKFNELISI

Mean predicted aligned error: 16.59 Å

Solvent-accessible surface area (backbone atoms only — not comparable to full-atom values): 41979 Å² total; per-residue (Å²): 140,87,75,71,68,67,60,52,57,56,54,54,66,72,59,60,76,53,92,87,41,75,68,62,31,54,50,46,51,51,52,38,42,51,55,43,24,55,56,42,40,62,73,72,43,40,64,64,48,12,50,52,38,30,53,38,41,58,68,22,44,59,53,30,51,27,44,51,50,34,49,41,43,74,73,67,62,35,80,81,50,45,63,63,52,50,51,51,49,50,50,53,35,37,78,67,72,47,93,67,85,55,64,70,56,50,54,50,50,49,53,44,22,55,52,38,59,72,52,45,71,61,43,53,53,53,25,56,58,26,63,43,40,41,58,49,50,48,32,55,50,40,24,56,73,66,66,53,91,59,76,72,56,70,68,62,46,51,54,52,48,52,46,51,70,53,50,44,58,51,52,49,52,53,50,50,49,52,51,51,52,54,41,60,69,62,41,61,48,38,30,32,20,59,33,62,46,84,86,65,34,34,40,38,25,6,35,58,34,38,38,37,38,22,43,76,72,66,49,82,76,46,45,55,90,77,40,50,69,42,71,88,80,43,43,30,22,38,80,78,42,47,80,59,86,68,72,79,85,78,64,58,60,71,35,35,26,53,43,39,48,65,50,79,47,28,31,40,38,35,22,35,53,22,43,35,38,40,15,75,62,70,58,52,44,30,42,39,37,35,21,74,68,29,51,39,71,51,65,32,65,40,49,89,47,36,31,37,40,29,31,67,81,13,47,62,39,33,38,28,74,80,81,66,45,47,48,68,53,44,54,63,95,56,95,82,67,43,43,64,50,63,46,36,43,41,57,33,36,30,43,34,34,21,54,71,20,32,42,28,41,22,75,62,47,55,51,45,32,43,72,43,73,80,70,50,100,44,39,45,58,32,73,39,72,56,45,89,30,30,36,38,39,27,8,44,76,14,36,30,38,40,15,76,60,59,59,75,51,78,45,81,58,51,52,87,71,45,42,28,52,43,59,46,74,44,74,51,79,96,45,56,29,37,37,39,28,32,79,88,40,48,42,36,36,13,82,59,76,54,78,51,78,46,77,49,78,76,70,94,70,67,45,74,54,32,73,43,68,66,40,71,83,49,47,54,98,55,60,40,97,77,48,55,44,72,64,89,54,86,57,90,78,69,76,75,68,89,71,62,79,36,39,29,41,35,31,9,41,34,51,23,34,32,34,27,30,75,54,98,87,40,75,44,76,44,66,76,35,74,40,69,48,86,80,25,71,39,51,48,47,59,60,47,48,62,51,50,54,48,24,54,52,41,23,48,50,54,44,66,52,38,65,56,92,56,55,69,70,26,20,49,54,16,12,49,53,33,41,53,52,50,50,54,47,54,54,54,50,50,55,50,49,54,54,50,47,74,75,51,56,88,82,44,65,76,68,51,50,56,62,54,49,53,50,50,46,32,51,51,35,42,47,55,51,50,23,45,36,37,18,47,39,62,63,39,63,65,48,51,72,33,82,92,61,57,60,51,77,65,57,47,50,51,56,50,50,52,54,51,46,51,54,51,50,40,51,46,51,46,44,28,73,73,66,78,45,68,48,34,57,71,59,50,39,66,72,69,72,56,53,72,68,60,48,48,54,50,50,52,55,36,41,79,68,58,49,37,47,73,46,100,79,49,25,50,42,69,66,62,55,60,89,77,39,37,50,33,60,54,49,50,68,73,48,65,78,80,71,71,74,83,86,63,100,81,51,69,70,61,54,51,55,49,50,54,54,48,51,53,53,51,48,56,50,43,56,59,30,59,69,44,52,43,55,62,66,54,75,109

pLDDT: mean 75.58, std 15.17, range [30.5, 96.62]